Protein AF-A0A0V0XMD3-F1 (afdb_monomer)

Structure (mmCIF, N/CA/C/O backbone):
data_AF-A0A0V0XMD3-F1
#
_entry.id   AF-A0A0V0XMD3-F1
#
loop_
_atom_site.group_PDB
_atom_site.id
_atom_site.type_symbol
_atom_site.label_atom_id
_atom_site.label_alt_id
_atom_site.label_comp_id
_atom_site.label_asym_id
_atom_site.label_entity_id
_atom_site.label_seq_id
_atom_site.pdbx_PDB_ins_code
_atom_site.Cartn_x
_atom_site.Cartn_y
_atom_site.Cartn_z
_atom_site.occupancy
_atom_site.B_iso_or_equiv
_atom_site.auth_seq_id
_atom_site.auth_comp_id
_atom_site.auth_asym_id
_atom_site.auth_atom_id
_atom_site.pdbx_PDB_model_num
ATOM 1 N N . LEU A 1 1 ? -58.174 -36.495 -30.744 1.00 36.81 1 LEU A N 1
ATOM 2 C CA . LEU A 1 1 ? -57.913 -35.035 -30.675 1.00 36.81 1 LEU A CA 1
ATOM 3 C C . LEU A 1 1 ? -57.235 -34.563 -29.374 1.00 36.81 1 LEU A C 1
ATOM 5 O O . LEU A 1 1 ? -56.705 -33.465 -29.365 1.00 36.81 1 LEU A O 1
ATOM 9 N N . PHE A 1 2 ? -57.168 -35.377 -28.308 1.00 28.94 2 PHE A N 1
ATOM 10 C CA . PHE A 1 2 ? -56.567 -34.992 -27.013 1.00 28.94 2 PHE A CA 1
ATOM 11 C C . PHE A 1 2 ? -55.054 -35.282 -26.860 1.00 28.94 2 PHE A C 1
ATOM 13 O O . PHE A 1 2 ? -54.475 -34.962 -25.830 1.00 28.94 2 PHE A O 1
ATOM 20 N N . ILE A 1 3 ? -54.397 -35.855 -27.880 1.00 31.05 3 ILE A N 1
ATOM 21 C CA . ILE A 1 3 ? -52.971 -36.252 -27.830 1.00 31.05 3 ILE A CA 1
ATOM 22 C C . ILE A 1 3 ? -52.055 -35.296 -28.628 1.00 31.05 3 ILE A C 1
ATOM 24 O O . ILE A 1 3 ? -50.846 -35.298 -28.443 1.00 31.05 3 ILE A O 1
ATOM 28 N N . VAL A 1 4 ? -52.609 -34.390 -29.444 1.00 32.47 4 VAL A N 1
ATOM 29 C CA . VAL A 1 4 ? -51.809 -33.472 -30.289 1.00 32.47 4 VAL A CA 1
ATOM 30 C C . VAL A 1 4 ? -51.544 -32.108 -29.621 1.00 32.47 4 VAL A C 1
ATOM 32 O O . VAL A 1 4 ? -50.644 -31.387 -30.032 1.00 32.47 4 VAL A O 1
ATOM 35 N N . LEU A 1 5 ? -52.238 -31.769 -28.527 1.00 29.91 5 LEU A N 1
ATOM 36 C CA . LEU A 1 5 ? -52.045 -30.492 -27.815 1.00 29.91 5 LEU A CA 1
ATOM 37 C C . LEU A 1 5 ? -51.026 -30.545 -26.659 1.00 29.91 5 LEU A C 1
ATOM 39 O O . LEU A 1 5 ? -50.607 -29.494 -26.183 1.00 29.91 5 LEU A O 1
ATOM 43 N N . PHE A 1 6 ? -50.568 -31.732 -26.241 1.00 30.45 6 PHE A N 1
ATOM 44 C CA . PHE A 1 6 ? -49.598 -31.872 -25.140 1.00 30.45 6 PHE A CA 1
ATOM 45 C C . PHE A 1 6 ? -48.123 -31.929 -25.580 1.00 30.45 6 PHE A C 1
ATOM 47 O O . PHE A 1 6 ? -47.235 -31.864 -24.734 1.00 30.45 6 PHE A O 1
ATOM 54 N N . CYS A 1 7 ? -47.837 -31.965 -26.887 1.00 27.86 7 CYS A N 1
ATOM 55 C CA . CYS A 1 7 ? -46.462 -31.992 -27.409 1.00 27.86 7 CYS A CA 1
ATOM 56 C C . CYS A 1 7 ? -45.901 -30.623 -27.837 1.00 27.86 7 CYS A C 1
ATOM 58 O O . CYS A 1 7 ? -44.756 -30.568 -28.270 1.00 27.86 7 CYS A O 1
ATOM 60 N N . SER A 1 8 ? -46.635 -29.513 -27.675 1.00 29.66 8 SER A N 1
ATOM 61 C CA . SER A 1 8 ? -46.146 -28.174 -28.069 1.00 29.66 8 SER A CA 1
ATOM 62 C C . SER A 1 8 ? -45.872 -27.209 -26.903 1.00 29.66 8 SER A C 1
ATOM 64 O O . SER A 1 8 ? -45.537 -26.053 -27.146 1.00 29.66 8 SER A O 1
ATOM 66 N N . ALA A 1 9 ? -45.970 -27.659 -25.647 1.00 32.28 9 ALA A N 1
ATOM 67 C CA . ALA A 1 9 ? -45.722 -26.825 -24.459 1.00 32.28 9 ALA A CA 1
ATOM 68 C C . ALA A 1 9 ? -44.462 -27.222 -23.658 1.00 32.28 9 ALA A C 1
ATOM 70 O O . ALA A 1 9 ? -44.218 -26.678 -22.584 1.00 32.28 9 ALA A O 1
ATOM 71 N N . ALA A 1 10 ? -43.648 -28.156 -24.168 1.00 37.72 10 ALA A N 1
ATOM 72 C CA . ALA A 1 10 ? -42.467 -28.677 -23.469 1.00 37.72 10 ALA A CA 1
ATOM 73 C C . ALA A 1 10 ? -41.112 -28.144 -23.981 1.00 37.72 10 ALA A C 1
ATOM 75 O O . ALA A 1 10 ? -40.080 -28.538 -23.448 1.00 37.72 10 ALA A O 1
ATOM 76 N N . MET A 1 11 ? -41.070 -27.240 -24.967 1.00 37.53 11 MET A N 1
ATOM 77 C CA . MET A 1 11 ? -39.806 -26.678 -25.479 1.00 37.53 11 MET A CA 1
ATOM 78 C C . MET A 1 11 ? -39.930 -25.223 -25.943 1.00 37.53 11 MET A C 1
ATOM 80 O O . MET A 1 11 ? -39.536 -24.873 -27.049 1.00 37.53 11 MET A O 1
ATOM 84 N N . THR A 1 12 ? -40.437 -24.337 -25.091 1.00 37.31 12 THR A N 1
ATOM 85 C CA . THR A 1 12 ? -40.200 -22.900 -25.277 1.00 37.31 12 THR A CA 1
ATOM 86 C C . THR A 1 12 ? -39.483 -22.375 -24.049 1.00 37.31 12 THR A C 1
ATOM 88 O O . THR A 1 12 ? -40.111 -21.953 -23.079 1.00 37.31 12 THR A O 1
ATOM 91 N N . MET A 1 13 ? -38.148 -22.439 -24.082 1.00 44.75 13 MET A N 1
ATOM 92 C CA . MET A 1 13 ? -37.336 -21.576 -23.229 1.00 44.75 13 MET A CA 1
ATOM 93 C C . MET A 1 13 ? -37.807 -20.140 -23.457 1.00 44.75 13 MET A C 1
ATOM 95 O O . MET A 1 13 ? -38.025 -19.736 -24.602 1.00 44.75 13 MET A O 1
ATOM 99 N N . SER A 1 14 ? -38.013 -19.379 -22.385 1.00 53.38 14 SER A N 1
ATOM 100 C CA . SER A 1 14 ? -38.313 -17.959 -22.535 1.00 53.38 14 SER A CA 1
ATOM 101 C C . SER A 1 14 ? -37.175 -17.292 -23.327 1.00 53.38 14 SER A C 1
ATOM 103 O O . SER A 1 14 ? -36.015 -17.678 -23.179 1.00 53.38 14 SER A O 1
ATOM 105 N N . ASN A 1 15 ? -37.466 -16.282 -24.157 1.00 54.00 15 ASN A N 1
ATOM 106 C CA . ASN A 1 15 ? -36.426 -15.529 -24.888 1.00 54.00 15 ASN A CA 1
ATOM 107 C C . ASN A 1 15 ? -35.351 -14.923 -23.952 1.00 54.00 15 ASN A C 1
ATOM 109 O O . ASN A 1 15 ? -34.268 -14.552 -24.403 1.00 54.00 15 ASN A O 1
ATOM 113 N N . SER A 1 16 ? -35.658 -14.803 -22.655 1.00 57.09 16 SER A N 1
ATOM 114 C CA . SER A 1 16 ? -34.722 -14.423 -21.596 1.00 57.09 16 SER A CA 1
ATOM 115 C C . SER A 1 16 ? -33.733 -15.527 -21.220 1.00 57.09 16 SER A C 1
ATOM 117 O O . SER A 1 16 ? -32.565 -15.230 -20.972 1.00 57.09 16 SER A O 1
ATOM 119 N N . ASP A 1 17 ? -34.161 -16.792 -21.207 1.00 66.00 17 ASP A N 1
ATOM 120 C CA . ASP A 1 17 ? -33.299 -17.912 -20.822 1.00 66.00 17 ASP A CA 1
ATOM 121 C C . ASP A 1 17 ? -32.329 -18.295 -21.948 1.00 66.00 17 ASP A C 1
ATOM 123 O O . ASP A 1 17 ? -31.209 -18.715 -21.666 1.00 66.00 17 ASP A O 1
ATOM 127 N N . THR A 1 18 ? -32.707 -18.103 -23.217 1.00 73.44 18 THR A N 1
ATOM 128 C CA . THR A 1 18 ? -31.864 -18.452 -24.376 1.00 73.44 18 THR A CA 1
ATOM 129 C C . THR A 1 18 ? -30.564 -17.647 -24.407 1.00 73.44 18 THR A C 1
ATOM 131 O O . THR A 1 18 ? -29.485 -18.230 -24.429 1.00 73.44 18 THR A O 1
ATOM 134 N N . LYS A 1 19 ? -30.623 -16.315 -24.269 1.00 82.62 19 LYS A N 1
ATOM 135 C CA . LYS A 1 19 ? -29.418 -15.457 -24.282 1.00 82.62 19 LYS A CA 1
ATOM 136 C C . LYS A 1 19 ? -28.462 -15.719 -23.118 1.00 82.62 19 LYS A C 1
ATOM 138 O O . LYS A 1 19 ? -27.247 -15.577 -23.286 1.00 82.62 19 LYS A O 1
ATOM 143 N N . LEU A 1 20 ? -28.993 -16.054 -21.938 1.00 86.75 20 LEU A N 1
ATOM 144 C CA . LEU A 1 20 ? -28.182 -16.449 -20.787 1.00 86.75 20 LEU A CA 1
ATOM 145 C C . LEU A 1 20 ? -27.557 -17.828 -21.019 1.00 86.75 20 LEU A C 1
ATOM 147 O O . LEU A 1 20 ? -26.369 -17.986 -20.764 1.00 86.75 20 LEU A O 1
ATOM 151 N N . VAL A 1 21 ? -28.311 -18.803 -21.532 1.00 87.00 21 VAL A N 1
ATOM 152 C CA . VAL A 1 21 ? -27.784 -20.136 -21.874 1.00 87.00 21 VAL A CA 1
ATOM 153 C C . VAL A 1 21 ? -26.678 -20.048 -22.922 1.00 87.00 21 VAL A C 1
ATOM 155 O O . VAL A 1 21 ? -25.655 -20.716 -22.764 1.00 87.00 21 VAL A O 1
ATOM 158 N N . ASP A 1 22 ? -26.835 -19.206 -23.942 1.00 88.31 22 ASP A N 1
ATOM 159 C CA . ASP A 1 22 ? -25.804 -18.970 -24.956 1.00 88.31 22 ASP A CA 1
ATOM 160 C C . ASP A 1 22 ? -24.548 -18.382 -24.313 1.00 88.31 22 ASP A C 1
ATOM 162 O O . ASP A 1 22 ? -23.455 -18.911 -24.481 1.00 88.31 22 ASP A O 1
ATOM 166 N N . TRP A 1 23 ? -24.702 -17.340 -23.487 1.00 93.06 23 TRP A N 1
ATOM 167 C CA . TRP A 1 23 ? -23.575 -16.739 -22.770 1.00 93.06 23 TRP A CA 1
ATOM 168 C C . TRP A 1 23 ? -22.876 -17.738 -21.840 1.00 93.06 23 TRP A C 1
ATOM 170 O O . TRP A 1 23 ? -21.653 -17.757 -21.766 1.00 93.06 23 TRP A O 1
ATOM 180 N N . ILE A 1 24 ? -23.634 -18.585 -21.137 1.00 93.06 24 ILE A N 1
ATOM 181 C CA . ILE A 1 24 ? -23.079 -19.642 -20.283 1.00 93.06 24 ILE A CA 1
ATOM 182 C C . ILE A 1 24 ? -22.310 -20.660 -21.124 1.00 93.06 24 ILE A C 1
ATOM 184 O O . ILE A 1 24 ? -21.241 -21.087 -20.700 1.00 93.06 24 ILE A O 1
ATOM 188 N N . SER A 1 25 ? -22.819 -21.018 -22.303 1.00 91.62 25 SER A N 1
ATOM 189 C CA . SER A 1 25 ? -22.144 -21.944 -23.218 1.00 91.62 25 SER A CA 1
ATOM 190 C C . SER A 1 25 ? -20.819 -21.352 -23.697 1.00 91.62 25 SER A C 1
ATOM 192 O O . SER A 1 25 ? -19.786 -21.977 -23.494 1.00 91.62 25 SER A O 1
ATOM 194 N N . ASP A 1 26 ? -20.810 -20.089 -24.137 1.00 92.69 26 ASP A N 1
ATOM 195 C CA . ASP A 1 26 ? -19.580 -19.386 -24.531 1.00 92.69 26 ASP A CA 1
ATOM 196 C C . ASP A 1 26 ? -18.541 -19.334 -23.397 1.00 92.69 26 ASP A C 1
ATOM 198 O O . ASP A 1 26 ? -17.334 -19.431 -23.617 1.00 92.69 26 ASP A O 1
ATOM 202 N N . ILE A 1 27 ? -19.000 -19.155 -22.155 1.00 94.19 27 ILE A N 1
ATOM 203 C CA . ILE A 1 27 ? -18.137 -19.082 -20.972 1.00 94.19 27 ILE A CA 1
ATOM 204 C C . ILE A 1 27 ? -17.593 -20.459 -20.571 1.00 94.19 27 ILE A C 1
ATOM 206 O O . ILE A 1 27 ? -16.452 -20.541 -20.112 1.00 94.19 27 ILE A O 1
ATOM 210 N N . ILE A 1 28 ? -18.375 -21.526 -20.746 1.00 91.19 28 ILE A N 1
ATOM 211 C CA . ILE A 1 28 ? -17.918 -22.909 -20.554 1.00 91.19 28 ILE A CA 1
ATOM 212 C C . ILE A 1 28 ? -16.890 -23.271 -21.632 1.00 91.19 28 ILE A C 1
ATOM 214 O O . ILE A 1 28 ? -15.821 -23.772 -21.283 1.00 91.19 28 ILE A O 1
ATOM 218 N N . ASP A 1 29 ? -17.171 -22.955 -22.898 1.00 91.31 29 ASP A N 1
ATOM 219 C CA . ASP A 1 29 ? -16.324 -23.283 -24.052 1.00 91.31 29 ASP A CA 1
ATOM 220 C C . ASP A 1 29 ? -14.967 -22.565 -24.006 1.00 91.31 29 ASP A C 1
ATOM 222 O O . ASP A 1 29 ? -13.945 -23.129 -24.393 1.00 91.31 29 ASP A O 1
ATOM 226 N N . LEU A 1 30 ? -14.920 -21.344 -23.456 1.00 89.88 30 LEU A N 1
ATOM 227 C CA . LEU A 1 30 ? -13.662 -20.641 -23.169 1.00 89.88 30 LEU A CA 1
ATOM 228 C C . LEU A 1 30 ? -12.762 -21.408 -22.184 1.00 89.88 30 LEU A C 1
ATOM 230 O O . LEU A 1 30 ? -11.535 -21.290 -22.232 1.00 89.88 30 LEU A O 1
ATOM 234 N N . GLY A 1 31 ? -13.355 -22.156 -21.254 1.00 85.38 31 GLY A N 1
ATOM 235 C CA . GLY A 1 31 ? -12.646 -22.816 -20.166 1.00 85.38 31 GLY A CA 1
ATOM 236 C C . GLY A 1 31 ? -12.059 -21.852 -19.115 1.00 85.38 31 GLY A C 1
ATOM 237 O O . GLY A 1 31 ? -12.015 -20.629 -19.287 1.00 85.38 31 GLY A O 1
ATOM 238 N N . PRO A 1 32 ? -11.571 -22.386 -17.979 1.00 80.44 32 PRO A N 1
ATOM 239 C CA . PRO A 1 32 ? -11.152 -21.582 -16.826 1.00 80.44 32 PRO A CA 1
ATOM 240 C C . PRO A 1 32 ? -9.931 -20.692 -17.103 1.00 80.44 32 PRO A C 1
ATOM 242 O O . PRO A 1 32 ? -9.843 -19.589 -16.563 1.00 80.44 32 PRO A O 1
ATOM 245 N N . GLY A 1 33 ? -8.994 -21.150 -17.941 1.00 77.00 33 GLY A N 1
ATOM 246 C CA . GLY A 1 33 ? -7.772 -20.413 -18.279 1.00 77.00 33 GLY A CA 1
ATOM 247 C C . GLY A 1 33 ? -8.057 -19.145 -19.084 1.00 77.00 33 GLY A C 1
ATOM 248 O O . GLY A 1 33 ? -7.762 -18.043 -18.618 1.00 77.00 33 GLY A O 1
ATOM 249 N N . ALA A 1 34 ? -8.696 -19.284 -20.249 1.00 78.88 34 ALA A N 1
ATOM 250 C CA . ALA A 1 34 ? -9.004 -18.145 -21.114 1.00 78.88 34 ALA A CA 1
ATOM 251 C C . ALA A 1 34 ? -10.033 -17.196 -20.477 1.00 78.88 34 ALA A C 1
ATOM 253 O O . ALA A 1 34 ? -9.940 -15.977 -20.635 1.00 78.88 34 ALA A O 1
ATOM 254 N N . LEU A 1 35 ? -10.979 -17.721 -19.687 1.00 88.00 35 LEU A N 1
ATOM 255 C CA . LEU A 1 35 ? -11.891 -16.887 -18.903 1.00 88.00 35 LEU A CA 1
ATOM 256 C C . LEU A 1 35 ? -11.143 -16.028 -17.877 1.00 88.00 35 LEU A C 1
ATOM 258 O O . LEU A 1 35 ? -11.433 -14.840 -17.732 1.00 88.00 35 LEU A O 1
ATOM 262 N N . MET A 1 36 ? -10.164 -16.603 -17.178 1.00 83.75 36 MET A N 1
ATOM 263 C CA . MET A 1 36 ? -9.333 -15.864 -16.230 1.00 83.75 36 MET A CA 1
ATOM 264 C C . MET A 1 36 ? -8.520 -14.765 -16.933 1.00 83.75 36 MET A C 1
ATOM 266 O O . MET A 1 36 ? -8.449 -13.642 -16.428 1.00 83.75 36 MET A O 1
ATOM 270 N N . GLU A 1 37 ? -7.948 -15.047 -18.106 1.00 76.44 37 GLU A N 1
ATOM 271 C CA . GLU A 1 37 ? -7.239 -14.050 -18.922 1.00 76.44 37 GLU A CA 1
ATOM 272 C C . GLU A 1 37 ? -8.159 -12.916 -19.378 1.00 76.44 37 GLU A C 1
ATOM 274 O O . GLU A 1 37 ? -7.803 -11.741 -19.245 1.00 76.44 37 GLU A O 1
ATOM 279 N N . ARG A 1 38 ? -9.368 -13.252 -19.844 1.00 89.12 38 ARG A N 1
ATOM 280 C CA . ARG A 1 38 ? -10.405 -12.279 -20.200 1.00 89.12 38 ARG A CA 1
ATOM 281 C C . ARG A 1 38 ? -10.753 -11.384 -19.015 1.00 89.12 38 ARG A C 1
ATOM 283 O O . ARG A 1 38 ? -10.742 -10.167 -19.169 1.00 89.12 38 ARG A O 1
ATOM 290 N N . ILE A 1 39 ? -10.998 -11.966 -17.840 1.00 90.31 39 ILE A N 1
ATOM 291 C CA . ILE A 1 39 ? -11.298 -11.231 -16.603 1.00 90.31 39 ILE A CA 1
ATOM 292 C C . ILE A 1 39 ? -10.165 -10.258 -16.251 1.00 90.31 39 ILE A C 1
ATOM 294 O O . ILE A 1 39 ? -10.426 -9.102 -15.928 1.00 90.31 39 ILE A O 1
ATOM 298 N N . ILE A 1 40 ? -8.905 -10.697 -16.329 1.00 78.94 40 ILE A N 1
ATOM 299 C CA . ILE A 1 40 ? -7.747 -9.839 -16.033 1.00 78.94 40 ILE A CA 1
ATOM 300 C C . ILE A 1 40 ? -7.618 -8.706 -17.051 1.00 78.94 40 ILE A C 1
ATOM 302 O O . ILE A 1 40 ? -7.294 -7.580 -16.674 1.00 78.94 40 ILE A O 1
ATOM 306 N N . ARG A 1 41 ? -7.836 -8.993 -18.338 1.00 88.06 41 ARG A N 1
ATOM 307 C CA . ARG A 1 41 ? -7.794 -7.983 -19.398 1.00 88.06 41 ARG A CA 1
ATOM 308 C C . ARG A 1 41 ? -8.876 -6.928 -19.181 1.00 88.06 41 ARG A C 1
ATOM 310 O O . ARG A 1 41 ? -8.551 -5.750 -19.088 1.00 88.06 41 ARG A O 1
ATOM 317 N N . GLU A 1 42 ? -10.125 -7.362 -19.026 1.00 91.94 42 GLU A N 1
ATOM 318 C CA . GLU A 1 42 ? -11.269 -6.475 -18.817 1.00 91.94 42 GLU A CA 1
ATOM 319 C C . GLU A 1 42 ? -11.098 -5.607 -17.560 1.00 91.94 42 GLU A C 1
ATOM 321 O O . GLU A 1 42 ? -11.335 -4.405 -17.618 1.00 91.94 42 GLU A O 1
ATOM 326 N N . GLU A 1 43 ? -10.633 -6.169 -16.436 1.00 90.38 43 GLU A N 1
ATOM 327 C CA . GLU A 1 43 ? -10.413 -5.408 -15.196 1.00 90.38 43 GLU A CA 1
ATOM 328 C C . GLU A 1 43 ? -9.352 -4.305 -15.357 1.00 90.38 43 GLU A C 1
ATOM 330 O O . GLU A 1 43 ? -9.546 -3.183 -14.880 1.00 90.38 43 GLU A O 1
ATOM 335 N N . ARG A 1 44 ? -8.264 -4.585 -16.087 1.00 82.38 44 ARG A N 1
ATOM 336 C CA . ARG A 1 44 ? -7.192 -3.612 -16.365 1.00 82.38 44 ARG A CA 1
ATOM 337 C C . ARG A 1 44 ? -7.627 -2.479 -17.291 1.00 82.38 44 ARG A C 1
ATOM 339 O O . ARG A 1 44 ? -7.110 -1.368 -17.170 1.00 82.38 44 ARG A O 1
ATOM 346 N N . GLU A 1 45 ? -8.539 -2.771 -18.213 1.00 88.75 45 GLU A N 1
ATOM 347 C CA . GLU A 1 45 ? -9.076 -1.833 -19.205 1.00 88.75 45 GLU A CA 1
ATOM 348 C C . GLU A 1 45 ? -10.242 -0.990 -18.664 1.00 88.75 45 GLU A C 1
ATOM 350 O O . GLU A 1 45 ? -10.764 -0.125 -19.368 1.00 88.75 45 GLU A O 1
ATOM 355 N N . LEU A 1 46 ? -10.655 -1.202 -17.408 1.00 92.50 46 LEU A N 1
ATOM 356 C CA . LEU A 1 46 ? -11.690 -0.386 -16.780 1.00 92.50 46 LEU A CA 1
ATOM 357 C C . LEU A 1 46 ? -11.288 1.091 -16.720 1.00 92.50 46 LEU A C 1
ATOM 359 O O . LEU A 1 46 ? -10.150 1.443 -16.391 1.00 92.50 46 LEU A O 1
ATOM 363 N N . ILE A 1 47 ? -12.276 1.963 -16.925 1.00 89.88 47 ILE A N 1
ATOM 364 C CA . ILE A 1 47 ? -12.108 3.418 -16.932 1.00 89.88 47 ILE A CA 1
ATOM 365 C C . ILE A 1 47 ? -11.428 3.879 -15.634 1.00 89.88 47 ILE A C 1
ATOM 367 O O . ILE A 1 47 ? -11.787 3.462 -14.521 1.00 89.88 47 ILE A O 1
ATOM 371 N N . LYS A 1 48 ? -10.433 4.758 -15.786 1.00 84.38 48 LYS A N 1
ATOM 372 C CA . LYS A 1 48 ? -9.719 5.422 -14.690 1.00 84.38 48 LYS A CA 1
ATOM 373 C C . LYS A 1 48 ? -10.228 6.864 -14.558 1.00 84.38 48 LYS A C 1
ATOM 375 O O . LYS A 1 48 ? -10.485 7.497 -15.577 1.00 84.38 48 LYS A O 1
ATOM 380 N N . PRO A 1 49 ? -10.403 7.381 -13.330 1.00 77.62 49 PRO A N 1
ATOM 381 C CA . PRO A 1 49 ? -10.901 8.738 -13.129 1.00 77.62 49 PRO A CA 1
ATOM 382 C C . PRO A 1 49 ? -9.863 9.772 -13.582 1.00 77.62 49 PRO A C 1
ATOM 384 O O . PRO A 1 49 ? -8.689 9.653 -13.228 1.00 77.62 49 PRO A O 1
ATOM 387 N N . ASP A 1 50 ? -10.304 10.793 -14.315 1.00 75.38 50 ASP A N 1
ATOM 388 C CA . ASP A 1 50 ? -9.478 11.952 -14.660 1.00 75.38 50 ASP A CA 1
ATOM 389 C C . ASP A 1 50 ? -9.422 12.952 -13.491 1.00 75.38 50 ASP A C 1
ATOM 391 O O . ASP A 1 50 ? -10.411 13.184 -12.792 1.00 75.38 50 ASP A O 1
ATOM 395 N N . SER A 1 51 ? -8.263 13.574 -13.300 1.00 66.38 51 SER A N 1
ATOM 396 C CA . SER A 1 51 ? -8.000 14.614 -12.303 1.00 66.38 51 SER A CA 1
ATOM 397 C C . SER A 1 51 ? -8.977 15.798 -12.368 1.00 66.38 51 SER A C 1
ATOM 399 O O . SER A 1 51 ? -9.371 16.317 -11.323 1.00 66.38 51 SER A O 1
ATOM 401 N N . GLN A 1 52 ? -9.442 16.187 -13.563 1.00 73.88 52 GLN A N 1
ATOM 402 C CA . GLN A 1 52 ? -10.365 17.318 -13.749 1.00 73.88 52 GLN A CA 1
ATOM 403 C C . GLN A 1 52 ? -11.803 17.017 -13.306 1.00 73.88 52 GLN A C 1
ATOM 405 O O . GLN A 1 52 ? -12.592 17.941 -13.114 1.00 73.88 52 GLN A O 1
ATOM 410 N N . SER A 1 53 ? -12.155 15.740 -13.128 1.00 82.69 53 SER A N 1
ATOM 411 C CA . SER A 1 53 ? -13.530 15.295 -12.858 1.00 82.69 53 SER A CA 1
ATOM 412 C C . SER A 1 53 ? -13.937 15.333 -11.376 1.00 82.69 53 SER A C 1
ATOM 414 O O . SER A 1 53 ? -15.046 14.924 -11.037 1.00 82.69 53 SER A O 1
ATOM 416 N N . SER A 1 54 ? -13.041 15.761 -10.477 1.00 90.38 54 SER A N 1
ATOM 417 C CA . SER A 1 54 ? -13.210 15.711 -9.011 1.00 90.38 54 SER A CA 1
ATOM 418 C C . SER A 1 54 ? -12.655 16.971 -8.319 1.00 90.38 54 SER A C 1
ATOM 420 O O . SER A 1 54 ? -11.842 16.899 -7.389 1.00 90.38 54 SER A O 1
ATOM 422 N N . LYS A 1 55 ? -13.061 18.155 -8.784 1.00 90.69 55 LYS A N 1
ATOM 423 C CA . LYS A 1 55 ? -12.613 19.456 -8.266 1.00 90.69 55 LYS A CA 1
ATOM 424 C C . LYS A 1 55 ? -13.078 19.678 -6.829 1.00 90.69 55 LYS A C 1
ATOM 426 O O . LYS A 1 55 ? -12.251 20.040 -5.995 1.00 90.69 55 LYS A O 1
ATOM 431 N N . HIS A 1 56 ? -14.342 19.385 -6.495 1.00 91.50 56 HIS A N 1
ATOM 432 C CA . HIS A 1 56 ? -14.867 19.607 -5.135 1.00 91.50 56 HIS A CA 1
ATOM 433 C C . HIS A 1 56 ? -14.212 18.683 -4.112 1.00 91.50 56 HIS A C 1
ATOM 435 O O . HIS A 1 56 ? -13.940 19.102 -2.989 1.00 91.50 56 HIS A O 1
ATOM 441 N N . PHE A 1 57 ? -13.898 17.449 -4.517 1.00 91.12 57 PHE A N 1
ATOM 442 C CA . PHE A 1 57 ? -13.098 16.516 -3.722 1.00 91.12 57 PHE A CA 1
ATOM 443 C C . PHE A 1 57 ? -11.725 17.098 -3.357 1.00 91.12 57 PHE A C 1
ATOM 445 O O . PHE A 1 57 ? -11.220 16.843 -2.263 1.00 91.12 57 PHE A O 1
ATOM 452 N N . SER A 1 58 ? -11.134 17.876 -4.267 1.00 87.88 58 SER A N 1
ATOM 453 C CA . SER A 1 58 ? -9.779 18.414 -4.139 1.00 87.88 58 SER A CA 1
ATOM 454 C C . SER A 1 58 ? -9.702 19.711 -3.325 1.00 87.88 58 SER A C 1
ATOM 456 O O . SER A 1 58 ? -8.618 20.037 -2.840 1.00 87.88 58 SER A O 1
ATOM 458 N N . LEU A 1 59 ? -10.823 20.416 -3.118 1.00 86.12 59 LEU A N 1
ATOM 459 C CA . LEU A 1 59 ? -10.879 21.653 -2.331 1.00 86.12 59 LEU A CA 1
ATOM 460 C C . LEU A 1 59 ? -10.380 21.436 -0.897 1.00 86.12 59 LEU A C 1
ATOM 462 O O . LEU A 1 59 ? -10.764 20.476 -0.225 1.00 86.12 59 LEU A O 1
ATOM 466 N N . LEU A 1 60 ? -9.547 22.361 -0.411 1.00 82.00 60 LEU A N 1
ATOM 467 C CA . LEU A 1 60 ? -8.872 22.246 0.887 1.00 82.00 60 LEU A CA 1
ATOM 468 C C . LEU A 1 60 ? -9.860 22.094 2.057 1.00 82.00 60 LEU A C 1
ATOM 470 O O . LEU A 1 60 ? -9.604 21.323 2.979 1.00 82.00 60 LEU A O 1
ATOM 474 N N . GLU A 1 61 ? -11.006 22.769 1.984 1.00 85.50 61 GLU A N 1
ATOM 475 C CA . GLU A 1 61 ? -12.101 22.690 2.962 1.00 85.50 61 GLU A CA 1
ATOM 476 C C . GLU A 1 61 ? -12.813 21.324 2.993 1.00 85.50 61 GLU A C 1
ATOM 478 O O . GLU A 1 61 ? -13.299 20.901 4.043 1.00 85.50 61 GLU A O 1
ATOM 483 N N . ASN A 1 62 ? -12.812 20.588 1.877 1.00 90.62 62 ASN A N 1
ATOM 484 C CA . ASN A 1 62 ? -13.468 19.285 1.742 1.00 90.62 62 ASN A CA 1
ATOM 485 C C . ASN A 1 62 ? -12.520 18.111 2.022 1.00 90.62 62 ASN A C 1
ATOM 487 O O . ASN A 1 62 ? -12.974 17.020 2.376 1.00 90.62 62 ASN A O 1
ATOM 491 N N . GLN A 1 63 ? -11.200 18.321 1.950 1.00 88.94 63 GLN A N 1
ATOM 492 C CA . GLN A 1 63 ? -10.192 17.294 2.246 1.00 88.94 63 GLN A CA 1
ATOM 493 C C . GLN A 1 63 ? -10.402 16.588 3.600 1.00 88.94 63 GLN A C 1
ATOM 495 O O . GLN A 1 63 ? -10.328 15.355 3.644 1.00 88.94 63 GLN A O 1
ATOM 500 N N . PRO A 1 64 ? -10.732 17.285 4.707 1.00 90.00 64 PRO A N 1
ATOM 501 C CA . PRO A 1 64 ? -11.024 16.633 5.980 1.00 90.00 64 PRO A CA 1
ATOM 502 C C . PRO A 1 64 ? -12.285 15.765 5.953 1.00 90.00 64 PRO A C 1
ATOM 504 O O . PRO A 1 64 ? -12.417 14.886 6.804 1.00 90.00 64 PRO A O 1
ATOM 507 N N . LYS A 1 65 ? -13.215 15.969 5.013 1.00 92.81 65 LYS A N 1
ATOM 508 C CA . LYS A 1 65 ? -14.431 15.152 4.856 1.00 92.81 65 LYS A CA 1
ATOM 509 C C . LYS A 1 65 ? -14.159 13.856 4.083 1.00 92.81 65 LYS A C 1
ATOM 511 O O . LYS A 1 65 ? -14.889 12.878 4.241 1.00 92.81 65 LYS A O 1
ATOM 516 N N . ASN A 1 66 ? -13.054 13.784 3.342 1.00 92.81 66 ASN A N 1
ATOM 517 C CA . ASN A 1 66 ? -12.631 12.592 2.607 1.00 92.81 66 ASN A CA 1
ATOM 518 C C . ASN A 1 66 ? -11.972 11.573 3.551 1.00 92.81 66 ASN A C 1
ATOM 520 O O . ASN A 1 66 ? -11.129 11.913 4.388 1.00 92.81 66 ASN A O 1
ATOM 524 N N . ARG A 1 67 ? -12.358 10.297 3.461 1.00 90.88 67 ARG A N 1
ATOM 525 C CA . ARG A 1 67 ? -11.716 9.213 4.227 1.00 90.88 67 ARG A CA 1
ATOM 526 C C . ARG A 1 67 ? -10.386 8.789 3.609 1.00 90.88 67 ARG A C 1
ATOM 528 O O . ARG A 1 67 ? -9.445 8.506 4.344 1.00 90.88 67 ARG A O 1
ATOM 535 N N . TYR A 1 68 ? -10.316 8.776 2.281 1.00 89.06 68 TYR A N 1
ATOM 536 C CA . TYR A 1 68 ? -9.148 8.365 1.508 1.00 89.06 68 TYR A CA 1
ATOM 537 C C . TYR A 1 68 ? -8.806 9.442 0.481 1.00 89.06 68 TYR A C 1
ATOM 539 O O . TYR A 1 68 ? -9.685 9.899 -0.247 1.00 89.06 68 TYR A O 1
ATOM 547 N N . ARG A 1 69 ? -7.532 9.847 0.429 1.00 86.88 69 ARG A N 1
ATOM 548 C CA . ARG A 1 69 ? -7.049 10.895 -0.491 1.00 86.88 69 ARG A CA 1
ATOM 549 C C . ARG A 1 69 ? -6.954 10.421 -1.937 1.00 86.88 69 ARG A C 1
ATOM 551 O O . ARG A 1 69 ? -6.954 11.235 -2.847 1.00 86.88 69 ARG A O 1
ATOM 558 N N . ASP A 1 70 ? -6.858 9.116 -2.140 1.00 85.19 70 ASP A N 1
ATOM 559 C CA . ASP A 1 70 ? -6.700 8.490 -3.446 1.00 85.19 70 ASP A CA 1
ATOM 560 C C . ASP A 1 70 ? -8.026 7.986 -4.035 1.00 85.19 70 ASP A C 1
ATOM 562 O O . ASP A 1 70 ? -8.014 7.394 -5.107 1.00 85.19 70 ASP A O 1
ATOM 566 N N . ILE A 1 71 ? -9.166 8.202 -3.366 1.00 91.69 71 ILE A N 1
ATOM 567 C CA . ILE A 1 71 ? -10.494 7.802 -3.852 1.00 91.69 71 ILE A CA 1
ATOM 568 C C . ILE A 1 71 ? -11.279 9.060 -4.243 1.00 91.69 71 ILE A C 1
ATOM 570 O O . ILE A 1 71 ? -11.846 9.701 -3.357 1.00 91.69 71 ILE A O 1
ATOM 574 N N . PRO A 1 72 ? -11.330 9.426 -5.537 1.00 92.88 72 PRO A N 1
ATOM 575 C CA . PRO A 1 72 ? -11.995 10.650 -5.973 1.00 92.88 72 PRO A CA 1
ATOM 576 C C . PRO A 1 72 ? -13.515 10.602 -5.761 1.00 92.88 72 PRO A C 1
ATOM 578 O O . PRO A 1 72 ? -14.123 9.529 -5.797 1.00 92.88 72 PRO A O 1
ATOM 581 N N . CYS A 1 73 ? -14.126 11.771 -5.559 1.00 95.94 73 CYS A N 1
ATOM 582 C CA . CYS A 1 73 ? -15.576 11.964 -5.613 1.00 95.94 73 CYS A CA 1
ATOM 583 C C . CYS A 1 73 ? -15.894 12.755 -6.886 1.00 95.94 73 CYS A C 1
ATOM 585 O O . CYS A 1 73 ? -15.480 13.909 -6.996 1.00 95.94 73 CYS A O 1
ATOM 587 N N . LEU A 1 74 ? -16.573 12.121 -7.846 1.00 96.62 74 LEU A N 1
ATOM 588 C CA . LEU A 1 74 ? -16.831 12.712 -9.162 1.00 96.62 74 LEU A CA 1
ATOM 589 C C . LEU A 1 74 ? -17.836 13.861 -9.047 1.00 96.62 74 LEU A C 1
ATOM 591 O O . LEU A 1 74 ? -18.895 13.688 -8.453 1.00 96.62 74 LEU A O 1
ATOM 595 N N . ASP A 1 75 ? -17.528 15.020 -9.624 1.00 96.19 75 ASP A N 1
ATOM 596 C CA . ASP A 1 75 ? -18.334 16.230 -9.434 1.00 96.19 75 ASP A CA 1
ATOM 597 C C . ASP A 1 75 ? -19.733 16.119 -10.050 1.00 96.19 75 ASP A C 1
ATOM 599 O O . ASP A 1 75 ? -20.706 16.542 -9.436 1.00 96.19 75 ASP A O 1
ATOM 603 N N . HIS A 1 76 ? -19.848 15.545 -11.250 1.00 96.62 76 HIS A N 1
ATOM 604 C CA . HIS A 1 76 ? -21.102 15.533 -12.017 1.00 96.62 76 HIS A CA 1
ATOM 605 C C . HIS A 1 76 ? -22.190 14.634 -11.405 1.00 96.62 76 HIS A C 1
ATOM 607 O O . HIS A 1 76 ? -23.374 14.822 -11.670 1.00 96.62 76 HIS A O 1
ATOM 613 N N . SER A 1 77 ? -21.796 13.653 -10.591 1.00 97.50 77 SER A N 1
ATOM 614 C CA . SER A 1 77 ? -22.693 12.684 -9.957 1.00 97.50 77 SER A CA 1
ATOM 615 C C . SER A 1 77 ? -22.687 12.780 -8.429 1.00 97.50 77 SER A C 1
ATOM 617 O O . SER A 1 77 ? -23.324 11.953 -7.773 1.00 97.50 77 SER A O 1
ATOM 619 N N . ARG A 1 78 ? -21.956 13.732 -7.826 1.00 97.62 78 ARG A N 1
ATOM 620 C CA . ARG A 1 78 ? -21.877 13.854 -6.361 1.00 97.62 78 ARG A CA 1
ATOM 621 C C . ARG A 1 78 ? -23.245 14.158 -5.756 1.00 97.62 78 ARG A C 1
ATOM 623 O O . ARG A 1 78 ? -24.074 14.843 -6.353 1.00 97.62 78 ARG A O 1
ATOM 630 N N . VAL A 1 79 ? -23.467 13.681 -4.540 1.00 98.19 79 VAL A N 1
ATOM 631 C CA . VAL A 1 79 ? -24.628 14.080 -3.741 1.00 98.19 79 VAL A CA 1
ATOM 632 C C . VAL A 1 79 ? -24.365 15.475 -3.168 1.00 98.19 79 VAL A C 1
ATOM 634 O O . VAL A 1 79 ? -23.312 15.714 -2.576 1.00 98.19 79 VAL A O 1
ATOM 637 N N . LEU A 1 80 ? -25.312 16.395 -3.354 1.00 96.88 80 LEU A N 1
ATOM 638 C CA . LEU A 1 80 ? -25.238 17.760 -2.829 1.00 96.88 80 LEU A CA 1
ATOM 639 C C . LEU A 1 80 ? -25.890 17.813 -1.448 1.00 96.88 80 LEU A C 1
ATOM 641 O O . LEU A 1 80 ? -27.081 17.534 -1.328 1.00 96.88 80 LEU A O 1
ATOM 645 N N . LEU A 1 81 ? -25.145 18.191 -0.413 1.00 93.88 81 LEU A N 1
ATOM 646 C CA . LEU A 1 81 ? -25.705 18.410 0.922 1.00 93.88 81 LEU A CA 1
ATOM 647 C C . LEU A 1 81 ? -26.381 19.789 0.979 1.00 93.88 81 LEU A C 1
ATOM 649 O O . LEU A 1 81 ? -25.744 20.805 0.714 1.00 93.88 81 LEU A O 1
ATOM 653 N N . ARG A 1 82 ? -27.673 19.849 1.315 1.00 92.62 82 ARG A N 1
ATOM 654 C CA . ARG A 1 82 ? -28.455 21.098 1.326 1.00 92.62 82 ARG A CA 1
ATOM 655 C C . ARG A 1 82 ? -28.601 21.635 2.746 1.00 92.62 82 ARG A C 1
ATOM 657 O O . ARG A 1 82 ? -28.816 20.883 3.690 1.00 92.62 82 ARG A O 1
ATOM 664 N N . GLY A 1 83 ? -28.515 22.957 2.891 1.00 82.50 83 GLY A N 1
ATOM 665 C CA . GLY A 1 83 ? -28.697 23.641 4.178 1.00 82.50 83 GLY A CA 1
ATOM 666 C C . GLY A 1 83 ? -27.524 23.512 5.160 1.00 82.50 83 GLY A C 1
ATOM 667 O O . GLY A 1 83 ? -27.617 24.030 6.268 1.00 82.50 83 GLY A O 1
ATOM 668 N N . SER A 1 84 ? -26.428 22.855 4.767 1.00 83.50 84 SER A N 1
ATOM 669 C CA . SER A 1 84 ? -25.162 22.825 5.511 1.00 83.50 84 SER A CA 1
ATOM 670 C C . SER A 1 84 ? -24.231 23.946 5.022 1.00 83.50 84 SER A C 1
ATOM 672 O O . SER A 1 84 ? -24.323 24.323 3.852 1.00 83.50 84 SER A O 1
ATOM 674 N N . PRO A 1 85 ? -23.304 24.466 5.855 1.00 80.38 85 PRO A N 1
ATOM 675 C CA . PRO A 1 85 ? -22.301 25.446 5.422 1.00 80.38 85 PRO A CA 1
ATOM 676 C C . PRO A 1 85 ? -21.410 24.973 4.264 1.00 80.38 85 PRO A C 1
ATOM 678 O O . PRO A 1 85 ? -20.846 25.792 3.550 1.00 80.38 85 PRO A O 1
ATOM 681 N N . SER A 1 86 ? -21.270 23.657 4.088 1.00 86.38 86 SER A N 1
ATOM 682 C CA . SER A 1 86 ? -20.559 23.033 2.972 1.00 86.38 86 SER A CA 1
ATOM 683 C C . SER A 1 86 ? -21.512 22.076 2.262 1.00 86.38 86 SER A C 1
ATOM 685 O O . SER A 1 86 ? -22.117 21.216 2.903 1.00 86.38 86 SER A O 1
ATOM 687 N N . ASP A 1 87 ? -21.611 22.193 0.938 1.00 94.25 87 ASP A N 1
ATOM 688 C CA . ASP A 1 87 ? -22.496 21.376 0.097 1.00 94.25 87 ASP A CA 1
ATOM 689 C C . ASP A 1 87 ? -21.935 19.971 -0.202 1.00 94.25 87 ASP A C 1
ATOM 691 O O . ASP A 1 87 ? -22.493 19.206 -0.996 1.00 94.25 87 ASP A O 1
ATOM 695 N N . TYR A 1 88 ? -20.801 19.636 0.413 1.00 96.88 88 TYR A N 1
ATOM 696 C CA . TYR A 1 88 ? -19.999 18.481 0.063 1.00 96.88 88 TYR A CA 1
ATOM 697 C C . TYR A 1 88 ? -20.139 17.341 1.071 1.00 96.88 88 TYR A C 1
ATOM 699 O O . TYR A 1 88 ? -19.858 17.486 2.266 1.00 96.88 88 TYR A O 1
ATOM 707 N N . ILE A 1 89 ? -20.448 16.163 0.533 1.00 97.25 89 ILE A N 1
ATOM 708 C CA . ILE A 1 89 ? -20.282 14.856 1.163 1.00 97.25 89 ILE A CA 1
ATOM 709 C C . ILE A 1 89 ? -19.623 13.909 0.148 1.00 97.25 89 ILE A C 1
ATOM 711 O O . ILE A 1 89 ? -19.872 13.994 -1.054 1.00 97.25 89 ILE A O 1
ATOM 715 N N . HIS A 1 90 ? -18.773 12.985 0.608 1.00 97.75 90 HIS A N 1
ATOM 716 C CA . HIS A 1 90 ? -18.124 12.008 -0.281 1.00 97.75 90 HIS A CA 1
ATOM 717 C C . HIS A 1 90 ? -19.072 10.847 -0.616 1.00 97.75 90 HIS A C 1
ATOM 719 O O . HIS A 1 90 ? -18.952 9.730 -0.095 1.00 97.75 90 HIS A O 1
ATOM 725 N N . ALA A 1 91 ? -20.038 11.139 -1.479 1.00 98.31 91 ALA A N 1
ATOM 726 C CA . ALA A 1 91 ? -21.015 10.198 -1.996 1.00 98.31 91 ALA A CA 1
ATOM 727 C C . ALA A 1 91 ? -21.390 10.565 -3.435 1.00 98.31 91 ALA A C 1
ATOM 729 O O . ALA A 1 91 ? -21.474 11.745 -3.770 1.00 98.31 91 ALA A O 1
ATOM 730 N N . ASN A 1 92 ? -21.643 9.559 -4.272 1.00 98.56 92 ASN A N 1
ATOM 731 C CA . ASN A 1 92 ? -22.144 9.752 -5.630 1.00 98.56 92 ASN A CA 1
ATOM 732 C C . ASN A 1 92 ? -23.447 8.990 -5.828 1.00 98.56 92 ASN A C 1
ATOM 734 O O . ASN A 1 92 ? -23.632 7.893 -5.294 1.00 98.56 92 ASN A O 1
ATOM 738 N N . TRP A 1 93 ? -24.321 9.565 -6.637 1.00 98.62 93 TRP A N 1
ATOM 739 C CA . TRP A 1 93 ? -25.433 8.855 -7.231 1.00 98.62 93 TRP A CA 1
ATOM 740 C C . TRP A 1 93 ? -24.933 7.865 -8.276 1.00 98.62 93 TRP A C 1
ATOM 742 O O . TRP A 1 93 ? -24.045 8.197 -9.050 1.00 98.62 93 TRP A O 1
ATOM 752 N N . VAL A 1 94 ? -25.539 6.683 -8.310 1.00 98.31 94 VAL A N 1
ATOM 753 C CA . VAL A 1 94 ? -25.351 5.658 -9.336 1.00 98.31 94 VAL A CA 1
ATOM 754 C C . VAL A 1 94 ? -26.724 5.217 -9.818 1.00 98.31 94 VAL A C 1
ATOM 756 O O . VAL A 1 94 ? -27.610 4.915 -9.015 1.00 98.31 94 VAL A O 1
ATOM 759 N N . THR A 1 95 ? -26.916 5.195 -11.125 1.00 96.25 95 THR A N 1
ATOM 760 C CA . THR A 1 95 ? -28.188 4.875 -11.760 1.00 96.25 95 THR A CA 1
ATOM 761 C C . THR A 1 95 ? -28.359 3.359 -11.882 1.00 96.25 95 THR A C 1
ATOM 763 O O . THR A 1 95 ? -27.411 2.617 -12.149 1.00 96.25 95 THR A O 1
ATOM 766 N N . VAL A 1 96 ? -29.590 2.891 -11.667 1.00 95.56 96 VAL A N 1
ATOM 767 C CA . VAL A 1 96 ? -30.044 1.506 -11.868 1.00 95.56 96 VAL A CA 1
ATOM 768 C C . VAL A 1 96 ? -31.157 1.551 -12.917 1.00 95.56 96 VAL A C 1
ATOM 770 O O . VAL A 1 96 ? -32.341 1.599 -12.559 1.00 95.56 96 VAL A O 1
ATOM 773 N N . PRO A 1 97 ? -30.795 1.616 -14.214 1.00 92.88 97 PRO A N 1
ATOM 774 C CA . PRO A 1 97 ? -31.763 1.768 -15.297 1.00 92.88 97 PRO A CA 1
ATOM 775 C C . PRO A 1 97 ? -32.814 0.659 -15.305 1.00 92.88 97 PRO A C 1
ATOM 777 O O . PRO A 1 97 ? -33.976 0.916 -15.597 1.00 92.88 97 PRO A O 1
ATOM 780 N N . GLU A 1 98 ? -32.427 -0.550 -14.895 1.00 92.25 98 GLU A N 1
ATOM 781 C CA . GLU A 1 98 ? -33.254 -1.757 -14.925 1.00 92.25 98 GLU A CA 1
ATOM 782 C C . GLU A 1 98 ? -34.467 -1.679 -13.975 1.00 92.25 98 GLU A C 1
ATOM 784 O O . GLU A 1 98 ? -35.410 -2.457 -14.093 1.00 92.25 98 GLU A O 1
ATOM 789 N N . LEU A 1 99 ? -34.452 -0.740 -13.022 1.00 90.25 99 LEU A N 1
ATOM 790 C CA . LEU A 1 99 ? -35.581 -0.428 -12.140 1.00 90.25 99 LEU A CA 1
ATOM 791 C C . LEU A 1 99 ? -36.060 1.025 -12.275 1.00 90.25 99 LEU A C 1
ATOM 793 O O . LEU A 1 99 ? -36.996 1.409 -11.582 1.00 90.25 99 LEU A O 1
ATOM 797 N N . GLY A 1 100 ? -35.417 1.844 -13.115 1.00 89.69 100 GLY A N 1
ATOM 798 C CA . GLY A 1 100 ? -35.700 3.278 -13.204 1.00 89.69 100 GLY A CA 1
ATOM 799 C C . GLY A 1 100 ? -35.403 4.052 -11.912 1.00 89.69 100 GLY A C 1
ATOM 800 O O . GLY A 1 100 ? -36.035 5.072 -11.655 1.00 89.69 100 GLY A O 1
ATOM 801 N N . VAL A 1 101 ? -34.465 3.574 -11.083 1.00 91.94 101 VAL A N 1
ATOM 802 C CA . VAL A 1 101 ? -34.122 4.188 -9.785 1.00 91.94 101 VAL A CA 1
ATOM 803 C C . VAL A 1 101 ? -32.655 4.607 -9.721 1.00 91.94 101 VAL A C 1
ATOM 805 O O . VAL A 1 101 ? -31.828 4.199 -10.538 1.00 91.94 101 VAL A O 1
ATOM 808 N N . ARG A 1 102 ? -32.301 5.399 -8.704 1.00 94.44 102 ARG A N 1
ATOM 809 C CA . ARG A 1 102 ? -30.909 5.738 -8.375 1.00 94.44 102 ARG A CA 1
ATOM 810 C C . ARG A 1 102 ? -30.563 5.282 -6.963 1.00 94.44 102 ARG A C 1
ATOM 812 O O . ARG A 1 102 ? -31.411 5.249 -6.072 1.00 94.44 102 ARG A O 1
ATOM 819 N N . VAL A 1 103 ? -29.299 4.939 -6.756 1.00 97.88 103 VAL A N 1
ATOM 820 C CA . VAL A 1 103 ? -28.744 4.570 -5.452 1.00 97.88 103 VAL A CA 1
ATOM 821 C C . VAL A 1 103 ? -27.594 5.500 -5.097 1.00 97.88 103 VAL A C 1
ATOM 823 O O . VAL A 1 103 ? -26.899 6.006 -5.974 1.00 97.88 103 VAL A O 1
ATOM 826 N N . ILE A 1 104 ? -27.356 5.708 -3.809 1.00 98.75 104 ILE A N 1
ATOM 827 C CA . ILE A 1 104 ? -26.207 6.473 -3.327 1.00 98.75 104 ILE A CA 1
ATOM 828 C C . ILE A 1 104 ? -25.096 5.502 -2.934 1.00 98.75 104 ILE A C 1
ATOM 830 O O . ILE A 1 104 ? -25.285 4.660 -2.055 1.00 98.75 104 ILE A O 1
ATOM 834 N N . LEU A 1 105 ? -23.914 5.647 -3.534 1.00 98.62 105 LEU A N 1
ATOM 835 C CA . LEU A 1 105 ? -22.690 5.012 -3.051 1.00 98.62 105 LEU A CA 1
ATOM 836 C C . LEU A 1 105 ? -21.882 6.017 -2.230 1.00 98.62 105 LEU A C 1
ATOM 838 O O . LEU A 1 105 ? -21.406 7.022 -2.757 1.00 98.62 105 LEU A O 1
ATOM 842 N N . SER A 1 106 ? -21.701 5.729 -0.943 1.00 98.19 106 SER A N 1
ATOM 843 C CA . SER A 1 106 ? -21.015 6.621 0.002 1.00 98.19 106 SER A CA 1
ATOM 844 C C . SER A 1 106 ? -19.817 5.941 0.657 1.00 98.19 106 SER A C 1
ATOM 846 O O . SER A 1 106 ? -19.808 4.723 0.860 1.00 98.19 106 SER A O 1
ATOM 848 N N . GLN A 1 107 ? -18.810 6.726 1.053 1.00 96.12 107 GLN A N 1
ATOM 849 C CA . GLN A 1 107 ? -17.836 6.262 2.047 1.00 96.12 107 GLN A CA 1
ATOM 850 C C . GLN A 1 107 ? -18.521 6.008 3.403 1.00 96.12 107 GLN A C 1
ATOM 852 O O . GLN A 1 107 ? -19.592 6.556 3.681 1.00 96.12 107 GLN A O 1
ATOM 857 N N . ALA A 1 108 ? -17.880 5.233 4.281 1.00 94.62 108 ALA A N 1
ATOM 858 C CA . ALA A 1 108 ? -18.318 5.125 5.669 1.00 94.62 108 ALA A CA 1
ATOM 859 C C . ALA A 1 108 ? -18.200 6.483 6.385 1.00 94.62 108 ALA A C 1
ATOM 861 O O . ALA A 1 108 ? -17.135 7.118 6.281 1.00 94.62 108 ALA A O 1
ATOM 862 N N . PRO A 1 109 ? -19.215 6.893 7.172 1.00 93.31 109 PRO A N 1
ATOM 863 C CA . PRO A 1 109 ? -19.193 8.163 7.889 1.00 93.31 109 PRO A CA 1
ATOM 864 C C . PRO A 1 109 ? -17.987 8.254 8.827 1.00 93.31 109 PRO A C 1
ATOM 866 O O . PRO A 1 109 ? -17.498 7.242 9.344 1.00 93.31 109 PRO A O 1
ATOM 869 N N . LYS A 1 110 ? -17.476 9.473 8.994 1.00 91.50 110 LYS A N 1
ATOM 870 C CA . LYS A 1 110 ? -16.395 9.849 9.914 1.00 91.50 110 LYS A CA 1
ATOM 871 C C . LYS A 1 110 ? -16.992 10.664 11.058 1.00 91.50 110 LYS A C 1
ATOM 873 O O . LYS A 1 110 ? -18.125 11.119 10.946 1.00 91.50 110 LYS A O 1
ATOM 878 N N . ASP A 1 111 ? -16.215 10.908 12.109 1.00 87.69 111 ASP A N 1
ATOM 879 C CA . ASP A 1 111 ? -16.663 11.731 13.242 1.00 87.69 111 ASP A CA 1
ATOM 880 C C . ASP A 1 111 ? -17.143 13.110 12.767 1.00 87.69 111 ASP A C 1
ATOM 882 O O . ASP A 1 111 ? -18.254 13.533 13.070 1.00 87.69 111 ASP A O 1
ATOM 886 N N . ASN A 1 112 ? -16.356 13.753 11.902 1.00 89.38 112 ASN A N 1
ATOM 887 C CA . ASN A 1 112 ? -16.654 15.071 11.345 1.00 89.38 112 ASN A CA 1
ATOM 888 C C . ASN A 1 112 ? -17.655 15.071 10.174 1.00 89.38 112 ASN A C 1
ATOM 890 O O . ASN A 1 112 ? -17.909 16.130 9.613 1.00 89.38 112 ASN A O 1
ATOM 894 N N . THR A 1 113 ? -18.191 13.914 9.770 1.00 93.19 113 THR A N 1
ATOM 895 C CA . THR A 1 113 ? -19.204 13.812 8.700 1.00 93.19 113 THR A CA 1
ATOM 896 C C . THR A 1 113 ? -20.427 12.995 9.113 1.00 93.19 113 THR A C 1
ATOM 898 O O . THR A 1 113 ? -21.256 12.659 8.272 1.00 93.19 113 THR A O 1
ATOM 901 N N . LEU A 1 114 ? -20.559 12.649 10.399 1.00 93.56 114 LEU A N 1
ATOM 902 C CA . LEU A 1 114 ? -21.677 11.851 10.905 1.00 93.56 114 LEU A CA 1
ATOM 903 C C . LEU A 1 114 ? -23.010 12.594 10.765 1.00 93.56 114 LEU A C 1
ATOM 905 O O . LEU A 1 114 ? -23.998 11.995 10.344 1.00 93.56 114 LEU A O 1
ATOM 909 N N . SER A 1 115 ? -23.028 13.886 11.101 1.00 92.56 115 SER A N 1
ATOM 910 C CA . SER A 1 115 ? -24.200 14.745 10.915 1.00 92.56 115 SER A CA 1
ATOM 911 C C . SER A 1 115 ? -24.563 14.863 9.433 1.00 92.56 115 SER A C 1
ATOM 913 O O . SER A 1 115 ? -25.680 14.505 9.074 1.00 92.56 115 SER A O 1
ATOM 915 N N . ASP A 1 116 ? -23.593 15.216 8.575 1.00 94.06 116 ASP A N 1
ATOM 916 C CA . ASP A 1 116 ? -23.759 15.286 7.112 1.00 94.06 116 ASP A CA 1
ATOM 917 C C . ASP A 1 116 ? -24.356 13.984 6.538 1.00 94.06 116 ASP A C 1
ATOM 919 O O . ASP A 1 116 ? -25.254 14.010 5.699 1.00 94.06 116 ASP A O 1
ATOM 923 N N . PHE A 1 117 ? -23.888 12.825 7.015 1.00 96.06 117 PHE A N 1
ATOM 924 C CA . PHE A 1 117 ? -24.362 11.513 6.573 1.00 96.06 117 PHE A CA 1
ATOM 925 C C . PHE A 1 117 ? -25.841 11.278 6.903 1.00 96.06 117 PHE A C 1
ATOM 927 O O . PHE A 1 117 ? -26.600 10.825 6.045 1.00 96.06 117 PHE A O 1
ATOM 934 N N . TRP A 1 118 ? -26.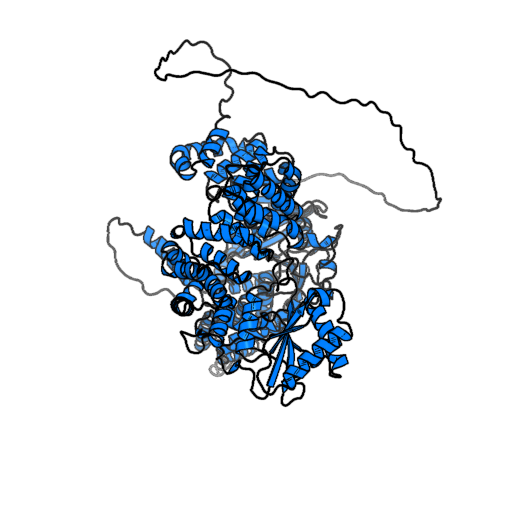269 11.598 8.126 1.00 95.12 118 TRP A N 1
ATOM 935 C CA . TRP A 1 118 ? -27.673 11.466 8.521 1.00 95.12 118 TRP A CA 1
ATOM 936 C C . TRP A 1 118 ? -28.572 12.525 7.881 1.00 95.12 118 TRP A C 1
ATOM 938 O O . TRP A 1 118 ? -29.711 12.207 7.530 1.00 95.12 118 TRP A O 1
ATOM 948 N N . ASP A 1 119 ? -28.063 13.740 7.672 1.00 93.12 119 ASP A N 1
ATOM 949 C CA . ASP A 1 119 ? -28.777 14.797 6.957 1.00 93.12 119 ASP A CA 1
ATOM 950 C C . ASP A 1 119 ? -29.057 14.374 5.506 1.00 93.12 119 ASP A C 1
ATOM 952 O O . ASP A 1 119 ? -30.203 14.470 5.072 1.00 93.12 119 ASP A O 1
ATOM 956 N N . VAL A 1 120 ? -28.082 13.789 4.791 1.00 95.06 120 VAL A N 1
ATOM 957 C CA . VAL A 1 120 ? -28.307 13.235 3.438 1.00 95.06 120 VAL A CA 1
ATOM 958 C C . VAL A 1 120 ? -29.333 12.105 3.435 1.00 95.06 120 VAL A C 1
ATOM 960 O O . VAL A 1 120 ? -30.181 12.055 2.548 1.00 95.06 120 VAL A O 1
ATOM 963 N N . ILE A 1 121 ? -29.302 11.208 4.423 1.00 95.38 121 ILE A N 1
ATOM 964 C CA . ILE A 1 121 ? -30.274 10.106 4.521 1.00 95.38 121 ILE A CA 1
ATOM 965 C C . ILE A 1 121 ? -31.705 10.644 4.622 1.00 95.38 121 ILE A C 1
ATOM 967 O O . ILE A 1 121 ? -32.613 10.114 3.979 1.00 95.38 121 ILE A O 1
ATOM 971 N N . LEU A 1 122 ? -31.912 11.701 5.411 1.00 92.88 122 LEU A N 1
ATOM 972 C CA . LEU A 1 122 ? -33.219 12.336 5.534 1.00 92.88 122 LEU A CA 1
ATOM 973 C C . LEU A 1 122 ? -33.581 13.141 4.275 1.00 92.88 122 LEU A C 1
ATOM 975 O O . LEU A 1 122 ? -34.698 13.011 3.770 1.00 92.88 122 LEU A O 1
ATOM 979 N N . GLN A 1 123 ? -32.640 13.943 3.771 1.00 93.19 123 GLN A N 1
ATOM 980 C CA . GLN A 1 123 ? -32.795 14.807 2.600 1.00 93.19 123 GLN A CA 1
ATOM 981 C C . GLN A 1 123 ? -33.205 14.009 1.361 1.00 93.19 123 GLN A C 1
ATOM 983 O O . GLN A 1 123 ? -34.176 14.364 0.703 1.00 93.19 123 GLN A O 1
ATOM 988 N N . GLU A 1 124 ? -32.503 12.913 1.080 1.00 94.94 124 GLU A N 1
ATOM 989 C CA . GLU A 1 124 ? -32.687 12.105 -0.131 1.00 94.94 124 GLU A CA 1
ATOM 990 C C . GLU A 1 124 ? -33.693 10.962 0.058 1.00 94.94 124 GLU A C 1
ATOM 992 O O . GLU A 1 124 ? -33.772 10.047 -0.759 1.00 94.94 124 GLU A O 1
ATOM 997 N N . ASN A 1 125 ? -34.472 10.996 1.144 1.00 94.38 125 ASN A N 1
ATOM 998 C CA . ASN A 1 125 ? -35.513 10.012 1.446 1.00 94.38 125 ASN A CA 1
ATOM 999 C C . ASN A 1 125 ? -35.017 8.553 1.378 1.00 94.38 125 ASN A C 1
ATOM 1001 O O . ASN A 1 125 ? -35.647 7.665 0.795 1.00 94.38 125 ASN A O 1
ATOM 1005 N N . ILE A 1 126 ? -33.858 8.303 1.990 1.00 97.12 126 ILE A N 1
ATOM 1006 C CA . ILE A 1 126 ? -33.247 6.977 2.024 1.00 97.12 126 ILE A CA 1
ATOM 1007 C C . ILE A 1 126 ? -34.039 6.089 2.983 1.00 97.12 126 ILE A C 1
ATOM 1009 O O . ILE A 1 126 ? -34.111 6.355 4.183 1.00 97.12 126 ILE A O 1
ATOM 1013 N N . THR A 1 127 ? -34.608 5.001 2.465 1.00 96.56 127 THR A N 1
ATOM 1014 C CA . THR A 1 127 ? -35.373 4.029 3.272 1.00 96.56 127 THR A CA 1
ATOM 1015 C C . THR A 1 127 ? -34.660 2.698 3.435 1.00 96.56 127 THR A C 1
ATOM 1017 O O . THR A 1 127 ? -34.918 1.989 4.411 1.00 96.56 127 THR A O 1
ATOM 1020 N N . LEU A 1 128 ? -33.726 2.378 2.535 1.00 97.94 128 LEU A N 1
ATOM 1021 C CA . LEU A 1 128 ? -32.870 1.199 2.611 1.00 97.94 128 LEU A CA 1
ATOM 1022 C C . LEU A 1 128 ? -31.403 1.622 2.707 1.00 97.94 128 LEU A C 1
ATOM 1024 O O . LEU A 1 128 ? -30.915 2.424 1.917 1.00 97.94 128 LEU A O 1
ATOM 1028 N N . MET A 1 129 ? -30.677 1.040 3.652 1.00 98.25 129 MET A N 1
ATOM 1029 C CA . MET A 1 129 ? -29.241 1.227 3.811 1.00 98.25 129 MET A CA 1
ATOM 1030 C C . MET A 1 129 ? -28.541 -0.122 3.809 1.00 98.25 129 MET A C 1
ATOM 1032 O O . MET A 1 129 ? -29.014 -1.062 4.443 1.00 98.25 129 MET A O 1
ATOM 1036 N N . VAL A 1 130 ? -27.382 -0.213 3.165 1.00 98.12 130 VAL A N 1
ATOM 1037 C CA . VAL A 1 130 ? -26.529 -1.401 3.210 1.00 98.12 130 VAL A CA 1
ATOM 1038 C C . VAL A 1 130 ? -25.146 -1.023 3.724 1.00 98.12 130 VAL A C 1
ATOM 1040 O O . VAL A 1 130 ? -24.455 -0.195 3.132 1.00 98.12 130 VAL A O 1
ATOM 1043 N N . ASN A 1 131 ? -24.740 -1.661 4.817 1.00 95.62 131 ASN A N 1
ATOM 1044 C CA . ASN A 1 131 ? -23.405 -1.588 5.387 1.00 95.62 131 ASN A CA 1
ATOM 1045 C C . ASN A 1 131 ? -22.634 -2.874 5.064 1.00 95.62 131 ASN A C 1
ATOM 1047 O O . ASN A 1 131 ? -22.971 -3.954 5.553 1.00 95.62 131 ASN A O 1
ATOM 1051 N N . LEU A 1 132 ? -21.572 -2.733 4.275 1.00 94.25 132 LEU A N 1
ATOM 1052 C CA . LEU A 1 132 ? -20.662 -3.815 3.888 1.00 94.25 132 LEU A CA 1
ATOM 1053 C C . LEU A 1 132 ? -19.337 -3.780 4.673 1.00 94.25 132 LEU A C 1
ATOM 1055 O O . LEU A 1 132 ? -18.328 -4.316 4.207 1.00 94.25 132 LEU A O 1
ATOM 1059 N N . THR A 1 133 ? -19.298 -3.087 5.816 1.00 85.75 133 THR A N 1
ATOM 1060 C CA . THR A 1 133 ? -18.159 -3.083 6.749 1.00 85.75 133 THR A CA 1
ATOM 1061 C C . THR A 1 133 ? -18.409 -3.996 7.940 1.00 85.75 133 THR A C 1
ATOM 1063 O O . THR A 1 133 ? -19.522 -4.062 8.467 1.00 85.75 133 THR A O 1
ATOM 1066 N N . LYS A 1 134 ? -17.357 -4.689 8.374 1.00 77.19 134 LYS A N 1
ATOM 1067 C CA . LYS A 1 134 ? -17.383 -5.589 9.528 1.00 77.19 134 LYS A CA 1
ATOM 1068 C C . LYS A 1 134 ? -17.300 -4.835 10.853 1.00 77.19 134 LYS A C 1
ATOM 1070 O O . LYS A 1 134 ? -16.780 -3.723 10.922 1.00 77.19 134 LYS A O 1
ATOM 1075 N N . ALA A 1 135 ? -17.733 -5.483 11.934 1.00 67.38 135 ALA A N 1
ATOM 1076 C CA . ALA A 1 135 ? -17.592 -4.944 13.287 1.00 67.38 135 ALA A CA 1
ATOM 1077 C C . ALA A 1 135 ? -16.121 -4.645 13.644 1.00 67.38 135 ALA A C 1
ATOM 1079 O O . ALA A 1 135 ? -15.828 -3.578 14.173 1.00 67.38 135 ALA A O 1
ATOM 1080 N N . GLN A 1 136 ? -15.182 -5.509 13.247 1.00 65.38 136 GLN A N 1
ATOM 1081 C CA . GLN A 1 136 ? -13.745 -5.288 13.460 1.00 65.38 136 GLN A CA 1
ATOM 1082 C C . GLN A 1 136 ? -13.220 -4.061 12.694 1.00 65.38 136 GLN A C 1
ATOM 1084 O O . GLN A 1 136 ? -12.316 -3.369 13.153 1.00 65.38 136 GLN A O 1
ATOM 1089 N N . GLU A 1 137 ? -13.806 -3.742 11.535 1.00 65.06 137 GLU A N 1
ATOM 1090 C CA . GLU A 1 137 ? -13.446 -2.554 10.750 1.00 65.06 137 GLU A CA 1
ATOM 1091 C C . GLU A 1 137 ? -13.901 -1.254 11.428 1.00 65.06 137 GLU A C 1
ATOM 1093 O O . GLU A 1 137 ? -13.275 -0.206 11.242 1.00 65.06 137 GLU A O 1
ATOM 1098 N N . ILE A 1 138 ? -14.950 -1.326 12.251 1.00 65.75 138 ILE A N 1
ATOM 1099 C CA . ILE A 1 138 ? -15.355 -0.230 13.133 1.00 65.75 138 ILE A CA 1
ATOM 1100 C C . ILE A 1 138 ? -14.297 -0.025 14.231 1.00 65.75 138 ILE A C 1
ATOM 1102 O O . ILE A 1 138 ? -13.889 1.107 14.485 1.00 65.75 138 ILE A O 1
ATOM 1106 N N . GLU A 1 139 ? -13.772 -1.106 14.815 1.00 56.12 139 GLU A N 1
ATOM 1107 C CA . GLU A 1 139 ? -12.757 -1.055 15.883 1.00 56.12 139 GLU A CA 1
ATOM 1108 C C . GLU A 1 139 ? -11.422 -0.450 15.421 1.00 56.12 139 GLU A C 1
ATOM 1110 O O . GLU A 1 139 ? -10.803 0.328 16.150 1.00 56.12 139 GLU A O 1
ATOM 1115 N N . ILE A 1 140 ? -10.999 -0.734 14.184 1.00 62.50 140 ILE A N 1
ATOM 1116 C CA . ILE A 1 140 ? -9.788 -0.144 13.580 1.00 62.50 140 ILE A CA 1
ATOM 1117 C C . ILE A 1 140 ? -10.053 1.197 12.866 1.00 62.50 140 ILE A C 1
ATOM 1119 O O . ILE A 1 140 ? -9.163 1.744 12.210 1.00 62.50 140 ILE A O 1
ATOM 1123 N N . GLY A 1 141 ? -11.267 1.751 12.975 1.00 67.06 141 GLY A N 1
ATOM 1124 C CA . GLY A 1 141 ? -11.641 3.080 12.477 1.00 67.06 141 GLY A CA 1
ATOM 1125 C C . GLY A 1 141 ? -11.794 3.212 10.956 1.00 67.06 141 GLY A C 1
ATOM 1126 O O . GLY A 1 141 ? -11.765 4.330 10.435 1.00 67.06 141 GLY A O 1
ATOM 1127 N N . LYS A 1 142 ? -11.986 2.104 10.226 1.00 71.44 142 LYS A N 1
ATOM 1128 C CA . LYS A 1 142 ? -12.371 2.103 8.799 1.00 71.44 142 LYS A CA 1
ATOM 1129 C C . LYS A 1 142 ? -13.844 2.491 8.585 1.00 71.44 142 LYS A C 1
ATOM 1131 O O . LYS A 1 142 ? -14.202 2.874 7.470 1.00 71.44 142 LYS A O 1
ATOM 1136 N N . CYS A 1 143 ? -14.668 2.434 9.631 1.00 82.38 143 CYS A N 1
ATOM 1137 C CA . CYS A 1 143 ? -16.040 2.942 9.688 1.00 82.38 143 CYS A CA 1
ATOM 1138 C C . CYS A 1 143 ? -16.327 3.484 11.096 1.00 82.38 143 CYS A C 1
ATOM 1140 O O . CYS A 1 143 ? -15.876 2.897 12.073 1.00 82.38 143 CYS A O 1
ATOM 1142 N N . LEU A 1 144 ? -17.068 4.585 11.227 1.00 86.38 144 LEU A N 1
ATOM 1143 C CA . LEU A 1 144 ? -17.595 5.011 12.528 1.00 86.38 144 LEU A CA 1
ATOM 1144 C C . LEU A 1 144 ? -18.829 4.169 12.893 1.00 86.38 144 LEU A C 1
ATOM 1146 O O . LEU A 1 144 ? -19.614 3.835 12.006 1.00 86.38 144 LEU A O 1
ATOM 1150 N N . LYS A 1 145 ? -19.054 3.845 14.175 1.00 87.56 145 LYS A N 1
ATOM 1151 C CA . LYS A 1 145 ? -20.349 3.296 14.620 1.00 87.56 145 LYS A CA 1
ATOM 1152 C C . LYS A 1 145 ? -21.387 4.417 14.561 1.00 87.56 145 LYS A C 1
ATOM 1154 O O . LYS A 1 145 ? -21.397 5.291 15.418 1.00 87.56 145 LYS A O 1
ATOM 1159 N N . TYR A 1 146 ? -22.237 4.396 13.539 1.00 91.38 146 TYR A N 1
ATOM 1160 C CA . TYR A 1 146 ? -23.160 5.498 13.248 1.00 91.38 146 TYR A CA 1
ATOM 1161 C C . TYR A 1 146 ? -24.622 5.199 13.594 1.00 91.38 146 TYR A C 1
ATOM 1163 O O . TYR A 1 146 ? -25.457 6.074 13.419 1.00 91.38 146 TYR A O 1
ATOM 1171 N N . TYR A 1 147 ? -24.951 4.000 14.083 1.00 92.50 147 TYR A N 1
ATOM 1172 C CA . TYR A 1 147 ? -26.303 3.613 14.493 1.00 92.50 147 TYR A CA 1
ATOM 1173 C C . TYR A 1 147 ? -26.292 3.022 15.916 1.00 92.50 147 TYR A C 1
ATOM 1175 O O . TYR A 1 147 ? -25.302 2.396 16.316 1.00 92.50 147 TYR A O 1
ATOM 1183 N N . PRO A 1 148 ? -27.363 3.225 16.706 1.00 91.56 148 PRO A N 1
ATOM 1184 C CA . PRO A 1 148 ? -27.419 2.760 18.087 1.00 91.56 148 PRO A CA 1
ATOM 1185 C C . PRO A 1 148 ? -27.742 1.263 18.188 1.00 91.56 148 PRO A C 1
ATOM 1187 O O . PRO A 1 148 ? -28.252 0.639 17.256 1.00 91.56 148 PRO A O 1
ATOM 1190 N N . GLU A 1 149 ? -27.473 0.689 19.360 1.00 88.25 149 GLU A N 1
ATOM 1191 C CA . GLU A 1 149 ? -27.963 -0.647 19.723 1.00 88.25 149 GLU A CA 1
ATOM 1192 C C . GLU A 1 149 ? -29.486 -0.668 19.868 1.00 88.25 149 GLU A C 1
ATOM 1194 O O . GLU A 1 149 ? -30.121 0.378 19.998 1.00 88.25 149 GLU A O 1
ATOM 1199 N N . VAL A 1 150 ? -30.067 -1.871 19.856 1.00 89.38 150 VAL A N 1
ATOM 1200 C CA . VAL A 1 150 ? -31.516 -2.079 19.984 1.00 89.38 150 VAL A CA 1
ATOM 1201 C C . VAL A 1 150 ? -32.060 -1.338 21.204 1.00 89.38 150 VAL A C 1
ATOM 1203 O O . VAL A 1 150 ? -31.477 -1.397 22.282 1.00 89.38 150 VAL A O 1
ATOM 1206 N N . HIS A 1 151 ? -33.165 -0.620 21.008 1.00 83.88 151 HIS A N 1
ATOM 1207 C CA . HIS A 1 151 ? -33.845 0.227 21.991 1.00 83.88 151 HIS A CA 1
ATOM 1208 C C . HIS A 1 151 ? -33.030 1.420 22.513 1.00 83.88 151 HIS A C 1
ATOM 1210 O O . HIS A 1 151 ? -33.499 2.143 23.388 1.00 83.88 151 HIS A O 1
ATOM 1216 N N . LYS A 1 152 ? -31.848 1.690 21.944 1.00 89.25 152 LYS A N 1
ATOM 1217 C CA . LYS A 1 152 ? -31.069 2.903 22.214 1.00 89.25 152 LYS A CA 1
ATOM 1218 C C . LYS A 1 152 ? -31.250 3.933 21.100 1.00 89.25 152 LYS A C 1
ATOM 1220 O O . LYS A 1 152 ? -31.699 3.630 19.988 1.00 89.25 152 LYS A O 1
ATOM 1225 N N . SER A 1 153 ? -30.863 5.168 21.409 1.00 88.94 153 SER A N 1
ATOM 1226 C CA . SER A 1 153 ? -30.892 6.295 20.478 1.00 88.94 153 SER A CA 1
ATOM 1227 C C . SER A 1 153 ? -29.515 6.927 20.291 1.00 88.94 153 SER A C 1
ATOM 1229 O O . SER A 1 153 ? -28.755 7.028 21.250 1.00 88.94 153 SER A O 1
ATOM 1231 N N . LEU A 1 154 ? -29.239 7.429 19.091 1.00 88.81 154 LEU A N 1
ATOM 1232 C CA . LEU A 1 154 ? -28.093 8.272 18.761 1.00 88.81 154 LEU A CA 1
ATOM 1233 C C . LEU A 1 154 ? -28.602 9.662 18.365 1.00 88.81 154 LEU A C 1
ATOM 1235 O O . LEU A 1 154 ? -29.506 9.772 17.540 1.00 88.81 154 LEU A O 1
ATOM 1239 N N . LYS A 1 155 ? -28.037 10.719 18.951 1.00 89.25 155 LYS A N 1
ATOM 1240 C CA . LYS A 1 155 ? -28.367 12.109 18.606 1.00 89.25 155 LYS A CA 1
ATOM 1241 C C . LYS A 1 155 ? -27.314 12.651 17.639 1.00 89.25 155 LYS A C 1
ATOM 1243 O O . LYS A 1 155 ? -26.125 12.551 17.923 1.00 89.25 155 LYS A O 1
ATOM 1248 N N . CYS A 1 156 ? -27.756 13.257 16.545 1.00 85.44 156 CYS A N 1
ATOM 1249 C CA . CYS A 1 156 ? -26.911 13.859 15.521 1.00 85.44 156 CYS A CA 1
ATOM 1250 C C . CYS A 1 156 ? -27.275 15.339 15.390 1.00 85.44 156 CYS A C 1
ATOM 1252 O O . CYS A 1 156 ? -28.365 15.681 14.929 1.00 85.44 156 CYS A O 1
ATOM 1254 N N . GLN A 1 157 ? -26.372 16.214 15.835 1.00 79.50 157 GLN A N 1
ATOM 1255 C CA . GLN A 1 157 ? -26.535 17.672 15.781 1.00 79.50 157 GLN A CA 1
ATOM 1256 C C . GLN A 1 157 ? -26.135 18.189 14.391 1.00 79.50 157 GLN A C 1
ATOM 1258 O O . GLN A 1 157 ? -25.117 18.854 14.225 1.00 79.50 157 GLN A O 1
ATOM 1263 N N . GLY A 1 158 ? -26.878 17.754 13.374 1.00 76.19 158 GLY A N 1
ATOM 1264 C CA . GLY A 1 158 ? -26.775 18.245 12.000 1.00 76.19 158 GLY A CA 1
ATOM 1265 C C . GLY A 1 158 ? -27.797 19.334 11.703 1.00 76.19 158 GLY A C 1
ATOM 1266 O O . GLY A 1 158 ? -28.500 19.802 12.601 1.00 76.19 158 GLY A O 1
ATOM 1267 N N . VAL A 1 159 ? -27.938 19.675 10.424 1.00 78.12 159 VAL A N 1
ATOM 1268 C CA . VAL A 1 159 ? -28.907 20.666 9.928 1.00 78.12 159 VAL A CA 1
ATOM 1269 C C . VAL A 1 159 ? -30.320 20.328 10.402 1.00 78.12 159 VAL A C 1
ATOM 1271 O O . VAL A 1 159 ? -31.088 21.214 10.767 1.00 78.12 159 VAL A O 1
ATOM 1274 N N . GLN A 1 160 ? -30.661 19.038 10.444 1.00 79.19 160 GLN A N 1
ATOM 1275 C CA . GLN A 1 160 ? -32.001 18.560 10.786 1.00 79.19 160 GLN A CA 1
ATOM 1276 C C . GLN A 1 160 ? -32.146 18.092 12.243 1.00 79.19 160 GLN A C 1
ATOM 1278 O O . GLN A 1 160 ? -33.233 17.652 12.631 1.00 79.19 160 GLN A O 1
ATOM 1283 N N . ASN A 1 161 ? -31.083 18.169 13.058 1.00 84.88 161 ASN A N 1
ATOM 1284 C CA . ASN A 1 161 ? -31.054 17.698 14.452 1.00 84.88 161 ASN A CA 1
ATOM 1285 C C . ASN A 1 161 ? -31.740 16.329 14.635 1.00 84.88 161 ASN A C 1
ATOM 1287 O O . ASN A 1 161 ? -32.789 16.203 15.279 1.00 84.88 161 ASN A O 1
ATOM 1291 N N . ILE A 1 162 ? -31.164 15.293 14.029 1.00 90.25 162 ILE A N 1
ATOM 1292 C CA . ILE A 1 162 ? -31.782 13.970 13.905 1.00 90.25 162 ILE A CA 1
ATOM 1293 C C . ILE A 1 162 ? -31.515 13.129 15.158 1.00 90.25 162 ILE A C 1
ATOM 1295 O O . ILE A 1 162 ? -30.403 13.076 15.679 1.00 90.25 162 ILE A O 1
ATOM 1299 N N . VAL A 1 163 ? -32.536 12.419 15.637 1.00 91.75 163 VAL A N 1
ATOM 1300 C CA . VAL A 1 163 ? -32.399 11.335 16.615 1.00 91.75 163 VAL A CA 1
ATOM 1301 C C . VAL A 1 163 ? -32.672 10.013 15.915 1.00 91.75 163 VAL A C 1
ATOM 1303 O O . VAL A 1 163 ? -33.778 9.764 15.443 1.00 91.75 163 VAL A O 1
ATOM 1306 N N . VAL A 1 164 ? -31.663 9.157 15.855 1.00 94.25 164 VAL A N 1
ATOM 1307 C CA . VAL A 1 164 ? -31.745 7.810 15.289 1.00 94.25 164 VAL A CA 1
ATOM 1308 C C . VAL A 1 164 ? -32.099 6.852 16.412 1.00 94.25 164 VAL A C 1
ATOM 1310 O O . VAL A 1 164 ? -31.402 6.821 17.419 1.00 94.25 164 VAL A O 1
ATOM 1313 N N . ILE A 1 165 ? -33.147 6.054 16.259 1.00 94.00 165 ILE A N 1
ATOM 1314 C CA . ILE A 1 165 ? -33.586 5.076 17.261 1.00 94.00 165 ILE A CA 1
ATOM 1315 C C . ILE A 1 165 ? -33.564 3.693 16.626 1.00 94.00 165 ILE A C 1
ATOM 1317 O O . ILE A 1 165 ? -34.183 3.485 15.583 1.00 94.00 165 ILE A O 1
ATOM 1321 N N . CYS A 1 166 ? -32.885 2.731 17.249 1.00 94.56 166 CYS A N 1
ATOM 1322 C CA . CYS A 1 166 ? -32.934 1.345 16.792 1.00 94.56 166 CYS A CA 1
ATOM 1323 C C . CYS A 1 166 ? -34.123 0.632 17.434 1.00 94.56 166 CYS A C 1
ATOM 1325 O O . CYS A 1 166 ? -34.177 0.445 18.645 1.00 94.56 166 CYS A O 1
ATOM 1327 N N . VAL A 1 167 ? -35.094 0.238 16.616 1.00 95.50 167 VAL A N 1
ATOM 1328 C CA . VAL A 1 167 ? -36.348 -0.367 17.081 1.00 95.50 167 VAL A CA 1
ATOM 1329 C C . VAL A 1 167 ? -36.237 -1.882 17.173 1.00 95.50 167 VAL A C 1
ATOM 1331 O O . VAL A 1 167 ? -36.793 -2.485 18.084 1.00 95.50 167 VAL A O 1
ATOM 1334 N N . LYS A 1 168 ? -35.571 -2.516 16.203 1.00 93.62 168 LYS A N 1
ATOM 1335 C CA . LYS A 1 168 ? -35.500 -3.978 16.108 1.00 93.62 168 LYS A CA 1
ATOM 1336 C C . LYS A 1 168 ? -34.267 -4.406 15.327 1.00 93.62 168 LYS A C 1
ATOM 1338 O O . LYS A 1 168 ? -33.965 -3.808 14.299 1.00 93.62 168 LYS A O 1
ATOM 1343 N N . VAL A 1 169 ? -33.625 -5.488 15.755 1.00 94.06 169 VAL A N 1
ATOM 1344 C CA . VAL A 1 169 ? -32.594 -6.195 14.983 1.00 94.06 169 VAL A CA 1
ATOM 1345 C C . VAL A 1 169 ? -33.075 -7.622 14.748 1.00 94.06 169 VAL A C 1
ATOM 1347 O O . VAL A 1 169 ? -33.413 -8.327 15.694 1.00 94.06 169 VAL A O 1
ATOM 1350 N N . ARG A 1 170 ? -33.122 -8.046 13.485 1.00 94.94 170 ARG A N 1
ATOM 1351 C CA . ARG A 1 170 ? -33.312 -9.442 13.081 1.00 94.94 170 ARG A CA 1
ATOM 1352 C C . ARG A 1 170 ? -31.984 -9.964 12.546 1.00 94.94 170 ARG A C 1
ATOM 1354 O O . ARG A 1 170 ? -31.470 -9.420 11.569 1.00 94.94 170 ARG A O 1
ATOM 1361 N N . LYS A 1 171 ? -31.428 -10.987 13.192 1.00 90.44 171 LYS A N 1
ATOM 1362 C CA . LYS A 1 171 ? -30.226 -11.677 12.713 1.00 90.44 171 LYS A CA 1
ATOM 1363 C C . LYS A 1 171 ? -30.642 -12.715 11.674 1.00 90.44 171 LYS A C 1
ATOM 1365 O O . LYS A 1 171 ? -31.567 -13.479 11.926 1.00 90.44 171 LYS A O 1
ATOM 1370 N N . MET A 1 172 ? -29.994 -12.707 10.519 1.00 89.56 172 MET A N 1
ATOM 1371 C CA . MET A 1 172 ? -30.131 -13.726 9.477 1.00 89.56 172 MET A CA 1
ATOM 1372 C C . MET A 1 172 ? -28.788 -14.449 9.326 1.00 89.56 172 MET A C 1
ATOM 1374 O O . MET A 1 172 ? -27.806 -14.051 9.951 1.00 89.56 172 MET A O 1
ATOM 1378 N N . ALA A 1 173 ? -28.738 -15.510 8.517 1.00 84.00 173 ALA A N 1
ATOM 1379 C CA . ALA A 1 173 ? -27.569 -16.391 8.433 1.00 84.00 173 ALA A CA 1
ATOM 1380 C C . ALA A 1 173 ? -26.246 -15.646 8.151 1.00 84.00 173 ALA A C 1
ATOM 1382 O O . ALA A 1 173 ? -25.264 -15.866 8.847 1.00 84.00 173 ALA A O 1
ATOM 1383 N N . PHE A 1 174 ? -26.236 -14.728 7.177 1.00 83.75 174 PHE A N 1
ATOM 1384 C CA . PHE A 1 174 ? -25.026 -14.014 6.727 1.00 83.75 174 PHE A CA 1
ATOM 1385 C C . PHE A 1 174 ? -25.152 -12.476 6.773 1.00 83.75 174 PHE A C 1
ATOM 1387 O O . PHE A 1 174 ? -24.227 -11.746 6.407 1.00 83.75 174 PHE A O 1
ATOM 1394 N N . PHE A 1 175 ? -26.285 -11.947 7.248 1.00 92.94 175 PHE A N 1
ATOM 1395 C CA . PHE A 1 175 ? -26.513 -10.507 7.413 1.00 92.94 175 PHE A CA 1
ATOM 1396 C C . PHE A 1 175 ? -27.509 -10.211 8.539 1.00 92.94 175 PHE A C 1
ATOM 1398 O O . PHE A 1 175 ? -28.255 -11.084 8.967 1.00 92.94 175 PHE A O 1
ATOM 1405 N N . ASN A 1 176 ? -27.563 -8.965 9.009 1.00 93.81 176 ASN A N 1
ATOM 1406 C CA . ASN A 1 176 ? -28.608 -8.505 9.930 1.00 93.81 176 ASN A CA 1
ATOM 1407 C C . ASN A 1 176 ? -29.529 -7.500 9.238 1.00 93.81 176 ASN A C 1
ATOM 1409 O O . ASN A 1 176 ? -29.062 -6.668 8.465 1.00 93.81 176 ASN A O 1
ATOM 1413 N N . LYS A 1 177 ? -30.822 -7.529 9.574 1.00 96.56 177 LYS A N 1
ATOM 1414 C CA . LYS A 1 177 ? -31.824 -6.523 9.198 1.00 96.56 177 LYS A CA 1
ATOM 1415 C C . LYS A 1 177 ? -32.188 -5.694 10.426 1.00 96.56 177 LYS A C 1
ATOM 1417 O O . LYS A 1 177 ? -32.786 -6.201 11.376 1.00 96.56 177 LYS A O 1
ATOM 1422 N N . ILE A 1 178 ? -31.848 -4.415 10.402 1.00 96.88 178 ILE A N 1
ATOM 1423 C CA . ILE A 1 178 ? -32.016 -3.472 11.508 1.00 96.88 178 ILE A CA 1
ATOM 1424 C C . ILE A 1 178 ? -33.086 -2.448 11.127 1.00 96.88 178 ILE A C 1
ATOM 1426 O O . ILE A 1 178 ? -32.993 -1.804 10.089 1.00 96.88 178 ILE A O 1
ATOM 1430 N N . LYS A 1 179 ? -34.113 -2.286 11.961 1.00 97.69 179 LYS A N 1
ATOM 1431 C CA . LYS A 1 179 ? -35.155 -1.268 11.792 1.00 97.69 179 LYS A CA 1
ATOM 1432 C C . LYS A 1 179 ? -34.790 -0.035 12.609 1.00 97.69 179 LYS A C 1
ATOM 1434 O O . LYS A 1 179 ? -34.795 -0.094 13.839 1.00 97.69 179 LYS A O 1
ATOM 1439 N N . LEU A 1 180 ? -34.531 1.069 11.924 1.00 96.94 180 LEU A N 1
ATOM 1440 C CA . LEU A 1 180 ? -34.257 2.377 12.502 1.00 96.94 180 LEU A CA 1
ATOM 1441 C C . LEU A 1 180 ? -35.465 3.307 12.329 1.00 96.94 180 LEU A C 1
ATOM 1443 O O . LEU A 1 180 ? -36.208 3.222 11.348 1.00 96.94 180 LEU A O 1
ATOM 1447 N N . VAL A 1 181 ? -35.653 4.207 13.289 1.00 96.31 181 VAL A N 1
ATOM 1448 C CA . VAL A 1 181 ? -36.582 5.335 13.200 1.00 96.31 181 VAL A CA 1
ATOM 1449 C C . VAL A 1 181 ? -35.787 6.618 13.383 1.00 96.31 181 VAL A C 1
ATOM 1451 O O . VAL A 1 181 ? -35.140 6.806 14.409 1.00 96.31 181 VAL A O 1
ATOM 1454 N N . LEU A 1 182 ? -35.836 7.485 12.378 1.00 94.25 182 LEU A N 1
ATOM 1455 C CA . LEU A 1 182 ? -35.259 8.821 12.400 1.00 94.25 182 LEU A CA 1
ATOM 1456 C C . LEU A 1 182 ? -36.322 9.801 12.872 1.00 94.25 182 LEU A C 1
ATOM 1458 O O . LEU A 1 182 ? -37.384 9.886 12.261 1.00 94.25 182 LEU A O 1
ATOM 1462 N N . TYR A 1 183 ? -36.036 10.532 13.940 1.00 92.25 183 TYR A N 1
ATOM 1463 C CA . TYR A 1 183 ? -36.850 11.639 14.420 1.00 92.25 183 TYR A CA 1
ATOM 1464 C C . TYR A 1 183 ? -36.120 12.952 14.153 1.00 92.25 183 TYR A C 1
ATOM 1466 O O . TYR A 1 183 ? -35.069 13.209 14.740 1.00 92.25 183 TYR A O 1
ATOM 1474 N N . CYS A 1 184 ? -36.661 13.771 13.257 1.00 88.38 184 CYS A N 1
ATOM 1475 C CA . CYS A 1 184 ? -36.140 15.103 12.988 1.00 88.38 184 CYS A CA 1
ATOM 1476 C C . CYS A 1 184 ? -36.727 16.074 14.009 1.00 88.38 184 CYS A C 1
ATOM 1478 O O . CYS A 1 184 ? -37.934 16.314 14.014 1.00 88.38 184 CYS A O 1
ATOM 1480 N N . LYS A 1 185 ? -35.885 16.642 14.878 1.00 84.06 185 LYS A N 1
ATOM 1481 C CA . LYS A 1 185 ? -36.366 17.568 15.911 1.00 84.06 185 LYS A CA 1
ATOM 1482 C C . LYS A 1 185 ? -36.924 18.861 15.329 1.00 84.06 185 LYS A C 1
ATOM 1484 O O . LYS A 1 185 ? -37.880 19.387 15.878 1.00 84.06 185 LYS A O 1
ATOM 1489 N N . ASN A 1 186 ? -36.348 19.340 14.228 1.00 81.62 186 ASN A N 1
ATOM 1490 C CA . ASN A 1 186 ? -36.730 20.621 13.639 1.00 81.62 186 ASN A CA 1
ATOM 1491 C C . ASN A 1 186 ? -38.102 20.556 12.945 1.00 81.62 186 ASN A C 1
ATOM 1493 O O . ASN A 1 186 ? -38.840 21.531 12.975 1.00 81.62 186 ASN A O 1
ATOM 1497 N N . SER A 1 187 ? -38.456 19.416 12.339 1.00 83.38 187 SER A N 1
ATOM 1498 C CA . SER A 1 187 ? -39.732 19.240 11.621 1.00 83.38 187 SER A CA 1
ATOM 1499 C C . SER A 1 187 ? -40.770 18.398 12.369 1.00 83.38 187 SER A C 1
ATOM 1501 O O . SER A 1 187 ? -41.904 18.276 11.914 1.00 83.38 187 SER A O 1
ATOM 1503 N N . GLY A 1 188 ? -40.386 17.735 13.464 1.00 83.38 188 GLY A N 1
ATOM 1504 C CA . GLY A 1 188 ? -41.223 16.756 14.167 1.00 83.38 188 GLY A CA 1
ATOM 1505 C C . GLY A 1 188 ? -41.470 15.452 13.391 1.00 83.38 188 GLY A C 1
ATOM 1506 O O . GLY A 1 188 ? -42.125 14.543 13.906 1.00 83.38 188 GLY A O 1
ATOM 1507 N N . GLN A 1 189 ? -40.945 15.314 12.167 1.00 86.12 189 GLN A N 1
ATOM 1508 C CA . GLN A 1 189 ? -41.194 14.149 11.320 1.00 86.12 189 GLN A CA 1
ATOM 1509 C C . GLN A 1 189 ? -40.479 12.893 11.827 1.00 86.12 189 GLN A C 1
ATOM 1511 O O . GLN A 1 189 ? -39.351 12.935 12.330 1.00 86.12 189 GLN A O 1
ATOM 1516 N N . ARG A 1 190 ? -41.129 11.741 11.622 1.00 91.25 190 ARG A N 1
ATOM 1517 C CA . ARG A 1 190 ? -40.568 10.409 11.874 1.00 91.25 190 ARG A CA 1
ATOM 1518 C C . ARG A 1 190 ? -40.459 9.628 10.572 1.00 91.25 190 ARG A C 1
ATOM 1520 O O . ARG A 1 190 ? -41.460 9.455 9.882 1.00 91.25 190 ARG A O 1
ATOM 1527 N N . ARG A 1 191 ? -39.278 9.090 10.266 1.00 92.00 191 ARG A N 1
ATOM 1528 C CA . ARG A 1 191 ? -39.054 8.227 9.093 1.00 92.00 191 ARG A CA 1
ATOM 1529 C C . ARG A 1 191 ? -38.500 6.870 9.488 1.00 92.00 191 ARG A C 1
ATOM 1531 O O . ARG A 1 191 ? -37.688 6.765 10.402 1.00 92.00 191 ARG A O 1
ATOM 1538 N N . LYS A 1 192 ? -38.957 5.820 8.807 1.00 95.19 192 LYS A N 1
ATOM 1539 C CA . LYS A 1 192 ? -38.471 4.448 9.003 1.00 95.19 192 LYS A CA 1
ATOM 1540 C C . LYS A 1 192 ? -37.364 4.165 7.992 1.00 95.19 192 LYS A C 1
ATOM 1542 O O . LYS A 1 192 ? -37.565 4.396 6.805 1.00 95.19 192 LYS A O 1
ATOM 1547 N N . VAL A 1 193 ? -36.247 3.622 8.466 1.00 97.12 193 VAL A N 1
ATOM 1548 C CA . VAL A 1 193 ? -35.107 3.220 7.632 1.00 97.12 193 VAL A CA 1
ATOM 1549 C C . VAL A 1 193 ? -34.703 1.797 7.996 1.00 97.12 193 VAL A C 1
ATOM 1551 O O . VAL A 1 193 ? -34.614 1.454 9.175 1.00 97.12 193 VAL A O 1
ATOM 1554 N N . TYR A 1 194 ? -34.470 0.951 6.999 1.00 97.88 194 TYR A N 1
ATOM 1555 C CA . TYR A 1 194 ? -33.964 -0.404 7.192 1.00 97.88 194 TYR A CA 1
ATOM 1556 C C . TYR A 1 194 ? -32.481 -0.457 6.844 1.00 97.88 194 TYR A C 1
ATOM 1558 O O . TYR A 1 194 ? -32.100 -0.203 5.707 1.00 97.88 194 TYR A O 1
ATOM 1566 N N . LEU A 1 195 ? -31.655 -0.814 7.822 1.00 97.44 195 LEU A N 1
ATOM 1567 C CA . LEU A 1 195 ? -30.221 -1.009 7.661 1.00 97.44 195 LEU A CA 1
ATOM 1568 C C . LEU A 1 195 ? -29.899 -2.504 7.582 1.00 97.44 195 LEU A C 1
ATOM 1570 O O . LEU A 1 195 ? -30.186 -3.261 8.508 1.00 97.44 195 LEU A O 1
ATOM 1574 N N . PHE A 1 196 ? -29.267 -2.916 6.492 1.00 97.50 196 PHE A N 1
ATOM 1575 C CA . PHE A 1 196 ? -28.750 -4.259 6.280 1.00 97.50 196 PHE A CA 1
ATOM 1576 C C . PHE A 1 196 ? -27.245 -4.278 6.531 1.00 97.50 196 PHE A C 1
ATOM 1578 O O . PHE A 1 196 ? -26.505 -3.554 5.870 1.00 97.50 196 PHE A O 1
ATOM 1585 N N . THR A 1 197 ? -26.774 -5.093 7.473 1.00 93.81 197 THR A N 1
ATOM 1586 C CA . THR A 1 197 ? -25.334 -5.259 7.735 1.00 93.81 197 THR A CA 1
ATOM 1587 C C . THR A 1 197 ? -24.885 -6.624 7.237 1.00 93.81 197 THR A C 1
ATOM 1589 O O . THR A 1 197 ? -25.299 -7.636 7.802 1.00 93.81 197 THR A O 1
ATOM 1592 N N . TYR A 1 198 ? -24.065 -6.671 6.190 1.00 92.12 198 TYR A N 1
ATOM 1593 C CA . TYR A 1 198 ? -23.537 -7.934 5.674 1.00 92.12 198 TYR A CA 1
ATOM 1594 C C . TYR A 1 198 ? -22.333 -8.376 6.512 1.00 92.12 198 TYR A C 1
ATOM 1596 O O . TYR A 1 198 ? -21.340 -7.652 6.596 1.00 92.12 198 TYR A O 1
ATOM 1604 N N . ASN A 1 199 ? -22.419 -9.544 7.148 1.00 81.31 199 ASN A N 1
ATOM 1605 C CA . ASN A 1 199 ? -21.458 -9.960 8.176 1.00 81.31 199 ASN A CA 1
ATOM 1606 C C . ASN A 1 199 ? -20.269 -10.745 7.586 1.00 81.31 199 ASN A C 1
ATOM 1608 O O . ASN A 1 199 ? -19.152 -10.665 8.098 1.00 81.31 199 ASN A O 1
ATOM 1612 N N . GLU A 1 200 ? -20.482 -11.429 6.460 1.00 76.94 200 GLU A N 1
ATOM 1613 C CA . GLU A 1 200 ? -19.565 -12.443 5.919 1.00 76.94 200 GLU A CA 1
ATOM 1614 C C . GLU A 1 200 ? -18.643 -11.933 4.796 1.00 76.94 200 GLU A C 1
ATOM 1616 O O . GLU A 1 200 ? -18.248 -12.696 3.920 1.00 76.94 200 GLU A O 1
ATOM 1621 N N . TRP A 1 201 ? -18.286 -10.639 4.763 1.00 83.06 201 TRP A N 1
ATOM 1622 C CA . TRP A 1 201 ? -17.306 -10.138 3.780 1.00 83.06 201 TRP A CA 1
ATOM 1623 C C . TRP A 1 201 ? -15.870 -10.208 4.340 1.00 83.06 201 TRP A C 1
ATOM 1625 O O . TRP A 1 201 ? -15.515 -9.375 5.177 1.00 83.06 201 TRP A O 1
ATOM 1635 N N . PRO A 1 202 ? -15.017 -11.173 3.947 1.00 70.00 202 PRO A N 1
ATOM 1636 C CA . PRO A 1 202 ? -13.650 -11.319 4.467 1.00 70.00 202 PRO A CA 1
ATOM 1637 C C . PRO A 1 202 ? -12.743 -10.106 4.186 1.00 70.00 202 PRO A C 1
ATOM 1639 O O . PRO A 1 202 ? -12.944 -9.339 3.238 1.00 70.00 202 PRO A O 1
ATOM 1642 N N . ASP A 1 203 ? -11.754 -9.893 5.057 1.00 48.38 203 ASP A N 1
ATOM 1643 C CA . ASP A 1 203 ? -10.774 -8.821 4.878 1.00 48.38 203 ASP A CA 1
ATOM 1644 C C . ASP A 1 203 ? -9.847 -9.177 3.708 1.00 48.38 203 ASP A C 1
ATOM 1646 O O . ASP A 1 203 ? -9.259 -10.248 3.689 1.00 48.38 203 ASP A O 1
ATOM 1650 N N . HIS A 1 204 ? -9.731 -8.272 2.728 1.00 46.25 204 HIS A N 1
ATOM 1651 C CA . HIS A 1 204 ? -8.929 -8.432 1.500 1.00 46.25 204 HIS A CA 1
ATOM 1652 C C . HIS A 1 204 ? -9.376 -9.537 0.511 1.00 46.25 204 HIS A C 1
ATOM 1654 O O . HIS A 1 204 ? -8.713 -9.746 -0.505 1.00 46.25 204 HIS A O 1
ATOM 1660 N N . GLU A 1 205 ? -10.549 -10.142 0.723 1.00 71.94 205 GLU A N 1
ATOM 1661 C CA . GLU A 1 205 ? -11.138 -11.200 -0.117 1.00 71.94 205 GLU A CA 1
ATOM 1662 C C . GLU A 1 205 ? -12.588 -10.866 -0.566 1.00 71.94 205 GLU A C 1
ATOM 1664 O O . GLU A 1 205 ? -13.046 -9.715 -0.496 1.00 71.94 205 GLU A O 1
ATOM 1669 N N . VAL A 1 206 ? -13.314 -11.870 -1.072 1.00 83.12 206 VAL A N 1
ATOM 1670 C CA . VAL A 1 206 ? -14.734 -11.822 -1.459 1.00 83.12 206 VAL A CA 1
ATOM 1671 C C . VAL A 1 206 ? -15.565 -12.828 -0.652 1.00 83.12 206 VAL A C 1
ATOM 1673 O O . VAL A 1 206 ? -15.014 -13.827 -0.199 1.00 83.12 206 VAL A O 1
ATOM 1676 N N . PRO A 1 207 ? -16.866 -12.569 -0.424 1.00 85.88 207 PRO A N 1
ATOM 1677 C CA . PRO A 1 207 ? -17.742 -13.506 0.277 1.00 85.88 207 PRO A CA 1
ATOM 1678 C C . PRO A 1 207 ? -17.960 -14.801 -0.510 1.00 85.88 207 PRO A C 1
ATOM 1680 O O . PRO A 1 207 ? -17.725 -14.851 -1.719 1.00 85.88 207 PRO A O 1
ATOM 1683 N N . SER A 1 208 ? -18.486 -15.817 0.181 1.00 87.50 208 SER A N 1
ATOM 1684 C CA . SER A 1 208 ? -18.977 -17.028 -0.475 1.00 87.50 208 SER A CA 1
ATOM 1685 C C . SER A 1 208 ? -20.021 -16.670 -1.533 1.00 87.50 208 SER A C 1
ATOM 1687 O O . SER A 1 208 ? -20.936 -15.880 -1.276 1.00 87.50 208 SER A O 1
ATOM 1689 N N . CYS A 1 209 ? -19.853 -17.215 -2.738 1.00 89.25 209 CYS A N 1
ATOM 1690 C CA . CYS A 1 209 ? -20.636 -16.811 -3.903 1.00 89.25 209 CYS A CA 1
ATOM 1691 C C . CYS A 1 209 ? -22.135 -17.093 -3.726 1.00 89.25 209 CYS A C 1
ATOM 1693 O O . CYS A 1 209 ? -22.965 -16.265 -4.092 1.00 89.25 209 CYS A O 1
ATOM 1695 N N . ASP A 1 210 ? -22.480 -18.234 -3.137 1.00 87.44 210 ASP A N 1
ATOM 1696 C CA . ASP A 1 210 ? -23.853 -18.645 -2.844 1.00 87.44 210 ASP A CA 1
ATOM 1697 C C . ASP A 1 210 ? -24.548 -17.673 -1.877 1.00 87.44 210 ASP A C 1
ATOM 1699 O O . ASP A 1 210 ? -25.580 -17.088 -2.208 1.00 87.44 210 ASP A O 1
ATOM 1703 N N . GLN A 1 211 ? -23.941 -17.415 -0.717 1.00 90.12 211 GLN A N 1
ATOM 1704 C CA . GLN A 1 211 ? -24.472 -16.502 0.299 1.00 90.12 211 GLN A CA 1
ATOM 1705 C C . GLN A 1 211 ? -24.615 -15.082 -0.251 1.00 90.12 211 GLN A C 1
ATOM 1707 O O . GLN A 1 211 ? -25.608 -14.395 0.004 1.00 90.12 211 GLN A O 1
ATOM 1712 N N . PHE A 1 212 ? -23.637 -14.648 -1.047 1.00 93.75 212 PHE A N 1
ATOM 1713 C CA . PHE A 1 212 ? -23.660 -13.331 -1.656 1.00 93.75 212 PHE A CA 1
ATOM 1714 C C . PHE A 1 212 ? -24.783 -13.194 -2.686 1.00 93.75 212 PHE A C 1
ATOM 1716 O O . PHE A 1 212 ? -25.515 -12.208 -2.638 1.00 93.75 212 PHE A O 1
ATOM 1723 N N . VAL A 1 213 ? -24.996 -14.181 -3.564 1.00 94.75 213 VAL A N 1
ATOM 1724 C CA . VAL A 1 213 ? -26.118 -14.158 -4.521 1.00 94.75 213 VAL A CA 1
ATOM 1725 C C . VAL A 1 213 ? -27.462 -14.136 -3.797 1.00 94.75 213 VAL A C 1
ATOM 1727 O O . VAL A 1 213 ? -28.331 -13.343 -4.161 1.00 94.75 213 VAL A O 1
ATOM 1730 N N . GLN A 1 214 ? -27.628 -14.919 -2.726 1.00 93.69 214 GLN A N 1
ATOM 1731 C CA . GLN A 1 214 ? -28.850 -14.877 -1.914 1.00 93.69 214 GLN A CA 1
ATOM 1732 C C . GLN A 1 214 ? -29.083 -13.492 -1.297 1.00 93.69 214 GLN A C 1
ATOM 1734 O O . GLN A 1 214 ? -30.207 -12.983 -1.299 1.00 93.69 214 GLN A O 1
ATOM 1739 N N . PHE A 1 215 ? -28.022 -12.832 -0.825 1.00 95.62 215 PHE A N 1
ATOM 1740 C CA . PHE A 1 215 ? -28.108 -11.453 -0.352 1.00 95.62 215 PHE A CA 1
ATOM 1741 C C . PHE A 1 215 ? -28.503 -10.473 -1.464 1.00 95.62 215 PHE A C 1
ATOM 1743 O O . PHE A 1 215 ? -29.382 -9.638 -1.255 1.00 95.62 215 PHE A O 1
ATOM 1750 N N . VAL A 1 216 ? -27.903 -10.583 -2.653 1.00 97.12 216 VAL A N 1
ATOM 1751 C CA . VAL A 1 216 ? -28.218 -9.732 -3.815 1.00 97.12 216 VAL A CA 1
ATOM 1752 C C . VAL A 1 216 ? -29.691 -9.881 -4.210 1.00 97.12 216 VAL A C 1
ATOM 1754 O O . VAL A 1 216 ? -30.383 -8.875 -4.369 1.00 97.12 216 VAL A O 1
ATOM 1757 N N . LEU A 1 217 ? -30.203 -11.113 -4.300 1.00 96.19 217 LEU A N 1
ATOM 1758 C CA . LEU A 1 217 ? -31.614 -11.387 -4.602 1.00 96.19 217 LEU A CA 1
ATOM 1759 C C . LEU A 1 217 ? -32.551 -10.800 -3.539 1.00 96.19 217 LEU A C 1
ATOM 1761 O O . LEU A 1 217 ? -33.582 -10.208 -3.875 1.00 96.19 217 LEU A O 1
ATOM 1765 N N . TYR A 1 218 ? -32.179 -10.903 -2.260 1.00 96.06 218 TYR A N 1
ATOM 1766 C CA . TYR A 1 218 ? -32.923 -10.273 -1.172 1.00 96.06 218 TYR A CA 1
ATOM 1767 C C . TYR A 1 218 ? -32.960 -8.745 -1.325 1.00 96.06 218 TYR A C 1
ATOM 1769 O O . TYR A 1 218 ? -34.025 -8.136 -1.199 1.00 96.06 218 TYR A O 1
ATOM 1777 N N . MET A 1 219 ? -31.826 -8.119 -1.657 1.00 97.25 219 MET A N 1
ATOM 1778 C CA . MET A 1 219 ? -31.758 -6.673 -1.879 1.00 97.25 219 MET A CA 1
ATOM 1779 C C . MET A 1 219 ? -32.592 -6.231 -3.085 1.00 97.25 219 MET A C 1
ATOM 1781 O O . MET A 1 219 ? -33.324 -5.251 -2.964 1.00 97.25 219 MET A O 1
ATOM 1785 N N . ILE A 1 220 ? -32.575 -6.976 -4.197 1.00 97.00 220 ILE A N 1
ATOM 1786 C CA . ILE A 1 220 ? -33.445 -6.728 -5.362 1.00 97.00 220 ILE A CA 1
ATOM 1787 C C . ILE A 1 220 ? -34.920 -6.776 -4.955 1.00 97.00 220 ILE A C 1
ATOM 1789 O O . ILE A 1 220 ? -35.688 -5.877 -5.299 1.00 97.00 220 ILE A O 1
ATOM 1793 N N . LYS A 1 221 ? -35.326 -7.790 -4.178 1.00 96.06 221 LYS A N 1
ATOM 1794 C CA . LYS A 1 221 ? -36.701 -7.903 -3.665 1.00 96.06 221 LYS A CA 1
ATOM 1795 C C . LYS A 1 221 ? -37.087 -6.692 -2.814 1.00 96.06 221 LYS A C 1
ATOM 1797 O O . LYS A 1 221 ? -38.217 -6.224 -2.911 1.00 96.06 221 LYS A O 1
ATOM 1802 N N . CYS A 1 222 ? -36.178 -6.183 -1.984 1.00 95.06 222 CYS A N 1
ATOM 1803 C CA . CYS A 1 222 ? -36.417 -4.963 -1.216 1.00 95.06 222 CYS A CA 1
ATOM 1804 C C . CYS A 1 222 ? -36.501 -3.720 -2.109 1.00 95.06 222 CYS A C 1
ATOM 1806 O O . CYS A 1 222 ? -37.386 -2.899 -1.889 1.00 95.06 222 CYS A O 1
ATOM 1808 N N . MET A 1 223 ? -35.642 -3.600 -3.125 1.00 94.69 223 MET A N 1
ATOM 1809 C CA . MET A 1 223 ? -35.656 -2.466 -4.054 1.00 94.69 223 MET A CA 1
ATOM 1810 C C . MET A 1 223 ? -36.952 -2.389 -4.857 1.00 94.69 223 MET A C 1
ATOM 1812 O O . MET A 1 223 ? -37.531 -1.317 -4.951 1.00 94.69 223 MET A O 1
ATOM 1816 N N . LYS A 1 224 ? -37.460 -3.526 -5.349 1.00 93.75 224 LYS A N 1
ATOM 1817 C CA . LYS A 1 224 ? -38.738 -3.599 -6.083 1.00 93.75 224 LYS A CA 1
ATOM 1818 C C . LYS A 1 224 ? -39.962 -3.200 -5.244 1.00 93.75 224 LYS A C 1
ATOM 1820 O O . LYS A 1 224 ? -41.029 -2.986 -5.803 1.00 93.75 224 LYS A O 1
ATOM 1825 N N . LYS A 1 225 ? -39.833 -3.134 -3.912 1.00 93.00 225 LYS A N 1
ATOM 1826 C CA . LYS A 1 225 ? -40.891 -2.671 -2.996 1.00 93.00 225 LYS A CA 1
ATOM 1827 C C . LYS A 1 225 ? -40.795 -1.176 -2.663 1.00 93.00 225 LYS A C 1
ATOM 1829 O O . LYS A 1 225 ? -41.682 -0.672 -1.978 1.00 93.00 225 LYS A O 1
ATOM 1834 N N . MET A 1 226 ? -39.719 -0.495 -3.063 1.00 91.00 226 MET A N 1
ATOM 1835 C CA . MET A 1 226 ? -39.589 0.950 -2.870 1.00 91.00 226 MET A CA 1
ATOM 1836 C C . MET A 1 226 ? -40.513 1.687 -3.840 1.00 91.00 226 MET A C 1
ATOM 1838 O O . MET A 1 226 ? -40.757 1.214 -4.947 1.00 91.00 226 MET A O 1
ATOM 1842 N N . ASN A 1 227 ? -41.018 2.846 -3.427 1.00 88.56 227 ASN A N 1
ATOM 1843 C CA . ASN A 1 227 ? -41.678 3.766 -4.353 1.00 88.56 227 ASN A CA 1
ATOM 1844 C C . ASN A 1 227 ? -40.637 4.627 -5.103 1.00 88.56 227 ASN A C 1
ATOM 1846 O O . ASN A 1 227 ? -39.464 4.652 -4.733 1.00 88.56 227 ASN A O 1
ATOM 1850 N N . ASN A 1 228 ? -41.071 5.365 -6.127 1.00 82.94 228 ASN A N 1
ATOM 1851 C CA . ASN A 1 228 ? -40.176 6.158 -6.983 1.00 82.94 228 ASN A CA 1
ATOM 1852 C C . ASN A 1 228 ? -39.479 7.331 -6.265 1.00 82.94 228 ASN A C 1
ATOM 1854 O O . ASN A 1 228 ? -38.523 7.888 -6.793 1.00 82.94 228 ASN A O 1
ATOM 1858 N N . GLU A 1 229 ? -39.942 7.715 -5.074 1.00 87.19 229 GLU A N 1
ATOM 1859 C CA . GLU A 1 229 ? -39.353 8.793 -4.268 1.00 87.19 229 GLU A CA 1
ATOM 1860 C C . GLU A 1 229 ? -38.360 8.271 -3.219 1.00 87.19 229 GLU A C 1
ATOM 1862 O O . GLU A 1 229 ? -37.738 9.055 -2.499 1.00 87.19 229 GLU A O 1
ATOM 1867 N N . GLN A 1 230 ? -38.259 6.951 -3.061 1.00 93.50 230 GLN A N 1
ATOM 1868 C CA . GLN A 1 230 ? -37.438 6.295 -2.054 1.00 93.50 230 GLN A CA 1
ATOM 1869 C C . GLN A 1 230 ? -36.136 5.794 -2.659 1.00 93.50 230 GLN A C 1
ATOM 1871 O O . GLN A 1 230 ? -36.114 5.131 -3.693 1.00 93.50 230 GLN A O 1
ATOM 1876 N N . HIS A 1 231 ? -35.043 6.033 -1.941 1.00 96.06 231 HIS A N 1
ATOM 1877 C CA . HIS A 1 231 ? -33.713 5.671 -2.410 1.00 96.06 231 HIS A CA 1
ATOM 1878 C C . HIS A 1 231 ? -33.020 4.676 -1.475 1.00 96.06 231 HIS A C 1
ATOM 1880 O O . HIS A 1 231 ? -33.359 4.521 -0.293 1.00 96.06 231 HIS A O 1
ATOM 1886 N N . MET A 1 232 ? -32.001 4.011 -2.023 1.00 98.00 232 MET A N 1
ATOM 1887 C CA . MET A 1 232 ? -31.082 3.157 -1.277 1.00 98.00 232 MET A CA 1
ATOM 1888 C C . MET A 1 232 ? -29.716 3.827 -1.146 1.00 98.00 232 MET A C 1
ATOM 1890 O O . MET A 1 232 ? -29.199 4.380 -2.114 1.00 98.00 232 MET A O 1
ATOM 1894 N N . LEU A 1 233 ? -29.089 3.692 0.023 1.00 98.56 233 LEU A N 1
ATOM 1895 C CA . LEU A 1 233 ? -27.681 4.023 0.235 1.00 98.56 233 LEU A CA 1
ATOM 1896 C C . LEU A 1 233 ? -26.868 2.754 0.500 1.00 98.56 233 LEU A C 1
ATOM 1898 O O . LEU A 1 233 ? -27.183 1.980 1.400 1.00 98.56 233 LEU A O 1
ATOM 1902 N N . ILE A 1 234 ? -25.777 2.559 -0.235 1.00 98.56 234 ILE A N 1
ATOM 1903 C CA . ILE A 1 234 ? -24.831 1.458 -0.031 1.00 98.56 234 ILE A CA 1
ATOM 1904 C C . ILE A 1 234 ? -23.481 2.050 0.360 1.00 98.56 234 ILE A C 1
ATOM 1906 O O . ILE A 1 234 ? -22.905 2.867 -0.362 1.00 98.56 234 ILE A O 1
ATOM 1910 N N . HIS A 1 235 ? -22.912 1.589 1.469 1.00 97.38 235 HIS A N 1
ATOM 1911 C CA . HIS A 1 235 ? -21.565 1.976 1.862 1.00 97.38 235 HIS A CA 1
ATOM 1912 C C . HIS A 1 235 ? -20.719 0.772 2.289 1.00 97.38 235 HIS A C 1
ATOM 1914 O O . HIS A 1 235 ? -21.195 -0.243 2.801 1.00 97.38 235 HIS A O 1
ATOM 1920 N N . CYS A 1 236 ? -19.417 0.916 2.081 1.00 92.75 236 CYS A N 1
ATOM 1921 C CA . CYS A 1 236 ? -18.387 0.097 2.706 1.00 92.75 236 CYS A CA 1
ATOM 1922 C C . CYS A 1 236 ? -17.427 1.054 3.424 1.00 92.75 236 CYS A C 1
ATOM 1924 O O . CYS A 1 236 ? -17.894 2.046 3.976 1.00 92.75 236 CYS A O 1
ATOM 1926 N N . SER A 1 237 ? -16.113 0.813 3.428 1.00 92.00 237 SER A N 1
ATOM 1927 C CA . SER A 1 237 ? -15.175 1.792 3.992 1.00 92.00 237 SER A CA 1
ATOM 1928 C C . SER A 1 237 ? -14.983 2.998 3.059 1.00 92.00 237 SER A C 1
ATOM 1930 O O . SER A 1 237 ? -15.325 4.120 3.423 1.00 92.00 237 SER A O 1
ATOM 1932 N N . ALA A 1 238 ? -14.515 2.774 1.826 1.00 92.00 238 ALA A N 1
ATOM 1933 C CA . ALA A 1 238 ? -14.327 3.824 0.814 1.00 92.00 238 ALA A CA 1
ATOM 1934 C C . ALA A 1 238 ? -15.569 4.078 -0.068 1.00 92.00 238 ALA A C 1
ATOM 1936 O O . ALA A 1 238 ? -15.627 5.065 -0.796 1.00 92.00 238 ALA A O 1
ATOM 1937 N N . GLY A 1 239 ? -16.555 3.176 -0.047 1.00 94.31 239 GLY A N 1
ATOM 1938 C CA . GLY A 1 239 ? -17.744 3.283 -0.898 1.00 94.31 239 GLY A CA 1
ATOM 1939 C C . GLY A 1 239 ? -17.494 2.998 -2.381 1.00 94.31 239 GLY A C 1
ATOM 1940 O O . GLY A 1 239 ? -18.176 3.578 -3.219 1.00 94.31 239 GLY A O 1
ATOM 1941 N N . VAL A 1 240 ? -16.490 2.173 -2.717 1.00 95.50 240 VAL A N 1
ATOM 1942 C CA . VAL A 1 240 ? -16.110 1.878 -4.119 1.00 95.50 240 VAL A CA 1
ATOM 1943 C C . VAL A 1 240 ? -15.957 0.381 -4.407 1.00 95.50 240 VAL A C 1
ATOM 1945 O O . VAL A 1 240 ? -16.647 -0.137 -5.275 1.00 95.50 240 VAL A O 1
ATOM 1948 N N . GLY A 1 241 ? -15.139 -0.359 -3.646 1.00 93.88 241 GLY A N 1
ATOM 1949 C CA . GLY A 1 241 ? -14.882 -1.785 -3.905 1.00 93.88 241 GLY A CA 1
ATOM 1950 C C . GLY A 1 241 ? -16.104 -2.675 -3.655 1.00 93.88 241 GLY A C 1
ATOM 1951 O O . GLY A 1 241 ? -16.821 -3.038 -4.586 1.00 93.88 241 GLY A O 1
ATOM 1952 N N . ARG A 1 242 ? -16.382 -2.991 -2.380 1.00 94.81 242 ARG A N 1
ATOM 1953 C CA . ARG A 1 242 ? -17.535 -3.828 -1.980 1.00 94.81 242 ARG A CA 1
ATOM 1954 C C . ARG A 1 242 ? -18.877 -3.223 -2.417 1.00 94.81 242 ARG A C 1
ATOM 1956 O O . ARG A 1 242 ? -19.714 -3.930 -2.963 1.00 94.81 242 ARG A O 1
ATOM 1963 N N . SER A 1 243 ? -19.043 -1.908 -2.239 1.00 97.06 243 SER A N 1
ATOM 1964 C CA . SER A 1 243 ? -20.240 -1.175 -2.674 1.00 97.06 243 SER A CA 1
ATOM 1965 C C . SER A 1 243 ? -20.468 -1.278 -4.181 1.00 97.06 243 SER A C 1
ATOM 1967 O O . SER A 1 243 ? -21.570 -1.621 -4.597 1.00 97.06 243 SER A O 1
ATOM 1969 N N . GLY A 1 244 ? -19.421 -1.049 -4.986 1.00 97.69 244 GLY A N 1
ATOM 1970 C CA . GLY A 1 244 ? -19.467 -1.200 -6.441 1.00 97.69 244 GLY A CA 1
ATOM 1971 C C . GLY A 1 244 ? -19.793 -2.631 -6.862 1.00 97.69 244 GLY A C 1
ATOM 1972 O O . GLY A 1 244 ? -20.591 -2.843 -7.763 1.00 97.69 244 GLY A O 1
ATOM 1973 N N . THR A 1 245 ? -19.237 -3.617 -6.154 1.00 97.81 245 THR A N 1
ATOM 1974 C CA . THR A 1 245 ? -19.488 -5.043 -6.414 1.00 97.81 245 THR A CA 1
ATOM 1975 C C . THR A 1 245 ? -20.948 -5.415 -6.151 1.00 97.81 245 THR A C 1
ATOM 1977 O O . THR A 1 245 ? -21.558 -6.101 -6.967 1.00 97.81 245 THR A O 1
ATOM 1980 N N . LEU A 1 246 ? -21.533 -4.938 -5.044 1.00 98.25 246 LEU A N 1
ATOM 1981 C CA . LEU A 1 246 ? -22.942 -5.177 -4.732 1.00 98.25 246 LEU A CA 1
ATOM 1982 C C . LEU A 1 246 ? -23.863 -4.552 -5.782 1.00 98.25 246 LEU A C 1
ATOM 1984 O O . LEU A 1 246 ? -24.735 -5.248 -6.293 1.00 98.25 246 LEU A O 1
ATOM 1988 N N . ILE A 1 247 ? -23.667 -3.276 -6.133 1.00 98.38 247 ILE A N 1
ATOM 1989 C CA . ILE A 1 247 ? -24.551 -2.626 -7.111 1.00 98.38 247 ILE A CA 1
ATOM 1990 C C . ILE A 1 247 ? -24.387 -3.214 -8.518 1.00 98.38 247 ILE A C 1
ATOM 1992 O O . ILE A 1 247 ? -25.384 -3.419 -9.200 1.00 98.38 247 ILE A O 1
ATOM 1996 N N . ALA A 1 248 ? -23.165 -3.580 -8.924 1.00 98.44 248 ALA A N 1
ATOM 1997 C CA . ALA A 1 248 ? -22.931 -4.285 -10.183 1.00 98.44 248 ALA A CA 1
ATOM 1998 C C . ALA A 1 248 ? -23.638 -5.645 -10.201 1.00 98.44 248 ALA A C 1
ATOM 2000 O O . ALA A 1 248 ? -24.265 -5.994 -11.193 1.00 98.44 248 ALA A O 1
ATOM 2001 N N . SER A 1 249 ? -23.605 -6.385 -9.089 1.00 98.44 249 SER A N 1
ATOM 2002 C CA . SER A 1 249 ? -24.305 -7.671 -8.968 1.00 98.44 249 SER A CA 1
ATOM 2003 C C . SER A 1 249 ? -25.823 -7.505 -9.039 1.00 98.44 249 SER A C 1
ATOM 2005 O O . SER A 1 249 ? -26.487 -8.271 -9.729 1.00 98.44 249 SER A O 1
ATOM 2007 N N . ILE A 1 250 ? -26.373 -6.485 -8.369 1.00 98.19 250 ILE A N 1
ATOM 2008 C CA . ILE A 1 250 ? -27.802 -6.142 -8.438 1.00 98.19 250 ILE A CA 1
ATOM 2009 C C . ILE A 1 250 ? -28.210 -5.875 -9.889 1.00 98.19 250 ILE A C 1
ATOM 2011 O O . ILE A 1 250 ? -29.159 -6.486 -10.374 1.00 98.19 250 ILE A O 1
ATOM 2015 N N . ARG A 1 251 ? -27.475 -5.001 -10.585 1.00 97.75 251 ARG A N 1
ATOM 2016 C CA . ARG A 1 251 ? -27.767 -4.631 -11.974 1.00 97.75 251 ARG A CA 1
ATOM 2017 C C . ARG A 1 251 ? -27.623 -5.808 -12.934 1.00 97.75 251 ARG A C 1
ATOM 2019 O O . ARG A 1 251 ? -28.524 -6.032 -13.730 1.00 97.75 251 ARG A O 1
ATOM 2026 N N . LEU A 1 252 ? -26.569 -6.618 -12.802 1.00 97.56 252 LEU A N 1
ATOM 2027 C CA . LEU A 1 252 ? -26.400 -7.836 -13.603 1.00 97.56 252 LEU A CA 1
ATOM 2028 C C . LEU A 1 252 ? -27.584 -8.788 -13.430 1.00 97.56 252 LEU A C 1
ATOM 2030 O O . LEU A 1 252 ? -28.154 -9.223 -14.420 1.00 97.56 252 LEU A O 1
ATOM 2034 N N . LEU A 1 253 ? -28.007 -9.086 -12.197 1.00 96.12 253 LEU A N 1
ATOM 2035 C CA . LEU A 1 253 ? -29.146 -9.986 -11.994 1.00 96.12 253 LEU A CA 1
ATOM 2036 C C . LEU A 1 253 ? -30.473 -9.387 -12.486 1.00 96.12 253 LEU A C 1
ATOM 2038 O O . LEU A 1 253 ? -31.338 -10.136 -12.929 1.00 96.12 253 LEU A O 1
ATOM 2042 N N . LEU A 1 254 ? -30.644 -8.063 -12.439 1.00 95.25 254 LEU A N 1
ATOM 2043 C CA . LEU A 1 254 ? -31.807 -7.393 -13.029 1.00 95.25 254 LEU A CA 1
ATOM 2044 C C . LEU A 1 254 ? -31.802 -7.478 -14.563 1.00 95.25 254 LEU A C 1
ATOM 2046 O O . LEU A 1 254 ? -32.838 -7.803 -15.134 1.00 95.25 254 LEU A O 1
ATOM 2050 N N . GLN A 1 255 ? -30.650 -7.278 -15.214 1.00 93.19 255 GLN A N 1
ATOM 2051 C CA . GLN A 1 255 ? -30.485 -7.485 -16.659 1.00 93.19 255 GLN A CA 1
ATOM 2052 C C . GLN A 1 255 ? -30.834 -8.921 -17.059 1.00 93.19 255 GLN A C 1
ATOM 2054 O O . GLN A 1 255 ? -31.590 -9.139 -18.002 1.00 93.19 255 GLN A O 1
ATOM 2059 N N . LEU A 1 256 ? -30.358 -9.907 -16.293 1.00 91.69 256 LEU A N 1
ATOM 2060 C CA . LEU A 1 256 ? -30.695 -11.313 -16.528 1.00 91.69 256 LEU A CA 1
ATOM 2061 C C . LEU A 1 256 ? -32.198 -11.579 -16.370 1.00 91.69 256 LEU A C 1
ATOM 2063 O O . LEU A 1 256 ? -32.786 -12.259 -17.203 1.00 91.69 256 LEU A O 1
ATOM 2067 N N . GLN A 1 257 ? -32.840 -11.004 -15.346 1.00 89.69 257 GLN A N 1
ATOM 2068 C CA . GLN A 1 257 ? -34.296 -11.099 -15.158 1.00 89.69 257 GLN A CA 1
ATOM 2069 C C . GLN A 1 257 ? -35.093 -10.424 -16.283 1.00 89.69 257 GLN A C 1
ATOM 2071 O O . GLN A 1 257 ? -36.225 -10.826 -16.537 1.00 89.69 257 GLN A O 1
ATOM 2076 N N . ALA A 1 258 ? -34.520 -9.415 -16.943 1.00 88.62 258 ALA A N 1
ATOM 2077 C CA . ALA A 1 258 ? -35.096 -8.753 -18.112 1.00 88.62 258 ALA A CA 1
ATOM 2078 C C . ALA A 1 258 ? -34.797 -9.487 -19.435 1.00 88.62 258 ALA A C 1
ATOM 2080 O O . ALA A 1 258 ? -35.272 -9.071 -20.490 1.00 88.62 258 ALA A O 1
ATOM 2081 N N . GLY A 1 259 ? -34.023 -10.578 -19.403 1.00 86.31 259 GLY A N 1
ATOM 2082 C CA . GLY A 1 259 ? -33.630 -11.318 -20.601 1.00 86.31 259 GLY A CA 1
ATOM 2083 C C . GLY A 1 259 ? -32.548 -10.643 -21.433 1.00 86.31 259 GLY A C 1
ATOM 2084 O O . GLY A 1 259 ? -32.448 -10.876 -22.640 1.00 86.31 259 GLY A O 1
ATOM 2085 N N . GLU A 1 260 ? -31.745 -9.781 -20.820 1.00 89.25 260 GLU A N 1
ATOM 2086 C CA . GLU A 1 260 ? -30.583 -9.181 -21.456 1.00 89.25 260 GLU A CA 1
ATOM 2087 C C . GLU A 1 260 ? -29.360 -10.093 -21.338 1.00 89.25 260 GLU A C 1
ATOM 2089 O O . GLU A 1 260 ? -29.165 -10.819 -20.360 1.00 89.25 260 GLU A O 1
ATOM 2094 N N . ARG A 1 261 ? -28.496 -10.031 -22.352 1.00 90.62 261 ARG A N 1
ATOM 2095 C CA . ARG A 1 261 ? -27.227 -10.755 -22.339 1.00 90.62 261 ARG A CA 1
ATOM 2096 C C . ARG A 1 261 ? -26.240 -10.020 -21.418 1.00 90.62 261 ARG A C 1
ATOM 2098 O O . ARG A 1 261 ? -26.010 -8.829 -21.634 1.00 90.62 261 ARG A O 1
ATOM 2105 N N . PRO A 1 262 ? -25.627 -10.689 -20.426 1.00 91.81 262 PRO A N 1
ATOM 2106 C CA . PRO A 1 262 ? -24.799 -10.007 -19.438 1.00 91.81 262 PRO A CA 1
ATOM 2107 C C . PRO A 1 262 ? -23.467 -9.524 -20.032 1.00 91.81 262 PRO A C 1
ATOM 2109 O O . PRO A 1 262 ? -22.790 -10.243 -20.772 1.00 91.81 262 PRO A O 1
ATOM 2112 N N . ASN A 1 263 ? -23.045 -8.315 -19.647 1.00 94.38 263 ASN A N 1
ATOM 2113 C CA . ASN A 1 263 ? -21.732 -7.761 -19.986 1.00 94.38 263 ASN A CA 1
ATOM 2114 C C . ASN A 1 263 ? -21.081 -7.116 -18.754 1.00 94.38 263 ASN A C 1
ATOM 2116 O O . ASN A 1 263 ? -21.372 -5.974 -18.398 1.00 94.38 263 ASN A O 1
ATOM 2120 N N . VAL A 1 264 ? -20.176 -7.853 -18.102 1.00 97.38 264 VAL A N 1
ATOM 2121 C CA . VAL A 1 264 ? -19.522 -7.412 -16.858 1.00 97.38 264 VAL A CA 1
ATOM 2122 C C . VAL A 1 264 ? -18.657 -6.165 -17.083 1.00 97.38 264 VAL A C 1
ATOM 2124 O O . VAL A 1 264 ? -18.680 -5.246 -16.265 1.00 97.38 264 VAL A O 1
ATOM 2127 N N . PHE A 1 265 ? -17.937 -6.081 -18.205 1.00 97.12 265 PHE A N 1
ATOM 2128 C CA . PHE A 1 265 ? -17.076 -4.941 -18.526 1.00 97.12 265 PHE A CA 1
ATOM 2129 C C . PHE A 1 265 ? -17.858 -3.640 -18.702 1.00 97.12 265 PHE A C 1
ATOM 2131 O O . PHE A 1 265 ? -17.563 -2.645 -18.034 1.00 97.12 265 PHE A O 1
ATOM 2138 N N . GLN A 1 266 ? -18.895 -3.654 -19.541 1.00 96.56 266 GLN A N 1
ATOM 2139 C CA . GLN A 1 266 ? -19.761 -2.491 -19.747 1.00 96.56 266 GLN A CA 1
ATOM 2140 C C . GLN A 1 266 ? -20.502 -2.113 -18.463 1.00 96.56 266 GLN A C 1
ATOM 2142 O O . GLN A 1 266 ? -20.579 -0.930 -18.127 1.00 96.56 266 GLN A O 1
ATOM 2147 N N . MET A 1 267 ? -20.967 -3.105 -17.697 1.00 97.00 267 MET A N 1
ATOM 2148 C CA . MET A 1 267 ? -21.624 -2.881 -16.413 1.00 97.00 267 MET A CA 1
ATOM 2149 C C . MET A 1 267 ? -20.729 -2.093 -15.451 1.00 97.00 267 MET A C 1
ATOM 2151 O O . MET A 1 267 ? -21.120 -1.030 -14.967 1.00 97.00 267 MET A O 1
ATOM 2155 N N . VAL A 1 268 ? -19.506 -2.570 -15.200 1.00 98.12 268 VAL A N 1
ATOM 2156 C CA . VAL A 1 268 ? -18.591 -1.912 -14.256 1.00 98.12 268 VAL A CA 1
ATOM 2157 C C . VAL A 1 268 ? -18.158 -0.538 -14.764 1.00 98.12 268 VAL A C 1
ATOM 2159 O O . VAL A 1 268 ? -18.098 0.400 -13.971 1.00 98.12 268 VAL A O 1
ATOM 2162 N N . ASN A 1 269 ? -17.915 -0.378 -16.067 1.00 97.44 269 ASN A N 1
ATOM 2163 C CA . ASN A 1 269 ? -17.574 0.924 -16.642 1.00 97.44 269 ASN A CA 1
ATOM 2164 C C . ASN A 1 269 ? -18.711 1.941 -16.519 1.00 97.44 269 ASN A C 1
ATOM 2166 O O . ASN A 1 269 ? -18.441 3.082 -16.150 1.00 97.44 269 ASN A O 1
ATOM 2170 N N . SER A 1 270 ? -19.966 1.531 -16.728 1.00 96.81 270 SER A N 1
ATOM 2171 C CA . SER A 1 270 ? -21.121 2.416 -16.520 1.00 96.81 270 SER A CA 1
ATOM 2172 C C . SER A 1 270 ? -21.206 2.903 -15.069 1.00 96.81 270 SER A C 1
ATOM 2174 O O . SER A 1 270 ? -21.409 4.085 -14.819 1.00 96.81 270 SER A O 1
ATOM 2176 N N . ILE A 1 271 ? -20.922 2.031 -14.095 1.00 97.94 271 ILE A N 1
ATOM 2177 C CA . ILE A 1 271 ? -20.878 2.422 -12.680 1.00 97.94 271 ILE A CA 1
ATOM 2178 C C . ILE A 1 271 ? -19.671 3.325 -12.402 1.00 97.94 271 ILE A C 1
ATOM 2180 O O . ILE A 1 271 ? -19.786 4.265 -11.622 1.00 97.94 271 ILE A O 1
ATOM 2184 N N . ARG A 1 272 ? -18.508 3.077 -13.022 1.00 97.06 272 ARG A N 1
ATOM 2185 C CA . ARG A 1 272 ? -17.297 3.896 -12.829 1.00 97.06 272 ARG A CA 1
ATOM 2186 C C . ARG A 1 272 ? -17.412 5.309 -13.388 1.00 97.06 272 ARG A C 1
ATOM 2188 O O . ARG A 1 272 ? -16.725 6.189 -12.869 1.00 97.06 272 ARG A O 1
ATOM 2195 N N . GLN A 1 273 ? -18.265 5.521 -14.388 1.00 95.94 273 GLN A N 1
ATOM 2196 C CA . GLN A 1 273 ? -18.612 6.859 -14.864 1.00 95.94 273 GLN A CA 1
ATOM 2197 C C . GLN A 1 273 ? -19.305 7.670 -13.769 1.00 95.94 273 GLN A C 1
ATOM 2199 O O . GLN A 1 273 ? -19.023 8.849 -13.645 1.00 95.94 273 GLN A O 1
ATOM 2204 N N . GLU A 1 274 ? -20.119 7.039 -12.920 1.00 97.19 274 GLU A N 1
ATOM 2205 C CA . GLU A 1 274 ? -20.855 7.720 -11.851 1.00 97.19 274 GLU A CA 1
ATOM 2206 C C . GLU A 1 274 ? -20.162 7.643 -10.473 1.00 97.19 274 GLU A C 1
ATOM 2208 O O . GLU A 1 274 ? -20.273 8.565 -9.669 1.00 97.19 274 GLU A O 1
ATOM 2213 N N . ARG A 1 275 ? -19.389 6.590 -10.179 1.00 97.06 275 ARG A N 1
ATOM 2214 C CA . ARG A 1 275 ? -18.590 6.430 -8.950 1.00 97.06 275 ARG A CA 1
ATOM 2215 C C . ARG A 1 275 ? -17.195 5.908 -9.283 1.00 97.06 275 ARG A C 1
ATOM 2217 O O . ARG A 1 275 ? -16.996 4.718 -9.539 1.00 97.06 275 ARG A O 1
ATOM 2224 N N . ALA A 1 276 ? -16.204 6.791 -9.187 1.00 94.56 276 ALA A N 1
ATOM 2225 C CA . ALA A 1 276 ? -14.811 6.469 -9.478 1.00 94.56 276 ALA A CA 1
ATOM 2226 C C . ALA A 1 276 ? -14.319 5.215 -8.731 1.00 94.56 276 ALA A C 1
ATOM 2228 O O . ALA A 1 276 ? -14.584 5.029 -7.542 1.00 94.56 276 ALA A O 1
ATOM 2229 N N . ARG A 1 277 ? -13.543 4.373 -9.429 1.00 94.06 277 ARG A N 1
ATOM 2230 C CA . ARG A 1 277 ? -12.916 3.147 -8.892 1.00 94.06 277 ARG A CA 1
ATOM 2231 C C . ARG A 1 277 ? -13.897 2.102 -8.330 1.00 94.06 277 ARG A C 1
ATOM 2233 O O . ARG A 1 277 ? -13.480 1.243 -7.550 1.00 94.06 277 ARG A O 1
ATOM 2240 N N . ALA A 1 278 ? -15.179 2.150 -8.706 1.00 96.19 278 ALA A N 1
ATOM 2241 C CA . ALA A 1 278 ? -16.128 1.086 -8.385 1.00 96.19 278 ALA A CA 1
ATOM 2242 C C . ALA A 1 278 ? -15.593 -0.283 -8.840 1.00 96.19 278 ALA A C 1
ATOM 2244 O O . ALA A 1 278 ? -15.064 -0.389 -9.947 1.00 96.19 278 ALA A O 1
ATOM 2245 N N . VAL A 1 279 ? -15.721 -1.304 -7.980 1.00 95.88 279 VAL A N 1
ATOM 2246 C CA . VAL A 1 279 ? -15.085 -2.631 -8.141 1.00 95.88 279 VAL A CA 1
ATOM 2247 C C . VAL A 1 279 ? -13.559 -2.484 -8.236 1.00 95.88 279 VAL A C 1
ATOM 2249 O O . VAL A 1 279 ? -12.995 -2.245 -9.300 1.00 95.88 279 VAL A O 1
ATOM 2252 N N . GLN A 1 280 ? -12.885 -2.554 -7.086 1.00 87.50 280 GLN A N 1
ATOM 2253 C CA . GLN A 1 280 ? -11.492 -2.107 -6.947 1.00 87.50 280 GLN A CA 1
ATOM 2254 C C . GLN A 1 280 ? -10.468 -3.232 -7.142 1.00 87.50 280 GLN A C 1
ATOM 2256 O O . GLN A 1 280 ? -9.303 -2.951 -7.398 1.00 87.50 280 GLN A O 1
ATOM 2261 N N . GLY A 1 281 ? -10.867 -4.491 -6.947 1.00 87.00 281 GLY A N 1
ATOM 2262 C CA . GLY A 1 281 ? -9.944 -5.623 -6.969 1.00 87.00 281 GLY A CA 1
ATOM 2263 C C . GLY A 1 281 ? -10.369 -6.729 -7.922 1.00 87.00 281 GLY A C 1
ATOM 2264 O O . GLY A 1 281 ? -11.557 -6.997 -8.088 1.00 87.00 281 GLY A O 1
ATOM 2265 N N . LEU A 1 282 ? -9.384 -7.453 -8.450 1.00 89.56 282 LEU A N 1
ATOM 2266 C CA . LEU A 1 282 ? -9.596 -8.573 -9.367 1.00 89.56 282 LEU A CA 1
ATOM 2267 C C . LEU A 1 282 ? -10.564 -9.629 -8.815 1.00 89.56 282 LEU A C 1
ATOM 2269 O O . LEU A 1 282 ? -11.468 -10.053 -9.522 1.00 89.56 282 LEU A O 1
ATOM 2273 N N . ASN A 1 283 ? -10.443 -10.024 -7.542 1.00 91.38 283 ASN A N 1
ATOM 2274 C CA . ASN A 1 283 ? -11.359 -11.013 -6.957 1.00 91.38 283 ASN A CA 1
ATOM 2275 C C . ASN A 1 283 ? -12.809 -10.505 -6.876 1.00 91.38 283 ASN A C 1
ATOM 2277 O O . ASN A 1 283 ? -13.733 -11.296 -7.031 1.00 91.38 283 ASN A O 1
ATOM 2281 N N . GLN A 1 284 ? -13.022 -9.195 -6.697 1.00 93.62 284 GLN A N 1
ATOM 2282 C CA . GLN A 1 284 ? -14.359 -8.590 -6.758 1.00 93.62 284 GLN A CA 1
ATOM 2283 C C . GLN A 1 284 ? -14.921 -8.642 -8.180 1.00 93.62 284 GLN A C 1
ATOM 2285 O O . GLN A 1 284 ? -16.098 -8.927 -8.359 1.00 93.62 284 GLN A O 1
ATOM 2290 N N . TYR A 1 285 ? -14.071 -8.421 -9.183 1.00 95.88 285 TYR A N 1
ATOM 2291 C CA . TYR A 1 285 ? -14.448 -8.536 -10.588 1.00 95.88 285 TYR A CA 1
ATOM 2292 C C . TYR A 1 285 ? -14.789 -9.985 -10.975 1.00 95.88 285 TYR A C 1
ATOM 2294 O O . TYR A 1 285 ? -15.829 -10.235 -11.578 1.00 95.88 285 TYR A O 1
ATOM 2302 N N . LYS A 1 286 ? -13.983 -10.963 -10.532 1.00 94.38 286 LYS A N 1
ATOM 2303 C CA . LYS A 1 286 ? -14.293 -12.398 -10.667 1.00 94.38 286 LYS A CA 1
ATOM 2304 C C . LYS A 1 286 ? -15.622 -12.765 -10.022 1.00 94.38 286 LYS A C 1
ATOM 2306 O O . LYS A 1 286 ? -16.383 -13.532 -10.600 1.00 94.38 286 LYS A O 1
ATOM 2311 N N . LEU A 1 287 ? -15.912 -12.214 -8.840 1.00 95.38 287 LEU A N 1
ATOM 2312 C CA . LEU A 1 287 ? -17.172 -12.474 -8.150 1.00 95.38 287 LEU A CA 1
ATOM 2313 C C . LEU A 1 287 ? -18.377 -12.084 -9.015 1.00 95.38 287 LEU A C 1
ATOM 2315 O O . LEU A 1 287 ? -19.375 -12.784 -8.959 1.00 95.38 287 LEU A O 1
ATOM 2319 N N . LEU A 1 288 ? -18.290 -11.044 -9.853 1.00 97.81 288 LEU A N 1
ATOM 2320 C CA . LEU A 1 288 ? -19.381 -10.673 -10.768 1.00 97.81 288 LEU A CA 1
ATOM 2321 C C . LEU A 1 288 ? -19.665 -11.764 -11.809 1.00 97.81 288 LEU A C 1
ATOM 2323 O O . LEU A 1 288 ? -20.826 -12.074 -12.067 1.00 97.81 288 LEU A O 1
ATOM 2327 N N . TYR A 1 289 ? -18.620 -12.393 -12.353 1.00 97.06 289 TYR A N 1
ATOM 2328 C CA . TYR A 1 289 ? -18.769 -13.573 -13.208 1.00 97.06 289 TYR A CA 1
ATOM 2329 C C . TYR A 1 289 ? -19.375 -14.743 -12.429 1.00 97.06 289 TYR A C 1
ATOM 2331 O O . TYR A 1 289 ? -20.336 -15.361 -12.887 1.00 97.06 289 TYR A O 1
ATOM 2339 N N . CYS A 1 290 ? -18.874 -15.008 -11.219 1.00 95.38 290 CYS A N 1
ATOM 2340 C CA . CYS A 1 290 ? -19.408 -16.064 -10.360 1.00 95.38 290 CYS A CA 1
ATOM 2341 C C . CYS A 1 290 ? -20.875 -15.821 -9.968 1.00 95.38 290 CYS A C 1
ATOM 2343 O O . CYS A 1 290 ? -21.623 -16.782 -9.855 1.00 95.38 290 CYS A O 1
ATOM 2345 N N . VAL A 1 291 ? -21.315 -14.568 -9.813 1.00 96.50 291 VAL A N 1
ATOM 2346 C CA . VAL A 1 291 ? -22.715 -14.207 -9.536 1.00 96.50 291 VAL A CA 1
ATOM 2347 C C . VAL A 1 291 ? -23.627 -14.635 -10.686 1.00 96.50 291 VAL A C 1
ATOM 2349 O O . VAL A 1 291 ? -24.654 -15.259 -10.429 1.00 96.50 291 VAL A O 1
ATOM 2352 N N . ILE A 1 292 ? -23.244 -14.356 -11.937 1.00 96.00 292 ILE A N 1
ATOM 2353 C CA . ILE A 1 292 ? -24.006 -14.774 -13.129 1.00 96.00 292 ILE A CA 1
ATOM 2354 C C . ILE A 1 292 ? -24.047 -16.304 -13.216 1.00 96.00 292 ILE A C 1
ATOM 2356 O O . ILE A 1 292 ? -25.115 -16.901 -13.345 1.00 96.00 292 ILE A O 1
ATOM 2360 N N . LEU A 1 293 ? -22.878 -16.937 -13.085 1.00 94.75 293 LEU A N 1
ATOM 2361 C CA . LEU A 1 293 ? -22.716 -18.389 -13.115 1.00 94.75 293 LEU A CA 1
ATOM 2362 C C . LEU A 1 293 ? -23.558 -19.074 -12.029 1.00 94.75 293 LEU A C 1
ATOM 2364 O O . LEU A 1 293 ? -24.294 -20.015 -12.304 1.00 94.75 293 LEU A O 1
ATOM 2368 N N . HIS A 1 294 ? -23.505 -18.587 -10.791 1.00 93.88 294 HIS A N 1
ATOM 2369 C CA . HIS A 1 294 ? -24.263 -19.162 -9.687 1.00 93.88 294 HIS A CA 1
ATOM 2370 C C . HIS A 1 294 ? -25.766 -18.926 -9.851 1.00 93.88 294 HIS A C 1
ATOM 2372 O O . HIS A 1 294 ? -26.544 -19.845 -9.608 1.00 93.88 294 HIS A O 1
ATOM 2378 N N . TYR A 1 295 ? -26.186 -17.749 -10.326 1.00 93.38 295 TYR A N 1
ATOM 2379 C CA . TYR A 1 295 ? -27.591 -17.481 -10.633 1.00 93.38 295 TYR A CA 1
ATOM 2380 C C . TYR A 1 295 ? -28.159 -18.478 -11.651 1.00 93.38 295 TYR A C 1
ATOM 2382 O O . TYR A 1 295 ? -29.248 -19.005 -11.434 1.00 93.38 295 TYR A O 1
ATOM 2390 N N . TYR A 1 296 ? -27.394 -18.822 -12.691 1.00 91.19 296 TYR A N 1
ATOM 2391 C CA . TYR A 1 296 ? -27.779 -19.856 -13.654 1.00 91.19 296 TYR A CA 1
ATOM 2392 C C . TYR A 1 296 ? -28.047 -21.216 -12.987 1.00 91.19 296 TYR A C 1
ATOM 2394 O O . TYR A 1 296 ? -29.021 -21.885 -13.321 1.00 91.19 296 TYR A O 1
ATOM 2402 N N . THR A 1 297 ? -27.254 -21.604 -11.980 1.00 90.00 297 THR A N 1
ATOM 2403 C CA . THR A 1 297 ? -27.475 -22.872 -11.251 1.00 90.00 297 THR A CA 1
ATOM 2404 C C . THR A 1 297 ? -28.753 -22.901 -10.410 1.00 90.00 297 THR A C 1
ATOM 2406 O O . THR A 1 297 ? -29.179 -23.976 -9.995 1.00 90.00 297 THR A O 1
ATOM 2409 N N . LEU A 1 298 ? -29.368 -21.741 -10.155 1.00 88.06 298 LEU A N 1
ATOM 2410 C CA . LEU A 1 298 ? -30.631 -21.625 -9.424 1.00 88.06 298 LEU A CA 1
ATOM 2411 C C . LEU A 1 298 ? -31.858 -21.720 -10.350 1.00 88.06 298 LEU A C 1
ATOM 2413 O O . LEU A 1 298 ? -32.987 -21.785 -9.858 1.00 88.06 298 LEU A O 1
ATOM 2417 N N . LEU A 1 299 ? -31.668 -21.720 -11.675 1.00 85.38 299 LEU A N 1
ATOM 2418 C CA . LEU A 1 299 ? -32.763 -21.815 -12.640 1.00 85.38 299 LEU A CA 1
ATOM 2419 C C . LEU A 1 299 ? -33.292 -23.252 -12.717 1.00 85.38 299 LEU A C 1
ATOM 2421 O O . LEU A 1 299 ? -32.536 -24.203 -12.898 1.00 85.38 299 LEU A O 1
ATOM 2425 N N . LYS A 1 300 ? -34.620 -23.410 -12.632 1.00 74.62 300 LYS A N 1
ATOM 2426 C CA . LYS A 1 300 ? -35.290 -24.725 -12.598 1.00 74.62 300 LYS A CA 1
ATOM 2427 C C . LYS A 1 300 ? -35.048 -25.593 -13.842 1.00 74.62 300 LYS A C 1
ATOM 2429 O O . LYS A 1 300 ? -35.185 -26.806 -13.749 1.00 74.62 300 LYS A O 1
ATOM 2434 N N . HIS A 1 301 ? -34.714 -24.981 -14.978 1.00 77.06 301 HIS A N 1
ATOM 2435 C CA . HIS A 1 301 ? -34.563 -25.650 -16.275 1.00 77.06 301 HIS A CA 1
ATOM 2436 C C . HIS A 1 301 ? -33.106 -25.726 -16.764 1.00 77.06 301 HIS A C 1
ATOM 2438 O O . HIS A 1 301 ? -32.876 -26.028 -17.930 1.00 77.06 301 HIS A O 1
ATOM 2444 N N . ALA A 1 302 ? -32.116 -25.436 -15.911 1.00 77.44 302 ALA A N 1
ATOM 2445 C CA . ALA A 1 302 ? -30.710 -25.508 -16.303 1.00 77.44 302 ALA A CA 1
ATOM 2446 C C . ALA A 1 302 ? -30.268 -26.977 -16.528 1.00 77.44 302 ALA A C 1
ATOM 2448 O O . ALA A 1 302 ? -30.399 -27.785 -15.602 1.00 77.44 302 ALA A O 1
ATOM 2449 N N . PRO A 1 303 ? -29.721 -27.341 -17.710 1.00 80.38 303 PRO A N 1
ATOM 2450 C CA . PRO A 1 303 ? -29.191 -28.680 -17.979 1.00 80.38 303 PRO A CA 1
ATOM 2451 C C . PRO A 1 303 ? -28.151 -29.133 -16.944 1.00 80.38 303 PRO A C 1
ATOM 2453 O O . PRO A 1 303 ? -27.239 -28.378 -16.588 1.00 80.38 303 PRO A O 1
ATOM 2456 N N . SER A 1 304 ? -28.289 -30.364 -16.439 1.00 79.44 304 SER A N 1
ATOM 2457 C CA . SER A 1 304 ? -27.505 -30.886 -15.307 1.00 79.44 304 SER A CA 1
ATOM 2458 C C . SER A 1 304 ? -26.001 -30.975 -15.581 1.00 79.44 304 SER A C 1
ATOM 2460 O O . SER A 1 304 ? -25.190 -30.728 -14.688 1.00 79.44 304 SER A O 1
ATOM 2462 N N . ASP A 1 305 ? -25.635 -31.299 -16.817 1.00 79.81 305 ASP A N 1
ATOM 2463 C CA . ASP A 1 305 ? -24.270 -31.319 -17.345 1.00 79.81 305 ASP A CA 1
ATOM 2464 C C . ASP A 1 305 ? -23.634 -29.919 -17.312 1.00 79.81 305 ASP A C 1
ATOM 2466 O O . ASP A 1 305 ? -22.554 -29.735 -16.743 1.00 79.81 305 ASP A O 1
ATOM 2470 N N . LYS A 1 306 ? -24.350 -28.897 -17.799 1.00 82.31 306 LYS A N 1
ATOM 2471 C CA . LYS A 1 306 ? -23.892 -27.500 -17.744 1.00 82.31 306 LYS A CA 1
ATOM 2472 C C . LYS A 1 306 ? -23.791 -26.991 -16.308 1.00 82.31 306 LYS A C 1
ATOM 2474 O O . LYS A 1 306 ? -22.845 -26.283 -15.978 1.00 82.31 306 LYS A O 1
ATOM 2479 N N . VAL A 1 307 ? -24.720 -27.365 -15.424 1.00 88.19 307 VAL A N 1
ATOM 2480 C CA . VAL A 1 307 ? -24.661 -26.996 -13.995 1.00 88.19 307 VAL A CA 1
ATOM 2481 C C . VAL A 1 307 ? -23.405 -27.560 -13.321 1.00 88.19 307 VAL A C 1
ATOM 2483 O O . VAL A 1 307 ? -22.780 -26.859 -12.522 1.00 88.19 307 VAL A O 1
ATOM 2486 N N . ALA A 1 308 ? -23.007 -28.795 -13.641 1.00 85.94 308 ALA A N 1
ATOM 2487 C CA . ALA A 1 308 ? -21.773 -29.383 -13.121 1.00 85.94 308 ALA A CA 1
ATOM 2488 C C . ALA A 1 308 ? -20.529 -28.612 -13.601 1.00 85.94 308 ALA A C 1
ATOM 2490 O O . ALA A 1 308 ? -19.698 -28.222 -12.774 1.00 85.94 308 ALA A O 1
ATOM 2491 N N . ALA A 1 309 ? -20.450 -28.307 -14.901 1.00 87.56 309 ALA A N 1
ATOM 2492 C CA . ALA A 1 309 ? -19.364 -27.512 -15.481 1.00 87.56 309 ALA A CA 1
ATOM 2493 C C . ALA A 1 309 ? -19.278 -26.106 -14.858 1.00 87.56 309 ALA A C 1
ATOM 2495 O O . ALA A 1 309 ? -18.204 -25.649 -14.466 1.00 87.56 309 ALA A O 1
ATOM 2496 N N . VAL A 1 310 ? -20.422 -25.444 -14.668 1.00 90.44 310 VAL A N 1
ATOM 2497 C CA . VAL A 1 310 ? -20.511 -24.128 -14.021 1.00 90.44 310 VAL A CA 1
ATOM 2498 C C . VAL A 1 310 ? -20.011 -24.170 -12.576 1.00 90.44 310 VAL A C 1
ATOM 2500 O O . VAL A 1 310 ? -19.244 -23.298 -12.167 1.00 90.44 310 VAL A O 1
ATOM 2503 N N . LYS A 1 311 ? -20.391 -25.186 -11.789 1.00 88.25 311 LYS A N 1
ATOM 2504 C CA . LYS A 1 311 ? -19.900 -25.344 -10.408 1.00 88.25 311 LYS A CA 1
ATOM 2505 C C . LYS A 1 311 ? -18.381 -25.524 -10.361 1.00 88.25 311 LYS A C 1
ATOM 2507 O O . LYS A 1 311 ? -17.727 -24.919 -9.511 1.00 88.25 311 LYS A O 1
ATOM 2512 N N . GLN A 1 312 ? -17.819 -26.301 -11.286 1.00 86.50 312 GLN A N 1
ATOM 2513 C CA . GLN A 1 312 ? -16.371 -26.471 -11.413 1.00 86.50 312 GLN A CA 1
ATOM 2514 C C . GLN A 1 312 ? -15.679 -25.153 -11.787 1.00 86.50 312 GLN A C 1
ATOM 2516 O O . GLN A 1 312 ? -14.649 -24.804 -11.207 1.00 86.50 312 GLN A O 1
ATOM 2521 N N . LEU A 1 313 ? -16.273 -24.382 -12.698 1.00 88.75 313 LEU A N 1
ATOM 2522 C CA . LEU A 1 313 ? -15.757 -23.084 -13.114 1.00 88.75 313 LEU A CA 1
ATOM 2523 C C . LEU A 1 313 ? -15.756 -22.075 -11.957 1.00 88.75 313 LEU A C 1
ATOM 2525 O O . LEU A 1 313 ? -14.732 -21.439 -11.711 1.00 88.75 313 LEU A O 1
ATOM 2529 N N . ILE A 1 314 ? -16.843 -21.989 -11.180 1.00 88.31 314 ILE A N 1
ATOM 2530 C CA . ILE A 1 314 ? -16.912 -21.149 -9.969 1.00 88.31 314 ILE A CA 1
ATOM 2531 C C . ILE A 1 314 ? -15.799 -21.531 -8.984 1.00 88.31 314 ILE A C 1
ATOM 2533 O O . ILE A 1 314 ? -15.072 -20.653 -8.515 1.00 88.31 314 ILE A O 1
ATOM 2537 N N . ALA A 1 315 ? -15.625 -22.830 -8.714 1.00 85.81 315 ALA A N 1
ATOM 2538 C CA . ALA A 1 315 ? -14.580 -23.328 -7.820 1.00 85.81 315 ALA A CA 1
ATOM 2539 C C . ALA A 1 315 ? -13.161 -23.013 -8.330 1.00 85.81 315 ALA A C 1
ATOM 2541 O O . ALA A 1 315 ? -12.257 -22.783 -7.529 1.00 85.81 315 ALA A O 1
ATOM 2542 N N . SER A 1 316 ? -12.962 -22.964 -9.650 1.00 85.81 316 SER A N 1
ATOM 2543 C CA . SER A 1 316 ? -11.677 -22.599 -10.256 1.00 85.81 316 SER A CA 1
ATOM 2544 C C . SER A 1 316 ? -11.370 -21.097 -10.171 1.00 85.81 316 SER A C 1
ATOM 2546 O O . SER A 1 316 ? -10.226 -20.709 -9.933 1.00 85.81 316 SER A O 1
ATOM 2548 N N . LEU A 1 317 ? -12.383 -20.237 -10.334 1.00 83.94 317 LEU A N 1
ATOM 2549 C CA . LEU A 1 317 ? -12.224 -18.780 -10.315 1.00 83.94 317 LEU A CA 1
ATOM 2550 C C . LEU A 1 317 ? -11.998 -18.247 -8.895 1.00 83.94 317 LEU A C 1
ATOM 2552 O O . LEU A 1 317 ? -11.189 -17.329 -8.696 1.00 83.94 317 LEU A O 1
ATOM 2556 N N . LEU A 1 318 ? -12.708 -18.827 -7.925 1.00 81.06 318 LEU A N 1
ATOM 2557 C CA . LEU A 1 318 ? -12.649 -18.513 -6.499 1.00 81.06 318 LEU A CA 1
ATOM 2558 C C . LEU A 1 318 ? -12.370 -19.802 -5.700 1.00 81.06 318 LEU A C 1
ATOM 2560 O O . LEU A 1 318 ? -13.295 -20.372 -5.120 1.00 81.06 318 LEU A O 1
ATOM 2564 N N . PRO A 1 319 ? -11.116 -20.290 -5.669 1.00 65.25 319 PRO A N 1
ATOM 2565 C CA . PRO A 1 319 ? -10.770 -21.472 -4.890 1.00 65.25 319 PRO A CA 1
ATOM 2566 C C . PRO A 1 319 ? -11.025 -21.211 -3.401 1.00 65.25 319 PRO A C 1
ATOM 2568 O O . PRO A 1 319 ? -10.470 -20.285 -2.811 1.00 65.25 319 PRO A O 1
ATOM 2571 N N . ASN A 1 320 ? -11.893 -22.025 -2.797 1.00 50.50 320 ASN A N 1
ATOM 2572 C CA . ASN A 1 320 ? -12.253 -21.930 -1.384 1.00 50.50 320 ASN A CA 1
ATOM 2573 C C . ASN A 1 320 ? -11.046 -22.269 -0.488 1.00 50.50 320 ASN A C 1
ATOM 2575 O O . ASN A 1 320 ? -10.871 -23.418 -0.088 1.00 50.50 320 ASN A O 1
ATOM 2579 N N . GLU A 1 321 ? -10.260 -21.272 -0.072 1.00 40.28 321 GLU A 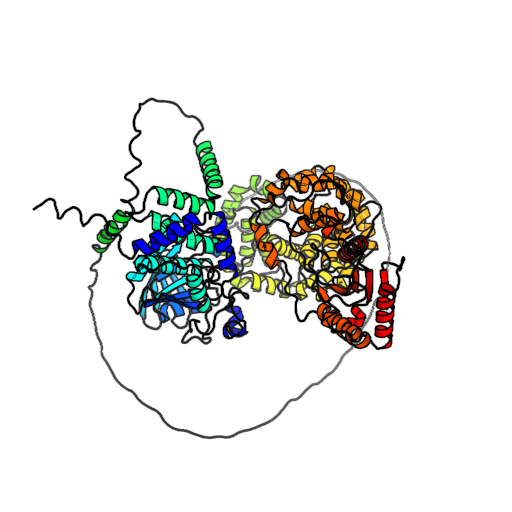N 1
ATOM 2580 C CA . GLU A 1 321 ? -9.297 -21.437 1.037 1.00 40.28 321 GLU A CA 1
ATOM 2581 C C . GLU A 1 321 ? -10.005 -21.713 2.388 1.00 40.28 321 GLU A C 1
ATOM 2583 O O . GLU A 1 321 ? -9.402 -22.179 3.357 1.00 40.28 321 GLU A O 1
ATOM 2588 N N . GLN A 1 322 ? -11.327 -21.510 2.446 1.00 40.00 322 GLN A N 1
ATOM 2589 C CA . GLN A 1 322 ? -12.152 -21.617 3.653 1.00 40.00 322 GLN A CA 1
ATOM 2590 C C . GLN A 1 322 ? -12.323 -23.049 4.200 1.00 40.00 322 GLN A C 1
ATOM 2592 O O . GLN A 1 322 ? -12.557 -23.210 5.401 1.00 40.00 322 GLN A O 1
ATOM 2597 N N . ASN A 1 323 ? -12.123 -24.099 3.393 1.00 32.69 323 ASN A N 1
ATOM 2598 C CA . ASN A 1 323 ? -12.270 -25.479 3.878 1.00 32.69 323 ASN A CA 1
ATOM 2599 C C . ASN A 1 323 ? -11.108 -25.953 4.765 1.00 32.69 323 ASN A C 1
ATOM 2601 O O . ASN A 1 323 ? -11.315 -26.820 5.609 1.00 32.69 323 ASN A O 1
ATOM 2605 N N . VAL A 1 324 ? -9.912 -25.360 4.673 1.00 33.66 324 VAL A N 1
ATOM 2606 C CA . VAL A 1 324 ? -8.782 -25.753 5.540 1.00 33.66 324 VAL A CA 1
ATOM 2607 C C . VAL A 1 324 ? -8.941 -25.173 6.948 1.00 33.66 324 VAL A C 1
ATOM 2609 O O . VAL A 1 324 ? -8.644 -25.847 7.936 1.00 33.66 324 VAL A O 1
ATOM 2612 N N . HIS A 1 325 ? -9.462 -23.948 7.059 1.00 31.97 325 HIS A N 1
ATOM 2613 C CA . HIS A 1 325 ? -9.648 -23.264 8.341 1.00 31.97 325 HIS A CA 1
ATOM 2614 C C . HIS A 1 325 ? -10.900 -23.732 9.098 1.00 31.97 325 HIS A C 1
ATOM 2616 O O . HIS A 1 325 ? -10.846 -23.863 10.323 1.00 31.97 325 HIS A O 1
ATOM 2622 N N . TYR A 1 326 ? -11.997 -24.039 8.394 1.00 31.81 326 TYR A N 1
ATOM 2623 C CA . TYR A 1 326 ? -13.209 -24.587 9.013 1.00 31.81 326 TYR A CA 1
ATOM 2624 C C . TYR A 1 326 ? -13.019 -26.055 9.430 1.00 31.81 326 TYR A C 1
ATOM 2626 O O . TYR A 1 326 ? -13.438 -26.434 10.522 1.00 31.81 326 TYR A O 1
ATOM 2634 N N . ALA A 1 327 ? -12.289 -26.857 8.639 1.00 31.95 327 ALA A N 1
ATOM 2635 C CA . ALA A 1 327 ? -11.922 -28.223 9.018 1.00 31.95 327 ALA A CA 1
ATOM 2636 C C . ALA A 1 327 ? -10.971 -28.255 10.223 1.00 31.95 327 ALA A C 1
ATOM 2638 O O . ALA A 1 327 ? -11.189 -29.051 11.127 1.00 31.95 327 ALA A O 1
ATOM 2639 N N . HIS A 1 328 ? -9.974 -27.364 10.311 1.00 34.84 328 HIS A N 1
ATOM 2640 C CA . HIS A 1 328 ? -9.103 -27.297 11.493 1.00 34.84 328 HIS A CA 1
ATOM 2641 C C . HIS A 1 328 ? -9.840 -26.832 12.751 1.00 34.84 328 HIS A C 1
ATOM 2643 O O . HIS A 1 328 ? -9.594 -27.375 13.828 1.00 34.84 328 HIS A O 1
ATOM 2649 N N . ARG A 1 329 ? -10.760 -25.865 12.630 1.00 35.72 329 ARG A N 1
ATOM 2650 C CA . ARG A 1 329 ? -11.559 -25.383 13.766 1.00 35.72 329 ARG A CA 1
ATOM 2651 C C . ARG A 1 329 ? -12.523 -26.464 14.257 1.00 35.72 329 ARG A C 1
ATOM 2653 O O . ARG A 1 329 ? -12.485 -26.797 15.437 1.00 35.72 329 ARG A O 1
ATOM 2660 N N . ARG A 1 330 ? -13.244 -27.118 13.341 1.00 33.41 330 ARG A N 1
ATOM 2661 C CA . ARG A 1 330 ? -14.167 -28.222 13.646 1.00 33.41 330 ARG A CA 1
ATOM 2662 C C . ARG A 1 330 ? -13.443 -29.480 14.141 1.00 33.41 330 ARG A C 1
ATOM 2664 O O . ARG A 1 330 ? -13.916 -30.114 15.070 1.00 33.41 330 ARG A O 1
ATOM 2671 N N . MET A 1 331 ? -12.253 -29.798 13.622 1.00 37.38 331 MET A N 1
ATOM 2672 C CA . MET A 1 331 ? -11.392 -30.873 14.149 1.00 37.38 331 MET A CA 1
ATOM 2673 C C . MET A 1 331 ? -10.818 -30.541 15.533 1.00 37.38 331 MET A C 1
ATOM 2675 O O . MET A 1 331 ? -10.577 -31.447 16.323 1.00 37.38 331 MET A O 1
ATOM 2679 N N . SER A 1 332 ? -10.593 -29.260 15.848 1.00 36.94 332 SER A N 1
ATOM 2680 C CA . SER A 1 332 ? -10.147 -28.825 17.181 1.00 36.94 332 SER A CA 1
ATOM 2681 C C . SER A 1 332 ? -11.278 -28.786 18.214 1.00 36.94 332 SER A C 1
ATOM 2683 O O . SER A 1 332 ? -11.023 -28.995 19.397 1.00 36.94 332 SER A O 1
ATOM 2685 N N . GLU A 1 333 ? -12.513 -28.565 17.762 1.00 38.66 333 GLU A N 1
ATOM 2686 C CA . GLU A 1 333 ? -13.734 -28.605 18.574 1.00 38.66 333 GLU A CA 1
ATOM 2687 C C . GLU A 1 333 ? -14.155 -30.063 18.840 1.00 38.66 333 GLU A C 1
ATOM 2689 O O . GLU A 1 333 ? -14.320 -30.440 19.996 1.00 38.66 333 GLU A O 1
ATOM 2694 N N . LEU A 1 334 ? -14.118 -30.935 17.823 1.00 36.84 334 LEU A N 1
ATOM 2695 C CA . LEU A 1 334 ? -14.351 -32.384 17.961 1.00 36.84 334 LEU A CA 1
ATOM 2696 C C . LEU A 1 334 ? -13.270 -33.105 18.794 1.00 36.84 334 LEU A C 1
ATOM 2698 O O . LEU A 1 334 ? -13.545 -34.111 19.441 1.00 36.84 334 LEU A O 1
ATOM 2702 N N . ARG A 1 335 ? -12.031 -32.589 18.832 1.00 36.69 335 ARG A N 1
ATOM 2703 C CA . ARG A 1 335 ? -10.964 -33.100 19.721 1.00 36.69 335 ARG A CA 1
ATOM 2704 C C . ARG A 1 335 ? -11.141 -32.696 21.187 1.00 36.69 335 ARG A C 1
ATOM 2706 O O . ARG A 1 335 ? -10.505 -33.303 22.040 1.00 36.69 335 ARG A O 1
ATOM 2713 N N . LYS A 1 336 ? -11.973 -31.692 21.484 1.00 38.53 336 LYS A N 1
ATOM 2714 C CA . LYS A 1 336 ? -12.325 -31.303 22.859 1.00 38.53 336 LYS A CA 1
ATOM 2715 C C . LYS A 1 336 ? -13.570 -32.021 23.381 1.00 38.53 336 LYS A C 1
ATOM 2717 O O . LYS A 1 336 ? -13.733 -32.093 24.592 1.00 38.53 336 LYS A O 1
ATOM 2722 N N . GLU A 1 337 ? -14.392 -32.583 22.496 1.00 35.16 337 GLU A N 1
ATOM 2723 C CA . GLU A 1 337 ? -15.568 -33.386 22.863 1.00 35.16 337 GLU A CA 1
ATOM 2724 C C . GLU A 1 337 ? -15.245 -34.875 23.096 1.00 35.16 337 GLU A C 1
ATOM 2726 O O . GLU A 1 337 ? -15.989 -35.552 23.796 1.00 35.16 337 GLU A O 1
ATOM 2731 N N . ASN A 1 338 ? -14.099 -35.379 22.620 1.00 32.34 338 ASN A N 1
ATOM 2732 C CA . ASN A 1 338 ? -13.676 -36.773 22.816 1.00 32.34 338 ASN A CA 1
ATOM 2733 C C . ASN A 1 338 ? -12.672 -36.948 23.974 1.00 32.34 338 ASN A C 1
ATOM 2735 O O . ASN A 1 338 ? -11.513 -37.309 23.767 1.00 32.34 338 ASN A O 1
ATOM 2739 N N . SER A 1 339 ? -13.137 -36.729 25.207 1.00 30.73 339 SER A N 1
ATOM 2740 C CA . SER A 1 339 ? -12.561 -37.353 26.410 1.00 30.73 339 SER A CA 1
ATOM 2741 C C . SER A 1 339 ? -13.623 -38.281 27.023 1.00 30.73 339 SER A C 1
ATOM 2743 O O . SER A 1 339 ? -14.790 -37.892 27.071 1.00 30.73 339 SER A O 1
ATOM 2745 N N . PRO A 1 340 ? -13.287 -39.521 27.421 1.00 29.05 340 PRO A N 1
ATOM 2746 C CA . PRO A 1 340 ? -14.256 -40.612 27.460 1.00 29.05 340 PRO A CA 1
ATOM 2747 C C . PRO A 1 340 ? -15.128 -40.594 28.722 1.00 29.05 340 PRO A C 1
ATOM 2749 O O . PRO A 1 340 ? -14.615 -40.537 29.841 1.00 29.05 340 PRO A O 1
ATOM 2752 N N . ARG A 1 341 ? -16.446 -40.754 28.549 1.00 27.48 341 ARG A N 1
ATOM 2753 C CA . ARG A 1 341 ? -17.343 -41.325 29.566 1.00 27.48 341 ARG A CA 1
ATOM 2754 C C . ARG A 1 341 ? -18.342 -42.291 28.921 1.00 27.48 341 ARG A C 1
ATOM 2756 O O . ARG A 1 341 ? -19.167 -41.870 28.125 1.00 27.48 341 ARG A O 1
ATOM 2763 N N . LEU A 1 342 ? -18.166 -43.552 29.323 1.00 26.84 342 LEU A N 1
ATOM 2764 C CA . LEU A 1 342 ? -19.068 -44.704 29.461 1.00 26.84 342 LEU A CA 1
ATOM 2765 C C . LEU A 1 342 ? -20.252 -44.926 28.500 1.00 26.84 342 LEU A C 1
ATOM 2767 O O . LEU A 1 342 ? -21.126 -44.087 28.312 1.00 26.84 342 LEU A O 1
ATOM 2771 N N . ASP A 1 343 ? -20.274 -46.171 28.023 1.00 25.58 343 ASP A N 1
ATOM 2772 C CA . ASP A 1 343 ? -21.223 -46.845 27.141 1.00 25.58 343 ASP A CA 1
ATOM 2773 C C . ASP A 1 343 ? -22.693 -46.838 27.595 1.00 25.58 343 ASP A C 1
ATOM 2775 O O . ASP A 1 343 ? -23.007 -46.993 28.775 1.00 25.58 343 ASP A O 1
ATOM 2779 N N . SER A 1 344 ? -23.609 -46.820 26.619 1.00 26.28 344 SER A N 1
ATOM 2780 C CA . SER A 1 344 ? -24.627 -47.878 26.453 1.00 26.28 344 SER A CA 1
ATOM 2781 C C . SER A 1 344 ? -25.409 -47.740 25.131 1.00 26.28 344 SER A C 1
ATOM 2783 O O . SER A 1 344 ? -26.062 -46.740 24.864 1.00 26.28 344 SER A O 1
ATOM 2785 N N . SER A 1 345 ? -25.278 -48.786 24.306 1.00 26.09 345 SER A N 1
ATOM 2786 C CA . SER A 1 345 ? -26.249 -49.427 23.392 1.00 26.09 345 SER A CA 1
ATOM 2787 C C . SER A 1 345 ? -27.334 -48.622 22.646 1.00 26.09 345 SER A C 1
ATOM 2789 O O . SER A 1 345 ? -28.212 -48.035 23.270 1.00 26.09 345 SER A O 1
ATOM 2791 N N . GLY A 1 346 ? -27.428 -48.844 21.321 1.00 25.03 346 GLY A N 1
ATOM 2792 C CA . GLY A 1 346 ? -28.729 -48.851 20.621 1.00 25.03 346 GLY A CA 1
ATOM 2793 C C . GLY A 1 346 ? -28.757 -48.456 19.135 1.00 25.03 346 GLY A C 1
ATOM 2794 O O . GLY A 1 346 ? -29.059 -47.318 18.817 1.00 25.03 346 GLY A O 1
ATOM 2795 N N . THR A 1 347 ? -28.509 -49.430 18.248 1.00 25.69 347 THR A N 1
ATOM 2796 C CA . THR A 1 347 ? -29.189 -49.690 16.946 1.00 25.69 347 THR A CA 1
ATOM 2797 C C . THR A 1 347 ? -29.417 -48.592 15.875 1.00 25.69 347 THR A C 1
ATOM 2799 O O . THR A 1 347 ? -30.266 -47.726 16.015 1.00 25.69 347 THR A O 1
ATOM 2802 N N . ALA A 1 348 ? -28.721 -48.786 14.741 1.00 26.31 348 ALA A N 1
ATOM 2803 C CA . ALA A 1 348 ? -29.143 -48.843 13.321 1.00 26.31 348 ALA A CA 1
ATOM 2804 C C . ALA A 1 348 ? -30.234 -47.927 12.687 1.00 26.31 348 ALA A C 1
ATOM 2806 O O . ALA A 1 348 ? -31.327 -47.759 13.205 1.00 26.31 348 ALA A O 1
ATOM 2807 N N . MET A 1 349 ? -29.940 -47.583 11.415 1.00 25.30 349 MET A N 1
ATOM 2808 C CA . MET A 1 349 ? -30.760 -47.017 10.316 1.00 25.30 349 MET A CA 1
ATOM 2809 C C . MET A 1 349 ? -30.902 -45.488 10.226 1.00 25.30 349 MET A C 1
ATOM 2811 O O . MET A 1 349 ? -31.641 -44.883 10.980 1.00 25.30 349 MET A O 1
ATOM 2815 N N . GLU A 1 350 ? -30.253 -44.885 9.214 1.00 25.80 350 GLU A N 1
ATOM 2816 C CA . GLU A 1 350 ? -30.938 -44.192 8.099 1.00 25.80 350 GLU A CA 1
ATOM 2817 C C . GLU A 1 350 ? -29.933 -43.530 7.128 1.00 25.80 350 GLU A C 1
ATOM 2819 O O . GLU A 1 350 ? -29.396 -42.448 7.351 1.00 25.80 350 GLU A O 1
ATOM 2824 N N . LYS A 1 351 ? -29.701 -44.186 5.982 1.00 30.36 351 LYS A N 1
ATOM 2825 C CA . LYS A 1 351 ? -29.254 -43.544 4.736 1.00 30.36 351 LYS A CA 1
ATOM 2826 C C . LYS A 1 351 ? -30.502 -43.312 3.884 1.00 30.36 351 LYS A C 1
ATOM 2828 O O . LYS A 1 351 ? -30.862 -44.216 3.145 1.00 30.36 351 LYS A O 1
ATOM 2833 N N . SER A 1 352 ? -31.168 -42.158 4.002 1.00 30.27 352 SER A N 1
ATOM 2834 C CA . SER A 1 352 ? -32.205 -41.696 3.052 1.00 30.27 352 SER A CA 1
ATOM 2835 C C . SER A 1 352 ? -32.858 -40.375 3.515 1.00 30.27 352 SER A C 1
ATOM 2837 O O . SER A 1 352 ? -34.004 -40.383 3.945 1.00 30.27 352 SER A O 1
ATOM 2839 N N . ALA A 1 353 ? -32.170 -39.227 3.431 1.00 28.42 353 ALA A N 1
ATOM 2840 C CA . ALA A 1 353 ? -32.826 -37.902 3.491 1.00 28.42 353 ALA A CA 1
ATOM 2841 C C . ALA A 1 353 ? -31.849 -36.749 3.174 1.00 28.42 353 ALA A C 1
ATOM 2843 O O . ALA A 1 353 ? -31.502 -35.971 4.055 1.00 28.42 353 ALA A O 1
ATOM 2844 N N . VAL A 1 354 ? -31.367 -36.615 1.931 1.00 28.08 354 VAL A N 1
ATOM 2845 C CA . VAL A 1 354 ? -30.519 -35.450 1.555 1.00 28.08 354 VAL A CA 1
ATOM 2846 C C . VAL A 1 354 ? -31.031 -34.686 0.322 1.00 28.08 354 VAL A C 1
ATOM 2848 O O . VAL A 1 354 ? -30.450 -33.686 -0.070 1.00 28.08 354 VAL A O 1
ATOM 2851 N N . SER A 1 355 ? -32.177 -35.043 -0.266 1.00 29.55 355 SER A N 1
ATOM 2852 C CA . SER A 1 355 ? -32.638 -34.407 -1.518 1.00 29.55 355 SER A CA 1
ATOM 2853 C C . SER A 1 355 ? -33.889 -33.520 -1.424 1.00 29.55 355 SER A C 1
ATOM 2855 O O . SER A 1 355 ? -34.423 -33.134 -2.459 1.00 29.55 355 SER A O 1
ATOM 2857 N N . LYS A 1 356 ? -34.367 -33.140 -0.226 1.00 28.09 356 LYS A N 1
ATOM 2858 C CA . LYS A 1 356 ? -35.595 -32.318 -0.080 1.00 28.09 356 LYS A CA 1
ATOM 2859 C C . LYS A 1 356 ? -35.478 -31.026 0.744 1.00 28.09 356 LYS A C 1
ATOM 2861 O O . LYS A 1 356 ? -36.500 -30.379 0.955 1.00 28.09 356 LYS A O 1
ATOM 2866 N N . LEU A 1 357 ? -34.286 -30.604 1.181 1.00 28.2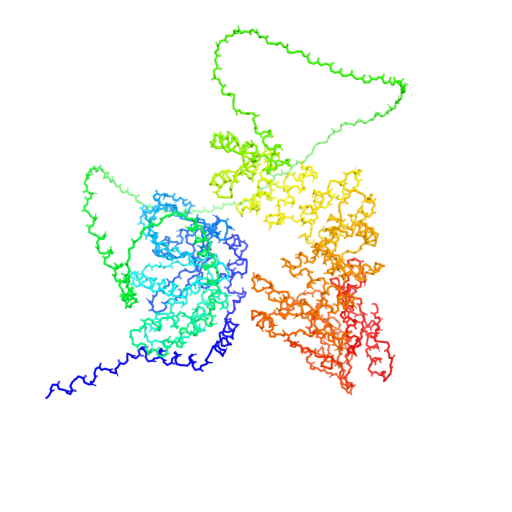0 357 LEU A N 1
ATOM 2867 C CA . LEU A 1 357 ? -34.175 -29.485 2.137 1.00 28.20 357 LEU A CA 1
ATOM 2868 C C . LEU A 1 357 ? -33.849 -28.089 1.564 1.00 28.20 357 LEU A C 1
ATOM 2870 O O . LEU A 1 357 ? -33.959 -27.119 2.306 1.00 28.20 357 LEU A O 1
ATOM 2874 N N . ASP A 1 358 ? -33.524 -27.937 0.276 1.00 36.06 358 ASP A N 1
ATOM 2875 C CA . ASP A 1 358 ? -32.982 -26.656 -0.231 1.00 36.06 358 ASP A CA 1
ATOM 2876 C C . ASP A 1 358 ? -33.984 -25.708 -0.921 1.00 36.06 358 ASP A C 1
ATOM 2878 O O . ASP A 1 358 ? -33.632 -24.581 -1.263 1.00 36.06 358 ASP A O 1
ATOM 2882 N N . GLN A 1 359 ? -35.256 -26.089 -1.083 1.00 32.38 359 GLN A N 1
ATOM 2883 C CA . GLN A 1 359 ? -36.291 -25.180 -1.621 1.00 32.38 359 GLN A CA 1
ATOM 2884 C C . GLN A 1 359 ? -37.306 -24.705 -0.569 1.00 32.38 359 GLN A C 1
ATOM 2886 O O . GLN A 1 359 ? -37.951 -23.671 -0.745 1.00 32.38 359 GLN A O 1
ATOM 2891 N N . THR A 1 360 ? -37.408 -25.398 0.564 1.00 31.39 360 THR A N 1
ATOM 2892 C CA . THR A 1 360 ? -38.390 -25.126 1.626 1.00 31.39 360 THR A CA 1
ATOM 2893 C C . THR A 1 360 ? -37.988 -23.944 2.517 1.00 31.39 360 THR A C 1
ATOM 2895 O O . THR A 1 360 ? -38.855 -23.208 2.986 1.00 31.39 360 THR A O 1
ATOM 2898 N N . ALA A 1 361 ? -36.685 -23.683 2.683 1.00 34.94 361 ALA A N 1
ATOM 2899 C CA . ALA A 1 361 ? -36.172 -22.611 3.544 1.00 34.94 361 ALA A CA 1
ATOM 2900 C C . ALA A 1 361 ? -36.398 -21.190 2.984 1.00 34.94 361 ALA A C 1
ATOM 2902 O O . ALA A 1 361 ? -36.554 -20.235 3.742 1.00 34.94 361 ALA A O 1
ATOM 2903 N N . ALA A 1 362 ? -36.455 -21.026 1.657 1.00 32.81 362 ALA A N 1
ATOM 2904 C CA . ALA A 1 362 ? -36.703 -19.724 1.028 1.00 32.81 362 ALA A CA 1
ATOM 2905 C C . ALA A 1 362 ? -38.195 -19.332 1.029 1.00 32.81 362 ALA A C 1
ATOM 2907 O O . ALA A 1 362 ? -38.524 -18.144 0.994 1.00 32.81 362 ALA A O 1
ATOM 2908 N N . LEU A 1 363 ? -39.094 -20.322 1.091 1.00 33.94 363 LEU A N 1
ATOM 2909 C CA . LEU A 1 363 ? -40.546 -20.127 1.123 1.00 33.94 363 LEU A CA 1
ATOM 2910 C C . LEU A 1 363 ? -41.092 -19.998 2.556 1.00 33.94 363 LEU A C 1
ATOM 2912 O O . LEU A 1 363 ? -42.013 -19.209 2.768 1.00 33.94 363 LEU A O 1
ATOM 2916 N N . SER A 1 364 ? -40.488 -20.658 3.555 1.00 33.81 364 SER A N 1
ATOM 2917 C CA . SER A 1 364 ? -40.872 -20.494 4.971 1.00 33.81 364 SER A CA 1
ATOM 2918 C C . SER A 1 364 ? -40.617 -19.071 5.493 1.00 33.81 364 SER A C 1
ATOM 2920 O O . SER A 1 364 ? -41.452 -18.507 6.197 1.00 33.81 364 SER A O 1
ATOM 2922 N N . LEU A 1 365 ? -39.546 -18.419 5.025 1.00 34.28 365 LEU A N 1
ATOM 2923 C CA . LEU A 1 365 ? -39.218 -17.020 5.340 1.00 34.28 365 LEU A CA 1
ATOM 2924 C C . LEU A 1 365 ? -40.240 -15.996 4.804 1.00 34.28 365 LEU A C 1
ATOM 2926 O O . LEU A 1 365 ? -40.234 -14.842 5.232 1.00 34.28 365 LEU A O 1
ATOM 2930 N N . ILE A 1 366 ? -41.098 -16.388 3.853 1.00 36.19 366 ILE A N 1
ATOM 2931 C CA . ILE A 1 366 ? -42.160 -15.541 3.283 1.00 36.19 366 ILE A CA 1
ATOM 2932 C C . ILE A 1 366 ? -43.483 -15.730 4.045 1.00 36.19 366 ILE A C 1
ATOM 2934 O O . ILE A 1 366 ? -44.261 -14.782 4.148 1.00 36.19 366 ILE A O 1
ATOM 2938 N N . ALA A 1 367 ? -43.719 -16.914 4.620 1.00 31.25 367 ALA A N 1
ATOM 2939 C CA . ALA A 1 367 ? -44.907 -17.217 5.418 1.00 31.25 367 ALA A CA 1
ATOM 2940 C C . ALA A 1 367 ? -44.848 -16.577 6.820 1.00 31.25 367 ALA A C 1
ATOM 2942 O O . ALA A 1 367 ? -45.816 -15.945 7.240 1.00 31.25 367 ALA A O 1
ATOM 2943 N N . GLU A 1 368 ? -43.683 -16.602 7.478 1.00 35.88 368 GLU A N 1
ATOM 2944 C CA . GLU A 1 368 ? -43.467 -15.951 8.787 1.00 35.88 368 GLU A CA 1
ATOM 2945 C C . GLU A 1 368 ? -43.580 -14.410 8.728 1.00 35.88 368 GLU A C 1
ATOM 2947 O O . GLU A 1 368 ? -43.780 -13.739 9.745 1.00 35.88 368 GLU A O 1
ATOM 2952 N N . GLU A 1 369 ? -43.463 -13.813 7.534 1.00 35.44 369 GLU A N 1
ATOM 2953 C CA . GLU A 1 369 ? -43.611 -12.366 7.332 1.00 35.44 369 GLU A CA 1
ATOM 2954 C C . GLU A 1 369 ? -45.092 -11.926 7.364 1.00 35.44 369 GLU A C 1
ATOM 2956 O O . GLU A 1 369 ? -45.360 -10.806 7.797 1.00 35.44 369 GLU A O 1
ATOM 2961 N N . LYS A 1 370 ? -46.045 -12.812 7.013 1.00 31.81 370 LYS A N 1
ATOM 2962 C CA . LYS A 1 370 ? -47.501 -12.555 7.088 1.00 31.81 370 LYS A CA 1
ATOM 2963 C C . LYS A 1 370 ? -48.078 -12.725 8.496 1.00 31.81 370 LYS A C 1
ATOM 2965 O O . LYS A 1 370 ? -49.000 -12.009 8.869 1.00 31.81 370 LYS A O 1
ATOM 2970 N N . GLU A 1 371 ? -47.517 -13.623 9.300 1.00 32.69 371 GLU A N 1
ATOM 2971 C CA . GLU A 1 371 ? -47.988 -13.877 10.671 1.00 32.69 371 GLU A CA 1
ATOM 2972 C C . GLU A 1 371 ? -47.639 -12.724 11.636 1.00 32.69 371 GLU A C 1
ATOM 2974 O O . GLU A 1 371 ? -48.363 -12.440 12.588 1.00 32.69 371 GLU A O 1
ATOM 2979 N N . ALA A 1 372 ? -46.572 -11.973 11.338 1.00 31.16 372 ALA A N 1
ATOM 2980 C CA . ALA A 1 372 ? -46.131 -10.825 12.133 1.00 31.16 372 ALA A CA 1
ATOM 2981 C C . ALA A 1 372 ? -46.872 -9.502 11.828 1.00 31.16 372 ALA A C 1
ATOM 2983 O O . ALA A 1 372 ? -46.671 -8.525 12.556 1.00 31.16 372 ALA A O 1
ATOM 2984 N N . GLU A 1 373 ? -47.694 -9.439 10.773 1.00 31.83 373 GLU A N 1
ATOM 2985 C CA . GLU A 1 373 ? -48.486 -8.247 10.414 1.00 31.83 373 GLU A CA 1
ATOM 2986 C C . GLU A 1 373 ? -49.828 -8.160 11.168 1.00 31.83 373 GLU A C 1
ATOM 2988 O O . GLU A 1 373 ? -50.355 -7.061 11.330 1.00 31.83 373 GLU A O 1
ATOM 2993 N N . ASN A 1 374 ? -50.322 -9.262 11.745 1.00 30.38 374 ASN A N 1
ATOM 2994 C CA . ASN A 1 374 ? -51.630 -9.316 12.420 1.00 30.38 374 ASN A CA 1
ATOM 2995 C C . ASN A 1 374 ? -51.639 -8.874 13.898 1.00 30.38 374 ASN A C 1
ATOM 2997 O O . ASN A 1 374 ? -52.697 -8.837 14.516 1.00 30.38 374 ASN A O 1
ATOM 3001 N N . VAL A 1 375 ? -50.496 -8.501 14.484 1.00 32.91 375 VAL A N 1
ATOM 3002 C CA . VAL A 1 375 ? -50.388 -8.224 15.937 1.00 32.91 375 VAL A CA 1
ATOM 3003 C C . VAL A 1 375 ? -50.433 -6.721 16.279 1.00 32.91 375 VAL A C 1
ATOM 3005 O O . VAL A 1 375 ? -50.213 -6.332 17.422 1.00 32.91 375 VAL A O 1
ATOM 3008 N N . VAL A 1 376 ? -50.721 -5.817 15.330 1.00 30.89 376 VAL A N 1
ATOM 3009 C CA . VAL A 1 376 ? -50.678 -4.364 15.610 1.00 30.89 376 VAL A CA 1
ATOM 3010 C C . VAL A 1 376 ? -51.888 -3.594 15.073 1.00 30.89 376 VAL A C 1
ATOM 3012 O O . VAL A 1 376 ? -51.828 -3.036 13.979 1.00 30.89 376 VAL A O 1
ATOM 3015 N N . ARG A 1 377 ? -52.930 -3.464 15.911 1.00 30.02 377 ARG A N 1
ATOM 3016 C CA . ARG A 1 377 ? -53.642 -2.210 16.282 1.00 30.02 377 ARG A CA 1
ATOM 3017 C C . ARG A 1 377 ? -54.813 -2.510 17.251 1.00 30.02 377 ARG A C 1
ATOM 3019 O O . ARG A 1 377 ? -55.346 -3.609 17.157 1.00 30.02 377 ARG A O 1
ATOM 3026 N N . PRO A 1 378 ? -55.302 -1.551 18.074 1.00 40.75 378 PRO A N 1
ATOM 3027 C CA . PRO A 1 378 ? -54.763 -0.223 18.394 1.00 40.75 378 PRO A CA 1
ATOM 3028 C C . PRO A 1 378 ? -54.624 0.046 19.915 1.00 40.75 378 PRO A C 1
ATOM 3030 O O . PRO A 1 378 ? -55.397 -0.440 20.730 1.00 40.75 378 PRO A O 1
ATOM 3033 N N . LEU A 1 379 ? -53.698 0.932 20.290 1.00 26.55 379 LEU A N 1
ATOM 3034 C CA . LEU A 1 379 ? -53.841 1.773 21.486 1.00 26.55 379 LEU A CA 1
ATOM 3035 C C . LEU A 1 379 ? -53.784 3.224 21.012 1.00 26.55 379 LEU A C 1
ATOM 3037 O O . LEU A 1 379 ? -52.720 3.828 20.887 1.00 26.55 379 LEU A O 1
ATOM 3041 N N . SER A 1 380 ? -54.956 3.738 20.66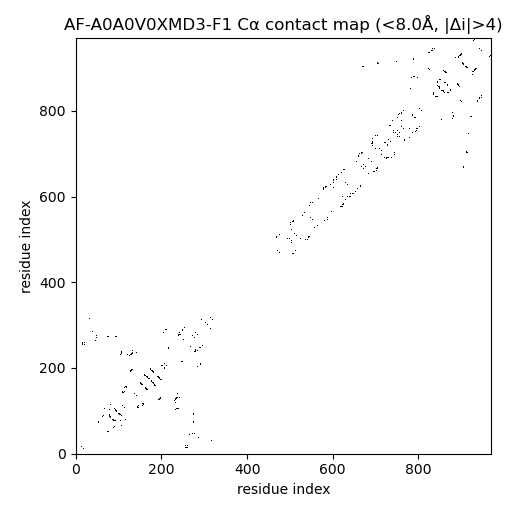0 1.00 28.78 380 SER A N 1
ATOM 3042 C CA . SER A 1 380 ? -55.226 5.153 20.443 1.00 28.78 380 SER A CA 1
ATOM 3043 C C . SER A 1 380 ? -56.526 5.485 21.163 1.00 28.78 380 SER A C 1
ATOM 3045 O O . SER A 1 380 ? -57.600 5.254 20.619 1.00 28.78 380 SER A O 1
ATOM 3047 N N . SER A 1 381 ? -56.421 6.005 22.380 1.00 25.80 381 SER A N 1
ATOM 3048 C CA . SER A 1 381 ? -57.483 6.768 23.039 1.00 25.80 381 SER A CA 1
ATOM 3049 C C . SER A 1 381 ? -56.942 7.312 24.357 1.00 25.80 381 SER A C 1
ATOM 3051 O O . SER A 1 381 ? -56.729 6.525 25.268 1.00 25.80 381 SER A O 1
ATOM 3053 N N . VAL A 1 382 ? -56.668 8.617 24.422 1.00 27.67 382 VAL A N 1
ATOM 3054 C CA . VAL A 1 382 ? -57.278 9.576 25.368 1.00 27.67 382 VAL A CA 1
ATOM 3055 C C . VAL A 1 382 ? -56.986 10.991 24.826 1.00 27.67 382 VAL A C 1
ATOM 3057 O O . VAL A 1 382 ? -55.868 11.489 24.903 1.00 27.67 382 VAL A O 1
ATOM 3060 N N . ALA A 1 383 ? -57.983 11.527 24.113 1.00 26.53 383 ALA A N 1
ATOM 3061 C CA . ALA A 1 383 ? -58.608 12.855 24.248 1.00 26.53 383 ALA A CA 1
ATOM 3062 C C . ALA A 1 383 ? -57.889 13.958 25.072 1.00 26.53 383 ALA A C 1
ATOM 3064 O O . ALA A 1 383 ? -57.544 13.728 26.223 1.00 26.53 383 ALA A O 1
ATOM 3065 N N . LEU A 1 384 ? -57.638 15.151 24.499 1.00 25.36 384 LEU A N 1
ATOM 3066 C CA . LEU A 1 384 ? -58.445 16.413 24.532 1.00 25.36 384 LEU A CA 1
ATOM 3067 C C . LEU A 1 384 ? -57.654 17.452 25.382 1.00 25.36 384 LEU A C 1
ATOM 3069 O O . LEU A 1 384 ? -57.006 17.047 26.335 1.00 25.36 384 LEU A O 1
ATOM 3073 N N . THR A 1 385 ? -57.533 18.758 25.105 1.00 25.50 385 THR A N 1
ATOM 3074 C CA . THR A 1 385 ? -58.406 19.748 24.438 1.00 25.50 385 THR A CA 1
ATOM 3075 C C . THR A 1 385 ? -57.641 21.064 24.138 1.00 25.50 385 THR A C 1
ATOM 3077 O O . THR A 1 385 ? -56.731 21.393 24.889 1.00 25.50 385 THR A O 1
ATOM 3080 N N . ALA A 1 386 ? -58.061 21.761 23.061 1.00 25.89 386 ALA A N 1
ATOM 3081 C CA . ALA A 1 386 ? -58.202 23.220 22.768 1.00 25.89 386 ALA A CA 1
ATOM 3082 C C . ALA A 1 386 ? -57.329 24.270 23.510 1.00 25.89 386 ALA A C 1
ATOM 3084 O O . ALA A 1 386 ? -57.140 24.167 24.713 1.00 25.89 386 ALA A O 1
ATOM 3085 N N . THR A 1 387 ? -56.795 25.331 22.878 1.00 24.53 387 THR A N 1
ATOM 3086 C CA . THR A 1 387 ? -57.485 26.472 22.203 1.00 24.53 387 THR A CA 1
ATOM 3087 C C . THR A 1 387 ? -56.548 27.193 21.188 1.00 24.53 387 THR A C 1
ATOM 3089 O O . THR A 1 387 ? -55.362 27.353 21.454 1.00 24.53 387 THR A O 1
ATOM 3092 N N . GLU A 1 388 ? -56.923 27.364 19.908 1.00 24.28 388 GLU A N 1
ATOM 3093 C CA . GLU A 1 388 ? -57.447 28.586 19.220 1.00 24.28 388 GLU A CA 1
ATOM 3094 C C . GLU A 1 388 ? -56.594 29.879 19.361 1.00 24.28 388 GLU A C 1
ATOM 3096 O O . GLU A 1 388 ? -56.547 30.457 20.436 1.00 24.28 388 GLU A O 1
ATOM 3101 N N . GLN A 1 389 ? -55.767 30.254 18.355 1.00 22.59 389 GLN A N 1
ATOM 3102 C CA . GLN A 1 389 ? -56.007 31.215 17.225 1.00 22.59 389 GLN A CA 1
ATOM 3103 C C . GLN A 1 389 ? -55.662 32.699 17.585 1.00 22.59 389 GLN A C 1
ATOM 3105 O O . GLN A 1 389 ? -55.747 33.037 18.758 1.00 22.59 389 GLN A O 1
ATOM 3110 N N . PRO A 1 390 ? -55.386 33.654 16.652 1.00 33.16 390 PRO A N 1
ATOM 3111 C CA . PRO A 1 390 ? -54.788 33.577 15.300 1.00 33.16 390 PRO A CA 1
ATOM 3112 C C . PRO A 1 390 ? -53.950 34.827 14.831 1.00 33.16 390 PRO A C 1
ATOM 3114 O O . PRO A 1 390 ? -53.815 35.814 15.540 1.00 33.16 390 PRO A O 1
ATOM 3117 N N . VAL A 1 391 ? -53.489 34.777 13.562 1.00 25.23 391 VAL A N 1
ATOM 3118 C CA . VAL A 1 391 ? -53.236 35.878 12.578 1.00 25.23 391 VAL A CA 1
ATOM 3119 C C . VAL A 1 391 ? -52.039 36.847 12.749 1.00 25.23 391 VAL A C 1
ATOM 3121 O O . VAL A 1 391 ? -51.878 37.497 13.771 1.00 25.23 391 VAL A O 1
ATOM 3124 N N . GLY A 1 392 ? -51.299 37.074 11.642 1.00 25.45 392 GLY A N 1
ATOM 3125 C CA . GLY A 1 392 ? -50.752 38.411 11.329 1.00 25.45 392 GLY A CA 1
ATOM 3126 C C . GLY A 1 392 ? -49.392 38.500 10.617 1.00 25.45 392 GLY A C 1
ATOM 3127 O O . GLY A 1 392 ? -48.381 38.779 11.245 1.00 25.45 392 GLY A O 1
ATOM 3128 N N . SER A 1 393 ? -49.365 38.342 9.292 1.00 23.12 393 SER A N 1
ATOM 3129 C CA . SER A 1 393 ? -48.355 38.930 8.374 1.00 23.12 393 SER A CA 1
ATOM 3130 C C . SER A 1 393 ? -48.591 40.460 8.197 1.00 23.12 393 SER A C 1
ATOM 3132 O O . SER A 1 393 ? -49.599 40.905 8.746 1.00 23.12 393 SER A O 1
ATOM 3134 N N . PRO A 1 394 ? -47.871 41.280 7.372 1.00 42.22 394 PRO A N 1
ATOM 3135 C CA . PRO A 1 394 ? -46.693 41.059 6.497 1.00 42.22 394 PRO A CA 1
ATOM 3136 C C . PRO A 1 394 ? -45.649 42.242 6.421 1.00 42.22 394 PRO A C 1
ATOM 3138 O O . PRO A 1 394 ? -45.829 43.291 7.021 1.00 42.22 394 PRO A O 1
ATOM 3141 N N . ASN A 1 395 ? -44.606 42.070 5.578 1.00 25.89 395 ASN A N 1
ATOM 3142 C CA . ASN A 1 395 ? -43.936 43.041 4.659 1.00 25.89 395 ASN A CA 1
ATOM 3143 C C . ASN A 1 395 ? -43.287 44.363 5.170 1.00 25.89 395 ASN A C 1
ATOM 3145 O O . ASN A 1 395 ? -43.945 45.223 5.729 1.00 25.89 395 ASN A O 1
ATOM 3149 N N . LEU A 1 396 ? -41.962 44.567 5.016 1.00 26.56 396 LEU A N 1
ATOM 3150 C CA . LEU A 1 396 ? -41.185 45.059 3.836 1.00 26.56 396 LEU A CA 1
ATOM 3151 C C . LEU A 1 396 ? -41.328 46.570 3.504 1.00 26.56 396 LEU A C 1
ATOM 3153 O O . LEU A 1 396 ? -42.344 46.951 2.930 1.00 26.56 396 LEU A O 1
ATOM 3157 N N . LYS A 1 397 ? -40.250 47.371 3.702 1.00 24.81 397 LYS A N 1
ATOM 3158 C CA . LYS A 1 397 ? -39.521 48.202 2.684 1.00 24.81 397 LYS A CA 1
ATOM 3159 C C . LYS A 1 397 ? -38.695 49.387 3.259 1.00 24.81 397 LYS A C 1
ATOM 3161 O O . LYS A 1 397 ? -39.158 50.081 4.151 1.00 24.81 397 LYS A O 1
ATOM 3166 N N . GLY A 1 398 ? -37.549 49.667 2.603 1.00 24.86 398 GLY A N 1
ATOM 3167 C CA . GLY A 1 398 ? -36.817 50.963 2.530 1.00 24.86 398 GLY A CA 1
ATOM 3168 C C . GLY A 1 398 ? -35.462 50.994 3.274 1.00 24.86 398 GLY A C 1
ATOM 3169 O O . GLY A 1 398 ? -35.472 50.929 4.491 1.00 24.86 398 GLY A O 1
ATOM 3170 N N . ALA A 1 399 ? -34.260 50.903 2.664 1.00 25.52 399 ALA A N 1
ATOM 3171 C CA . ALA A 1 399 ? -33.524 51.843 1.774 1.00 25.52 399 ALA A CA 1
ATOM 3172 C C . ALA A 1 399 ? -33.210 53.205 2.462 1.00 25.52 399 ALA A C 1
ATOM 3174 O O . ALA A 1 399 ? -34.135 53.798 2.988 1.00 25.52 399 ALA A O 1
ATOM 3175 N N . ALA A 1 400 ? -32.014 53.828 2.496 1.00 25.06 400 ALA A N 1
ATOM 3176 C CA . ALA A 1 400 ? -30.704 53.653 1.849 1.00 25.06 400 ALA A CA 1
ATOM 3177 C C . ALA A 1 400 ? -29.618 54.594 2.482 1.00 25.06 400 ALA A C 1
ATOM 3179 O O . ALA A 1 400 ? -29.975 55.527 3.191 1.00 25.06 400 ALA A O 1
ATOM 3180 N N . LYS A 1 401 ? -28.342 54.411 2.059 1.00 24.92 401 LYS A N 1
ATOM 3181 C CA . LYS A 1 401 ? -27.171 55.352 1.989 1.00 24.92 401 LYS A CA 1
ATOM 3182 C C . LYS A 1 401 ? -26.378 55.686 3.282 1.00 24.92 401 LYS A C 1
ATOM 3184 O O . LYS A 1 401 ? -26.941 56.159 4.251 1.00 24.92 401 LYS A O 1
ATOM 3189 N N . CYS A 1 402 ? -25.085 55.309 3.366 1.00 21.16 402 CYS A N 1
ATOM 3190 C CA . CYS A 1 402 ? -23.840 55.999 2.908 1.00 21.16 402 CYS A CA 1
ATOM 3191 C C . CYS A 1 402 ? -23.313 56.960 4.005 1.00 21.16 402 CYS A C 1
ATOM 3193 O O . CYS A 1 402 ? -24.058 57.837 4.402 1.00 21.16 402 CYS A O 1
ATOM 3195 N N . THR A 1 403 ? -22.131 56.786 4.619 1.00 24.14 403 THR A N 1
ATOM 3196 C CA . THR A 1 403 ? -20.816 57.297 4.157 1.00 24.14 403 THR A CA 1
ATOM 3197 C C . THR A 1 403 ? -19.614 56.674 4.902 1.00 24.14 403 THR A C 1
ATOM 3199 O O . THR A 1 403 ? -19.730 56.043 5.947 1.00 24.14 403 THR A O 1
ATOM 3202 N N . SER A 1 404 ? -18.435 56.892 4.323 1.00 21.66 404 SER A N 1
ATOM 3203 C CA . SER A 1 404 ? -17.100 56.359 4.601 1.00 21.66 404 SER A CA 1
ATOM 3204 C C . SER A 1 404 ? -16.231 57.123 5.624 1.00 21.66 404 SER A C 1
ATOM 3206 O O . SER A 1 404 ? -16.327 58.339 5.739 1.00 21.66 404 SER A O 1
ATOM 3208 N N . SER A 1 405 ? -15.208 56.407 6.122 1.00 23.52 405 SER A N 1
ATOM 3209 C CA . SER A 1 405 ? -13.783 56.804 6.262 1.00 23.52 405 SER A CA 1
ATOM 3210 C C . SER A 1 405 ? -13.182 57.286 7.607 1.00 23.52 405 SER A C 1
ATOM 3212 O O . SER A 1 405 ? -13.583 58.292 8.170 1.00 23.52 405 SER A O 1
ATOM 3214 N N . LYS A 1 406 ? -12.084 56.579 7.959 1.00 24.09 406 LYS A N 1
ATOM 3215 C CA . LYS A 1 406 ? -10.764 57.002 8.497 1.00 24.09 406 LYS A CA 1
ATOM 3216 C C . LYS A 1 406 ? -10.613 57.591 9.919 1.00 24.09 406 LYS A C 1
ATOM 3218 O O . LYS A 1 406 ? -10.963 58.734 10.159 1.00 24.09 406 LYS A O 1
ATOM 3223 N N . GLY A 1 407 ? -9.752 56.920 10.707 1.00 22.44 407 GLY A N 1
ATOM 3224 C CA . GLY A 1 407 ? -8.452 57.493 11.116 1.00 22.44 407 GLY A CA 1
ATOM 3225 C C . GLY A 1 407 ? -8.069 57.469 12.611 1.00 22.44 407 GLY A C 1
ATOM 3226 O O . GLY A 1 407 ? -8.895 57.785 13.452 1.00 22.44 407 GLY A O 1
ATOM 3227 N N . PHE A 1 408 ? -6.764 57.225 12.863 1.00 21.80 408 PHE A N 1
ATOM 3228 C CA . PHE A 1 408 ? -5.949 57.480 14.084 1.00 21.80 408 PHE A CA 1
ATOM 3229 C C . PHE A 1 408 ? -6.035 56.486 15.273 1.00 21.80 408 PHE A C 1
ATOM 3231 O O . PHE A 1 408 ? -7.116 56.053 15.632 1.00 21.80 408 PHE A O 1
ATOM 3238 N N . LEU A 1 409 ? -4.967 56.126 16.011 1.00 25.12 409 LEU A N 1
ATOM 3239 C CA . LEU A 1 409 ? -3.505 56.165 15.827 1.00 25.12 409 LEU A CA 1
ATOM 3240 C C . LEU A 1 409 ? -2.824 55.309 16.929 1.00 25.12 409 LEU A C 1
ATOM 3242 O O . LEU A 1 409 ? -3.339 55.159 18.032 1.00 25.12 409 LEU A O 1
ATOM 3246 N N . ASP A 1 410 ? -1.636 54.818 16.593 1.00 23.61 410 ASP A N 1
ATOM 3247 C CA . ASP A 1 410 ? -0.613 54.108 17.373 1.00 23.61 410 ASP A CA 1
ATOM 3248 C C . ASP A 1 410 ? 0.076 54.992 18.447 1.00 23.61 410 ASP A C 1
ATOM 3250 O O . ASP A 1 410 ? 0.153 56.209 18.263 1.00 23.61 410 ASP A O 1
ATOM 3254 N N . LYS A 1 411 ? 0.662 54.397 19.508 1.00 26.38 411 LYS A N 1
ATOM 3255 C CA . LYS A 1 411 ? 1.850 54.944 20.213 1.00 26.38 411 LYS A CA 1
ATOM 3256 C C . LYS A 1 411 ? 2.563 53.924 21.123 1.00 26.38 411 LYS A C 1
ATOM 3258 O O . LYS A 1 411 ? 1.972 53.207 21.923 1.00 26.38 411 LYS A O 1
ATOM 3263 N N . ARG A 1 412 ? 3.893 53.938 20.987 1.00 24.42 412 ARG A N 1
ATOM 3264 C CA . ARG A 1 412 ? 4.937 53.093 21.591 1.00 24.42 412 ARG A CA 1
ATOM 3265 C C . ARG A 1 412 ? 5.519 53.658 22.907 1.00 24.42 412 ARG A C 1
ATOM 3267 O O . ARG A 1 412 ? 5.635 54.867 23.036 1.00 24.42 412 ARG A O 1
ATOM 3274 N N . LYS A 1 413 ? 6.076 52.729 23.710 1.00 24.27 413 LYS A N 1
ATOM 3275 C CA . LYS A 1 413 ? 7.333 52.748 24.519 1.00 24.27 413 LYS A CA 1
ATOM 3276 C C . LYS A 1 413 ? 7.568 53.809 25.614 1.00 24.27 413 LYS A C 1
ATOM 3278 O O . LYS A 1 413 ? 7.681 54.986 25.307 1.00 24.27 413 LYS A O 1
ATOM 3283 N N . VAL A 1 414 ? 7.976 53.321 26.799 1.00 24.41 414 VAL A N 1
ATOM 3284 C CA . VAL A 1 414 ? 9.045 53.903 27.648 1.00 24.41 414 VAL A CA 1
ATOM 3285 C C . VAL A 1 414 ? 9.898 52.775 28.275 1.00 24.41 414 VAL A C 1
ATOM 3287 O O . VAL A 1 414 ? 9.387 51.708 28.602 1.00 24.41 414 VAL A O 1
ATOM 3290 N N . PHE A 1 415 ? 11.209 53.022 28.370 1.00 24.06 415 PHE A N 1
ATOM 3291 C CA . PHE A 1 415 ? 12.320 52.206 28.894 1.00 24.06 415 PHE A CA 1
ATOM 3292 C C . PHE A 1 415 ? 12.818 52.788 30.237 1.00 24.06 415 PHE A C 1
ATOM 3294 O O . PHE A 1 415 ? 12.829 54.009 30.348 1.00 24.06 415 PHE A O 1
ATOM 3301 N N . ALA A 1 416 ? 13.352 51.959 31.152 1.00 24.78 416 ALA A N 1
ATOM 3302 C CA . ALA A 1 416 ? 14.571 52.187 31.979 1.00 24.78 416 ALA A CA 1
ATOM 3303 C C . ALA A 1 416 ? 14.708 51.046 33.022 1.00 24.78 416 ALA A C 1
ATOM 3305 O O . ALA A 1 416 ? 13.797 50.827 33.808 1.00 24.78 416 ALA A O 1
ATOM 3306 N N . LYS A 1 417 ? 15.679 50.126 32.902 1.00 26.84 417 LYS A N 1
ATOM 3307 C CA . LYS A 1 417 ? 17.069 50.148 33.427 1.00 26.84 417 LYS A CA 1
ATOM 3308 C C . LYS A 1 417 ? 17.185 50.115 34.963 1.00 26.84 417 LYS A C 1
ATOM 3310 O O . LYS A 1 417 ? 17.007 51.140 35.601 1.00 26.84 417 LYS A O 1
ATOM 3315 N N . GLN A 1 418 ? 17.697 48.999 35.491 1.00 25.16 418 GLN A N 1
ATOM 3316 C CA . GLN A 1 418 ? 18.881 48.992 36.360 1.00 25.16 418 GLN A CA 1
ATOM 3317 C C . GLN A 1 418 ? 19.598 47.632 36.292 1.00 25.16 418 GLN A C 1
ATOM 3319 O O . GLN A 1 418 ? 18.990 46.574 36.164 1.00 25.16 418 GLN A O 1
ATOM 3324 N N . THR A 1 419 ? 20.920 47.723 36.283 1.00 25.53 419 THR A N 1
ATOM 3325 C CA . THR A 1 419 ? 21.952 46.709 36.048 1.00 25.53 419 THR A CA 1
ATOM 3326 C C . THR A 1 419 ? 22.714 46.439 37.344 1.00 25.53 419 THR A C 1
ATOM 3328 O O . THR A 1 419 ? 23.038 47.416 38.010 1.00 25.53 419 THR A O 1
ATOM 3331 N N . ALA A 1 420 ? 23.100 45.188 37.628 1.00 23.53 420 ALA A N 1
ATOM 3332 C CA . ALA A 1 420 ? 24.427 44.817 38.161 1.00 23.53 420 ALA A CA 1
ATOM 3333 C C . ALA A 1 420 ? 24.542 43.295 38.406 1.00 23.53 420 ALA A C 1
ATOM 3335 O O . ALA A 1 420 ? 23.741 42.697 39.117 1.00 23.53 420 ALA A O 1
ATOM 3336 N N . SER A 1 421 ? 25.575 42.684 37.828 1.00 21.84 421 SER A N 1
ATOM 3337 C CA . SER A 1 421 ? 26.214 41.423 38.263 1.00 21.84 421 SER A CA 1
ATOM 3338 C C . SER A 1 421 ? 27.432 41.790 39.153 1.00 21.84 421 SER A C 1
ATOM 3340 O O . SER A 1 421 ? 27.603 42.978 39.430 1.00 21.84 421 SER A O 1
ATOM 3342 N N . PRO A 1 422 ? 28.430 40.923 39.435 1.00 39.47 422 PRO A N 1
ATOM 3343 C CA . PRO A 1 422 ? 28.480 39.492 39.799 1.00 39.47 422 PRO A CA 1
ATOM 3344 C C . PRO A 1 422 ? 29.337 39.259 41.080 1.00 39.47 422 PRO A C 1
ATOM 3346 O O . PRO A 1 422 ? 30.168 40.100 41.400 1.00 39.47 422 PRO A O 1
ATOM 3349 N N . LYS A 1 423 ? 29.285 38.086 41.743 1.00 24.31 423 LYS A N 1
ATOM 3350 C CA . LYS A 1 423 ? 30.453 37.542 42.490 1.00 24.31 423 LYS A CA 1
ATOM 3351 C C . LYS A 1 423 ? 30.472 36.005 42.512 1.00 24.31 423 LYS A C 1
ATOM 3353 O O . LYS A 1 423 ? 29.621 35.370 43.121 1.00 24.31 423 LYS A O 1
ATOM 3358 N N . GLN A 1 424 ? 31.487 35.440 41.858 1.00 25.11 424 GLN A N 1
ATOM 3359 C CA . GLN A 1 424 ? 32.099 34.144 42.169 1.00 25.11 424 GLN A CA 1
ATOM 3360 C C . GLN A 1 424 ? 33.290 34.378 43.108 1.00 25.11 424 GLN A C 1
ATOM 3362 O O . GLN A 1 424 ? 34.008 35.346 42.887 1.00 25.11 424 GLN A O 1
ATOM 3367 N N . THR A 1 425 ? 33.534 33.451 44.044 1.00 24.77 425 THR A N 1
ATOM 3368 C CA . THR A 1 425 ? 34.847 32.911 44.497 1.00 24.77 425 THR A CA 1
ATOM 3369 C C . THR A 1 425 ? 34.541 31.839 45.560 1.00 24.77 425 THR A C 1
ATOM 3371 O O . THR A 1 425 ? 33.742 32.112 46.446 1.00 24.77 425 THR A O 1
ATOM 3374 N N . LYS A 1 426 ? 34.905 30.556 45.359 1.00 24.80 426 LYS A N 1
ATOM 3375 C CA . LYS A 1 426 ? 36.153 29.875 45.815 1.00 24.80 426 LYS A CA 1
ATOM 3376 C C . LYS A 1 426 ? 36.310 29.928 47.350 1.00 24.80 426 LYS A C 1
ATOM 3378 O O . LYS A 1 426 ? 36.154 30.999 47.906 1.00 24.80 426 LYS A O 1
ATOM 3383 N N . SER A 1 427 ? 36.649 28.884 48.108 1.00 24.28 427 SER A N 1
ATOM 3384 C CA . SER A 1 427 ? 37.268 27.567 47.864 1.00 24.28 427 SER A CA 1
ATOM 3385 C C . SER A 1 427 ? 37.381 26.823 49.213 1.00 24.28 427 SER A C 1
ATOM 3387 O O . SER A 1 427 ? 37.445 27.515 50.218 1.00 24.28 427 SER A O 1
ATOM 3389 N N . ALA A 1 428 ? 37.492 25.482 49.171 1.00 26.92 428 ALA A N 1
ATOM 3390 C CA . ALA A 1 428 ? 38.339 24.572 49.986 1.00 26.92 428 ALA A CA 1
ATOM 3391 C C . ALA A 1 428 ? 38.426 24.775 51.529 1.00 26.92 428 ALA A C 1
ATOM 3393 O O . ALA A 1 428 ? 38.592 25.877 52.016 1.00 26.92 428 ALA A O 1
ATOM 3394 N N . ASP A 1 429 ? 38.408 23.746 52.381 1.00 25.78 429 ASP A N 1
ATOM 3395 C CA . ASP A 1 429 ? 39.366 22.636 52.372 1.00 25.78 429 ASP A CA 1
ATOM 3396 C C . ASP A 1 429 ? 38.901 21.451 53.268 1.00 25.78 429 ASP A C 1
ATOM 3398 O O . ASP A 1 429 ? 38.283 21.638 54.310 1.00 25.78 429 ASP A O 1
ATOM 3402 N N . LYS A 1 430 ? 39.223 20.235 52.800 1.00 27.98 430 LYS A N 1
ATOM 3403 C CA . LYS A 1 430 ? 39.778 19.046 53.495 1.00 27.98 430 LYS A CA 1
ATOM 3404 C C . LYS A 1 430 ? 39.391 18.686 54.949 1.00 27.98 430 LYS A C 1
ATOM 3406 O O . LYS A 1 430 ? 39.781 19.368 55.885 1.00 27.98 430 LYS A O 1
ATOM 3411 N N . ASN A 1 431 ? 38.907 17.452 55.167 1.00 26.69 431 ASN A N 1
ATOM 3412 C CA . ASN A 1 431 ? 39.759 16.263 55.418 1.00 26.69 431 ASN A CA 1
ATOM 3413 C C . ASN A 1 431 ? 38.939 14.967 55.661 1.00 26.69 431 ASN A C 1
ATOM 3415 O O . ASN A 1 431 ? 37.967 14.942 56.406 1.00 26.69 431 ASN A O 1
ATOM 3419 N N . LYS A 1 432 ? 39.385 13.892 55.001 1.00 23.33 432 LYS A N 1
ATOM 3420 C CA . LYS A 1 432 ? 39.145 12.444 55.233 1.00 23.33 432 LYS A CA 1
ATOM 3421 C C . LYS A 1 432 ? 40.084 11.946 56.368 1.00 23.33 432 LYS A C 1
ATOM 3423 O O . LYS A 1 432 ? 40.939 12.736 56.764 1.00 23.33 432 LYS A O 1
ATOM 3428 N N . PRO A 1 433 ? 40.182 10.633 56.692 1.00 43.00 433 PRO A N 1
ATOM 3429 C CA . PRO A 1 433 ? 39.234 9.495 56.744 1.00 43.00 433 PRO A CA 1
ATOM 3430 C C . PRO A 1 433 ? 39.270 8.856 58.179 1.00 43.00 433 PRO A C 1
ATOM 3432 O O . PRO A 1 433 ? 39.926 9.412 59.046 1.00 43.00 433 PRO A O 1
ATOM 3435 N N . THR A 1 434 ? 38.545 7.802 58.584 1.00 26.11 434 THR A N 1
ATOM 3436 C CA . THR A 1 434 ? 38.808 6.372 58.296 1.00 26.11 434 THR A CA 1
ATOM 3437 C C . THR A 1 434 ? 37.758 5.438 58.925 1.00 26.11 434 THR A C 1
ATOM 3439 O O . THR A 1 434 ? 37.397 5.582 60.084 1.00 26.11 434 THR A O 1
ATOM 3442 N N . GLU A 1 435 ? 37.361 4.456 58.107 1.00 25.28 435 GLU A N 1
ATOM 3443 C CA . GLU A 1 435 ? 37.194 3.011 58.361 1.00 25.28 435 GLU A CA 1
ATOM 3444 C C . GLU A 1 435 ? 36.332 2.428 59.502 1.00 25.28 435 GLU A C 1
ATOM 3446 O O . GLU A 1 435 ? 36.703 2.489 60.665 1.00 25.28 435 GLU A O 1
ATOM 3451 N N . LYS A 1 436 ? 35.344 1.632 59.030 1.00 24.36 436 LYS A N 1
ATOM 3452 C CA . LYS A 1 436 ? 34.977 0.241 59.410 1.00 24.36 436 LYS A CA 1
ATOM 3453 C C . LYS A 1 436 ? 34.422 0.069 60.843 1.00 24.36 436 LYS A C 1
ATOM 3455 O O . LYS A 1 436 ? 34.911 0.647 61.790 1.00 24.36 436 LYS A O 1
ATOM 3460 N N . VAL A 1 437 ? 33.377 -0.708 61.118 1.00 26.48 437 VAL A N 1
ATOM 3461 C CA . VAL A 1 437 ? 33.086 -2.097 60.735 1.00 26.48 437 VAL A CA 1
ATOM 3462 C C . VAL A 1 437 ? 31.575 -2.349 60.882 1.00 26.48 437 VAL A C 1
ATOM 3464 O O . VAL A 1 437 ? 30.887 -1.714 61.677 1.00 26.48 437 VAL A O 1
ATOM 3467 N N . ASP A 1 438 ? 31.117 -3.308 60.088 1.00 23.86 438 ASP A N 1
ATOM 3468 C CA . ASP A 1 438 ? 29.824 -3.978 60.037 1.00 23.86 438 ASP A CA 1
ATOM 3469 C C . ASP A 1 438 ? 29.173 -4.454 61.355 1.00 23.86 438 ASP A C 1
ATOM 3471 O O . ASP A 1 438 ? 29.815 -4.703 62.371 1.00 23.86 438 ASP A O 1
ATOM 3475 N N . ALA A 1 439 ? 27.884 -4.774 61.179 1.00 25.42 439 ALA A N 1
ATOM 3476 C CA . ALA A 1 439 ? 27.236 -6.030 61.582 1.00 25.42 439 ALA A CA 1
ATOM 3477 C C . ALA A 1 439 ? 26.169 -5.981 62.695 1.00 25.42 439 ALA A C 1
ATOM 3479 O O . ALA A 1 439 ? 26.372 -6.390 63.828 1.00 25.42 439 ALA A O 1
ATOM 3480 N N . SER A 1 440 ? 24.941 -5.757 62.217 1.00 24.64 440 SER A N 1
ATOM 3481 C CA . SER A 1 440 ? 23.864 -6.766 62.207 1.00 24.64 440 SER A CA 1
ATOM 3482 C C . SER A 1 440 ? 23.002 -7.016 63.457 1.00 24.64 440 SER A C 1
ATOM 3484 O O . SER A 1 440 ? 23.503 -7.361 64.518 1.00 24.64 440 SER A O 1
ATOM 3486 N N . LYS A 1 441 ? 21.682 -7.067 63.172 1.00 26.50 441 LYS A N 1
ATOM 3487 C CA . LYS A 1 441 ? 20.606 -7.840 63.839 1.00 26.50 441 LYS A CA 1
ATOM 3488 C C . LYS A 1 441 ? 20.247 -7.357 65.259 1.00 26.50 441 LYS A C 1
ATOM 3490 O O . LYS A 1 441 ? 21.100 -6.986 66.034 1.00 26.50 441 LYS A O 1
ATOM 3495 N N . ASN A 1 442 ? 19.003 -7.347 65.725 1.00 24.41 442 ASN A N 1
ATOM 3496 C CA . ASN A 1 442 ? 17.757 -7.966 65.293 1.00 24.41 442 ASN A CA 1
ATOM 3497 C C . ASN A 1 442 ? 16.609 -7.327 66.113 1.00 24.41 442 ASN A C 1
ATOM 3499 O O . ASN A 1 442 ? 16.820 -6.958 67.260 1.00 24.41 442 ASN A O 1
ATOM 3503 N N . VAL A 1 443 ? 15.411 -7.294 65.521 1.00 25.83 443 VAL A N 1
ATOM 3504 C CA . VAL A 1 443 ? 14.100 -7.669 66.103 1.00 25.83 443 VAL A CA 1
ATOM 3505 C C . VAL A 1 443 ? 13.695 -7.125 67.486 1.00 25.83 443 VAL A C 1
ATOM 3507 O O . VAL A 1 443 ? 14.273 -7.467 68.509 1.00 25.83 443 VAL A O 1
ATOM 3510 N N . GLY A 1 444 ? 12.531 -6.467 67.534 1.00 24.25 444 GLY A N 1
ATOM 3511 C CA . GLY A 1 444 ? 11.780 -6.286 68.780 1.00 24.25 444 GLY A CA 1
ATOM 3512 C C . GLY A 1 444 ? 10.397 -5.677 68.572 1.00 24.25 444 GLY A C 1
ATOM 3513 O O . GLY A 1 444 ? 10.238 -4.464 68.565 1.00 24.25 444 GLY A O 1
ATOM 3514 N N . ALA A 1 445 ? 9.397 -6.534 68.378 1.00 26.70 445 ALA A N 1
ATOM 3515 C CA . ALA A 1 445 ? 7.982 -6.186 68.326 1.00 26.70 445 ALA A CA 1
ATOM 3516 C C . ALA A 1 445 ? 7.454 -5.714 69.691 1.00 26.70 445 ALA A C 1
ATOM 3518 O O . ALA A 1 445 ? 7.854 -6.278 70.699 1.00 26.70 445 ALA A O 1
ATOM 3519 N N . LEU A 1 446 ? 6.475 -4.800 69.708 1.00 24.77 446 LEU A N 1
ATOM 3520 C CA . LEU A 1 446 ? 5.499 -4.650 70.799 1.00 24.77 446 LEU A CA 1
ATOM 3521 C C . LEU A 1 446 ? 4.198 -4.000 70.275 1.00 24.77 446 LEU A C 1
ATOM 3523 O O . LEU A 1 446 ? 4.187 -2.914 69.702 1.00 24.77 446 LEU A O 1
ATOM 3527 N N . LYS A 1 447 ? 3.089 -4.719 70.464 1.00 23.14 447 LYS A N 1
ATOM 3528 C CA . LYS A 1 447 ? 1.675 -4.280 70.447 1.00 23.14 447 LYS A CA 1
ATOM 3529 C C . LYS A 1 447 ? 1.191 -4.294 71.920 1.00 23.14 447 LYS A C 1
ATOM 3531 O O . LYS A 1 447 ? 1.857 -4.944 72.722 1.00 23.14 447 LYS A O 1
ATOM 3536 N N . PRO A 1 448 ? -0.054 -3.901 72.261 1.00 37.75 448 PRO A N 1
ATOM 3537 C CA . PRO A 1 448 ? -0.886 -2.768 71.817 1.00 37.75 448 PRO A 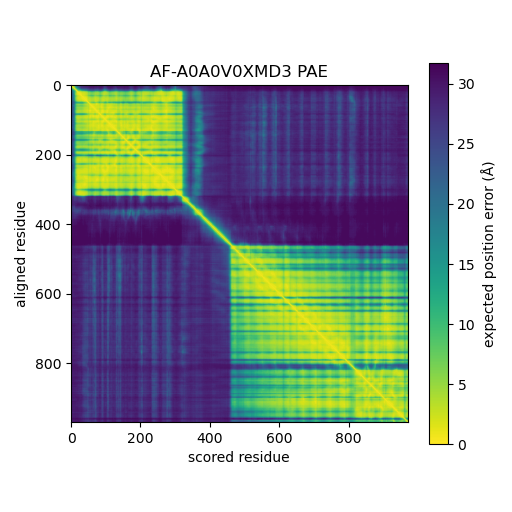CA 1
ATOM 3538 C C . PRO A 1 448 ? -1.604 -2.069 73.012 1.00 37.75 448 PRO A C 1
ATOM 3540 O O . PRO A 1 448 ? -1.751 -2.666 74.071 1.00 37.75 448 PRO A O 1
ATOM 3543 N N . GLN A 1 449 ? -2.219 -0.894 72.822 1.00 25.03 449 GLN A N 1
ATOM 3544 C CA . GLN A 1 449 ? -3.396 -0.489 73.622 1.00 25.03 449 GLN A CA 1
ATOM 3545 C C . GLN A 1 449 ? -4.433 0.257 72.763 1.00 25.03 449 GLN A C 1
ATOM 3547 O O . GLN A 1 449 ? -4.090 1.030 71.872 1.00 25.03 449 GLN A O 1
ATOM 3552 N N . LYS A 1 450 ? -5.711 -0.071 73.001 1.00 27.59 450 LYS A N 1
ATOM 3553 C CA . LYS A 1 450 ? -6.924 0.396 72.307 1.00 27.59 450 LYS A CA 1
ATOM 3554 C C . LYS A 1 450 ? -7.660 1.450 73.145 1.00 27.59 450 LYS A C 1
ATOM 3556 O O . LYS A 1 450 ? -7.904 1.189 74.314 1.00 27.59 450 LYS A O 1
ATOM 3561 N N . SER A 1 451 ? -8.182 2.482 72.486 1.00 24.89 451 SER A N 1
ATOM 3562 C CA . SER A 1 451 ? -9.527 3.092 72.637 1.00 24.89 451 SER A CA 1
ATOM 3563 C C . SER A 1 451 ? -9.543 4.283 71.656 1.00 24.89 451 SER A C 1
ATOM 3565 O O . SER A 1 451 ? -8.541 4.965 71.514 1.00 24.89 451 SER A O 1
ATOM 3567 N N . GLY A 1 452 ? -10.506 4.511 70.768 1.00 25.95 452 GLY A N 1
ATOM 3568 C CA . GLY A 1 452 ? -11.958 4.502 70.859 1.00 25.95 452 GLY A CA 1
ATOM 3569 C C . GLY A 1 452 ? -12.525 4.865 69.472 1.00 25.95 452 GLY A C 1
ATOM 3570 O O . GLY A 1 452 ? -11.838 5.436 68.627 1.00 25.95 452 GLY A O 1
ATOM 3571 N N . GLN A 1 453 ? -13.755 4.438 69.208 1.00 29.62 453 GLN A N 1
ATOM 3572 C CA . GLN A 1 453 ? -14.441 4.515 67.916 1.00 29.62 453 GLN A CA 1
ATOM 3573 C C . GLN A 1 453 ? -14.982 5.921 67.609 1.00 29.62 453 GLN A C 1
ATOM 3575 O O . GLN A 1 453 ? -15.630 6.522 68.456 1.00 29.62 453 GLN A O 1
ATOM 3580 N N . SER A 1 454 ? -14.849 6.378 66.361 1.00 26.47 454 SER A N 1
ATOM 3581 C CA . SER A 1 454 ? -15.968 6.793 65.486 1.00 26.47 454 SER A CA 1
ATOM 3582 C C . SER A 1 454 ? -15.427 7.446 64.205 1.00 26.47 454 SER A C 1
ATOM 3584 O O . SER A 1 454 ? -14.437 8.165 64.235 1.00 26.47 454 SER A O 1
ATOM 3586 N N . GLY A 1 455 ? -16.047 7.143 63.059 1.00 26.45 455 GLY A N 1
ATOM 3587 C CA . GLY A 1 455 ? -15.666 7.684 61.745 1.00 26.45 455 GLY A CA 1
ATOM 3588 C C . GLY A 1 455 ? -15.165 6.627 60.758 1.00 26.45 455 GLY A C 1
ATOM 3589 O O . GLY A 1 455 ? -13.986 6.570 60.423 1.00 26.45 455 GLY A O 1
ATOM 3590 N N . LYS A 1 456 ? -16.067 5.767 60.265 1.00 31.67 456 LYS A N 1
ATOM 3591 C CA . LYS A 1 456 ? -15.810 4.946 59.073 1.00 31.67 456 LYS A CA 1
ATOM 3592 C C . LYS A 1 456 ? -15.827 5.851 57.835 1.00 31.67 456 LYS A C 1
ATOM 3594 O O . LYS A 1 456 ? -16.881 6.066 57.248 1.00 31.67 456 LYS A O 1
ATOM 3599 N N . THR A 1 457 ? -14.659 6.309 57.402 1.00 28.55 457 THR A N 1
ATOM 3600 C CA . THR A 1 457 ? -14.408 6.723 56.015 1.00 28.55 457 THR A CA 1
ATOM 3601 C C . THR A 1 457 ? -13.379 5.786 55.383 1.00 28.55 457 THR A C 1
ATOM 3603 O O . THR A 1 457 ? -12.407 5.354 56.000 1.00 28.55 457 THR A O 1
ATOM 3606 N N . LYS A 1 458 ? -13.695 5.377 54.153 1.00 33.62 458 LYS A N 1
ATOM 3607 C CA . LYS A 1 458 ? -13.058 4.341 53.335 1.00 33.62 458 LYS A CA 1
ATOM 3608 C C . LYS A 1 458 ? -11.523 4.460 53.286 1.00 33.62 458 LYS A C 1
ATOM 3610 O O . LYS A 1 458 ? -10.986 5.341 52.630 1.00 33.62 458 LYS A O 1
ATOM 3615 N N . LYS A 1 459 ? -10.811 3.492 53.874 1.00 34.12 459 LYS A N 1
ATOM 3616 C CA . LYS A 1 459 ? -9.431 3.139 53.492 1.00 34.12 459 LYS A CA 1
ATOM 3617 C C . LYS A 1 459 ? -9.480 2.135 52.333 1.00 34.12 459 LYS A C 1
ATOM 3619 O O . LYS A 1 459 ? -9.408 0.932 52.569 1.00 34.12 459 LYS A O 1
ATOM 3624 N N . SER A 1 460 ? -9.627 2.597 51.093 1.00 40.56 460 SER A N 1
ATOM 3625 C CA . SER A 1 460 ? -9.463 1.731 49.906 1.00 40.56 460 SER A CA 1
ATOM 3626 C C . SER A 1 460 ? -8.609 2.332 48.783 1.00 40.56 460 SER A C 1
ATOM 3628 O O . SER A 1 460 ? -8.440 1.685 47.756 1.00 40.56 460 SER A O 1
ATOM 3630 N N . SER A 1 461 ? -8.013 3.514 48.963 1.00 46.31 461 SER A N 1
ATOM 3631 C CA . SER A 1 461 ? -7.445 4.310 47.862 1.00 46.31 461 SER A CA 1
ATOM 3632 C C . SER A 1 461 ? -5.910 4.392 47.785 1.00 46.31 461 SER A C 1
ATOM 3634 O O . SER A 1 461 ? -5.398 5.393 47.307 1.00 46.31 461 SER A O 1
ATOM 3636 N N . ASN A 1 462 ? -5.128 3.380 48.200 1.00 58.88 462 ASN A N 1
ATOM 3637 C CA . ASN A 1 462 ? -3.657 3.492 48.064 1.00 58.88 462 ASN A CA 1
ATOM 3638 C C . ASN A 1 462 ? -2.895 2.228 47.625 1.00 58.88 462 ASN A C 1
ATOM 3640 O O . ASN A 1 462 ? -1.740 2.051 47.986 1.00 58.88 462 ASN A O 1
ATOM 3644 N N . LYS A 1 463 ? -3.524 1.344 46.834 1.00 69.88 463 LYS A N 1
ATOM 3645 C CA . LYS A 1 463 ? -2.840 0.192 46.194 1.00 69.88 463 LYS A CA 1
ATOM 3646 C C . LYS A 1 463 ? -2.428 0.436 44.737 1.00 69.88 463 LYS A C 1
ATOM 3648 O O . LYS A 1 463 ? -1.727 -0.380 44.147 1.00 69.88 463 LYS A O 1
ATOM 3653 N N . LEU A 1 464 ? -2.878 1.540 44.138 1.00 75.44 464 LEU A N 1
ATOM 3654 C CA . LEU A 1 464 ? -2.707 1.817 42.710 1.00 75.44 464 LEU A CA 1
ATOM 3655 C C . LEU A 1 464 ? -1.224 1.914 42.280 1.00 75.44 464 LEU A C 1
ATOM 3657 O O . LEU A 1 464 ? -0.867 1.246 41.307 1.00 75.44 464 LEU A O 1
ATOM 3661 N N . PRO A 1 465 ? -0.339 2.644 42.993 1.00 78.69 465 PRO A N 1
ATOM 3662 C CA . PRO A 1 465 ? 1.071 2.750 42.603 1.00 78.69 465 PRO A CA 1
ATOM 3663 C C . PRO A 1 465 ? 1.826 1.419 42.721 1.00 78.69 465 PRO A C 1
ATOM 3665 O O . PRO A 1 465 ? 2.605 1.071 41.835 1.00 78.69 465 PRO A O 1
ATOM 3668 N N . GLU A 1 466 ? 1.551 0.638 43.771 1.00 78.81 466 GLU A N 1
ATOM 3669 C CA . GLU A 1 466 ? 2.176 -0.673 44.005 1.00 78.81 466 GLU A CA 1
ATOM 3670 C C . GLU A 1 466 ? 1.839 -1.673 42.888 1.00 78.81 466 GLU A C 1
ATOM 3672 O O . GLU A 1 466 ? 2.713 -2.381 42.390 1.00 78.81 466 GLU A O 1
ATOM 3677 N N . LEU A 1 467 ? 0.580 -1.700 42.437 1.00 78.69 467 LEU A N 1
ATOM 3678 C CA . LEU A 1 467 ? 0.135 -2.594 41.363 1.00 78.69 467 LEU A CA 1
ATOM 3679 C C . LEU A 1 467 ? 0.707 -2.213 39.993 1.00 78.69 467 LEU A C 1
ATOM 3681 O O . LEU A 1 467 ? 1.000 -3.099 39.183 1.00 78.69 467 LEU A O 1
ATOM 3685 N N . ILE A 1 468 ? 0.881 -0.912 39.734 1.00 78.06 468 ILE A N 1
ATOM 3686 C CA . ILE A 1 468 ? 1.545 -0.416 38.520 1.00 78.06 468 ILE A CA 1
ATOM 3687 C C . ILE A 1 468 ? 3.033 -0.774 38.558 1.00 78.06 468 ILE A C 1
ATOM 3689 O O . ILE A 1 468 ? 3.558 -1.275 37.566 1.00 78.06 468 ILE A O 1
ATOM 3693 N N . ALA A 1 469 ? 3.703 -0.593 39.700 1.00 79.25 469 ALA A N 1
ATOM 3694 C CA . ALA A 1 469 ? 5.095 -1.003 39.877 1.00 79.25 469 ALA A CA 1
ATOM 3695 C C . ALA A 1 469 ? 5.278 -2.514 39.646 1.00 79.25 469 ALA A C 1
ATOM 3697 O O . ALA A 1 469 ? 6.185 -2.920 38.921 1.00 79.25 469 ALA A O 1
ATOM 3698 N N . CYS A 1 470 ? 4.363 -3.334 40.171 1.00 78.50 470 CYS A N 1
ATOM 3699 C CA . CYS A 1 470 ? 4.349 -4.782 39.955 1.00 78.50 470 CYS A CA 1
ATOM 3700 C C . CYS A 1 470 ? 4.178 -5.145 38.466 1.00 78.50 470 CYS A C 1
ATOM 3702 O O . CYS A 1 470 ? 4.911 -5.984 37.936 1.00 78.50 470 CYS A O 1
ATOM 3704 N N . GLY A 1 471 ? 3.280 -4.446 37.761 1.00 71.75 471 GLY A N 1
ATOM 3705 C CA . GLY A 1 471 ? 3.046 -4.639 36.326 1.00 71.75 471 GLY A CA 1
ATOM 3706 C C . GLY A 1 471 ? 4.238 -4.219 35.465 1.00 71.75 471 GLY A C 1
ATOM 3707 O O . GLY A 1 471 ? 4.553 -4.885 34.482 1.00 71.75 471 GLY A O 1
ATOM 3708 N N . ASN A 1 472 ? 4.944 -3.155 35.851 1.00 78.44 472 ASN A N 1
ATOM 3709 C CA . ASN A 1 472 ? 6.158 -2.698 35.171 1.00 78.44 472 ASN A CA 1
ATOM 3710 C C . ASN A 1 472 ? 7.322 -3.701 35.286 1.00 78.44 472 ASN A C 1
ATOM 3712 O O . ASN A 1 472 ? 8.111 -3.804 34.349 1.00 78.44 472 ASN A O 1
ATOM 3716 N N . GLN A 1 473 ? 7.442 -4.419 36.410 1.00 76.94 473 GLN A N 1
ATOM 3717 C CA . GLN A 1 473 ? 8.559 -5.336 36.672 1.00 76.94 473 GLN A CA 1
ATOM 3718 C C . GLN A 1 473 ? 8.351 -6.724 36.047 1.00 76.94 473 GLN A C 1
ATOM 3720 O O . GLN A 1 473 ? 9.148 -7.132 35.204 1.00 76.94 473 GLN A O 1
ATOM 3725 N N . CYS A 1 474 ? 7.273 -7.432 36.411 1.00 68.38 474 CYS A N 1
ATOM 3726 C CA . CYS A 1 474 ? 7.017 -8.811 35.971 1.00 68.38 474 CYS A CA 1
ATOM 3727 C C . CYS A 1 474 ? 5.513 -9.072 35.738 1.00 68.38 474 CYS A C 1
ATOM 3729 O O . CYS A 1 474 ? 4.862 -9.697 36.576 1.00 68.38 474 CYS A O 1
ATOM 3731 N N . PRO A 1 475 ? 4.936 -8.674 34.584 1.00 65.69 475 PRO A N 1
ATOM 3732 C CA . PRO A 1 475 ? 3.496 -8.796 34.327 1.00 65.69 475 PRO A CA 1
ATOM 3733 C C . PRO A 1 475 ? 2.945 -10.226 34.469 1.00 65.69 475 PRO A C 1
ATOM 3735 O O . PRO A 1 475 ? 1.842 -10.423 34.975 1.00 65.69 475 PRO A O 1
ATOM 3738 N N . SER A 1 476 ? 3.706 -11.232 34.021 1.00 63.44 476 SER A N 1
ATOM 3739 C CA . SER A 1 476 ? 3.293 -12.642 34.044 1.00 63.44 476 SER A CA 1
ATOM 3740 C C . SER A 1 476 ? 3.316 -13.254 35.445 1.00 63.44 476 SER A C 1
ATOM 3742 O O . SER A 1 476 ? 2.415 -14.012 35.795 1.00 63.44 476 SER A O 1
ATOM 3744 N N . GLU A 1 477 ? 4.317 -12.912 36.256 1.00 63.66 477 GLU A N 1
ATOM 3745 C CA . GLU A 1 477 ? 4.431 -13.393 37.640 1.00 63.66 477 GLU A CA 1
ATOM 3746 C C . GLU A 1 477 ? 3.448 -12.645 38.549 1.00 63.66 477 GLU A C 1
ATOM 3748 O O . GLU A 1 477 ? 2.750 -13.264 39.352 1.00 63.66 477 GLU A O 1
ATOM 3753 N N . ALA A 1 478 ? 3.294 -11.334 38.343 1.00 61.53 478 ALA A N 1
ATOM 3754 C CA . ALA A 1 478 ? 2.303 -10.501 39.017 1.00 61.53 478 ALA A CA 1
ATOM 3755 C C . ALA A 1 478 ? 0.875 -11.029 38.814 1.00 61.53 478 ALA A C 1
ATOM 3757 O O . ALA A 1 478 ? 0.109 -11.134 39.772 1.00 61.53 478 ALA A O 1
ATOM 3758 N N . TRP A 1 479 ? 0.530 -11.430 37.584 1.00 60.94 479 TRP A N 1
ATOM 3759 C CA . TRP A 1 479 ? -0.760 -12.055 37.293 1.00 60.94 479 TRP A CA 1
ATOM 3760 C C . TRP A 1 479 ? -0.959 -13.365 38.066 1.00 60.94 479 TRP A C 1
ATOM 3762 O O . TRP A 1 479 ? -2.024 -13.576 38.639 1.00 60.94 479 TRP A O 1
ATOM 3772 N N . SER A 1 480 ? 0.069 -14.216 38.148 1.00 63.69 480 SER A N 1
ATOM 3773 C CA . SER A 1 480 ? -0.018 -15.493 38.872 1.00 63.69 480 SER A CA 1
ATOM 3774 C C . SER A 1 480 ? -0.201 -15.339 40.389 1.00 63.69 480 SER A C 1
ATOM 3776 O O . SER A 1 480 ? -0.847 -16.173 41.015 1.00 63.69 480 SER A O 1
ATOM 3778 N N . LEU A 1 481 ? 0.329 -14.262 40.976 1.00 60.28 481 LEU A N 1
ATOM 3779 C CA . LEU A 1 481 ? 0.300 -14.011 42.422 1.00 60.28 481 LEU A CA 1
ATOM 3780 C C . LEU A 1 481 ? -0.920 -13.196 42.874 1.00 60.28 481 LEU A C 1
ATOM 3782 O O . LEU A 1 481 ? -1.395 -13.353 44.000 1.00 60.28 481 LEU A O 1
ATOM 3786 N N . LEU A 1 482 ? -1.403 -12.287 42.024 1.00 63.91 482 LEU A N 1
ATOM 3787 C CA . LEU A 1 482 ? -2.361 -11.249 42.410 1.00 63.91 482 LEU A CA 1
ATOM 3788 C C . LEU A 1 482 ? -3.600 -11.175 41.501 1.00 63.91 482 LEU A C 1
ATOM 3790 O O . LEU A 1 482 ? -4.509 -10.412 41.823 1.00 63.91 482 LEU A O 1
ATOM 3794 N N . GLY A 1 483 ? -3.668 -11.962 40.419 1.00 64.62 483 GLY A N 1
ATOM 3795 C CA . GLY A 1 483 ? -4.644 -11.850 39.324 1.00 64.62 483 GLY A CA 1
ATOM 3796 C C . GLY A 1 483 ? -6.088 -11.617 39.767 1.00 64.62 483 GLY A C 1
ATOM 3797 O O . GLY A 1 483 ? -6.623 -10.536 39.535 1.00 64.62 483 GLY A O 1
ATOM 3798 N N . ASP A 1 484 ? -6.696 -12.563 40.485 1.00 69.75 484 ASP A N 1
ATOM 3799 C CA . ASP A 1 484 ? -8.113 -12.463 40.878 1.00 69.75 484 ASP A CA 1
ATOM 3800 C C . ASP A 1 484 ? -8.391 -11.293 41.838 1.00 69.75 484 ASP A C 1
ATOM 3802 O O . ASP A 1 484 ? -9.421 -10.620 41.749 1.00 69.75 484 ASP A O 1
ATOM 3806 N N . LYS A 1 485 ? -7.442 -10.987 42.734 1.00 70.88 485 LYS A N 1
ATOM 3807 C CA . LYS A 1 485 ? -7.553 -9.856 43.673 1.00 70.88 485 LYS A CA 1
ATOM 3808 C C . LYS A 1 485 ? -7.407 -8.509 42.962 1.00 70.88 485 LYS A C 1
ATOM 3810 O O . LYS A 1 485 ? -8.045 -7.537 43.363 1.00 70.88 485 LYS A O 1
ATOM 3815 N N . VAL A 1 486 ? -6.571 -8.443 41.927 1.00 73.69 486 VAL A N 1
ATOM 3816 C CA . VAL A 1 486 ? -6.334 -7.240 41.116 1.00 73.69 486 VAL A CA 1
ATOM 3817 C C . VAL A 1 486 ? -7.495 -6.988 40.171 1.00 73.69 486 VAL A C 1
ATOM 3819 O O . VAL A 1 486 ? -7.915 -5.841 40.054 1.00 73.69 486 VAL A O 1
ATOM 3822 N N . VAL A 1 487 ? -8.065 -8.035 39.568 1.00 75.38 487 VAL A N 1
ATOM 3823 C CA . VAL A 1 487 ? -9.305 -7.929 38.789 1.00 75.38 487 VAL A CA 1
ATOM 3824 C C . VAL A 1 487 ? -10.414 -7.374 39.675 1.00 75.38 487 VAL A C 1
ATOM 3826 O O . VAL A 1 487 ? -10.922 -6.298 39.375 1.00 75.38 487 VAL A O 1
ATOM 3829 N N . GLY A 1 488 ? -10.700 -8.003 40.822 1.00 76.12 488 GLY A N 1
ATOM 3830 C CA . GLY A 1 488 ? -11.739 -7.523 41.740 1.00 76.12 488 GLY A CA 1
ATOM 3831 C C . GLY A 1 488 ? -11.512 -6.085 42.226 1.00 76.12 488 GLY A C 1
ATOM 3832 O O . GLY A 1 488 ? -12.460 -5.308 42.333 1.00 76.12 488 GLY A O 1
ATOM 3833 N N . PHE A 1 489 ? -10.253 -5.689 42.455 1.00 82.25 489 PHE A N 1
ATOM 3834 C CA . PHE A 1 489 ? -9.910 -4.298 42.752 1.00 82.25 489 PHE A CA 1
ATOM 3835 C C . PHE A 1 489 ? -10.264 -3.373 41.583 1.00 82.25 489 PHE A C 1
ATOM 3837 O O . PHE A 1 489 ? -11.063 -2.463 41.788 1.00 82.25 489 PHE A O 1
ATOM 3844 N N . ILE A 1 490 ? -9.733 -3.624 40.376 1.00 80.12 490 ILE A N 1
ATOM 3845 C CA . ILE A 1 490 ? -9.977 -2.806 39.174 1.00 80.12 490 ILE A CA 1
ATOM 3846 C C . ILE A 1 490 ? -11.480 -2.670 38.913 1.00 80.12 490 ILE A C 1
ATOM 3848 O O . ILE A 1 490 ? -11.954 -1.559 38.690 1.00 80.12 490 ILE A O 1
ATOM 3852 N N . GLU A 1 491 ? -12.233 -3.770 38.989 1.00 78.31 491 GLU A N 1
ATOM 3853 C CA . GLU A 1 491 ? -13.685 -3.776 38.787 1.00 78.31 491 GLU A CA 1
ATOM 3854 C C . GLU A 1 491 ? -14.425 -2.914 39.813 1.00 78.31 491 GLU A C 1
ATOM 3856 O O . GLU A 1 491 ? -15.402 -2.258 39.464 1.00 78.31 491 GLU A O 1
ATOM 3861 N N . SER A 1 492 ? -13.948 -2.876 41.060 1.00 78.50 492 SER A N 1
ATOM 3862 C CA . SER A 1 492 ? -14.576 -2.090 42.125 1.00 78.50 492 SER A CA 1
ATOM 3863 C C . SER A 1 492 ? -14.296 -0.586 42.039 1.00 78.50 492 SER A C 1
ATOM 3865 O O . SER A 1 492 ? -15.136 0.202 42.474 1.00 78.50 492 SER A O 1
ATOM 3867 N N . VAL A 1 493 ? -13.140 -0.178 41.495 1.00 80.88 493 VAL A N 1
ATOM 3868 C CA . VAL A 1 493 ? -12.695 1.229 41.533 1.00 80.88 493 VAL A CA 1
ATOM 3869 C C . VAL A 1 493 ? -12.816 1.960 40.201 1.00 80.88 493 VAL A C 1
ATOM 3871 O O . VAL A 1 493 ? -12.936 3.179 40.202 1.00 80.88 493 VAL A O 1
ATOM 3874 N N . ILE A 1 494 ? -12.819 1.268 39.058 1.00 80.38 494 ILE A N 1
ATOM 3875 C CA . ILE A 1 494 ? -12.748 1.960 37.764 1.00 80.38 494 ILE A CA 1
ATOM 3876 C C . ILE A 1 494 ? -13.976 2.802 37.434 1.00 80.38 494 ILE A C 1
ATOM 3878 O O . ILE A 1 494 ? -13.849 3.916 36.926 1.00 80.38 494 ILE A O 1
ATOM 3882 N N . ASP A 1 495 ? -15.161 2.304 37.770 1.00 79.31 495 ASP A N 1
ATOM 3883 C CA . ASP A 1 495 ? -16.401 3.051 37.571 1.00 79.31 495 ASP A CA 1
ATOM 3884 C C . ASP A 1 495 ? -16.554 4.191 38.597 1.00 79.31 495 ASP A C 1
ATOM 3886 O O . ASP A 1 495 ? -17.385 5.076 38.408 1.00 79.31 495 ASP A O 1
ATOM 3890 N N . GLN A 1 496 ? -15.717 4.200 39.644 1.00 79.62 496 GLN A N 1
ATOM 3891 C CA . GLN A 1 496 ? -15.670 5.210 40.705 1.00 79.62 496 GLN A CA 1
ATOM 3892 C C . GLN A 1 496 ? -14.512 6.207 40.545 1.00 79.62 496 GLN A C 1
ATOM 3894 O O . GLN A 1 496 ? -14.353 7.054 41.415 1.00 79.62 496 GLN A O 1
ATOM 3899 N N . ALA A 1 497 ? -13.714 6.124 39.471 1.00 80.19 497 ALA A N 1
ATOM 3900 C CA . ALA A 1 497 ? -12.572 7.016 39.266 1.00 80.19 497 ALA A CA 1
ATOM 3901 C C . ALA A 1 497 ? -13.013 8.491 39.306 1.00 80.19 497 ALA A C 1
ATOM 3903 O O . ALA A 1 497 ? -13.818 8.927 38.473 1.00 80.19 497 ALA A O 1
ATOM 3904 N N . GLU A 1 498 ? -12.476 9.246 40.269 1.00 77.19 498 GLU A N 1
ATOM 3905 C CA . GLU A 1 498 ? -12.911 10.617 40.577 1.00 77.19 498 GLU A CA 1
ATOM 3906 C C . GLU A 1 498 ? -12.221 11.655 39.676 1.00 77.19 498 GLU A C 1
ATOM 3908 O O . GLU A 1 498 ? -12.702 12.778 39.527 1.00 77.19 498 GLU A O 1
ATOM 3913 N N . SER A 1 499 ? -11.112 11.273 39.030 1.00 85.12 499 SER A N 1
ATOM 3914 C CA . SER A 1 499 ? -10.345 12.126 38.118 1.00 85.12 499 SER A CA 1
ATOM 3915 C C . SER A 1 499 ? -9.859 11.385 36.869 1.00 85.12 499 SER A C 1
ATOM 3917 O O . SER A 1 499 ? -9.620 10.175 36.879 1.00 85.12 499 SER A O 1
ATOM 3919 N N . ASP A 1 500 ? -9.629 12.132 35.787 1.00 84.25 500 ASP A N 1
ATOM 3920 C CA . ASP A 1 500 ? -9.048 11.591 34.550 1.00 84.25 500 ASP A CA 1
ATOM 3921 C C . ASP A 1 500 ? -7.584 11.146 34.727 1.00 84.25 500 ASP A C 1
ATOM 3923 O O . ASP A 1 500 ? -7.078 10.286 33.996 1.00 84.25 500 ASP A O 1
ATOM 3927 N N . GLU A 1 501 ? -6.900 11.682 35.739 1.00 87.50 501 GLU A N 1
ATOM 3928 C CA . GLU A 1 501 ? -5.563 11.233 36.116 1.00 87.50 501 GLU A CA 1
ATOM 3929 C C . GLU A 1 501 ? -5.583 9.836 36.737 1.00 87.50 501 GLU A C 1
ATOM 3931 O O . GLU A 1 501 ? -4.774 8.974 36.384 1.00 87.50 501 GLU A O 1
ATOM 3936 N N . GLU A 1 502 ? -6.521 9.595 37.653 1.00 86.31 502 GLU A N 1
ATOM 3937 C CA . GLU A 1 502 ? -6.749 8.278 38.241 1.00 86.31 502 GLU A CA 1
ATOM 3938 C C . GLU A 1 502 ? -7.200 7.279 37.169 1.00 86.31 502 GLU A C 1
ATOM 3940 O O . GLU A 1 502 ? -6.676 6.165 37.090 1.00 86.31 502 GLU A O 1
ATOM 3945 N N . LEU A 1 503 ? -8.080 7.707 36.258 1.00 87.25 503 LEU A N 1
ATOM 3946 C CA . LEU A 1 503 ? -8.544 6.885 35.145 1.00 87.25 503 LEU A CA 1
ATOM 3947 C C . LEU A 1 503 ? -7.404 6.453 34.213 1.00 87.25 503 LEU A C 1
ATOM 3949 O O . LEU A 1 503 ? -7.365 5.301 33.781 1.00 87.25 503 LEU A O 1
ATOM 3953 N N . SER A 1 504 ? -6.444 7.338 33.932 1.00 88.31 504 SER A N 1
ATOM 3954 C CA . SER A 1 504 ? -5.274 7.012 33.102 1.00 88.31 504 SER A CA 1
ATOM 3955 C C . SER A 1 504 ? -4.401 5.922 33.735 1.00 88.31 504 SER A C 1
ATOM 3957 O O . SER A 1 504 ? -3.953 5.000 33.049 1.00 88.31 504 SER A O 1
ATOM 3959 N N . ARG A 1 505 ? -4.210 5.982 35.059 1.00 89.06 505 ARG A N 1
ATOM 3960 C CA . ARG A 1 505 ? -3.485 4.964 35.839 1.00 89.06 505 ARG A CA 1
ATOM 3961 C C . ARG A 1 505 ? -4.248 3.630 35.880 1.00 89.06 505 ARG A C 1
ATOM 3963 O O . ARG A 1 505 ? -3.651 2.567 35.713 1.00 89.06 505 ARG A O 1
ATOM 3970 N N . LEU A 1 506 ? -5.574 3.669 36.009 1.00 87.25 506 LEU A N 1
ATOM 3971 C CA . LEU A 1 506 ? -6.434 2.479 35.980 1.00 87.25 506 LEU A CA 1
ATOM 3972 C C . LEU A 1 506 ? -6.485 1.807 34.601 1.00 87.25 506 LEU A C 1
ATOM 3974 O O . LEU A 1 506 ? -6.465 0.580 34.513 1.00 87.25 506 LEU A O 1
ATOM 3978 N N . LEU A 1 507 ? -6.488 2.579 33.510 1.00 88.62 507 LEU A N 1
ATOM 3979 C CA . LEU A 1 507 ? -6.396 2.029 32.153 1.00 88.62 507 LEU A CA 1
ATOM 3980 C C . LEU A 1 507 ? -5.072 1.299 31.915 1.00 88.62 507 LEU A C 1
ATOM 3982 O O . LEU A 1 507 ? -5.058 0.281 31.220 1.00 88.62 507 LEU A O 1
ATOM 3986 N N . LEU A 1 508 ? -3.971 1.775 32.502 1.00 89.88 508 LEU A N 1
ATOM 3987 C CA . LEU A 1 508 ? -2.696 1.064 32.458 1.00 89.88 508 LEU A CA 1
ATOM 3988 C C . LEU A 1 508 ? -2.787 -0.289 33.179 1.00 89.88 508 LEU A C 1
ATOM 3990 O O . LEU A 1 508 ? -2.378 -1.302 32.615 1.00 89.88 508 LEU A O 1
ATOM 3994 N N . LEU A 1 509 ? -3.405 -0.344 34.363 1.00 87.56 509 LEU A N 1
ATOM 3995 C CA . LEU A 1 509 ? -3.662 -1.614 35.057 1.00 87.56 509 LEU A CA 1
ATOM 3996 C C . LEU A 1 509 ? -4.547 -2.562 34.241 1.00 87.56 509 LEU A C 1
ATOM 3998 O O . LEU A 1 509 ? -4.234 -3.746 34.126 1.00 87.56 509 LEU A O 1
ATOM 4002 N N . ILE A 1 510 ? -5.607 -2.049 33.608 1.00 86.44 510 ILE A N 1
ATOM 4003 C CA . ILE A 1 510 ? -6.415 -2.844 32.675 1.00 86.44 510 ILE A CA 1
ATOM 4004 C C . ILE A 1 510 ? -5.548 -3.402 31.553 1.00 86.44 510 ILE A C 1
ATOM 4006 O O . ILE A 1 510 ? -5.712 -4.555 31.166 1.00 86.44 510 ILE A O 1
ATOM 4010 N N . ALA A 1 511 ? -4.653 -2.597 30.987 1.00 86.44 511 ALA A N 1
ATOM 4011 C CA . ALA A 1 511 ? -3.794 -3.032 29.897 1.00 86.44 511 ALA A CA 1
ATOM 4012 C C . ALA A 1 511 ? -2.780 -4.109 30.317 1.00 86.44 511 ALA A C 1
ATOM 4014 O O . ALA A 1 511 ? -2.440 -4.948 29.484 1.00 86.44 511 ALA A O 1
ATOM 4015 N N . TYR A 1 512 ? -2.342 -4.113 31.579 1.00 84.19 512 TYR A N 1
ATOM 4016 C CA . TYR A 1 512 ? -1.478 -5.157 32.132 1.00 84.19 512 TYR A CA 1
ATOM 4017 C C . TYR A 1 512 ? -2.198 -6.478 32.374 1.00 84.19 512 TYR A C 1
ATOM 4019 O O . TYR A 1 512 ? -1.686 -7.530 31.997 1.00 84.19 512 TYR A O 1
ATOM 4027 N N . TYR A 1 513 ? -3.356 -6.417 33.027 1.00 82.38 513 TYR A N 1
ATOM 4028 C CA . TYR A 1 513 ? -3.917 -7.584 33.705 1.00 82.38 513 TYR A CA 1
ATOM 4029 C C . TYR A 1 513 ? -5.196 -8.118 33.050 1.00 82.38 513 TYR A C 1
ATOM 4031 O O . TYR A 1 513 ? -5.501 -9.296 33.177 1.00 82.38 513 TYR A O 1
ATOM 4039 N N . LEU A 1 514 ? -5.945 -7.298 32.308 1.00 80.69 514 LEU A N 1
ATOM 4040 C CA . LEU A 1 514 ? -7.246 -7.693 31.757 1.00 80.69 514 LEU A CA 1
ATOM 4041 C C . LEU A 1 514 ? -7.183 -7.988 30.244 1.00 80.69 514 LEU A C 1
ATOM 4043 O O . LEU A 1 514 ? -6.471 -7.305 29.492 1.00 80.69 514 LEU A O 1
ATOM 4047 N N . PRO A 1 515 ? -7.966 -8.964 29.744 1.00 76.38 515 PRO A N 1
ATOM 4048 C CA . PRO A 1 515 ? -7.939 -9.380 28.342 1.00 76.38 515 PRO A CA 1
ATOM 4049 C C . PRO A 1 515 ? -8.343 -8.252 27.380 1.00 76.38 515 PRO A C 1
ATOM 4051 O O . PRO A 1 515 ? -8.920 -7.239 27.761 1.00 76.38 515 PRO A O 1
ATOM 4054 N N . VAL A 1 516 ? -8.009 -8.400 26.093 1.00 67.69 516 VAL A N 1
ATOM 4055 C CA . VAL A 1 516 ? -8.306 -7.394 25.041 1.00 67.69 516 VAL A CA 1
ATOM 4056 C C . VAL A 1 516 ? -9.807 -7.193 24.819 1.00 67.69 516 VAL A C 1
ATOM 4058 O O . VAL A 1 516 ? -10.217 -6.121 24.387 1.00 67.69 516 VAL A O 1
ATOM 4061 N N . SER A 1 517 ? -10.626 -8.181 25.178 1.00 65.69 517 SER A N 1
ATOM 4062 C CA . SER A 1 517 ? -12.089 -8.131 25.115 1.00 65.69 517 SER A CA 1
ATOM 4063 C C . SER A 1 517 ? -12.749 -7.298 26.222 1.00 65.69 517 SER A C 1
ATOM 4065 O O . SER A 1 517 ? -13.974 -7.192 26.230 1.00 65.69 517 SER A O 1
ATOM 4067 N N . GLU A 1 518 ? -11.982 -6.737 27.162 1.00 76.19 518 GLU A N 1
ATOM 4068 C CA . GLU A 1 518 ? -12.526 -6.007 28.309 1.00 76.19 518 GLU A CA 1
ATOM 4069 C C . GLU A 1 518 ? -13.305 -4.758 27.863 1.00 76.19 518 GLU A C 1
ATOM 4071 O O . GLU A 1 518 ? -12.735 -3.786 27.362 1.00 76.19 518 GLU A O 1
ATOM 4076 N N . GLN A 1 519 ? -14.627 -4.756 28.061 1.00 74.75 519 GLN A N 1
ATOM 4077 C CA . GLN A 1 519 ? -15.504 -3.677 27.586 1.00 74.75 519 GLN A CA 1
ATOM 4078 C C . GLN A 1 519 ? -15.196 -2.332 28.260 1.00 74.75 519 GLN A C 1
ATOM 4080 O O . GLN A 1 519 ? -15.290 -1.281 27.614 1.00 74.75 519 GLN A O 1
ATOM 4085 N N . ARG A 1 520 ? -14.754 -2.361 29.526 1.00 77.06 520 ARG A N 1
ATOM 4086 C CA . ARG A 1 520 ? -14.388 -1.171 30.312 1.00 77.06 520 ARG A CA 1
ATOM 4087 C C . ARG A 1 520 ? -13.233 -0.384 29.689 1.00 77.06 520 ARG A C 1
ATOM 4089 O O . ARG A 1 520 ? -13.242 0.842 29.756 1.00 77.06 520 ARG A O 1
ATOM 4096 N N . TRP A 1 521 ? -12.299 -1.053 28.999 1.00 80.56 521 TRP A N 1
ATOM 4097 C CA . TRP A 1 521 ? -11.243 -0.384 28.227 1.00 80.56 521 TRP A CA 1
ATOM 4098 C C . TRP A 1 521 ? -11.840 0.564 27.186 1.00 80.56 521 TRP A C 1
ATOM 4100 O O . TRP A 1 521 ? -11.472 1.733 27.119 1.00 80.56 521 TRP A O 1
ATOM 4110 N N . SER A 1 522 ? -12.782 0.074 26.379 1.00 74.00 522 SER A N 1
ATOM 4111 C CA . SER A 1 522 ? -13.393 0.863 25.306 1.00 74.00 522 SER A CA 1
ATOM 4112 C C . SER A 1 522 ? -14.275 1.990 25.843 1.00 74.00 522 SER A C 1
ATOM 4114 O O . SER A 1 522 ? -14.231 3.087 25.290 1.00 74.00 522 SER A O 1
ATOM 4116 N N . MET A 1 523 ? -15.022 1.737 26.922 1.00 77.25 523 MET A N 1
ATOM 4117 C CA . MET A 1 523 ? -15.921 2.706 27.560 1.00 77.25 523 MET A CA 1
ATOM 4118 C C . MET A 1 523 ? -15.171 3.867 28.227 1.00 77.25 523 MET A C 1
ATOM 4120 O O . MET A 1 523 ? -15.495 5.034 28.008 1.00 77.25 523 MET A O 1
ATOM 4124 N N . HIS A 1 524 ? -14.150 3.567 29.029 1.00 76.50 524 HIS A N 1
ATOM 4125 C CA . HIS A 1 524 ? -13.436 4.590 29.796 1.00 76.50 524 HIS A CA 1
ATOM 4126 C C . HIS A 1 524 ? -12.371 5.314 28.971 1.00 76.50 524 HIS A C 1
ATOM 4128 O O . HIS A 1 524 ? -12.135 6.502 29.171 1.00 76.50 524 HIS A O 1
ATOM 4134 N N . ARG A 1 525 ? -11.809 4.666 27.944 1.00 78.19 525 ARG A N 1
ATOM 4135 C CA . ARG A 1 525 ? -10.914 5.325 26.983 1.00 78.19 525 ARG A CA 1
ATOM 4136 C C . ARG A 1 525 ? -11.591 6.469 26.223 1.00 78.19 525 ARG A C 1
ATOM 4138 O O . ARG A 1 525 ? -10.921 7.450 25.918 1.00 78.19 525 ARG A O 1
ATOM 4145 N N . SER A 1 526 ? -12.880 6.356 25.881 1.00 70.44 526 SER A N 1
ATOM 4146 C CA . SER A 1 526 ? -13.604 7.458 25.225 1.00 70.44 526 SER A CA 1
ATOM 4147 C C . SER A 1 526 ? -13.852 8.648 26.145 1.00 70.44 526 SER A C 1
ATOM 4149 O O . SER A 1 526 ? -13.976 9.752 25.643 1.00 70.44 526 SER A O 1
ATOM 4151 N N . ARG A 1 527 ? -13.882 8.461 27.471 1.00 75.19 527 ARG A N 1
ATOM 4152 C CA . ARG A 1 527 ? -14.000 9.587 28.415 1.00 75.19 527 ARG A CA 1
ATOM 4153 C C . ARG A 1 527 ? -12.746 10.465 28.402 1.00 75.19 527 ARG A C 1
ATOM 4155 O O . ARG A 1 527 ? -12.848 11.681 28.445 1.00 75.19 527 ARG A O 1
ATOM 4162 N N . LEU A 1 528 ? -11.575 9.843 28.262 1.00 71.56 528 LEU A N 1
ATOM 4163 C CA . LEU A 1 528 ? -10.286 10.535 28.236 1.00 71.56 528 LEU A CA 1
ATOM 4164 C C . LEU A 1 528 ? -10.018 11.323 26.945 1.00 71.56 528 LEU A C 1
ATOM 4166 O O . LEU A 1 528 ? -9.167 12.208 26.962 1.00 71.56 528 LEU A O 1
ATOM 4170 N N . SER A 1 529 ? -10.711 11.061 25.825 1.00 66.56 529 SER A N 1
ATOM 4171 C CA . SER A 1 529 ? -10.433 11.789 24.571 1.00 66.56 529 SER A CA 1
ATOM 4172 C C . SER A 1 529 ? -10.627 13.296 24.699 1.00 66.56 529 SER A C 1
ATOM 4174 O O . SER A 1 529 ? -9.902 14.053 24.057 1.00 66.56 529 SER A O 1
ATOM 4176 N N . ASP A 1 530 ? -11.550 13.713 25.563 1.00 66.94 530 ASP A N 1
ATOM 4177 C CA . ASP A 1 530 ? -11.963 15.108 25.703 1.00 66.94 530 ASP A CA 1
ATOM 4178 C C . ASP A 1 530 ? -11.130 15.856 26.762 1.00 66.94 530 ASP A C 1
ATOM 4180 O O . ASP A 1 530 ? -11.139 17.087 26.813 1.00 66.94 530 ASP A O 1
ATOM 4184 N N . SER A 1 531 ? -10.371 15.128 27.589 1.00 75.69 531 SER A N 1
ATOM 4185 C CA . SER A 1 531 ? -9.615 15.667 28.725 1.00 75.69 531 SER A CA 1
ATOM 4186 C C . SER A 1 531 ? -8.113 15.379 28.704 1.00 75.69 531 SER A C 1
ATOM 4188 O O . SER A 1 531 ? -7.387 15.925 29.535 1.00 75.69 531 SER A O 1
ATOM 4190 N N . ILE A 1 532 ? -7.610 14.629 27.712 1.00 83.25 532 ILE A N 1
ATOM 4191 C CA . ILE A 1 532 ? -6.170 14.381 27.481 1.00 83.25 532 ILE A CA 1
ATOM 4192 C C . ILE A 1 532 ? -5.332 15.673 27.499 1.00 83.25 532 ILE A C 1
ATOM 4194 O O . ILE A 1 532 ? -4.159 15.644 27.859 1.00 83.25 532 ILE A O 1
ATOM 4198 N N . GLU A 1 533 ? -5.904 16.825 27.137 1.00 82.31 533 GLU A N 1
ATOM 4199 C CA . GLU A 1 533 ? -5.183 18.102 27.189 1.00 82.31 533 GLU A CA 1
ATOM 4200 C C . GLU A 1 533 ? -4.868 18.577 28.617 1.00 82.31 533 GLU A C 1
ATOM 4202 O O . GLU A 1 533 ? -3.879 19.281 28.813 1.00 82.31 533 GLU A O 1
ATOM 4207 N N . ARG A 1 534 ? -5.689 18.191 29.602 1.00 84.12 534 ARG A N 1
ATOM 4208 C CA . ARG A 1 534 ? -5.689 18.729 30.973 1.00 84.12 534 ARG A CA 1
ATOM 4209 C C . ARG A 1 534 ? -5.052 17.804 32.009 1.00 84.12 534 ARG A C 1
ATOM 4211 O O . ARG A 1 534 ? -4.783 18.261 33.112 1.00 84.12 534 ARG A O 1
ATOM 4218 N N . ILE A 1 535 ? -4.808 16.538 31.671 1.00 89.38 535 ILE A N 1
ATOM 4219 C CA . ILE A 1 535 ? -4.172 15.580 32.587 1.00 89.38 535 ILE A CA 1
ATOM 4220 C C . ILE A 1 535 ? -2.681 15.885 32.781 1.00 89.38 535 ILE A C 1
ATOM 4222 O O . ILE A 1 535 ? -2.012 16.335 31.840 1.00 89.38 535 ILE A O 1
ATOM 4226 N N . SER A 1 536 ? -2.157 15.594 33.974 1.00 91.25 536 SER A N 1
ATOM 4227 C CA . SER A 1 536 ? -0.726 15.674 34.289 1.00 91.25 536 SER A CA 1
ATOM 4228 C C . SER A 1 536 ? 0.152 14.843 33.342 1.00 91.25 536 SER A C 1
ATOM 4230 O O . SER A 1 536 ? -0.314 13.924 32.662 1.00 91.25 536 SER A O 1
ATOM 4232 N N . ASP A 1 537 ? 1.445 15.173 33.269 1.00 92.38 537 ASP A N 1
ATOM 4233 C CA . ASP A 1 537 ? 2.400 14.475 32.396 1.00 92.38 537 ASP A CA 1
ATOM 4234 C C . ASP A 1 537 ? 2.581 13.002 32.805 1.00 92.38 537 ASP A C 1
ATOM 4236 O O . ASP A 1 537 ? 2.659 12.126 31.944 1.00 92.38 537 ASP A O 1
ATOM 4240 N N . GLU A 1 538 ? 2.527 12.700 34.104 1.00 91.50 538 GLU A N 1
ATOM 4241 C CA . GLU A 1 538 ? 2.572 11.328 34.623 1.00 91.50 538 GLU A CA 1
ATOM 4242 C C . GLU A 1 538 ? 1.352 10.502 34.172 1.00 91.50 538 GLU A C 1
ATOM 4244 O O . GLU A 1 538 ? 1.492 9.388 33.655 1.00 91.50 538 GLU A O 1
ATOM 4249 N N . ALA A 1 539 ? 0.142 11.059 34.305 1.00 90.44 539 ALA A N 1
ATOM 4250 C CA . ALA A 1 539 ? -1.084 10.414 33.840 1.00 90.44 539 ALA A CA 1
ATOM 4251 C C . ALA A 1 539 ? -1.080 10.225 32.313 1.00 90.44 539 ALA A C 1
ATOM 4253 O O . ALA A 1 539 ? -1.465 9.167 31.808 1.00 90.44 539 ALA A O 1
ATOM 4254 N N . PHE A 1 540 ? -0.576 11.216 31.575 1.00 93.19 540 PHE A N 1
ATOM 4255 C CA . PHE A 1 540 ? -0.417 11.142 30.127 1.00 93.19 540 PHE A CA 1
ATOM 4256 C C . PHE A 1 540 ? 0.495 9.981 29.705 1.00 93.19 540 PHE A C 1
ATOM 4258 O O . PHE A 1 540 ? 0.146 9.204 28.812 1.00 93.19 540 PHE A O 1
ATOM 4265 N N . LEU A 1 541 ? 1.637 9.810 30.374 1.00 94.19 541 LEU A N 1
ATOM 4266 C CA . LEU A 1 541 ? 2.566 8.710 30.105 1.00 94.19 541 LEU A CA 1
ATOM 4267 C C . LEU A 1 541 ? 1.964 7.345 30.454 1.00 94.19 541 LEU A C 1
ATOM 4269 O O . LEU A 1 541 ? 2.137 6.398 29.684 1.00 94.19 541 LEU A O 1
ATOM 4273 N N . CYS A 1 542 ? 1.183 7.246 31.537 1.00 92.69 542 CYS A N 1
ATOM 4274 C CA . CYS A 1 542 ? 0.435 6.027 31.863 1.00 92.69 542 CYS A CA 1
ATOM 4275 C C . CYS A 1 542 ? -0.525 5.631 30.732 1.00 92.69 542 CYS A C 1
ATOM 4277 O O . CYS A 1 542 ? -0.578 4.466 30.334 1.00 92.69 542 CYS A O 1
ATOM 4279 N N . LEU A 1 543 ? -1.237 6.604 30.160 1.00 92.06 543 LEU A N 1
ATOM 4280 C CA . LEU A 1 543 ? -2.146 6.377 29.039 1.00 92.06 543 LEU A CA 1
ATOM 4281 C C . LEU A 1 543 ? -1.400 5.925 27.770 1.00 92.06 543 LEU A C 1
ATOM 4283 O O . LEU A 1 543 ? -1.814 4.971 27.106 1.00 92.06 543 LEU A O 1
ATOM 4287 N N . VAL A 1 544 ? -0.276 6.570 27.442 1.00 93.69 544 VAL A N 1
ATOM 4288 C CA . VAL A 1 544 ? 0.591 6.173 26.317 1.00 93.69 544 VAL A CA 1
ATOM 4289 C C . VAL A 1 544 ? 1.108 4.744 26.499 1.00 93.69 544 VAL A C 1
ATOM 4291 O O . VAL A 1 544 ? 1.083 3.947 25.553 1.00 93.69 544 VAL A O 1
ATOM 4294 N N . HIS A 1 545 ? 1.524 4.391 27.716 1.00 94.06 545 HIS A N 1
ATOM 4295 C CA . HIS A 1 545 ? 1.957 3.041 28.060 1.00 94.06 545 HIS A CA 1
ATOM 4296 C C . HIS A 1 545 ? 0.815 2.031 27.876 1.00 94.06 545 HIS A C 1
ATOM 4298 O O . HIS A 1 545 ? 0.992 0.984 27.248 1.00 94.06 545 HIS A O 1
ATOM 4304 N N . ALA A 1 546 ? -0.393 2.376 28.317 1.00 91.62 546 ALA A N 1
ATOM 4305 C CA . ALA A 1 546 ? -1.561 1.524 28.154 1.00 91.62 546 ALA A CA 1
ATOM 4306 C C . ALA A 1 546 ? -1.846 1.227 26.666 1.00 91.62 546 ALA A C 1
ATOM 4308 O O . ALA A 1 546 ? -2.075 0.073 26.290 1.00 91.62 546 ALA A O 1
ATOM 4309 N N . PHE A 1 547 ? -1.749 2.233 25.784 1.00 91.81 547 PHE A N 1
ATOM 4310 C CA . PHE A 1 547 ? -1.877 2.025 24.334 1.00 91.81 547 PHE A CA 1
ATOM 4311 C C . PHE A 1 547 ? -0.792 1.112 23.766 1.00 91.81 547 PHE A C 1
ATOM 4313 O O . PHE A 1 547 ? -1.090 0.251 22.932 1.00 91.81 547 PHE A O 1
ATOM 4320 N N . MET A 1 548 ? 0.453 1.258 24.230 1.00 93.12 548 MET A N 1
ATOM 4321 C CA . MET A 1 548 ? 1.560 0.391 23.823 1.00 93.12 548 MET A CA 1
ATOM 4322 C C . MET A 1 548 ? 1.274 -1.080 24.132 1.00 93.12 548 MET A C 1
ATOM 4324 O O . MET A 1 548 ? 1.456 -1.930 23.255 1.00 93.12 548 MET A O 1
ATOM 4328 N N . LEU A 1 549 ? 0.816 -1.381 25.352 1.00 89.38 549 LEU A N 1
ATOM 4329 C CA . LEU A 1 549 ? 0.488 -2.744 25.783 1.00 89.38 549 LEU A CA 1
ATOM 4330 C C . LEU A 1 549 ? -0.649 -3.336 24.942 1.00 89.38 549 LEU A C 1
ATOM 4332 O O . LEU A 1 549 ? -0.566 -4.481 24.497 1.00 89.38 549 LEU A O 1
ATOM 4336 N N . ARG A 1 550 ? -1.660 -2.523 24.613 1.00 87.06 550 ARG A N 1
ATOM 4337 C CA . ARG A 1 550 ? -2.772 -2.906 23.727 1.00 87.06 550 ARG A CA 1
ATOM 4338 C C . ARG A 1 550 ? -2.410 -2.935 22.240 1.00 87.06 550 ARG A C 1
ATOM 4340 O O . ARG A 1 550 ? -3.230 -3.363 21.431 1.00 87.06 550 ARG A O 1
ATOM 4347 N N . ARG A 1 551 ? -1.202 -2.494 21.867 1.00 88.81 551 ARG A N 1
ATOM 4348 C CA . ARG A 1 551 ? -0.716 -2.356 20.479 1.00 88.81 551 ARG A CA 1
ATOM 4349 C C . ARG A 1 551 ? -1.669 -1.576 19.571 1.00 88.81 551 ARG A C 1
ATOM 4351 O O . ARG A 1 551 ? -1.728 -1.825 18.368 1.00 88.81 551 ARG A O 1
ATOM 4358 N N . SER A 1 552 ? -2.419 -0.639 20.139 1.00 85.25 552 SER A N 1
ATOM 4359 C CA . SER A 1 552 ? -3.403 0.142 19.402 1.00 85.25 552 SER A CA 1
ATOM 4360 C C . SER A 1 552 ? -3.534 1.537 19.996 1.00 85.25 552 SER A C 1
ATOM 4362 O O . SER A 1 552 ? -3.925 1.697 21.151 1.00 85.25 552 SER A O 1
ATOM 4364 N N . ILE A 1 553 ? -3.240 2.545 19.170 1.00 85.81 553 ILE A N 1
ATOM 4365 C CA . ILE A 1 553 ? -3.657 3.930 19.402 1.00 85.81 553 ILE A CA 1
ATOM 4366 C C . ILE A 1 553 ? -4.861 4.175 18.486 1.00 85.81 553 ILE A C 1
ATOM 4368 O O . ILE A 1 553 ? -4.705 4.130 17.258 1.00 85.81 553 ILE A O 1
ATOM 4372 N N . PRO A 1 554 ? -6.056 4.414 19.036 1.00 80.94 554 PRO A N 1
ATOM 4373 C CA . PRO A 1 554 ? -7.271 4.606 18.247 1.00 80.94 554 PRO A CA 1
ATOM 4374 C C . PRO A 1 554 ? -7.223 5.866 17.383 1.00 80.94 554 PRO A C 1
ATOM 4376 O O . PRO A 1 554 ? -6.691 6.891 17.802 1.00 80.94 554 PRO A O 1
ATOM 4379 N N . ASN A 1 555 ? -7.808 5.806 16.181 1.00 80.44 555 ASN A N 1
ATOM 4380 C CA . ASN A 1 555 ? -7.763 6.917 15.217 1.00 80.44 555 ASN A CA 1
ATOM 4381 C C . ASN A 1 555 ? -8.384 8.218 15.747 1.00 80.44 555 ASN A C 1
ATOM 4383 O O . ASN A 1 555 ? -7.923 9.281 15.353 1.00 80.44 555 ASN A O 1
ATOM 4387 N N . SER A 1 556 ? -9.391 8.143 16.624 1.00 78.56 556 SER A N 1
ATOM 4388 C CA . SER A 1 556 ? -10.023 9.327 17.221 1.00 78.56 556 SER A CA 1
ATOM 4389 C C . SER A 1 556 ? -9.113 10.047 18.221 1.00 78.56 556 SER A C 1
ATOM 4391 O O . SER A 1 556 ? -9.111 11.268 18.293 1.00 78.56 556 SER A O 1
ATOM 4393 N N . ILE A 1 557 ? -8.299 9.291 18.962 1.00 83.19 557 ILE A N 1
ATOM 4394 C CA . ILE A 1 557 ? -7.384 9.826 19.979 1.00 83.19 557 ILE A CA 1
ATOM 4395 C C . ILE A 1 557 ? -6.058 10.248 19.354 1.00 83.19 557 ILE A C 1
ATOM 4397 O O . ILE A 1 557 ? -5.429 11.189 19.823 1.00 83.19 557 ILE A O 1
ATOM 4401 N N . PHE A 1 558 ? -5.632 9.567 18.290 1.00 87.44 558 PHE A N 1
ATOM 4402 C CA . PHE A 1 558 ? -4.312 9.744 17.697 1.00 87.44 558 PHE A CA 1
ATOM 4403 C C . PHE A 1 558 ? -3.945 11.214 17.389 1.00 87.44 558 PHE A C 1
ATOM 4405 O O . PHE A 1 558 ? -2.878 11.618 17.838 1.00 87.44 558 PHE A O 1
ATOM 4412 N N . PRO A 1 559 ? -4.785 12.045 16.731 1.00 86.31 559 PRO A N 1
ATOM 4413 C CA . PRO A 1 559 ? -4.444 13.449 16.476 1.00 86.31 559 PRO A CA 1
ATOM 4414 C C . PRO A 1 559 ? -4.279 14.281 17.756 1.00 86.31 559 PRO A C 1
ATOM 4416 O O . PRO A 1 559 ? -3.389 15.123 17.838 1.00 86.31 559 PRO A O 1
ATOM 4419 N N . ILE A 1 560 ? -5.121 14.030 18.764 1.00 87.88 560 ILE A N 1
ATOM 4420 C CA . ILE A 1 560 ? -5.087 14.734 20.054 1.00 87.88 560 ILE A CA 1
ATOM 4421 C C . ILE A 1 560 ? -3.821 14.337 20.814 1.00 87.88 560 ILE A C 1
ATOM 4423 O O . ILE A 1 560 ? -3.093 15.197 21.306 1.00 87.88 560 ILE A O 1
ATOM 4427 N N . LEU A 1 561 ? -3.525 13.036 20.851 1.00 89.94 561 LEU A N 1
ATOM 4428 C CA . LEU A 1 561 ? -2.326 12.483 21.468 1.00 89.94 561 LEU A CA 1
ATOM 4429 C C . LEU A 1 561 ? -1.055 13.049 20.819 1.00 89.94 561 LEU A C 1
ATOM 4431 O O . LEU A 1 561 ? -0.162 13.500 21.531 1.00 89.94 561 LEU A O 1
ATOM 4435 N N . ASP A 1 562 ? -0.998 13.085 19.484 1.00 89.38 562 ASP A N 1
ATOM 4436 C CA . ASP A 1 562 ? 0.148 13.610 18.730 1.00 89.38 562 ASP A CA 1
ATOM 4437 C C . ASP A 1 562 ? 0.363 15.107 18.994 1.00 89.38 562 ASP A C 1
ATOM 4439 O O . ASP A 1 562 ? 1.492 15.557 19.209 1.00 89.38 562 ASP A O 1
ATOM 4443 N N . LEU A 1 563 ? -0.729 15.878 19.060 1.00 89.88 563 LEU A N 1
ATOM 4444 C CA . LEU A 1 563 ? -0.691 17.297 19.405 1.00 89.88 563 LEU A CA 1
ATOM 4445 C C . LEU A 1 563 ? -0.228 17.534 20.851 1.00 89.88 563 LEU A C 1
ATOM 4447 O O . LEU A 1 563 ? 0.554 18.459 21.086 1.00 89.88 563 LEU A O 1
ATOM 4451 N N . GLN A 1 564 ? -0.675 16.721 21.813 1.00 90.94 564 GLN A N 1
ATOM 4452 C CA . GLN A 1 564 ? -0.238 16.846 23.207 1.00 90.94 564 GLN A CA 1
ATOM 4453 C C . GLN A 1 564 ? 1.227 16.466 23.393 1.00 90.94 564 GLN A C 1
ATOM 4455 O O . GLN A 1 564 ? 1.934 17.182 24.098 1.00 90.94 564 GLN A O 1
ATOM 4460 N N . ILE A 1 565 ? 1.711 15.417 22.716 1.00 93.12 565 ILE A N 1
ATOM 4461 C CA . ILE A 1 565 ? 3.139 15.066 22.722 1.00 93.12 565 ILE A CA 1
ATOM 4462 C C . ILE A 1 565 ? 3.955 16.272 22.278 1.00 93.12 565 ILE A C 1
ATOM 4464 O O . ILE A 1 565 ? 4.847 16.703 22.999 1.00 93.12 565 ILE A O 1
ATOM 4468 N N . ARG A 1 566 ? 3.587 16.873 21.140 1.00 92.44 566 ARG A N 1
ATOM 4469 C CA . ARG A 1 566 ? 4.220 18.085 20.609 1.00 92.44 566 ARG A CA 1
ATOM 4470 C C . ARG A 1 566 ? 4.240 19.241 21.618 1.00 92.44 566 ARG A C 1
ATOM 4472 O O . ARG A 1 566 ? 5.240 19.945 21.690 1.00 92.44 566 ARG A O 1
ATOM 4479 N N . ARG A 1 567 ? 3.148 19.473 22.356 1.00 91.44 567 ARG A N 1
ATOM 4480 C CA . ARG A 1 567 ? 3.028 20.580 23.328 1.00 91.44 567 ARG A CA 1
ATOM 4481 C C . ARG A 1 567 ? 3.831 20.368 24.615 1.00 91.44 567 ARG A C 1
ATOM 4483 O O . ARG A 1 567 ? 4.059 21.341 25.322 1.00 91.44 567 ARG A O 1
ATOM 4490 N N . ARG A 1 568 ? 4.208 19.125 24.923 1.00 93.31 568 ARG A N 1
ATOM 4491 C CA . ARG A 1 568 ? 4.846 18.720 26.188 1.00 93.31 568 ARG A CA 1
ATOM 4492 C C . ARG A 1 568 ? 6.287 18.226 26.005 1.00 93.31 568 ARG A C 1
ATOM 4494 O O . ARG A 1 568 ? 6.884 17.729 26.952 1.00 93.31 568 ARG A O 1
ATOM 4501 N N . LEU A 1 569 ? 6.848 18.330 24.795 1.00 92.81 569 LEU A N 1
ATOM 4502 C CA . LEU A 1 569 ? 8.156 17.756 24.445 1.00 92.81 569 LEU A CA 1
ATOM 4503 C C . LEU A 1 569 ? 9.288 18.172 25.391 1.00 92.81 569 LEU A C 1
ATOM 4505 O O . LEU A 1 569 ? 10.133 17.348 25.722 1.00 92.81 569 LEU A O 1
ATOM 4509 N N . ASP A 1 570 ? 9.296 19.436 25.805 1.00 92.62 570 ASP A N 1
ATOM 4510 C CA . ASP A 1 570 ? 10.280 20.043 26.703 1.00 92.62 570 ASP A CA 1
ATOM 4511 C C . ASP A 1 570 ? 10.174 19.567 28.156 1.00 92.62 570 ASP A C 1
ATOM 4513 O O . ASP A 1 570 ? 11.144 19.682 28.902 1.00 92.62 570 ASP A O 1
ATOM 4517 N N . ARG A 1 571 ? 9.031 18.993 28.541 1.00 93.94 571 ARG A N 1
ATOM 4518 C CA . ARG A 1 571 ? 8.760 18.485 29.893 1.00 93.94 571 ARG A CA 1
ATOM 4519 C C . ARG A 1 571 ? 9.141 17.019 30.066 1.00 93.94 571 ARG A C 1
ATOM 4521 O O . ARG A 1 571 ? 9.317 16.564 31.191 1.00 93.94 571 ARG A O 1
ATOM 4528 N N . PHE A 1 572 ? 9.270 16.280 28.965 1.00 94.50 572 PHE A N 1
ATOM 4529 C CA . PHE A 1 572 ? 9.552 14.849 28.992 1.00 94.50 572 PHE A CA 1
ATOM 4530 C C . PHE A 1 572 ? 11.049 14.546 29.137 1.00 94.50 572 PHE A C 1
ATOM 4532 O O . PHE A 1 572 ? 11.912 15.110 28.447 1.00 94.50 572 PHE A O 1
ATOM 4539 N N . THR A 1 573 ? 11.363 13.586 30.009 1.00 93.31 573 THR A N 1
ATOM 4540 C CA . THR A 1 573 ? 12.706 13.007 30.104 1.00 93.31 573 THR A CA 1
ATOM 4541 C C . THR A 1 573 ? 13.022 12.179 28.855 1.00 93.31 573 THR A C 1
ATOM 4543 O O . THR A 1 573 ? 12.156 11.900 28.022 1.00 93.31 573 THR A O 1
ATOM 4546 N N . PHE A 1 574 ? 14.281 11.773 28.677 1.00 92.75 574 PHE A N 1
ATOM 4547 C CA . PHE A 1 574 ? 14.627 10.931 27.528 1.00 92.75 574 PHE A CA 1
ATOM 4548 C C . PHE A 1 574 ? 13.956 9.546 27.591 1.00 92.75 574 PHE A C 1
ATOM 4550 O O . PHE A 1 574 ? 13.565 9.008 26.552 1.00 92.75 574 PHE A O 1
ATOM 4557 N N . ASP A 1 575 ? 13.743 9.014 28.794 1.00 91.94 575 ASP A N 1
ATOM 4558 C CA . ASP A 1 575 ? 13.064 7.734 29.006 1.00 91.94 575 ASP A CA 1
ATOM 4559 C C . ASP A 1 575 ? 11.580 7.826 28.623 1.00 91.94 575 ASP A C 1
ATOM 4561 O O . ASP A 1 575 ? 11.069 6.957 27.909 1.00 91.94 575 ASP A O 1
ATOM 4565 N N . ASP A 1 576 ? 10.922 8.935 28.972 1.00 95.19 576 ASP A N 1
ATOM 4566 C CA . ASP A 1 576 ? 9.539 9.233 28.573 1.00 95.19 576 ASP A CA 1
ATOM 4567 C C . ASP A 1 576 ? 9.400 9.313 27.048 1.00 95.19 576 ASP A C 1
ATOM 4569 O O . ASP A 1 576 ? 8.508 8.707 26.446 1.00 95.19 576 ASP A O 1
ATOM 4573 N N . LEU A 1 577 ? 10.332 10.011 26.388 1.00 95.69 577 LEU A N 1
ATOM 4574 C CA . LEU A 1 577 ? 10.397 10.083 24.926 1.00 95.69 577 LEU A CA 1
ATOM 4575 C C . LEU A 1 577 ? 10.644 8.699 24.303 1.00 95.69 577 LEU A C 1
ATOM 4577 O O . LEU A 1 577 ? 10.106 8.391 23.232 1.00 95.69 577 LEU A O 1
ATOM 4581 N N . GLY A 1 578 ? 11.415 7.848 24.982 1.00 95.12 578 GLY A N 1
ATOM 4582 C CA . GLY A 1 578 ? 11.606 6.440 24.654 1.00 95.12 578 GLY A CA 1
ATOM 4583 C C . GLY A 1 578 ? 10.306 5.638 24.702 1.00 95.12 578 GLY A C 1
ATOM 4584 O O . GLY A 1 578 ? 9.971 4.959 23.727 1.00 95.12 578 GLY A O 1
ATOM 4585 N N . LEU A 1 579 ? 9.543 5.753 25.791 1.00 94.94 579 LEU A N 1
ATOM 4586 C CA . LEU A 1 579 ? 8.232 5.119 25.959 1.00 94.94 579 LEU A CA 1
ATOM 4587 C C . LEU A 1 579 ? 7.250 5.570 24.873 1.00 94.94 579 LEU A C 1
ATOM 4589 O O . LEU A 1 579 ? 6.645 4.727 24.207 1.00 94.94 579 LEU A O 1
ATOM 4593 N N . ILE A 1 580 ? 7.138 6.880 24.632 1.00 96.25 580 ILE A N 1
ATOM 4594 C CA . ILE A 1 580 ? 6.273 7.449 23.586 1.00 96.25 580 ILE A CA 1
ATOM 4595 C C . ILE A 1 580 ? 6.664 6.899 22.209 1.00 96.25 580 ILE A C 1
ATOM 4597 O O . ILE A 1 580 ? 5.814 6.421 21.448 1.00 96.25 580 ILE A O 1
ATOM 4601 N N . SER A 1 581 ? 7.962 6.894 21.899 1.00 95.94 581 SER A N 1
ATOM 4602 C CA . SER A 1 581 ? 8.475 6.381 20.626 1.00 95.94 581 SER A CA 1
ATOM 4603 C C . SER A 1 581 ? 8.196 4.885 20.448 1.00 95.94 581 SER A C 1
ATOM 4605 O O . SER A 1 581 ? 7.834 4.431 19.351 1.00 95.94 581 SER A O 1
ATOM 4607 N N . LEU A 1 582 ? 8.319 4.107 21.529 1.00 94.38 582 LEU A N 1
ATOM 4608 C CA . LEU A 1 582 ? 8.040 2.674 21.540 1.00 94.38 582 LEU A CA 1
ATOM 4609 C C . LEU A 1 582 ? 6.545 2.393 21.375 1.00 94.38 582 LEU A C 1
ATOM 4611 O O . LEU A 1 582 ? 6.185 1.507 20.595 1.00 94.38 582 LEU A O 1
ATOM 4615 N N . ALA A 1 583 ? 5.687 3.166 22.044 1.00 94.38 583 ALA A N 1
ATOM 4616 C CA . ALA A 1 583 ? 4.237 3.086 21.927 1.00 94.38 583 ALA A CA 1
ATOM 4617 C C . ALA A 1 583 ? 3.793 3.298 20.481 1.00 94.38 583 ALA A C 1
ATOM 4619 O O . ALA A 1 583 ? 3.118 2.442 19.903 1.00 94.38 583 ALA A O 1
ATOM 4620 N N . TYR A 1 584 ? 4.265 4.372 19.849 1.00 93.94 584 TYR A N 1
ATOM 4621 C CA . TYR A 1 584 ? 3.977 4.656 18.446 1.00 93.94 584 TYR A CA 1
ATOM 4622 C C . TYR A 1 584 ? 4.449 3.527 17.533 1.00 93.94 584 TYR A C 1
ATOM 4624 O O . TYR A 1 584 ? 3.716 3.088 16.648 1.00 93.94 584 TYR A O 1
ATOM 4632 N N . PHE A 1 585 ? 5.646 2.994 17.781 1.00 90.88 585 PHE A N 1
ATOM 4633 C CA . PHE A 1 585 ? 6.206 1.922 16.964 1.00 90.88 585 PHE A CA 1
ATOM 4634 C C . PHE A 1 585 ? 5.364 0.645 17.064 1.00 90.88 585 PHE A C 1
ATOM 4636 O O . PHE A 1 585 ? 5.026 0.040 16.045 1.00 90.88 585 PHE A O 1
ATOM 4643 N N . LYS A 1 586 ? 5.001 0.240 18.288 1.00 88.94 586 LYS A N 1
ATOM 4644 C CA . LYS A 1 586 ? 4.200 -0.963 18.563 1.00 88.94 586 LYS A CA 1
ATOM 4645 C C . LYS A 1 586 ? 2.767 -0.850 18.052 1.00 88.94 586 LYS A C 1
ATOM 4647 O O . LYS A 1 586 ? 2.197 -1.870 17.684 1.00 88.94 586 LYS A O 1
ATOM 4652 N N . CYS A 1 587 ? 2.229 0.364 17.991 1.00 88.50 587 CYS A N 1
ATOM 4653 C CA . CYS A 1 587 ? 0.892 0.655 17.477 1.00 88.50 587 CYS A CA 1
ATOM 4654 C C . CYS A 1 587 ? 0.874 0.975 15.973 1.00 88.50 587 CYS A C 1
ATOM 4656 O O . CYS A 1 587 ? -0.143 1.442 15.462 1.00 88.50 587 CYS A O 1
ATOM 4658 N N . CYS A 1 588 ? 1.995 0.776 15.267 1.00 88.38 588 CYS A N 1
ATOM 4659 C CA . CYS A 1 588 ? 2.145 1.083 13.842 1.00 88.38 588 CYS A CA 1
ATOM 4660 C C . CYS A 1 588 ? 1.792 2.542 13.479 1.00 88.38 588 CYS A C 1
ATOM 4662 O O . CYS A 1 588 ? 1.282 2.817 12.392 1.00 88.38 588 CYS A O 1
ATOM 4664 N N . ARG A 1 589 ? 2.085 3.486 14.381 1.00 88.69 589 ARG A N 1
ATOM 4665 C CA . ARG A 1 589 ? 1.931 4.934 14.192 1.00 88.69 589 ARG A CA 1
ATOM 4666 C C . ARG A 1 589 ? 3.274 5.613 13.927 1.00 88.69 589 ARG A C 1
ATOM 4668 O O . ARG A 1 589 ? 4.338 5.092 14.261 1.00 88.69 589 ARG A O 1
ATOM 4675 N N . ARG A 1 590 ? 3.193 6.792 13.315 1.00 88.88 590 ARG A N 1
ATOM 4676 C CA . ARG A 1 590 ? 4.303 7.717 13.052 1.00 88.88 590 ARG A CA 1
ATOM 4677 C C . ARG A 1 590 ? 3.867 9.095 13.523 1.00 88.88 590 ARG A C 1
ATOM 4679 O O . ARG A 1 590 ? 2.693 9.411 13.351 1.00 88.88 590 ARG A O 1
ATOM 4686 N N . PHE A 1 591 ? 4.780 9.894 14.061 1.00 88.12 591 PHE A N 1
ATOM 4687 C CA . PHE A 1 591 ? 4.474 11.284 14.404 1.00 88.12 591 PHE A CA 1
ATOM 4688 C C . PHE A 1 591 ? 3.986 12.044 13.167 1.00 88.12 591 PHE A C 1
ATOM 4690 O O . PHE A 1 591 ? 4.571 11.907 12.089 1.00 88.12 591 PHE A O 1
ATOM 4697 N N . GLN A 1 592 ? 2.907 12.818 13.301 1.00 83.12 592 GLN A N 1
ATOM 4698 C CA . GLN A 1 592 ? 2.351 13.583 12.179 1.00 83.12 592 GLN A CA 1
ATOM 4699 C C . GLN A 1 592 ? 3.175 14.840 11.895 1.00 83.12 592 GLN A C 1
ATOM 4701 O O . GLN A 1 592 ? 3.163 15.356 10.779 1.00 83.12 592 GLN A O 1
ATOM 4706 N N . TYR A 1 593 ? 3.916 15.314 12.896 1.00 82.06 593 TYR A N 1
ATOM 4707 C CA . TYR A 1 593 ? 4.676 16.548 12.825 1.00 82.06 593 TYR A CA 1
ATOM 4708 C C . TYR A 1 593 ? 6.193 16.307 12.737 1.00 82.06 593 TYR A C 1
ATOM 4710 O O . TYR A 1 593 ? 6.808 15.815 13.682 1.00 82.06 593 TYR A O 1
ATOM 4718 N N . GLY A 1 594 ? 6.827 16.737 11.638 1.00 77.75 594 GLY A N 1
ATOM 4719 C CA . GLY A 1 594 ? 8.271 16.541 11.401 1.00 77.75 594 GLY A CA 1
ATOM 4720 C C . GLY A 1 594 ? 9.190 17.134 12.481 1.00 77.75 594 GLY A C 1
ATOM 4721 O O . GLY A 1 594 ? 10.208 16.536 12.830 1.00 77.75 594 GLY A O 1
ATOM 4722 N N . HIS A 1 595 ? 8.795 18.250 13.107 1.00 83.81 595 HIS A N 1
ATOM 4723 C CA . HIS A 1 595 ? 9.567 18.871 14.192 1.00 83.81 595 HIS A CA 1
ATOM 4724 C C . HIS A 1 595 ? 9.674 17.997 15.451 1.00 83.81 595 HIS A C 1
ATOM 4726 O O . HIS A 1 595 ? 10.665 18.112 16.165 1.00 83.81 595 HIS A O 1
ATOM 4732 N N . VAL A 1 596 ? 8.713 17.097 15.705 1.00 89.56 596 VAL A N 1
ATOM 4733 C CA . VAL A 1 596 ? 8.808 16.114 16.800 1.00 89.56 596 VAL A CA 1
ATOM 4734 C C . VAL A 1 596 ? 9.981 15.172 16.535 1.00 89.56 596 VAL A C 1
ATOM 4736 O O . VAL A 1 596 ? 10.808 14.947 17.412 1.00 89.56 596 VAL A O 1
ATOM 4739 N N . GLY A 1 597 ? 10.112 14.688 15.297 1.00 88.81 597 GLY A N 1
ATOM 4740 C CA . GLY A 1 597 ? 11.246 13.868 14.873 1.00 88.81 597 GLY A CA 1
ATOM 4741 C C . GLY A 1 597 ? 12.584 14.591 15.033 1.00 88.81 597 GLY A C 1
ATOM 4742 O O . GLY A 1 597 ? 13.526 14.032 15.589 1.00 88.81 597 GLY A O 1
ATOM 4743 N N . ARG A 1 598 ? 12.661 15.862 14.622 1.00 88.62 598 ARG A N 1
ATOM 4744 C CA . ARG A 1 598 ? 13.865 16.686 14.819 1.00 88.62 598 ARG A CA 1
ATOM 4745 C C . ARG A 1 598 ? 14.207 16.870 16.297 1.00 88.62 598 ARG A C 1
ATOM 4747 O O . ARG A 1 598 ? 15.365 16.716 16.669 1.00 88.62 598 ARG A O 1
ATOM 4754 N N . TYR A 1 599 ? 13.212 17.150 17.136 1.00 91.88 599 TYR A N 1
ATOM 4755 C CA . TYR A 1 599 ? 13.400 17.286 18.579 1.00 91.88 599 TYR A CA 1
ATOM 4756 C C . TYR A 1 599 ? 13.938 15.992 19.204 1.00 91.88 599 TYR A C 1
ATOM 4758 O O . TYR A 1 599 ? 14.934 16.022 19.923 1.00 91.88 599 TYR A O 1
ATOM 4766 N N . LEU A 1 600 ? 13.342 14.844 18.866 1.00 93.31 600 LEU A N 1
ATOM 4767 C CA . LEU A 1 600 ? 13.803 13.529 19.317 1.00 93.31 600 LEU A CA 1
ATOM 4768 C C . LEU A 1 600 ? 15.254 13.245 18.908 1.00 93.31 600 LEU A C 1
ATOM 4770 O O . LEU A 1 600 ? 16.012 12.702 19.706 1.00 93.31 600 LEU A O 1
ATOM 4774 N N . ALA A 1 601 ? 15.654 13.630 17.693 1.00 91.81 601 ALA A N 1
ATOM 4775 C CA . ALA A 1 601 ? 17.027 13.468 17.221 1.00 91.81 601 ALA A CA 1
ATOM 4776 C C . ALA A 1 601 ? 18.025 14.319 18.027 1.00 91.81 601 ALA A C 1
ATOM 4778 O O . ALA A 1 601 ? 19.051 13.795 18.451 1.00 91.81 601 ALA A O 1
ATOM 4779 N N . VAL A 1 602 ? 17.702 15.588 18.307 1.00 92.06 602 VAL A N 1
ATOM 4780 C CA . VAL A 1 602 ? 18.540 16.467 19.149 1.00 92.06 602 VAL A CA 1
ATOM 4781 C C . VAL A 1 602 ? 18.643 15.930 20.580 1.00 92.06 602 VAL A C 1
ATOM 4783 O O . VAL A 1 602 ? 19.722 15.904 21.166 1.00 92.06 602 VAL A O 1
ATOM 4786 N N . ARG A 1 603 ? 17.530 15.460 21.158 1.00 93.00 603 ARG A N 1
ATOM 4787 C CA . ARG A 1 603 ? 17.534 14.864 22.504 1.00 93.00 603 ARG A CA 1
ATOM 4788 C C . ARG A 1 603 ? 18.352 13.578 22.555 1.00 93.00 603 ARG A C 1
ATOM 4790 O O . ARG A 1 603 ? 19.069 13.381 23.529 1.00 93.00 603 ARG A O 1
ATOM 4797 N N . LEU A 1 604 ? 18.276 12.747 21.514 1.00 93.12 604 LEU A N 1
ATOM 4798 C CA . LEU A 1 604 ? 19.098 11.547 21.379 1.00 93.12 604 LEU A CA 1
ATOM 4799 C C . LEU A 1 604 ? 20.586 11.897 21.310 1.00 93.12 604 LEU A C 1
ATOM 4801 O O . LEU A 1 604 ? 21.367 11.314 22.049 1.00 93.12 604 LEU A O 1
ATOM 4805 N N . GLU A 1 605 ? 20.976 12.853 20.467 1.00 91.38 605 GLU A N 1
ATOM 4806 C CA . GLU A 1 605 ? 22.368 13.302 20.362 1.00 91.38 605 GLU A CA 1
ATOM 4807 C C . GLU A 1 605 ? 22.920 13.772 21.713 1.00 91.38 605 GLU A C 1
ATOM 4809 O O . GLU A 1 605 ? 23.981 13.318 22.136 1.00 91.38 605 GLU A O 1
ATOM 4814 N N . ASN A 1 606 ? 22.169 14.625 22.416 1.00 89.56 606 ASN A N 1
ATOM 4815 C CA . ASN A 1 606 ? 22.559 15.117 23.735 1.00 89.56 606 ASN A CA 1
ATOM 4816 C C . ASN A 1 606 ? 22.656 13.978 24.756 1.00 89.56 606 ASN A C 1
ATOM 4818 O O . ASN A 1 606 ? 23.620 13.925 25.508 1.00 89.56 606 ASN A O 1
ATOM 4822 N N . HIS A 1 607 ? 21.696 13.048 24.763 1.00 89.06 607 HIS A N 1
ATOM 4823 C CA . HIS A 1 607 ? 21.707 11.913 25.686 1.00 89.06 607 HIS A CA 1
ATOM 4824 C C . HIS A 1 607 ? 22.916 10.994 25.466 1.00 89.06 607 HIS A C 1
ATOM 4826 O O . HIS A 1 607 ? 23.517 10.537 26.431 1.00 89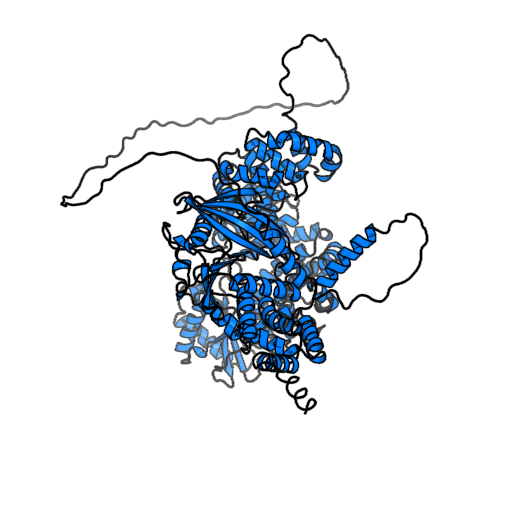.06 607 HIS A O 1
ATOM 4832 N N . LEU A 1 608 ? 23.321 10.770 24.211 1.00 88.75 608 LEU A N 1
ATOM 4833 C CA . LEU A 1 608 ? 24.530 10.002 23.893 1.00 88.75 608 LEU A CA 1
ATOM 4834 C C . LEU A 1 608 ? 25.823 10.708 24.336 1.00 88.75 608 LEU A C 1
ATOM 4836 O O . LEU A 1 608 ? 26.846 10.048 24.461 1.00 88.75 608 LEU A O 1
ATOM 4840 N N . ALA A 1 609 ? 25.794 12.027 24.555 1.00 82.94 609 ALA A N 1
ATOM 4841 C CA . ALA A 1 609 ? 26.960 12.813 24.955 1.00 82.94 609 ALA A CA 1
ATOM 4842 C C . ALA A 1 609 ? 27.135 12.952 26.480 1.00 82.94 609 ALA A C 1
ATOM 4844 O O . ALA A 1 609 ? 28.205 13.360 26.921 1.00 82.94 609 ALA A O 1
ATOM 4845 N N . THR A 1 610 ? 26.099 12.679 27.282 1.00 74.44 610 THR A N 1
ATOM 4846 C CA . THR A 1 610 ? 26.056 13.071 28.705 1.00 74.44 610 THR A CA 1
ATOM 4847 C C . THR A 1 610 ? 26.140 11.924 29.714 1.00 74.44 610 THR A C 1
ATOM 4849 O O . THR A 1 610 ? 26.104 12.212 30.906 1.00 74.44 610 THR A O 1
ATOM 4852 N N . VAL A 1 611 ? 26.178 10.649 29.302 1.00 61.94 611 VAL A N 1
ATOM 4853 C CA . VAL A 1 611 ? 25.977 9.522 30.239 1.00 61.94 611 VAL A CA 1
ATOM 4854 C C . VAL A 1 611 ? 27.006 8.405 30.050 1.00 61.94 611 VAL A C 1
ATOM 4856 O O . VAL A 1 611 ? 27.163 7.898 28.942 1.00 61.94 611 VAL A O 1
ATOM 4859 N N . ASP A 1 612 ? 27.635 7.974 31.149 1.00 59.12 612 ASP A N 1
ATOM 4860 C CA . ASP A 1 612 ? 28.509 6.787 31.195 1.00 59.12 612 ASP A CA 1
ATOM 4861 C C . ASP A 1 612 ? 27.711 5.471 31.006 1.00 59.12 612 ASP A C 1
ATOM 4863 O O . ASP A 1 612 ? 28.197 4.509 30.407 1.00 59.12 612 ASP A O 1
ATOM 4867 N N . GLU A 1 613 ? 26.436 5.454 31.422 1.00 61.84 613 GLU A N 1
ATOM 4868 C CA . GLU A 1 613 ? 25.470 4.361 31.229 1.00 61.84 613 GLU A CA 1
ATOM 4869 C C . GLU A 1 613 ? 24.247 4.798 30.400 1.00 61.84 613 GLU A C 1
ATOM 4871 O O . GLU A 1 613 ? 23.274 5.360 30.902 1.00 61.84 613 GLU A O 1
ATOM 4876 N N . VAL A 1 614 ? 24.263 4.515 29.096 1.00 73.69 614 VAL A N 1
ATOM 4877 C CA . VAL A 1 614 ? 23.153 4.855 28.193 1.00 73.69 614 VAL A CA 1
ATOM 4878 C C . VAL A 1 614 ? 22.054 3.787 28.257 1.00 73.69 614 VAL A C 1
ATOM 4880 O O . VAL A 1 614 ? 22.291 2.600 28.013 1.00 73.69 614 VAL A O 1
ATOM 4883 N N . GLN A 1 615 ? 20.805 4.193 28.506 1.00 76.94 615 GLN A N 1
ATOM 4884 C CA . GLN A 1 615 ? 19.693 3.243 28.533 1.00 76.94 615 GLN A CA 1
ATOM 4885 C C . GLN A 1 615 ? 19.353 2.698 27.137 1.00 76.94 615 GLN A C 1
ATOM 4887 O O . GLN A 1 615 ? 19.042 3.416 26.186 1.00 76.94 615 GLN A O 1
ATOM 4892 N N . ASN A 1 616 ? 19.318 1.371 27.024 1.00 81.50 616 ASN A N 1
ATOM 4893 C CA . ASN A 1 616 ? 19.150 0.682 25.744 1.00 81.50 616 ASN A CA 1
ATOM 4894 C C . ASN A 1 616 ? 17.766 0.833 25.101 1.00 81.50 616 ASN A C 1
ATOM 4896 O O . ASN A 1 616 ? 17.650 0.998 23.883 1.00 81.50 616 ASN A O 1
ATOM 4900 N N . VAL A 1 617 ? 16.705 0.703 25.900 1.00 86.88 617 VAL A N 1
ATOM 4901 C CA . VAL A 1 617 ? 15.327 0.644 25.390 1.00 86.88 617 VAL A CA 1
ATOM 4902 C C . VAL A 1 617 ? 14.875 1.994 24.815 1.00 86.88 617 VAL A C 1
ATOM 4904 O O . VAL A 1 617 ? 14.395 1.985 23.674 1.00 86.88 617 VAL A O 1
ATOM 4907 N N . PRO A 1 618 ? 15.071 3.137 25.507 1.00 91.31 618 PRO A N 1
ATOM 4908 C CA . PRO A 1 618 ? 14.704 4.454 24.989 1.00 91.31 618 PRO A CA 1
ATOM 4909 C C . PRO A 1 618 ? 15.428 4.804 23.688 1.00 91.31 618 PRO A C 1
ATOM 4911 O O . PRO A 1 618 ? 14.778 5.151 22.700 1.00 91.31 618 PRO A O 1
ATOM 4914 N N . VAL A 1 619 ? 16.750 4.601 23.626 1.00 92.94 619 VAL A N 1
ATOM 4915 C CA . VAL A 1 619 ? 17.548 4.874 22.417 1.00 92.94 619 VAL A CA 1
ATOM 4916 C C . VAL A 1 619 ? 17.042 4.059 21.227 1.00 92.94 619 VAL A C 1
ATOM 4918 O O . VAL A 1 619 ? 16.759 4.606 20.157 1.00 92.94 619 VAL A O 1
ATOM 4921 N N . ALA A 1 620 ? 16.860 2.746 21.404 1.00 92.12 620 ALA A N 1
ATOM 4922 C CA . ALA A 1 620 ? 16.362 1.883 20.337 1.00 92.12 620 ALA A CA 1
ATOM 4923 C C . ALA A 1 620 ? 14.932 2.252 19.901 1.00 92.12 620 ALA A C 1
ATOM 4925 O O . ALA A 1 620 ? 14.583 2.093 18.729 1.00 92.12 620 ALA A O 1
ATOM 4926 N N . ALA A 1 621 ? 14.085 2.715 20.823 1.00 94.06 621 ALA A N 1
ATOM 4927 C CA . ALA A 1 621 ? 12.729 3.160 20.524 1.00 94.06 621 ALA A CA 1
ATOM 4928 C C . ALA A 1 621 ? 12.708 4.462 19.715 1.00 94.06 621 ALA A C 1
ATOM 4930 O O . ALA A 1 621 ? 12.004 4.535 18.706 1.00 94.06 621 ALA A O 1
ATOM 4931 N N . VAL A 1 622 ? 13.519 5.449 20.100 1.00 94.81 622 VAL A N 1
ATOM 4932 C CA . VAL A 1 622 ? 13.652 6.720 19.376 1.00 94.81 622 VAL A CA 1
ATOM 4933 C C . VAL A 1 622 ? 14.172 6.479 17.958 1.00 94.81 622 VAL A C 1
ATOM 4935 O O . VAL A 1 622 ? 13.541 6.911 16.993 1.00 94.81 622 VAL A O 1
ATOM 4938 N N . LEU A 1 623 ? 15.238 5.686 17.789 1.00 93.19 623 LEU A N 1
ATOM 4939 C CA . LEU A 1 623 ? 15.772 5.329 16.464 1.00 93.19 623 LEU A CA 1
ATOM 4940 C C . LEU A 1 623 ? 14.718 4.670 15.554 1.00 93.19 623 LEU A C 1
ATOM 4942 O O . LEU A 1 623 ? 14.660 4.936 14.350 1.00 93.19 623 LEU A O 1
ATOM 4946 N N . LYS A 1 624 ? 13.829 3.841 16.121 1.00 91.88 624 LYS A N 1
ATOM 4947 C CA . LYS A 1 624 ? 12.715 3.225 15.379 1.00 91.88 624 LYS A CA 1
ATOM 4948 C C . LYS A 1 624 ? 11.690 4.232 14.863 1.00 91.88 624 LYS A C 1
ATOM 4950 O O . LYS A 1 624 ? 11.020 3.907 13.883 1.00 91.88 624 LYS A O 1
ATOM 4955 N N . GLN A 1 625 ? 11.542 5.394 15.498 1.00 90.25 625 GLN A N 1
ATOM 4956 C CA . GLN A 1 625 ? 10.681 6.475 15.016 1.00 90.25 625 GLN A CA 1
ATOM 4957 C C . GLN A 1 625 ? 11.403 7.386 14.026 1.00 90.25 625 GLN A C 1
ATOM 4959 O O . GLN A 1 625 ? 10.840 7.700 12.977 1.00 90.25 625 GLN A O 1
ATOM 4964 N N . LEU A 1 626 ? 12.663 7.741 14.302 1.00 88.62 626 LEU A N 1
ATOM 4965 C CA . LEU A 1 626 ? 13.453 8.636 13.447 1.00 88.62 626 LEU A CA 1
ATOM 4966 C C . LEU A 1 626 ? 13.592 8.126 12.008 1.00 88.62 626 LEU A C 1
ATOM 4968 O O . LEU A 1 626 ? 13.553 8.915 11.069 1.00 88.62 626 LEU A O 1
ATOM 4972 N N . ARG A 1 627 ? 13.617 6.804 11.804 1.00 83.62 627 ARG A N 1
ATOM 4973 C CA . ARG A 1 627 ? 13.638 6.186 10.463 1.00 83.62 627 ARG A CA 1
ATOM 4974 C C . ARG A 1 627 ? 12.439 6.528 9.561 1.00 83.62 627 ARG A C 1
ATOM 4976 O O . ARG A 1 627 ? 12.464 6.194 8.375 1.00 83.62 627 ARG A O 1
ATOM 4983 N N . TYR A 1 628 ? 11.370 7.099 10.119 1.00 80.25 628 TYR A N 1
ATOM 4984 C CA . TYR A 1 628 ? 10.173 7.520 9.388 1.00 80.25 628 TYR A CA 1
ATOM 4985 C C . TYR A 1 628 ? 10.145 9.014 9.048 1.00 80.25 628 TYR A C 1
ATOM 4987 O O . TYR A 1 628 ? 9.235 9.440 8.337 1.00 80.25 628 TYR A O 1
ATOM 4995 N N . VAL A 1 629 ? 11.106 9.794 9.542 1.00 75.75 629 VAL A N 1
ATOM 4996 C CA . VAL A 1 629 ? 11.218 11.231 9.270 1.00 75.75 629 VAL A CA 1
ATOM 4997 C C . VAL A 1 629 ? 11.785 11.444 7.860 1.00 75.75 629 VAL A C 1
ATOM 4999 O O . VAL A 1 629 ? 12.567 10.628 7.367 1.00 75.75 629 VAL A O 1
ATOM 5002 N N . GLN A 1 630 ? 11.352 12.507 7.177 1.00 66.12 630 GLN A N 1
ATOM 5003 C CA . GLN A 1 630 ? 11.813 12.815 5.820 1.00 66.12 630 GLN A CA 1
ATOM 5004 C C . GLN A 1 630 ? 13.291 13.239 5.803 1.00 66.12 630 GLN A C 1
ATOM 5006 O O . GLN A 1 630 ? 13.793 13.819 6.764 1.00 66.12 630 GLN A O 1
ATOM 5011 N N . GLN A 1 631 ? 13.983 12.955 4.691 1.00 62.75 631 GLN A N 1
ATOM 5012 C CA . GLN A 1 631 ? 15.441 13.099 4.574 1.00 62.75 631 GLN A CA 1
ATOM 5013 C C . GLN A 1 631 ? 15.972 14.501 4.922 1.00 62.75 631 GLN A C 1
ATOM 5015 O O . GLN A 1 631 ? 16.997 14.608 5.592 1.00 62.75 631 GLN A O 1
ATOM 5020 N N . GLY A 1 632 ? 15.275 15.565 4.508 1.00 63.66 632 GLY A N 1
ATOM 5021 C CA . GLY A 1 632 ? 15.746 16.944 4.685 1.00 63.66 632 GLY A CA 1
ATOM 5022 C C . GLY A 1 632 ? 15.766 17.439 6.135 1.00 63.66 632 GLY A C 1
ATOM 5023 O O . GLY A 1 632 ? 16.576 18.295 6.475 1.00 63.66 632 GLY A O 1
ATOM 5024 N N . ASP A 1 633 ? 14.928 16.882 7.013 1.00 66.00 633 ASP A N 1
ATOM 5025 C CA . ASP A 1 633 ? 14.785 17.391 8.384 1.00 66.00 633 ASP A CA 1
ATOM 5026 C C . ASP A 1 633 ? 15.931 16.960 9.313 1.00 66.00 633 ASP A C 1
ATOM 5028 O O . ASP A 1 633 ? 16.182 17.616 10.328 1.00 66.00 633 ASP A O 1
ATOM 5032 N N . LEU A 1 634 ? 16.617 15.857 8.978 1.00 77.25 634 LEU A N 1
ATOM 5033 C CA . LEU A 1 634 ? 17.596 15.185 9.844 1.00 77.25 634 LEU A CA 1
ATOM 5034 C C . LEU A 1 634 ? 18.994 15.034 9.229 1.00 77.25 634 LEU A C 1
ATOM 5036 O O . LEU A 1 634 ? 19.893 14.553 9.924 1.00 77.25 634 LEU A O 1
ATOM 5040 N N . SER A 1 635 ? 19.203 15.451 7.975 1.00 73.12 635 SER A N 1
ATOM 5041 C CA . SER A 1 635 ? 20.479 15.290 7.255 1.00 73.12 635 SER A CA 1
ATOM 5042 C C . SER A 1 635 ? 21.686 15.815 8.037 1.00 73.12 635 SER A C 1
ATOM 5044 O O . SER A 1 635 ? 22.749 15.206 8.012 1.00 73.12 635 SER A O 1
ATOM 5046 N N . ASN A 1 636 ? 21.504 16.901 8.794 1.00 79.19 636 ASN A N 1
ATOM 5047 C CA . ASN A 1 636 ? 22.581 17.556 9.539 1.00 79.19 636 ASN A CA 1
ATOM 5048 C C . ASN A 1 636 ? 22.819 16.954 10.937 1.00 79.19 636 ASN A C 1
ATOM 5050 O O . ASN A 1 636 ? 23.889 17.146 11.502 1.00 79.19 636 ASN A O 1
ATOM 5054 N N . LEU A 1 637 ? 21.839 16.238 11.503 1.00 83.50 637 LEU A N 1
ATOM 5055 C CA . LEU A 1 637 ? 21.913 15.692 12.868 1.00 83.50 637 LEU A CA 1
ATOM 5056 C C . LEU A 1 637 ? 22.441 14.257 12.891 1.00 83.50 637 LEU A C 1
ATOM 5058 O O . LEU A 1 637 ? 23.202 13.886 13.784 1.00 83.50 637 LEU A O 1
ATOM 5062 N N . LEU A 1 638 ? 22.073 13.444 11.895 1.00 86.50 638 LEU A N 1
ATOM 5063 C CA . LEU A 1 638 ? 22.494 12.045 11.842 1.00 86.50 638 LEU A CA 1
ATOM 5064 C C . LEU A 1 638 ? 24.028 11.859 11.877 1.00 86.50 638 LEU A C 1
ATOM 5066 O O . LEU A 1 638 ? 24.468 10.998 12.639 1.00 86.50 638 LEU A O 1
ATOM 5070 N N . PRO A 1 639 ? 24.856 12.635 11.144 1.00 89.62 639 PRO A N 1
ATOM 5071 C CA . PRO A 1 639 ? 26.312 12.492 11.223 1.00 89.62 639 PRO A CA 1
ATOM 5072 C C . PRO A 1 639 ? 26.847 12.681 12.642 1.00 89.62 639 PRO A C 1
ATOM 5074 O O . PRO A 1 639 ? 27.776 11.998 13.063 1.00 89.62 639 PRO A O 1
ATOM 5077 N N . SER A 1 640 ? 26.257 13.602 13.405 1.00 90.00 640 SER A N 1
ATOM 5078 C CA . SER A 1 640 ? 26.643 13.816 14.795 1.00 90.00 640 SER A CA 1
ATOM 5079 C C . SER A 1 640 ? 26.248 12.631 15.674 1.00 90.00 640 SER A C 1
ATOM 5081 O O . SER A 1 640 ? 27.086 12.097 16.393 1.00 90.00 640 SER A O 1
ATOM 5083 N N . ILE A 1 641 ? 25.016 12.133 15.527 1.00 91.88 641 ILE A N 1
ATOM 5084 C CA . ILE A 1 641 ? 24.528 10.951 16.251 1.00 91.88 641 ILE A CA 1
ATOM 5085 C C . ILE A 1 641 ? 25.412 9.725 15.976 1.00 91.88 641 ILE A C 1
ATOM 5087 O O . ILE A 1 641 ? 25.816 9.053 16.919 1.00 91.88 641 ILE A O 1
ATOM 5091 N N . LEU A 1 642 ? 25.746 9.429 14.713 1.00 92.62 642 LEU A N 1
ATOM 5092 C CA . LEU A 1 642 ? 26.593 8.276 14.373 1.00 92.62 642 LEU A CA 1
ATOM 5093 C C . LEU A 1 642 ? 28.009 8.403 14.947 1.00 92.62 642 LEU A C 1
ATOM 5095 O O . LEU A 1 642 ? 28.536 7.423 15.471 1.00 92.62 642 LEU A O 1
ATOM 5099 N N . ARG A 1 643 ? 28.600 9.606 14.916 1.00 90.62 643 ARG A N 1
ATOM 5100 C CA . ARG A 1 643 ? 29.896 9.862 15.563 1.00 90.62 643 ARG A CA 1
ATOM 5101 C C . ARG A 1 643 ? 29.834 9.621 17.068 1.00 90.62 643 ARG A C 1
ATOM 5103 O O . ARG A 1 643 ? 30.716 8.952 17.591 1.00 90.62 643 ARG A O 1
ATOM 5110 N N . ARG A 1 644 ? 28.762 10.056 17.743 1.00 89.94 644 ARG A N 1
ATOM 5111 C CA . ARG A 1 644 ? 28.556 9.753 19.170 1.00 89.94 644 ARG A CA 1
ATOM 5112 C C . ARG A 1 644 ? 28.482 8.259 19.438 1.00 89.94 644 ARG A C 1
ATOM 5114 O O . ARG A 1 644 ? 29.109 7.799 20.377 1.00 89.94 644 ARG A O 1
ATOM 5121 N N . PHE A 1 645 ? 27.789 7.488 18.597 1.00 90.88 645 PHE A N 1
ATOM 5122 C CA . PHE A 1 645 ? 27.810 6.027 18.714 1.00 90.88 645 PHE A CA 1
ATOM 5123 C C . PHE A 1 645 ? 29.236 5.466 18.638 1.00 90.88 645 PHE A C 1
ATOM 5125 O O . PHE A 1 645 ? 29.584 4.627 19.457 1.00 90.88 645 PHE A O 1
ATOM 5132 N N . ALA A 1 646 ? 30.059 5.939 17.698 1.00 89.25 646 ALA A N 1
ATOM 5133 C CA . ALA A 1 646 ? 31.444 5.484 17.544 1.00 89.25 646 ALA A CA 1
ATOM 5134 C C . ALA A 1 646 ? 32.351 5.837 18.741 1.00 89.25 646 ALA A C 1
ATOM 5136 O O . ALA A 1 646 ? 33.346 5.158 18.972 1.00 89.25 646 ALA A O 1
ATOM 5137 N N . GLU A 1 647 ? 32.019 6.894 19.483 1.00 88.06 647 GLU A N 1
ATOM 5138 C CA . GLU A 1 647 ? 32.747 7.349 20.676 1.00 88.06 647 GLU A CA 1
ATOM 5139 C C . GLU A 1 647 ? 32.333 6.599 21.957 1.00 88.06 647 GLU A C 1
ATOM 5141 O O . GLU A 1 647 ? 33.033 6.687 22.965 1.00 88.06 647 GLU A O 1
ATOM 5146 N N . LEU A 1 648 ? 31.215 5.861 21.942 1.00 85.69 648 LEU A N 1
ATOM 5147 C CA . LEU A 1 648 ? 30.732 5.143 23.121 1.00 85.69 648 LEU A CA 1
ATOM 5148 C C . LEU A 1 648 ? 31.619 3.936 23.472 1.00 85.69 648 LEU A C 1
ATOM 5150 O O . LEU A 1 648 ? 32.051 3.202 22.577 1.00 85.69 648 LEU A O 1
ATOM 5154 N N . PRO A 1 649 ? 31.788 3.630 24.773 1.00 80.75 649 PRO A N 1
ATOM 5155 C CA . PRO A 1 649 ? 32.375 2.369 25.208 1.00 80.75 649 PRO A CA 1
ATOM 5156 C C . PRO A 1 649 ? 31.626 1.161 24.628 1.00 80.75 649 PRO A C 1
ATOM 5158 O O . PRO A 1 649 ? 30.397 1.155 24.495 1.00 80.75 649 PRO A O 1
ATOM 5161 N N . SER A 1 650 ? 32.358 0.082 24.340 1.00 71.12 650 SER A N 1
ATOM 5162 C CA . SER A 1 650 ? 31.802 -1.124 23.706 1.00 71.12 650 SER A CA 1
ATOM 5163 C C . SER A 1 650 ? 30.661 -1.773 24.507 1.00 71.12 650 SER A C 1
ATOM 5165 O O . SER A 1 650 ? 29.802 -2.434 23.915 1.00 71.12 650 SER A O 1
ATOM 5167 N N . VAL A 1 651 ? 30.604 -1.552 25.825 1.00 75.19 651 VAL A N 1
ATOM 5168 C CA . VAL A 1 651 ? 29.596 -2.094 26.753 1.00 75.19 651 VAL A CA 1
ATOM 5169 C C . VAL A 1 651 ? 28.308 -1.264 26.854 1.00 75.19 651 VAL A C 1
ATOM 5171 O O . VAL A 1 651 ? 27.269 -1.818 27.205 1.00 75.19 651 VAL A O 1
ATOM 5174 N N . SER A 1 652 ? 28.322 0.027 26.498 1.00 77.44 652 SER A N 1
ATOM 5175 C CA . SER A 1 652 ? 27.255 0.973 26.879 1.00 77.44 652 SER A CA 1
ATOM 5176 C C . SER A 1 652 ? 25.904 0.726 26.195 1.00 77.44 652 SER A C 1
ATOM 5178 O O . SER A 1 652 ? 24.865 1.113 26.717 1.00 77.44 652 SER A O 1
ATOM 5180 N N . LEU A 1 653 ? 25.872 0.047 25.041 1.00 87.12 653 LEU A N 1
ATOM 5181 C CA . LEU A 1 653 ? 24.634 -0.288 24.325 1.00 87.12 653 LEU A CA 1
ATOM 5182 C C . LEU A 1 653 ? 24.657 -1.725 23.787 1.00 87.12 653 LEU A C 1
ATOM 5184 O O . LEU A 1 653 ? 25.693 -2.238 23.377 1.00 87.12 653 LEU A O 1
ATOM 5188 N N . LYS A 1 654 ? 23.494 -2.374 23.718 1.00 90.19 654 LYS A N 1
ATOM 5189 C CA . LYS A 1 654 ? 23.277 -3.693 23.110 1.00 90.19 654 LYS A CA 1
ATOM 5190 C C . LYS A 1 654 ? 23.393 -3.608 21.591 1.00 90.19 654 LYS A C 1
ATOM 5192 O O . LYS A 1 654 ? 23.015 -2.604 20.985 1.00 90.19 654 LYS A O 1
ATOM 5197 N N . LEU A 1 655 ? 23.828 -4.699 20.958 1.00 91.06 655 LEU A N 1
ATOM 5198 C CA . LEU A 1 655 ? 24.005 -4.776 19.502 1.00 91.06 655 LEU A CA 1
ATOM 5199 C C . LEU A 1 655 ? 22.742 -4.358 18.721 1.00 91.06 655 LEU A C 1
ATOM 5201 O O . LEU A 1 655 ? 22.830 -3.652 17.720 1.00 91.06 655 LEU A O 1
ATOM 5205 N N . VAL A 1 656 ? 21.550 -4.719 19.207 1.00 90.44 656 VAL A N 1
ATOM 5206 C CA . VAL A 1 656 ? 20.275 -4.362 18.554 1.00 90.44 656 VAL A CA 1
ATOM 5207 C C . VAL A 1 656 ? 20.084 -2.849 18.378 1.00 90.44 656 VAL A C 1
ATOM 5209 O O . VAL A 1 656 ? 19.478 -2.415 17.399 1.00 90.44 656 VAL A O 1
ATOM 5212 N N . THR A 1 657 ? 20.605 -2.036 19.299 1.00 92.06 657 THR A N 1
ATOM 5213 C CA . THR A 1 657 ? 20.503 -0.573 19.244 1.00 92.06 657 THR A CA 1
ATOM 5214 C C . THR A 1 657 ? 21.386 -0.012 18.132 1.00 92.06 657 THR A C 1
ATOM 5216 O O . THR A 1 657 ? 20.937 0.816 17.341 1.00 92.06 657 THR A O 1
ATOM 5219 N N . TRP A 1 658 ? 22.599 -0.548 17.998 1.00 93.50 658 TRP A N 1
ATOM 5220 C CA . TRP A 1 658 ? 23.536 -0.213 16.927 1.00 93.50 658 TRP A CA 1
ATOM 5221 C C . TRP A 1 658 ? 22.997 -0.600 15.546 1.00 93.50 658 TRP A C 1
ATOM 5223 O O . TRP A 1 658 ? 23.064 0.191 14.608 1.00 93.50 658 TRP A O 1
ATOM 5233 N N . ILE A 1 659 ? 22.362 -1.770 15.431 1.00 94.31 659 ILE A N 1
ATOM 5234 C CA . ILE A 1 659 ? 21.688 -2.200 14.196 1.00 94.31 659 ILE A CA 1
ATOM 5235 C C . ILE A 1 659 ? 20.559 -1.230 13.817 1.00 94.31 659 ILE A C 1
ATOM 5237 O O . ILE A 1 659 ? 20.357 -0.939 12.639 1.00 94.31 659 ILE A O 1
ATOM 5241 N N . HIS A 1 660 ? 19.818 -0.693 14.793 1.00 92.56 660 HIS A N 1
ATOM 5242 C CA . HIS A 1 660 ? 18.796 0.319 14.521 1.00 92.56 660 HIS A CA 1
ATOM 5243 C C . HIS A 1 660 ? 19.388 1.655 14.052 1.00 92.56 660 HIS A C 1
ATOM 5245 O O . HIS A 1 660 ? 18.791 2.277 13.173 1.00 92.56 660 HIS A O 1
ATOM 5251 N N . ALA A 1 661 ? 20.546 2.068 14.573 1.00 93.25 661 ALA A N 1
ATOM 5252 C CA . ALA A 1 661 ? 21.270 3.241 14.081 1.00 93.25 661 ALA A CA 1
ATOM 5253 C C . ALA A 1 661 ? 21.770 3.023 12.642 1.00 93.25 661 ALA A C 1
ATOM 5255 O O . ALA A 1 661 ? 21.534 3.866 11.778 1.00 93.25 661 ALA A O 1
ATOM 5256 N N . ALA A 1 662 ? 22.331 1.845 12.348 1.00 94.56 662 ALA A N 1
ATOM 5257 C CA . ALA A 1 662 ? 22.734 1.448 11.000 1.00 94.56 662 ALA A CA 1
ATOM 5258 C C . ALA A 1 662 ? 21.543 1.458 10.024 1.00 94.56 662 ALA A C 1
ATOM 5260 O O . ALA A 1 662 ? 21.606 2.059 8.955 1.00 94.56 662 ALA A O 1
ATOM 5261 N N . TYR A 1 663 ? 20.407 0.874 10.415 1.00 93.06 663 TYR A N 1
ATOM 5262 C CA . TYR A 1 663 ? 19.184 0.909 9.609 1.00 93.06 663 TYR A CA 1
ATOM 5263 C C . TYR A 1 663 ? 18.643 2.331 9.410 1.00 93.06 663 TYR A C 1
ATOM 5265 O O . TYR A 1 663 ? 18.055 2.634 8.378 1.00 93.06 663 TYR A O 1
ATOM 5273 N N . PHE A 1 664 ? 18.796 3.219 10.391 1.00 90.25 664 PHE A N 1
ATOM 5274 C CA . PHE A 1 664 ? 18.407 4.616 10.219 1.00 90.25 664 PHE A CA 1
ATOM 5275 C C . PHE A 1 664 ? 19.319 5.320 9.201 1.00 90.25 664 PHE A C 1
ATOM 5277 O O . PHE A 1 664 ? 18.826 6.017 8.313 1.00 90.25 664 PHE A O 1
ATOM 5284 N N . ALA A 1 665 ? 20.621 5.050 9.252 1.00 91.44 665 ALA A N 1
ATOM 5285 C CA . ALA A 1 665 ? 21.592 5.572 8.301 1.00 91.44 665 ALA A CA 1
ATOM 5286 C C . ALA A 1 665 ? 21.306 5.140 6.852 1.00 91.44 665 ALA A C 1
ATOM 5288 O O . ALA A 1 665 ? 21.357 5.980 5.949 1.00 91.44 665 ALA A O 1
ATOM 5289 N N . THR A 1 666 ? 20.881 3.888 6.618 1.00 91.50 666 THR A N 1
ATOM 5290 C CA . THR A 1 666 ? 20.505 3.431 5.264 1.00 91.50 666 THR A CA 1
ATOM 5291 C C . THR A 1 666 ? 19.320 4.200 4.680 1.00 91.50 666 THR A C 1
ATOM 5293 O O . THR A 1 666 ? 19.296 4.485 3.486 1.00 91.50 666 THR A O 1
ATOM 5296 N N . ARG A 1 667 ? 18.348 4.616 5.504 1.00 85.62 667 ARG A N 1
ATOM 5297 C CA . ARG A 1 667 ? 17.185 5.407 5.048 1.00 85.62 667 ARG A CA 1
ATOM 5298 C C . ARG A 1 667 ? 17.573 6.798 4.554 1.00 85.62 667 ARG A C 1
ATOM 5300 O O . ARG A 1 667 ? 16.932 7.325 3.643 1.00 85.62 667 ARG A O 1
ATOM 5307 N N . LEU A 1 668 ? 18.606 7.384 5.151 1.00 84.94 668 LEU A N 1
ATOM 5308 C CA . LEU A 1 668 ? 19.134 8.692 4.767 1.00 84.94 668 LEU A CA 1
ATOM 5309 C C . LEU A 1 668 ? 20.292 8.595 3.764 1.00 84.94 668 LEU A C 1
ATOM 5311 O O . LEU A 1 668 ? 20.786 9.626 3.328 1.00 84.94 668 LEU A O 1
ATOM 5315 N N . CYS A 1 669 ? 20.705 7.381 3.382 1.00 89.94 669 CYS A N 1
ATOM 5316 C CA . CYS A 1 669 ? 21.895 7.133 2.564 1.00 89.94 669 CYS A CA 1
ATOM 5317 C C . CYS A 1 669 ? 23.166 7.780 3.147 1.00 89.94 669 CYS A C 1
ATOM 5319 O O . CYS A 1 669 ? 24.081 8.103 2.396 1.00 89.94 669 CYS A O 1
ATOM 5321 N N . LEU A 1 670 ? 23.253 7.958 4.468 1.00 90.75 670 LEU A N 1
ATOM 5322 C CA . LEU A 1 670 ? 24.418 8.550 5.127 1.00 90.75 670 LEU A CA 1
ATOM 5323 C C . LEU A 1 670 ? 25.377 7.454 5.597 1.00 90.75 670 LEU A C 1
ATOM 5325 O O . LEU A 1 670 ? 24.972 6.560 6.334 1.00 90.75 670 LEU A O 1
ATOM 5329 N N . PHE A 1 671 ? 26.648 7.565 5.226 1.00 93.38 671 PHE A N 1
ATOM 5330 C CA . PHE A 1 671 ? 27.700 6.653 5.659 1.00 93.38 671 PHE A CA 1
ATOM 5331 C C . PHE A 1 671 ? 28.684 7.366 6.585 1.00 93.38 671 PHE A C 1
ATOM 5333 O O . PHE A 1 671 ? 29.169 8.443 6.244 1.00 93.38 671 PHE A O 1
ATOM 5340 N N . ASP A 1 672 ? 29.016 6.736 7.710 1.00 93.81 672 ASP A N 1
ATOM 5341 C CA . ASP A 1 672 ? 30.096 7.166 8.599 1.00 93.81 672 ASP A CA 1
ATOM 5342 C C . ASP A 1 672 ? 31.058 5.994 8.826 1.00 93.81 672 ASP A C 1
ATOM 5344 O O . ASP A 1 672 ? 30.654 4.910 9.260 1.00 93.81 672 ASP A O 1
ATOM 5348 N N . GLU A 1 673 ? 32.331 6.185 8.480 1.00 93.06 673 GLU A N 1
ATOM 5349 C CA . GLU A 1 673 ? 33.324 5.108 8.501 1.00 93.06 673 GLU A CA 1
ATOM 5350 C C . GLU A 1 673 ? 33.678 4.674 9.928 1.00 93.06 673 GLU A C 1
ATOM 5352 O O . GLU A 1 673 ? 33.799 3.477 10.189 1.00 93.06 673 GLU A O 1
ATOM 5357 N N . LYS A 1 674 ? 33.803 5.626 10.863 1.00 93.31 674 LYS A N 1
ATOM 5358 C CA . LYS A 1 674 ? 34.158 5.336 12.259 1.00 93.31 674 LYS A CA 1
ATOM 5359 C C . LYS A 1 674 ? 33.060 4.521 12.931 1.00 93.31 674 LYS A C 1
ATOM 5361 O O . LYS A 1 674 ? 33.336 3.451 13.462 1.00 93.31 674 LYS A O 1
ATOM 5366 N N . PHE A 1 675 ? 31.811 4.970 12.808 1.00 95.06 675 PHE A N 1
ATOM 5367 C CA . PHE A 1 675 ? 30.640 4.227 13.270 1.00 95.06 675 PHE A CA 1
ATOM 5368 C C . PHE A 1 675 ? 30.593 2.820 12.678 1.00 95.06 675 PHE A C 1
ATOM 5370 O O . PHE A 1 675 ? 30.329 1.856 13.392 1.00 95.06 675 PHE A O 1
ATOM 5377 N N . THR A 1 676 ? 30.868 2.693 11.377 1.00 95.12 676 THR A N 1
ATOM 5378 C CA . THR A 1 676 ? 30.826 1.403 10.681 1.00 95.12 676 THR A CA 1
ATOM 5379 C C . THR A 1 676 ? 31.871 0.426 11.223 1.00 95.12 676 THR A C 1
ATOM 5381 O O . THR A 1 676 ? 31.538 -0.734 11.469 1.00 95.12 676 THR A O 1
ATOM 5384 N N . LYS A 1 677 ? 33.109 0.879 11.463 1.00 93.12 677 LYS A N 1
ATOM 5385 C CA . LYS A 1 677 ? 34.163 0.048 12.070 1.00 93.12 677 LYS A CA 1
ATOM 5386 C C . LYS A 1 677 ? 33.749 -0.440 13.462 1.00 93.12 677 LYS A C 1
ATOM 5388 O O . LYS A 1 677 ? 33.695 -1.650 13.683 1.00 93.12 677 LYS A O 1
ATOM 5393 N N . SER A 1 678 ? 33.325 0.471 14.341 1.00 93.19 678 SER A N 1
ATOM 5394 C CA . SER A 1 678 ? 32.877 0.135 15.702 1.00 93.19 678 SER A CA 1
ATOM 5395 C C . SER A 1 678 ? 31.649 -0.786 15.719 1.00 93.19 678 SER A C 1
ATOM 5397 O O . SER A 1 678 ? 31.576 -1.726 16.514 1.00 93.19 678 SER A O 1
ATOM 5399 N N . LEU A 1 679 ? 30.688 -0.571 14.812 1.00 94.38 679 LEU A N 1
ATOM 5400 C CA . LEU A 1 679 ? 29.525 -1.445 14.643 1.00 94.38 679 LEU A CA 1
ATOM 5401 C C . LEU A 1 679 ? 29.964 -2.883 14.358 1.00 94.38 679 LEU A C 1
ATOM 5403 O O . LEU A 1 679 ? 29.460 -3.810 14.990 1.00 94.38 679 LEU A O 1
ATOM 5407 N N . PHE A 1 680 ? 30.886 -3.086 13.416 1.00 94.25 680 PHE A N 1
ATOM 5408 C CA . PHE A 1 680 ? 31.278 -4.428 12.995 1.00 94.25 680 PHE A CA 1
ATOM 5409 C C . PHE A 1 680 ? 32.237 -5.125 13.960 1.00 94.25 680 PHE A C 1
ATOM 5411 O O . PHE A 1 680 ? 32.148 -6.343 14.105 1.00 94.25 680 PHE A O 1
ATOM 5418 N N . GLU A 1 681 ? 33.063 -4.393 14.705 1.00 91.81 681 GLU A N 1
ATOM 5419 C CA . GLU A 1 681 ? 33.754 -4.933 15.886 1.00 91.81 681 GLU A CA 1
ATOM 5420 C C . GLU A 1 681 ? 32.748 -5.477 16.906 1.00 91.81 681 GLU A C 1
ATOM 5422 O O . GLU A 1 681 ? 32.861 -6.613 17.374 1.00 91.81 681 GLU A O 1
ATOM 5427 N N . LYS A 1 682 ? 31.686 -4.711 17.174 1.00 91.88 682 LYS A N 1
ATOM 5428 C CA . LYS A 1 682 ? 30.622 -5.128 18.085 1.00 91.88 682 LYS A CA 1
ATOM 5429 C C . LYS A 1 682 ? 29.823 -6.322 17.561 1.00 91.88 682 LYS A C 1
ATOM 5431 O O . LYS A 1 682 ? 29.462 -7.193 18.352 1.00 91.88 682 LYS A O 1
ATOM 5436 N N . VAL A 1 683 ? 29.562 -6.399 16.255 1.00 93.06 683 VAL A N 1
ATOM 5437 C CA . VAL A 1 683 ? 28.940 -7.574 15.615 1.00 93.06 683 VAL A CA 1
ATOM 5438 C C . VAL A 1 683 ? 29.799 -8.820 15.844 1.00 93.06 683 VAL A C 1
ATOM 5440 O O . VAL A 1 683 ? 29.269 -9.830 16.304 1.00 93.06 683 VAL A O 1
ATOM 5443 N N . ARG A 1 684 ? 31.119 -8.744 15.612 1.00 91.19 684 ARG A N 1
ATOM 5444 C CA . ARG A 1 684 ? 32.045 -9.870 15.856 1.00 91.19 684 ARG A CA 1
ATOM 5445 C C . ARG A 1 684 ? 32.021 -10.321 17.316 1.00 91.19 684 ARG A C 1
ATOM 5447 O O . ARG A 1 684 ? 31.956 -11.520 17.579 1.00 91.19 684 ARG A O 1
ATOM 5454 N N . ALA A 1 685 ? 31.994 -9.373 18.253 1.00 90.81 685 ALA A N 1
ATOM 5455 C CA . ALA A 1 685 ? 31.934 -9.660 19.686 1.00 90.81 685 ALA A CA 1
ATOM 5456 C C . ALA A 1 685 ? 30.618 -10.328 20.142 1.00 90.81 685 ALA A C 1
ATOM 5458 O O . ALA A 1 685 ? 30.575 -10.905 21.221 1.00 90.81 685 ALA A O 1
ATOM 5459 N N . ASN A 1 686 ? 29.547 -10.268 19.340 1.00 90.38 686 ASN A N 1
ATOM 5460 C CA . ASN A 1 686 ? 28.205 -10.747 19.703 1.00 90.38 686 ASN A CA 1
ATOM 5461 C C . ASN A 1 686 ? 27.661 -11.785 18.698 1.00 90.38 686 ASN A C 1
ATOM 5463 O O . ASN A 1 686 ? 26.450 -11.879 18.494 1.00 90.38 686 ASN A O 1
ATOM 5467 N N . LYS A 1 687 ? 28.543 -12.564 18.053 1.00 84.25 687 LYS A N 1
ATOM 5468 C CA . LYS A 1 687 ? 28.193 -13.493 16.959 1.00 84.25 687 LYS A CA 1
ATOM 5469 C C . LYS A 1 687 ? 27.017 -14.438 17.261 1.00 84.25 687 LYS A C 1
ATOM 5471 O O . LYS A 1 687 ? 26.137 -14.582 16.421 1.00 84.25 687 LYS A O 1
ATOM 5476 N N . GLY A 1 688 ? 26.948 -14.993 18.475 1.00 81.75 688 GLY A N 1
ATOM 5477 C CA . GLY A 1 688 ? 25.906 -15.951 18.876 1.00 81.75 688 GLY A CA 1
ATOM 5478 C C . GLY A 1 688 ? 24.524 -15.342 19.152 1.00 81.75 688 GLY A C 1
ATOM 5479 O O . GLY A 1 688 ? 23.566 -16.071 19.395 1.00 81.75 688 GLY A O 1
ATOM 5480 N N . GLU A 1 689 ? 24.389 -14.012 19.126 1.00 85.06 689 GLU A N 1
ATOM 5481 C CA . GLU A 1 689 ? 23.115 -13.319 19.371 1.00 85.06 689 GLU A CA 1
ATOM 5482 C C . GLU A 1 689 ? 22.440 -12.818 18.081 1.00 85.06 689 GLU A C 1
ATOM 5484 O O . GLU A 1 689 ? 21.344 -12.242 18.118 1.00 85.06 689 GLU A O 1
ATOM 5489 N N . ILE A 1 690 ? 23.077 -13.016 16.923 1.00 90.62 690 ILE A N 1
ATOM 5490 C CA . ILE A 1 690 ? 22.626 -12.454 15.648 1.00 90.62 690 ILE A CA 1
ATOM 5491 C C . ILE A 1 690 ? 21.441 -13.259 15.110 1.00 90.62 690 ILE A C 1
ATOM 5493 O O . ILE A 1 690 ? 21.538 -14.434 14.764 1.00 90.62 690 ILE A O 1
ATOM 5497 N N . ARG A 1 691 ? 20.284 -12.604 14.980 1.00 90.94 691 ARG A N 1
ATOM 5498 C CA . ARG A 1 691 ? 19.093 -13.203 14.354 1.00 90.94 691 ARG A CA 1
ATOM 5499 C C . ARG A 1 691 ? 19.127 -12.983 12.842 1.00 90.94 691 ARG A C 1
ATOM 5501 O O . ARG A 1 691 ? 19.670 -11.988 12.373 1.00 90.94 691 ARG A O 1
ATOM 5508 N N . ALA A 1 692 ? 18.392 -13.799 12.084 1.00 93.19 692 ALA A N 1
ATOM 5509 C CA . ALA A 1 692 ? 18.272 -13.662 10.622 1.00 93.19 692 ALA A CA 1
ATOM 5510 C C . ALA A 1 692 ? 17.907 -12.235 10.156 1.00 93.19 692 ALA A C 1
ATOM 5512 O O . ALA A 1 692 ? 18.484 -11.705 9.211 1.00 93.19 692 ALA A O 1
ATOM 5513 N N . LYS A 1 693 ? 16.978 -11.564 10.852 1.00 93.75 693 LYS A N 1
ATOM 5514 C CA . LYS A 1 693 ? 16.607 -10.173 10.535 1.00 93.75 693 LYS A CA 1
ATOM 5515 C C . LYS A 1 693 ? 17.738 -9.166 10.786 1.00 93.75 693 LYS A C 1
ATOM 5517 O O . LYS A 1 693 ? 17.784 -8.142 10.117 1.00 93.75 693 LYS A O 1
ATOM 5522 N N . ASP A 1 694 ? 18.595 -9.432 11.770 1.00 94.19 694 ASP A N 1
ATOM 5523 C CA . ASP A 1 694 ? 19.699 -8.551 12.144 1.00 94.19 694 ASP A CA 1
ATOM 5524 C C . ASP A 1 694 ? 20.805 -8.677 11.087 1.00 94.19 694 ASP A C 1
ATOM 5526 O O . ASP A 1 694 ? 21.236 -7.667 10.536 1.00 94.19 694 ASP A O 1
ATOM 5530 N N . ALA A 1 695 ? 21.152 -9.915 10.709 1.00 95.56 695 ALA A N 1
ATOM 5531 C CA . ALA A 1 695 ? 22.071 -10.205 9.608 1.00 95.56 695 ALA A CA 1
ATOM 5532 C C . ALA A 1 695 ? 21.588 -9.606 8.276 1.00 95.56 695 ALA A C 1
ATOM 5534 O O . ALA A 1 695 ? 22.357 -8.950 7.581 1.00 95.56 695 ALA A O 1
ATOM 5535 N N . SER A 1 696 ? 20.295 -9.739 7.960 1.00 96.56 696 SER A N 1
ATOM 5536 C CA . SER A 1 696 ? 19.687 -9.146 6.758 1.00 96.56 696 SER A CA 1
ATOM 5537 C C . SER A 1 696 ? 19.834 -7.617 6.713 1.00 96.56 696 SER A C 1
ATOM 5539 O O . SER A 1 696 ? 20.178 -7.055 5.675 1.00 96.56 696 SER A O 1
ATOM 5541 N N . VAL A 1 697 ? 19.634 -6.928 7.845 1.00 96.00 697 VAL A N 1
ATOM 5542 C CA . VAL A 1 697 ? 19.815 -5.468 7.947 1.00 96.00 697 VAL A CA 1
ATOM 5543 C C . VAL A 1 697 ? 21.283 -5.062 7.807 1.00 96.00 697 VAL A C 1
ATOM 5545 O O . VAL A 1 697 ? 21.570 -4.077 7.130 1.00 96.00 697 VAL A O 1
ATOM 5548 N N . LEU A 1 698 ? 22.204 -5.798 8.431 1.00 96.75 698 LEU A N 1
ATOM 5549 C CA . LEU A 1 698 ? 23.641 -5.519 8.367 1.00 96.75 698 LEU A CA 1
ATOM 5550 C C . LEU A 1 698 ? 24.210 -5.761 6.961 1.00 96.75 698 LEU A C 1
ATOM 5552 O O . LEU A 1 698 ? 24.958 -4.925 6.459 1.00 96.75 698 LEU A O 1
ATOM 5556 N N . LEU A 1 699 ? 23.789 -6.835 6.287 1.00 96.81 699 LEU A N 1
ATOM 5557 C CA . LEU A 1 699 ? 24.115 -7.074 4.878 1.00 96.81 699 LEU A CA 1
ATOM 5558 C C . LEU A 1 699 ? 23.553 -5.971 3.988 1.00 96.81 699 LEU A C 1
ATOM 5560 O O . LEU A 1 699 ? 24.255 -5.472 3.118 1.00 96.81 699 LEU A O 1
ATOM 5564 N N . HIS A 1 700 ? 22.310 -5.541 4.224 1.00 97.19 700 HIS A N 1
ATOM 5565 C CA . HIS A 1 700 ? 21.741 -4.412 3.494 1.00 97.19 700 HIS A CA 1
ATOM 5566 C C . HIS A 1 700 ? 22.535 -3.117 3.716 1.00 97.19 700 HIS A C 1
ATOM 5568 O O . HIS A 1 700 ? 22.703 -2.346 2.776 1.00 97.19 700 HIS A O 1
ATOM 5574 N N . TYR A 1 701 ? 23.045 -2.877 4.927 1.00 97.25 701 TYR A N 1
ATOM 5575 C CA . TYR A 1 701 ? 23.901 -1.729 5.228 1.00 97.25 701 TYR A CA 1
ATOM 5576 C C . TYR A 1 701 ? 25.200 -1.762 4.409 1.00 97.25 701 TYR A C 1
ATOM 5578 O O . TYR A 1 701 ? 25.506 -0.790 3.718 1.00 97.25 701 TYR A O 1
ATOM 5586 N N . LEU A 1 702 ? 25.920 -2.890 4.416 1.00 96.56 702 LEU A N 1
ATOM 5587 C CA . LEU A 1 702 ? 27.140 -3.077 3.617 1.00 96.56 702 LEU A CA 1
ATOM 5588 C C . 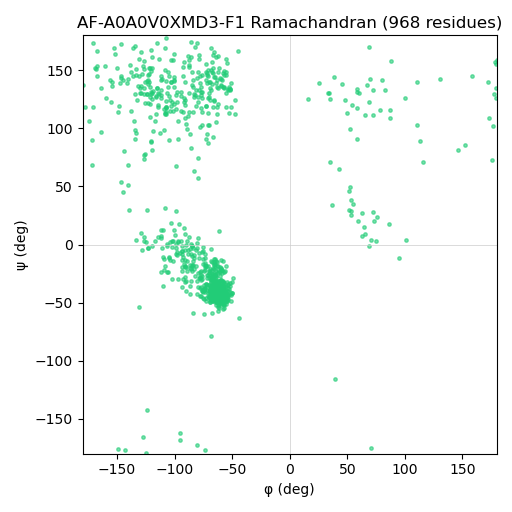LEU A 1 702 ? 26.857 -2.961 2.116 1.00 96.56 702 LEU A C 1
ATOM 5590 O O . LEU A 1 702 ? 27.553 -2.235 1.408 1.00 96.56 702 LEU A O 1
ATOM 5594 N N . ALA A 1 703 ? 25.787 -3.604 1.644 1.00 96.62 703 ALA A N 1
ATOM 5595 C CA . ALA A 1 703 ? 25.356 -3.582 0.251 1.00 96.62 703 ALA A CA 1
ATOM 5596 C C . ALA A 1 703 ? 24.917 -2.200 -0.226 1.00 96.62 703 ALA A C 1
ATOM 5598 O O . ALA A 1 703 ? 25.214 -1.823 -1.353 1.00 96.62 703 ALA A O 1
ATOM 5599 N N . LEU A 1 704 ? 24.212 -1.424 0.598 1.00 96.06 704 LEU A N 1
ATOM 5600 C CA . LEU A 1 704 ? 23.791 -0.079 0.220 1.00 96.06 704 LEU A CA 1
ATOM 5601 C C . LEU A 1 704 ? 24.990 0.857 0.114 1.00 96.06 704 LEU A C 1
ATOM 5603 O O . LEU A 1 704 ? 25.066 1.638 -0.833 1.00 96.06 704 LEU A O 1
ATOM 5607 N N . PHE A 1 705 ? 25.905 0.791 1.078 1.00 96.25 705 PHE A N 1
ATOM 5608 C CA . PHE A 1 705 ? 27.052 1.685 1.113 1.00 96.25 705 PHE A CA 1
ATOM 5609 C C . PHE A 1 705 ? 28.231 1.202 0.286 1.00 96.25 705 PHE A C 1
ATOM 5611 O O . PHE A 1 705 ? 29.146 1.988 0.094 1.00 96.25 705 PHE A O 1
ATOM 5618 N N . ASP A 1 706 ? 28.198 -0.015 -0.249 1.00 94.56 706 ASP A N 1
ATOM 5619 C CA . ASP A 1 706 ? 29.327 -0.620 -0.958 1.00 94.56 706 ASP A CA 1
ATOM 5620 C C . ASP A 1 706 ? 30.613 -0.582 -0.117 1.00 94.56 706 ASP A C 1
ATOM 5622 O O . ASP A 1 706 ? 31.654 -0.077 -0.534 1.00 94.56 706 ASP A O 1
ATOM 5626 N N . TYR A 1 707 ? 30.509 -1.025 1.136 1.00 93.38 707 TYR A N 1
ATOM 5627 C CA . TYR A 1 707 ? 31.627 -1.045 2.077 1.00 93.38 707 TYR A CA 1
ATOM 5628 C C . TYR A 1 707 ? 32.125 -2.477 2.276 1.00 93.38 707 TYR A C 1
ATOM 5630 O O . TYR A 1 707 ? 31.320 -3.388 2.443 1.00 93.38 707 TYR A O 1
ATOM 5638 N N . SER A 1 708 ? 33.446 -2.666 2.272 1.00 86.94 708 SER A N 1
ATOM 5639 C CA . SER A 1 708 ? 34.086 -3.947 2.585 1.00 86.94 708 SER A CA 1
ATOM 5640 C C . SER A 1 708 ? 34.670 -3.884 3.993 1.00 86.94 708 SER A C 1
ATOM 5642 O O . SER A 1 708 ? 35.447 -2.980 4.290 1.00 86.94 708 SER A O 1
ATOM 5644 N N . ALA A 1 709 ? 34.285 -4.822 4.857 1.00 82.81 709 ALA A N 1
ATOM 5645 C CA . ALA A 1 709 ? 34.685 -4.846 6.263 1.00 82.81 709 ALA A CA 1
ATOM 5646 C C . ALA A 1 709 ? 35.309 -6.201 6.632 1.00 82.81 709 ALA A C 1
ATOM 5648 O O . ALA A 1 709 ? 34.654 -7.005 7.281 1.00 82.81 709 ALA A O 1
ATOM 5649 N N . ASP A 1 710 ? 36.540 -6.484 6.198 1.00 86.69 710 ASP A N 1
ATOM 5650 C CA . ASP A 1 710 ? 37.333 -7.690 6.523 1.00 86.69 710 ASP A CA 1
ATOM 5651 C C . ASP A 1 710 ? 36.499 -8.976 6.682 1.00 86.69 710 ASP A C 1
ATOM 5653 O O . ASP A 1 710 ? 36.252 -9.459 7.794 1.00 86.69 710 ASP A O 1
ATOM 5657 N N . GLY A 1 711 ? 35.977 -9.484 5.561 1.00 89.50 711 GLY A N 1
ATOM 5658 C CA . GLY A 1 711 ? 35.207 -10.733 5.513 1.00 89.50 711 GLY A CA 1
ATOM 5659 C C . GLY A 1 711 ? 33.812 -10.685 6.154 1.00 89.50 711 GLY A C 1
ATOM 5660 O O . GLY A 1 711 ? 33.131 -11.708 6.189 1.00 89.50 711 GLY A O 1
ATOM 5661 N N . MET A 1 712 ? 33.348 -9.528 6.638 1.00 94.56 712 MET A N 1
ATOM 5662 C CA . MET A 1 712 ? 32.048 -9.396 7.310 1.00 94.56 712 MET A CA 1
ATOM 5663 C C . MET A 1 712 ? 30.863 -9.773 6.419 1.00 94.56 712 MET A C 1
ATOM 5665 O O . MET A 1 712 ? 29.918 -10.384 6.907 1.00 94.56 712 MET A O 1
ATOM 5669 N N . ASP A 1 713 ? 30.913 -9.445 5.124 1.00 92.75 713 ASP A N 1
ATOM 5670 C CA . ASP A 1 713 ? 29.859 -9.845 4.189 1.00 92.75 713 ASP A CA 1
ATOM 5671 C C . ASP A 1 713 ? 29.691 -11.383 4.193 1.00 92.75 713 ASP A C 1
ATOM 5673 O O . ASP A 1 713 ? 28.579 -11.886 4.347 1.00 92.75 713 ASP A O 1
ATOM 5677 N N . GLN A 1 714 ? 30.801 -12.134 4.126 1.00 93.75 714 GLN A N 1
ATOM 5678 C CA . GLN A 1 714 ? 30.788 -13.600 4.173 1.00 93.75 714 GLN A CA 1
ATOM 5679 C C . GLN A 1 714 ? 30.337 -14.123 5.540 1.00 93.75 714 GLN A C 1
ATOM 5681 O O . GLN A 1 714 ? 29.516 -15.031 5.612 1.00 93.75 714 GLN A O 1
ATOM 5686 N N . PHE A 1 715 ? 30.824 -13.525 6.630 1.00 94.50 715 PHE A N 1
ATOM 5687 C CA . PHE A 1 715 ? 30.393 -13.882 7.982 1.00 94.50 715 PHE A CA 1
ATOM 5688 C C . PHE A 1 715 ? 28.869 -13.763 8.141 1.00 94.50 715 PHE A C 1
ATOM 5690 O O . PHE A 1 715 ? 28.227 -14.686 8.635 1.00 94.50 715 PHE A O 1
ATOM 5697 N N . LEU A 1 716 ? 28.272 -12.655 7.690 1.00 95.44 716 LEU A N 1
ATOM 5698 C CA . LEU A 1 716 ? 26.830 -12.425 7.803 1.00 95.44 716 LEU A CA 1
ATOM 5699 C C . LEU A 1 716 ? 26.002 -13.332 6.886 1.00 95.44 716 LEU A C 1
ATOM 5701 O O . LEU A 1 716 ? 24.860 -13.637 7.223 1.00 95.44 716 LEU A O 1
ATOM 5705 N N . VAL A 1 717 ? 26.549 -13.753 5.742 1.00 95.44 717 VAL A N 1
ATOM 5706 C CA . VAL A 1 717 ? 25.935 -14.785 4.894 1.00 95.44 717 VAL A CA 1
ATOM 5707 C C . VAL A 1 717 ? 25.936 -16.130 5.623 1.00 95.44 717 VAL A C 1
ATOM 5709 O O . VAL A 1 717 ? 24.874 -16.736 5.761 1.00 95.44 717 VAL A O 1
ATOM 5712 N N . ASN A 1 718 ? 27.077 -16.536 6.187 1.00 94.19 718 ASN A N 1
ATOM 5713 C CA . ASN A 1 718 ? 27.224 -17.811 6.894 1.00 94.19 718 ASN A CA 1
ATOM 5714 C C . ASN A 1 718 ? 26.291 -17.926 8.110 1.00 94.19 718 ASN A C 1
ATOM 5716 O O . ASN A 1 718 ? 25.865 -19.026 8.442 1.00 94.19 718 ASN A O 1
ATOM 5720 N N . VAL A 1 719 ? 25.886 -16.812 8.736 1.00 94.50 719 VAL A N 1
ATOM 5721 C CA . VAL A 1 719 ? 24.872 -16.814 9.813 1.00 94.50 719 VAL A CA 1
ATOM 5722 C C . VAL A 1 719 ? 23.592 -17.555 9.397 1.00 94.50 719 VAL A C 1
ATOM 5724 O O . VAL A 1 719 ? 22.954 -18.192 10.232 1.00 94.50 719 VAL A O 1
ATOM 5727 N N . PHE A 1 720 ? 23.202 -17.516 8.121 1.00 94.94 720 PHE A N 1
ATOM 5728 C CA . PHE A 1 720 ? 22.007 -18.214 7.632 1.00 94.94 720 PHE A CA 1
ATOM 5729 C C . PHE A 1 720 ? 22.179 -19.735 7.494 1.00 94.94 720 PHE A C 1
ATOM 5731 O O . PHE A 1 720 ? 21.173 -20.432 7.360 1.00 94.94 720 PHE A O 1
ATOM 5738 N N . GLU A 1 721 ? 23.409 -20.238 7.568 1.00 91.06 721 GLU A N 1
ATOM 5739 C CA . GLU A 1 721 ? 23.768 -21.657 7.447 1.00 91.06 721 GLU A CA 1
ATOM 5740 C C . GLU A 1 721 ? 24.229 -22.245 8.783 1.00 91.06 721 GLU A C 1
ATOM 5742 O O . GLU A 1 721 ? 23.934 -23.401 9.080 1.00 91.06 721 GLU A O 1
ATOM 5747 N N . THR A 1 722 ? 24.924 -21.455 9.606 1.00 90.31 722 THR A N 1
ATOM 5748 C CA . THR A 1 722 ? 25.596 -21.941 10.817 1.00 90.31 722 THR A CA 1
ATOM 5749 C C . THR A 1 722 ? 24.846 -21.622 12.104 1.00 90.31 722 THR A C 1
ATOM 5751 O O . THR A 1 722 ? 24.955 -22.383 13.061 1.00 90.31 722 THR A O 1
ATOM 5754 N N . GLU A 1 723 ? 24.083 -20.522 12.166 1.00 90.44 723 GLU A N 1
ATOM 5755 C CA . GLU A 1 723 ? 23.472 -20.061 13.419 1.00 90.44 723 GLU A CA 1
ATOM 5756 C C . GLU A 1 723 ? 22.046 -20.616 13.603 1.00 90.44 723 GLU A C 1
ATOM 5758 O O . GLU A 1 723 ? 21.113 -20.196 12.901 1.00 90.44 723 GLU A O 1
ATOM 5763 N N . PRO A 1 724 ? 21.794 -21.484 14.607 1.00 89.06 724 PRO A N 1
ATOM 5764 C CA .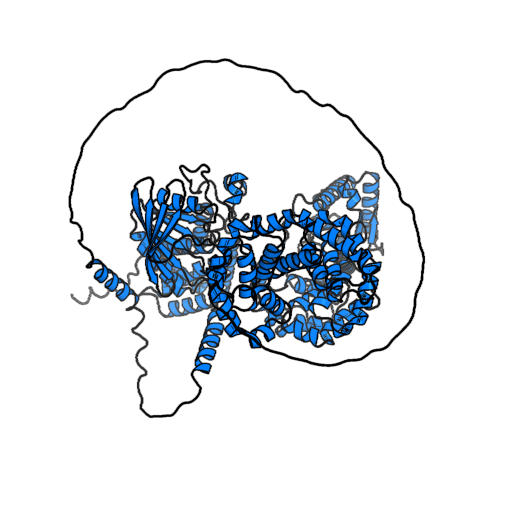 PRO A 1 724 ? 20.486 -22.120 14.792 1.00 89.06 724 PRO A CA 1
ATOM 5765 C C . PRO A 1 724 ? 19.338 -21.119 14.982 1.00 89.06 724 PRO A C 1
ATOM 5767 O O . PRO A 1 724 ? 18.212 -21.337 14.520 1.00 89.06 724 PRO A O 1
ATOM 5770 N N . ILE A 1 725 ? 19.617 -19.993 15.648 1.00 87.62 725 ILE A N 1
ATOM 5771 C CA . ILE A 1 725 ? 18.643 -18.921 15.895 1.00 87.62 725 ILE A CA 1
ATOM 5772 C C . ILE A 1 725 ? 18.205 -18.280 14.573 1.00 87.62 725 ILE A C 1
ATOM 5774 O O . ILE A 1 725 ? 17.013 -18.006 14.379 1.00 87.62 725 ILE A O 1
ATOM 5778 N N . ALA A 1 726 ? 19.145 -18.049 13.654 1.00 88.69 726 ALA A N 1
ATOM 5779 C CA . ALA A 1 726 ? 18.860 -17.475 12.349 1.00 88.69 726 ALA A CA 1
ATOM 5780 C C . ALA A 1 726 ? 18.081 -18.464 11.474 1.00 88.69 726 ALA A C 1
ATOM 5782 O O . ALA A 1 726 ? 16.997 -18.114 11.000 1.00 88.69 726 ALA A O 1
ATOM 5783 N N . ILE A 1 727 ? 18.543 -19.713 11.371 1.00 89.00 727 ILE A N 1
ATOM 5784 C CA . ILE A 1 727 ? 17.891 -20.784 10.596 1.00 89.00 727 ILE A CA 1
ATOM 5785 C C . ILE A 1 727 ? 16.429 -20.961 11.032 1.00 89.00 727 ILE A C 1
ATOM 5787 O O . ILE A 1 727 ? 15.505 -20.921 10.214 1.00 89.00 727 ILE A O 1
ATOM 5791 N N . LYS A 1 728 ? 16.179 -21.059 12.346 1.00 88.94 728 LYS A N 1
ATOM 5792 C CA . LYS A 1 728 ? 14.819 -21.176 12.898 1.00 88.94 728 LYS A CA 1
ATOM 5793 C C . LYS A 1 728 ? 13.961 -19.942 12.604 1.00 88.94 728 LYS A C 1
ATOM 5795 O O . LYS A 1 728 ? 12.756 -20.063 12.379 1.00 88.94 728 LYS A O 1
ATOM 5800 N N . SER A 1 729 ? 14.556 -18.749 12.594 1.00 88.88 729 SER A N 1
ATOM 5801 C CA . SER A 1 729 ? 13.848 -17.505 12.276 1.00 88.88 729 SER A CA 1
ATOM 5802 C C . SER A 1 729 ? 13.427 -17.431 10.807 1.00 88.88 729 SER A C 1
ATOM 5804 O O . SER A 1 729 ? 12.332 -16.940 10.539 1.00 88.88 729 SER A O 1
ATOM 5806 N N . VAL A 1 730 ? 14.233 -17.933 9.865 1.00 90.81 730 VAL A N 1
ATOM 5807 C CA . VAL A 1 730 ? 13.911 -17.936 8.422 1.00 90.81 730 VAL A CA 1
ATOM 5808 C C . VAL A 1 730 ? 12.651 -18.751 8.129 1.00 90.81 730 VAL A C 1
ATOM 5810 O O . VAL A 1 730 ? 11.830 -18.345 7.315 1.00 90.81 730 VAL A O 1
ATOM 5813 N N . ILE A 1 731 ? 12.416 -19.844 8.859 1.00 87.00 731 ILE A N 1
ATOM 5814 C CA . ILE A 1 731 ? 11.175 -20.635 8.757 1.00 87.00 731 ILE A CA 1
ATOM 5815 C C . ILE A 1 731 ? 9.940 -19.756 9.015 1.00 87.00 731 ILE A C 1
ATOM 5817 O O . ILE A 1 731 ? 8.924 -19.890 8.329 1.00 87.00 731 ILE A O 1
ATOM 5821 N N . LYS A 1 732 ? 10.025 -18.852 10.000 1.00 86.75 732 LYS A N 1
ATOM 5822 C CA . LYS A 1 732 ? 8.935 -17.953 10.404 1.00 86.75 732 LYS A CA 1
ATOM 5823 C C . LYS A 1 732 ? 8.928 -16.625 9.641 1.00 86.75 732 LYS A C 1
ATOM 5825 O O . LYS A 1 732 ? 7.882 -15.985 9.584 1.00 86.75 732 LYS A O 1
ATOM 5830 N N . PHE A 1 733 ? 10.045 -16.195 9.076 1.00 90.75 733 PHE A N 1
ATOM 5831 C CA . PHE A 1 733 ? 10.187 -14.925 8.362 1.00 90.75 733 PHE A CA 1
ATOM 5832 C C . PHE A 1 733 ? 11.080 -15.128 7.127 1.00 90.75 733 PHE A C 1
ATOM 5834 O O . PHE A 1 733 ? 12.222 -14.653 7.113 1.00 90.75 733 PHE A O 1
ATOM 5841 N N . PRO A 1 734 ? 10.608 -15.877 6.112 1.00 92.31 734 PRO A N 1
ATOM 5842 C CA . PRO A 1 734 ? 11.425 -16.261 4.959 1.00 92.31 734 PRO A CA 1
ATOM 5843 C C . PRO A 1 734 ? 11.919 -15.058 4.141 1.00 92.31 734 PRO A C 1
ATOM 5845 O O . PRO A 1 734 ? 12.977 -15.132 3.521 1.00 92.31 734 PRO A O 1
ATOM 5848 N N . GLU A 1 735 ? 11.227 -13.918 4.213 1.00 92.06 735 GLU A N 1
ATOM 5849 C CA . GLU A 1 735 ? 11.633 -12.647 3.602 1.00 92.06 735 GLU A CA 1
ATOM 5850 C C . GLU A 1 735 ? 12.994 -12.121 4.098 1.00 92.06 735 GLU A C 1
ATOM 5852 O O . GLU A 1 735 ? 13.647 -11.323 3.426 1.00 92.06 735 GLU A O 1
ATOM 5857 N N . THR A 1 736 ? 13.447 -12.560 5.277 1.00 94.69 736 THR A N 1
ATOM 5858 C CA . THR A 1 736 ? 14.749 -12.143 5.820 1.00 94.69 736 THR A CA 1
ATOM 5859 C C . THR A 1 736 ? 15.914 -12.717 5.019 1.00 94.69 736 THR A C 1
ATOM 5861 O O . THR A 1 736 ? 16.871 -11.984 4.760 1.00 94.69 736 THR A O 1
ATOM 5864 N N . LEU A 1 737 ? 15.803 -13.979 4.578 1.00 96.06 737 LEU A N 1
ATOM 5865 C CA . LEU A 1 737 ? 16.802 -14.635 3.733 1.00 96.06 737 LEU A CA 1
ATOM 5866 C C . LEU A 1 737 ? 16.805 -14.030 2.326 1.00 96.06 737 LEU A C 1
ATOM 5868 O O . LEU A 1 737 ? 17.867 -13.691 1.821 1.00 96.06 737 LEU A O 1
ATOM 5872 N N . THR A 1 738 ? 15.636 -13.807 1.716 1.00 94.38 738 THR A N 1
ATOM 5873 C CA . THR A 1 738 ? 15.554 -13.235 0.356 1.00 94.38 738 THR A CA 1
ATOM 5874 C C . THR A 1 738 ? 16.181 -11.839 0.292 1.00 94.38 738 THR A C 1
ATOM 5876 O O . THR A 1 738 ? 16.966 -11.547 -0.607 1.00 94.38 738 THR A O 1
ATOM 5879 N N . SER A 1 739 ? 15.905 -10.994 1.292 1.00 95.75 739 SER A N 1
ATOM 5880 C CA . SER A 1 739 ? 16.500 -9.655 1.418 1.00 95.75 739 SER A CA 1
ATOM 5881 C C . SER A 1 739 ? 18.016 -9.706 1.670 1.00 95.75 739 SER A C 1
ATOM 5883 O O . SER A 1 739 ? 18.768 -8.879 1.141 1.00 95.75 739 SER A O 1
ATOM 5885 N N . ALA A 1 740 ? 18.484 -10.682 2.457 1.00 97.44 740 ALA A N 1
ATOM 5886 C CA . ALA A 1 740 ? 19.908 -10.890 2.714 1.00 97.44 740 ALA A CA 1
ATOM 5887 C C . ALA A 1 740 ? 20.647 -11.334 1.443 1.00 97.44 740 ALA A C 1
ATOM 5889 O O . ALA A 1 740 ? 21.655 -10.728 1.091 1.00 97.44 740 ALA A O 1
ATOM 5890 N N . LEU A 1 741 ? 20.098 -12.307 0.708 1.00 97.75 741 LEU A N 1
ATOM 5891 C CA . LEU A 1 741 ? 20.655 -12.795 -0.555 1.00 97.75 741 LEU A CA 1
ATOM 5892 C C . LEU A 1 741 ? 20.701 -11.705 -1.620 1.00 97.75 741 LEU A C 1
ATOM 5894 O O . LEU A 1 741 ? 21.735 -11.519 -2.249 1.00 97.75 741 LEU A O 1
ATOM 5898 N N . ARG A 1 742 ? 19.637 -10.906 -1.769 1.00 97.31 742 ARG A N 1
ATOM 5899 C CA . ARG A 1 742 ? 19.667 -9.732 -2.654 1.00 97.31 742 ARG A CA 1
ATOM 5900 C C . ARG A 1 742 ? 20.828 -8.795 -2.301 1.00 97.31 742 ARG A C 1
ATOM 5902 O O . ARG A 1 742 ? 21.501 -8.292 -3.196 1.00 97.31 742 ARG A O 1
ATOM 5909 N N . SER A 1 743 ? 21.055 -8.546 -1.013 1.00 97.56 743 SER A N 1
ATOM 5910 C CA . SER A 1 743 ? 22.138 -7.671 -0.545 1.00 97.56 743 SER A CA 1
ATOM 5911 C C . SER A 1 743 ? 23.523 -8.284 -0.801 1.00 97.56 743 SER A C 1
ATOM 5913 O O . SER A 1 743 ? 24.413 -7.587 -1.285 1.00 97.56 743 SER A O 1
ATOM 5915 N N . ALA A 1 744 ? 23.686 -9.589 -0.573 1.00 96.94 744 ALA A N 1
ATOM 5916 C CA . ALA A 1 744 ? 24.904 -10.330 -0.903 1.00 96.94 744 ALA A CA 1
ATOM 5917 C C . ALA A 1 744 ? 25.214 -10.269 -2.411 1.00 96.94 744 ALA A C 1
ATOM 5919 O O . ALA A 1 744 ? 26.322 -9.915 -2.808 1.00 96.94 744 ALA A O 1
ATOM 5920 N N . VAL A 1 745 ? 24.205 -10.481 -3.258 1.00 96.56 745 VAL A N 1
ATOM 5921 C CA . VAL A 1 745 ? 24.321 -10.415 -4.723 1.00 96.56 745 VAL A CA 1
ATOM 5922 C C . VAL A 1 745 ? 24.703 -9.010 -5.203 1.00 96.56 745 VAL A C 1
ATOM 5924 O O . VAL A 1 745 ? 25.580 -8.870 -6.056 1.00 96.56 745 VAL A O 1
ATOM 5927 N N . ILE A 1 746 ? 24.140 -7.945 -4.612 1.00 96.62 746 ILE A N 1
ATOM 5928 C CA . ILE A 1 746 ? 24.583 -6.559 -4.873 1.00 96.62 746 ILE A CA 1
ATOM 5929 C C . ILE A 1 746 ? 26.094 -6.423 -4.619 1.00 96.62 746 ILE A C 1
ATOM 5931 O O . ILE A 1 746 ? 26.814 -5.862 -5.443 1.00 96.62 746 ILE A O 1
ATOM 5935 N N . ARG A 1 747 ? 26.602 -7.011 -3.531 1.00 94.69 747 ARG A N 1
ATOM 5936 C CA . ARG A 1 747 ? 28.038 -7.044 -3.199 1.00 94.69 747 ARG A CA 1
ATOM 5937 C C . ARG A 1 747 ? 28.860 -7.997 -4.075 1.00 94.69 747 ARG A C 1
ATOM 5939 O O . ARG A 1 747 ? 30.081 -7.918 -4.062 1.00 94.69 747 ARG A O 1
ATOM 5946 N N . GLY A 1 748 ? 28.221 -8.809 -4.917 1.00 94.19 748 GLY A N 1
ATOM 5947 C CA . GLY A 1 748 ? 28.882 -9.784 -5.795 1.00 94.19 748 GLY A CA 1
ATOM 5948 C C . GLY A 1 748 ? 29.148 -11.129 -5.127 1.00 94.19 748 GLY A C 1
ATOM 5949 O O . GLY A 1 748 ? 29.971 -11.901 -5.612 1.00 94.19 748 GLY A O 1
ATOM 5950 N N . LEU A 1 749 ? 28.463 -11.407 -4.018 1.00 94.75 749 LEU A N 1
ATOM 5951 C CA . LEU A 1 749 ? 28.530 -12.671 -3.299 1.00 94.75 749 LEU A CA 1
ATOM 5952 C C . LEU A 1 749 ? 27.342 -13.546 -3.681 1.00 94.75 749 LEU A C 1
ATOM 5954 O O . LEU A 1 749 ? 26.188 -13.124 -3.599 1.00 94.75 749 LEU A O 1
ATOM 5958 N N . TYR A 1 750 ? 27.649 -14.779 -4.067 1.00 95.81 750 TYR A N 1
ATOM 5959 C CA . TYR A 1 750 ? 26.693 -15.744 -4.597 1.00 95.81 750 TYR A CA 1
ATOM 5960 C C . TYR A 1 750 ? 26.773 -17.049 -3.797 1.00 95.81 750 TYR A C 1
ATOM 5962 O O . TYR A 1 750 ? 27.397 -18.003 -4.260 1.00 95.81 750 TYR A O 1
ATOM 5970 N N . PRO A 1 751 ? 26.204 -17.101 -2.578 1.00 95.69 751 PRO A N 1
ATOM 5971 C CA . PRO A 1 751 ? 26.116 -18.339 -1.807 1.00 95.69 751 PRO A CA 1
ATOM 5972 C C . PRO A 1 751 ? 25.099 -19.275 -2.471 1.00 95.69 751 PRO A C 1
ATOM 5974 O O . PRO A 1 751 ? 23.904 -19.228 -2.171 1.00 95.69 751 PRO A O 1
ATOM 5977 N N . MET A 1 752 ? 25.570 -20.070 -3.435 1.00 94.94 752 MET A N 1
ATOM 5978 C CA . MET A 1 752 ? 24.698 -20.825 -4.338 1.00 94.94 752 MET A CA 1
ATOM 5979 C C . MET A 1 752 ? 23.793 -21.808 -3.598 1.00 94.94 752 MET A C 1
ATOM 5981 O O . MET A 1 752 ? 22.618 -21.879 -3.923 1.00 94.94 752 MET A O 1
ATOM 5985 N N . GLU A 1 753 ? 24.264 -22.458 -2.532 1.00 93.75 753 GLU A N 1
ATOM 5986 C CA . GLU A 1 753 ? 23.427 -23.372 -1.739 1.00 93.75 753 GLU A CA 1
ATOM 5987 C C . GLU A 1 753 ? 22.202 -22.670 -1.122 1.00 93.75 753 GLU A C 1
ATOM 5989 O O . GLU A 1 753 ? 21.075 -23.176 -1.182 1.00 93.75 753 GLU A O 1
ATOM 5994 N N . LEU A 1 754 ? 22.383 -21.462 -0.577 1.00 95.75 754 LEU A N 1
ATOM 5995 C CA . LEU A 1 754 ? 21.277 -20.657 -0.052 1.00 95.75 754 LEU A CA 1
ATOM 5996 C C . LEU A 1 754 ? 20.356 -20.143 -1.161 1.00 95.75 754 LEU A C 1
ATOM 5998 O O . LEU A 1 754 ? 19.143 -20.065 -0.947 1.00 95.75 754 LEU A O 1
ATOM 6002 N N . ILE A 1 755 ? 20.911 -19.777 -2.320 1.00 96.62 755 ILE A N 1
ATOM 6003 C CA . ILE A 1 755 ? 20.141 -19.327 -3.490 1.00 96.62 755 ILE A CA 1
ATOM 6004 C C . ILE A 1 755 ? 19.278 -20.476 -4.025 1.00 96.62 755 ILE A C 1
ATOM 6006 O O . ILE A 1 755 ? 18.071 -20.297 -4.186 1.00 96.62 755 ILE A O 1
ATOM 6010 N N . ASP A 1 756 ? 19.850 -21.664 -4.194 1.00 95.31 756 ASP A N 1
ATOM 6011 C CA . ASP A 1 756 ? 19.162 -22.862 -4.676 1.00 95.31 756 ASP A CA 1
ATOM 6012 C C . ASP A 1 756 ? 18.043 -23.277 -3.715 1.00 95.31 756 ASP A C 1
ATOM 6014 O O . ASP A 1 756 ? 16.905 -23.528 -4.125 1.00 95.31 756 ASP A O 1
ATOM 6018 N N . ASN A 1 757 ? 18.320 -23.261 -2.406 1.00 93.81 757 ASN A N 1
ATOM 6019 C CA . ASN A 1 757 ? 17.298 -23.478 -1.386 1.00 93.81 757 ASN A CA 1
ATOM 6020 C C . ASN A 1 757 ? 16.179 -22.431 -1.489 1.00 93.81 757 ASN A C 1
ATOM 6022 O O . ASN A 1 757 ? 15.003 -22.793 -1.474 1.00 93.81 757 ASN A O 1
ATOM 6026 N N . CYS A 1 758 ? 16.524 -21.150 -1.643 1.00 94.19 758 CYS A N 1
ATOM 6027 C CA . CYS A 1 758 ? 15.566 -20.054 -1.790 1.00 94.19 758 CYS A CA 1
ATOM 6028 C C . CYS A 1 758 ? 14.663 -20.232 -3.025 1.00 94.19 758 CYS A C 1
ATOM 6030 O O . CYS A 1 758 ? 13.454 -20.022 -2.934 1.00 94.19 758 CYS A O 1
ATOM 6032 N N . PHE A 1 759 ? 15.221 -20.668 -4.157 1.00 94.12 759 PHE A N 1
ATOM 6033 C CA . PHE A 1 759 ? 14.487 -20.900 -5.407 1.00 94.12 759 PHE A CA 1
ATOM 6034 C C . PHE A 1 759 ? 13.709 -22.220 -5.435 1.00 94.12 759 PHE A C 1
ATOM 6036 O O . PHE A 1 759 ? 12.849 -22.411 -6.299 1.00 94.12 759 PHE A O 1
ATOM 6043 N N . SER A 1 760 ? 13.944 -23.114 -4.474 1.00 93.25 760 SER A N 1
ATOM 6044 C CA . SER A 1 760 ? 13.198 -24.363 -4.372 1.00 93.25 760 SER A CA 1
ATOM 6045 C C . SER A 1 760 ? 11.697 -24.126 -4.163 1.00 93.25 760 SER A C 1
ATOM 6047 O O . SER A 1 760 ? 11.258 -23.253 -3.405 1.00 93.25 760 SER A O 1
ATOM 6049 N N . SER A 1 761 ? 10.876 -24.987 -4.766 1.00 91.31 761 SER A N 1
ATOM 6050 C CA . SER A 1 761 ? 9.420 -24.989 -4.563 1.00 91.31 761 SER A CA 1
ATOM 6051 C C . SER A 1 761 ? 9.039 -25.116 -3.079 1.00 91.31 761 SER A C 1
ATOM 6053 O O . SER A 1 761 ? 8.103 -24.465 -2.605 1.00 91.31 761 SER A O 1
ATOM 6055 N N . LYS A 1 762 ? 9.818 -25.894 -2.312 1.00 92.12 762 LYS A N 1
ATOM 6056 C CA . LYS A 1 762 ? 9.658 -26.068 -0.864 1.00 92.12 762 LYS A CA 1
ATOM 6057 C C . LYS A 1 762 ? 9.826 -24.751 -0.110 1.00 92.12 762 LYS A C 1
ATOM 6059 O O . LYS A 1 762 ? 9.055 -24.489 0.811 1.00 92.12 762 LYS A O 1
ATOM 6064 N N . PHE A 1 763 ? 10.791 -23.914 -0.480 1.00 92.94 763 PHE A N 1
ATOM 6065 C CA . PHE A 1 763 ? 10.995 -22.628 0.182 1.00 92.94 763 PHE A CA 1
ATOM 6066 C C . PHE A 1 763 ? 9.968 -21.586 -0.265 1.00 92.94 763 PHE A C 1
ATOM 6068 O O . PHE A 1 763 ? 9.358 -20.935 0.586 1.00 92.94 763 PHE A O 1
ATOM 6075 N N . ILE A 1 764 ? 9.694 -21.489 -1.570 1.00 91.44 764 ILE A N 1
ATOM 6076 C CA . ILE A 1 764 ? 8.703 -20.552 -2.124 1.00 91.44 764 ILE A CA 1
ATOM 6077 C C . ILE A 1 764 ? 7.306 -20.805 -1.536 1.00 91.44 764 ILE A C 1
ATOM 6079 O O . ILE A 1 764 ? 6.597 -19.853 -1.198 1.00 91.44 764 ILE A O 1
ATOM 6083 N N . SER A 1 765 ? 6.925 -22.067 -1.303 1.00 89.62 765 SER A N 1
ATOM 6084 C CA . SER A 1 765 ? 5.625 -22.407 -0.699 1.00 89.62 765 SER A CA 1
ATOM 6085 C C . SER A 1 765 ? 5.413 -21.820 0.707 1.00 89.62 765 SER A C 1
ATOM 6087 O O . SER A 1 765 ? 4.272 -21.620 1.125 1.00 89.62 765 SER A O 1
ATOM 6089 N N . ARG A 1 766 ? 6.480 -21.422 1.421 1.00 89.50 766 ARG A N 1
ATOM 6090 C CA . ARG A 1 766 ? 6.385 -20.727 2.722 1.00 89.50 766 ARG A CA 1
ATOM 6091 C C . ARG A 1 766 ? 5.700 -19.360 2.630 1.00 89.50 766 ARG A C 1
ATOM 6093 O O . ARG A 1 766 ? 5.257 -18.832 3.653 1.00 89.50 766 ARG A O 1
ATOM 6100 N N . PHE A 1 767 ? 5.608 -18.789 1.430 1.00 87.12 767 PHE A N 1
ATOM 6101 C CA . PHE A 1 767 ? 4.921 -17.527 1.173 1.00 87.12 767 PHE A CA 1
ATOM 6102 C C . PHE A 1 767 ? 3.439 -17.688 0.803 1.00 87.12 767 PHE A C 1
ATOM 6104 O O . PHE A 1 767 ? 2.758 -16.672 0.706 1.00 87.12 767 PHE A O 1
ATOM 6111 N N . ALA A 1 768 ? 2.915 -18.911 0.646 1.00 78.88 768 ALA A N 1
ATOM 6112 C CA . ALA A 1 768 ? 1.534 -19.140 0.198 1.00 78.88 768 ALA A CA 1
ATOM 6113 C C . ALA A 1 768 ? 0.484 -18.438 1.084 1.00 78.88 768 ALA A C 1
ATOM 6115 O O . ALA A 1 768 ? -0.413 -17.786 0.568 1.00 78.88 768 ALA A O 1
ATOM 6116 N N . ASN A 1 769 ? 0.669 -18.469 2.409 1.00 69.88 769 ASN A N 1
ATOM 6117 C CA . ASN A 1 769 ? -0.248 -17.859 3.385 1.00 69.88 769 ASN A CA 1
ATOM 6118 C C . ASN A 1 769 ? 0.188 -16.447 3.832 1.00 69.88 769 ASN A C 1
ATOM 6120 O O . ASN A 1 769 ? -0.196 -15.974 4.904 1.00 69.88 769 ASN A O 1
ATOM 6124 N N . ARG A 1 770 ? 1.079 -15.786 3.082 1.00 75.81 770 ARG A N 1
ATOM 6125 C CA . ARG A 1 770 ? 1.564 -14.432 3.393 1.00 75.81 770 ARG A CA 1
ATOM 6126 C C . ARG A 1 770 ? 0.833 -13.416 2.524 1.00 75.81 770 ARG A C 1
ATOM 6128 O O . ARG A 1 770 ? 0.637 -13.620 1.336 1.00 75.81 770 ARG A O 1
ATOM 6135 N N . HIS A 1 771 ? 0.560 -12.241 3.088 1.00 69.25 771 HIS A N 1
ATOM 6136 C CA . HIS A 1 771 ? -0.008 -11.108 2.343 1.00 69.25 771 HIS A CA 1
ATOM 6137 C C . HIS A 1 771 ? 0.951 -10.552 1.255 1.00 69.25 771 HIS A C 1
ATOM 6139 O O . HIS A 1 771 ? 0.562 -9.733 0.423 1.00 69.25 771 HIS A O 1
ATOM 6145 N N . TYR A 1 772 ? 2.230 -10.943 1.254 1.00 78.31 772 TYR A N 1
ATOM 6146 C CA . TYR A 1 772 ? 3.241 -10.438 0.324 1.00 78.31 772 TYR A CA 1
ATOM 6147 C C . TYR A 1 772 ? 4.278 -11.514 -0.026 1.00 78.31 772 TYR A C 1
ATOM 6149 O O . TYR A 1 772 ? 4.696 -12.276 0.845 1.00 78.31 772 TYR A O 1
ATOM 6157 N N . PHE A 1 773 ? 4.726 -11.513 -1.284 1.00 86.19 773 PHE A N 1
ATOM 6158 C CA . PHE A 1 773 ? 5.852 -12.298 -1.789 1.00 86.19 773 PHE A CA 1
ATOM 6159 C C . PHE A 1 773 ? 6.917 -11.341 -2.361 1.00 86.19 773 PHE A C 1
ATOM 6161 O O . PHE A 1 773 ? 6.561 -10.458 -3.150 1.00 86.19 773 PHE A O 1
ATOM 6168 N N . PRO A 1 774 ? 8.206 -11.489 -1.999 1.00 88.88 774 PRO A N 1
ATOM 6169 C CA . PRO A 1 774 ? 9.274 -10.572 -2.394 1.00 88.88 774 PRO A CA 1
ATOM 6170 C C . PRO A 1 774 ? 9.771 -10.814 -3.828 1.00 88.88 774 PRO A C 1
ATOM 6172 O O . PRO A 1 774 ? 10.956 -11.030 -4.055 1.00 88.88 774 PRO A O 1
ATOM 6175 N N . PHE A 1 775 ? 8.875 -10.747 -4.819 1.00 88.25 775 PHE A N 1
ATOM 6176 C CA . PHE A 1 775 ? 9.193 -11.031 -6.226 1.00 88.25 775 PHE A CA 1
ATOM 6177 C C . PHE A 1 775 ? 10.399 -10.240 -6.750 1.00 88.25 775 PHE A C 1
ATOM 6179 O O . PHE A 1 775 ? 11.248 -10.794 -7.436 1.00 88.25 775 PHE A O 1
ATOM 6186 N N . LEU A 1 776 ? 10.500 -8.960 -6.384 1.00 87.88 776 LEU A N 1
ATOM 6187 C CA . LEU A 1 776 ? 11.610 -8.093 -6.779 1.00 87.88 776 LEU A CA 1
ATOM 6188 C C . LEU A 1 776 ? 12.977 -8.593 -6.307 1.00 87.88 776 LEU A C 1
ATOM 6190 O O . LEU A 1 776 ? 13.966 -8.376 -7.000 1.00 87.88 776 LEU A O 1
ATOM 6194 N N . ASP A 1 777 ? 13.041 -9.243 -5.147 1.00 92.94 777 ASP A N 1
ATOM 6195 C CA . ASP A 1 777 ? 14.292 -9.791 -4.629 1.00 92.94 777 ASP A CA 1
ATOM 6196 C C . ASP A 1 777 ? 14.660 -11.057 -5.400 1.00 92.94 777 ASP A C 1
ATOM 6198 O O . ASP A 1 777 ? 15.783 -11.165 -5.880 1.00 92.94 777 ASP A O 1
ATOM 6202 N N . TYR A 1 778 ? 13.695 -11.959 -5.608 1.00 93.06 778 TYR A N 1
ATOM 6203 C CA . TYR A 1 778 ? 13.878 -13.176 -6.407 1.00 93.06 778 TYR A CA 1
ATOM 6204 C C . TYR A 1 778 ? 14.327 -12.866 -7.832 1.00 93.06 778 TYR A C 1
ATOM 6206 O O . TYR A 1 778 ? 15.314 -13.419 -8.305 1.00 93.06 778 TYR A O 1
ATOM 6214 N N . TYR A 1 779 ? 13.628 -11.946 -8.494 1.00 92.19 779 TYR A N 1
ATOM 6215 C CA . TYR A 1 779 ? 13.935 -11.552 -9.860 1.00 92.19 779 TYR A CA 1
ATOM 6216 C C . TYR A 1 779 ? 15.300 -10.865 -9.965 1.00 92.19 779 TYR A C 1
ATOM 6218 O O . TYR A 1 779 ? 16.044 -11.087 -10.915 1.00 92.19 779 TYR A O 1
ATOM 6226 N N . PHE A 1 780 ? 15.665 -10.066 -8.958 1.00 94.50 780 PHE A N 1
ATOM 6227 C CA . PHE A 1 780 ? 16.994 -9.469 -8.882 1.00 94.50 780 PHE A CA 1
ATOM 6228 C C . PHE A 1 780 ? 18.095 -10.516 -8.734 1.00 94.50 780 PHE A C 1
ATOM 6230 O O . PHE A 1 780 ? 19.108 -10.415 -9.423 1.00 94.50 780 PHE A O 1
ATOM 6237 N N . ILE A 1 781 ? 17.902 -11.504 -7.858 1.00 95.81 781 ILE A N 1
ATOM 6238 C CA . ILE A 1 781 ? 18.860 -12.595 -7.652 1.00 95.81 781 ILE A CA 1
ATOM 6239 C C . ILE A 1 781 ? 18.994 -13.413 -8.940 1.00 95.81 781 ILE A C 1
ATOM 6241 O O . ILE A 1 781 ? 20.113 -13.598 -9.400 1.00 95.81 781 ILE A O 1
ATOM 6245 N N . ASP A 1 782 ? 17.885 -13.821 -9.563 1.00 94.94 782 ASP A N 1
ATOM 6246 C CA . ASP A 1 782 ? 17.901 -14.672 -10.760 1.00 94.94 782 ASP A CA 1
ATOM 6247 C C . ASP A 1 782 ? 18.611 -14.011 -11.949 1.00 94.94 782 ASP A C 1
ATOM 6249 O O . ASP A 1 782 ? 19.525 -14.597 -12.525 1.00 94.94 782 ASP A O 1
ATOM 6253 N N . CYS A 1 783 ? 18.264 -12.760 -12.272 1.00 94.62 783 CYS A N 1
ATOM 6254 C CA . CYS A 1 783 ? 18.938 -12.023 -13.342 1.00 94.62 783 CYS A CA 1
ATOM 6255 C C . CYS A 1 783 ? 20.418 -11.781 -13.023 1.00 94.62 783 CYS A C 1
ATOM 6257 O O . CYS A 1 783 ? 21.259 -11.834 -13.912 1.00 94.62 783 CYS A O 1
ATOM 6259 N N . SER A 1 784 ? 20.764 -11.526 -11.760 1.00 95.75 784 SER A N 1
ATOM 6260 C CA . SER A 1 784 ? 22.164 -11.324 -11.376 1.00 95.75 784 SER A CA 1
ATOM 6261 C C . SER A 1 784 ? 22.977 -12.619 -11.465 1.00 95.75 784 SER A C 1
ATOM 6263 O O . SER A 1 784 ? 24.110 -12.579 -11.932 1.00 95.75 784 SER A O 1
ATOM 6265 N N . VAL A 1 785 ? 22.391 -13.766 -11.097 1.00 95.19 785 VAL A N 1
ATOM 6266 C CA . VAL A 1 785 ? 22.984 -15.096 -11.317 1.00 95.19 785 VAL A CA 1
ATOM 6267 C C . VAL A 1 785 ? 23.182 -15.334 -12.813 1.00 95.19 785 VAL A C 1
ATOM 6269 O O . VAL A 1 785 ? 24.283 -15.686 -13.215 1.00 95.19 785 VAL A O 1
ATOM 6272 N N . ALA A 1 786 ? 22.184 -15.040 -13.654 1.00 93.75 786 ALA A N 1
ATOM 6273 C CA . ALA A 1 786 ? 22.317 -15.153 -15.109 1.00 93.75 786 ALA A CA 1
ATOM 6274 C C . ALA A 1 786 ? 23.501 -14.343 -15.663 1.00 93.75 786 ALA A C 1
ATOM 6276 O O . ALA A 1 786 ? 24.217 -14.808 -16.546 1.00 93.75 786 ALA A O 1
ATOM 6277 N N . ILE A 1 787 ? 23.712 -13.132 -15.138 1.00 94.62 787 ILE A N 1
ATOM 6278 C CA . ILE A 1 787 ? 24.746 -12.214 -15.625 1.00 94.62 787 ILE A CA 1
ATOM 6279 C C . ILE A 1 787 ? 26.128 -12.561 -15.069 1.00 94.62 787 ILE A C 1
ATOM 6281 O O . ILE A 1 787 ? 27.101 -12.493 -15.807 1.00 94.62 787 ILE A O 1
ATOM 6285 N N . GLU A 1 788 ? 26.262 -12.888 -13.785 1.00 93.81 788 GLU A N 1
ATOM 6286 C CA . GLU A 1 788 ? 27.577 -12.967 -13.121 1.00 93.81 788 GLU A CA 1
ATOM 6287 C C . GLU A 1 788 ? 27.998 -14.400 -12.760 1.00 93.81 788 GLU A C 1
ATOM 6289 O O . GLU A 1 788 ? 29.150 -14.621 -12.383 1.00 93.81 788 GLU A O 1
ATOM 6294 N N . LYS A 1 789 ? 27.076 -15.366 -12.864 1.00 93.25 789 LYS A N 1
ATOM 6295 C CA . LYS A 1 789 ? 27.237 -16.789 -12.515 1.00 93.25 789 LYS A CA 1
ATOM 6296 C C . LYS A 1 789 ? 26.445 -17.695 -13.475 1.00 93.25 789 LYS A C 1
ATOM 6298 O O . LYS A 1 789 ? 25.761 -18.611 -13.031 1.00 93.25 789 LYS A O 1
ATOM 6303 N N . SER A 1 790 ? 26.530 -17.421 -14.780 1.00 78.31 790 SER A N 1
ATOM 6304 C CA . SER A 1 790 ? 25.727 -18.070 -15.835 1.00 78.31 790 SER A CA 1
ATOM 6305 C C . SER A 1 790 ? 25.727 -19.601 -15.785 1.00 78.31 790 SER A C 1
ATOM 6307 O O . SER A 1 790 ? 24.707 -20.212 -16.092 1.00 78.31 790 SER A O 1
ATOM 6309 N N . ASP A 1 791 ? 26.832 -20.199 -15.333 1.00 78.25 791 ASP A N 1
ATOM 6310 C CA . ASP A 1 791 ? 27.059 -21.648 -15.378 1.00 78.25 791 ASP A CA 1
ATOM 6311 C C . ASP A 1 791 ? 26.789 -22.341 -14.029 1.00 78.25 791 ASP A C 1
ATOM 6313 O O . ASP A 1 791 ? 27.225 -23.469 -13.806 1.00 78.25 791 ASP A O 1
ATOM 6317 N N . SER A 1 792 ? 26.153 -21.665 -13.064 1.00 79.62 792 SER A N 1
ATOM 6318 C CA . SER A 1 792 ? 26.050 -22.152 -11.681 1.00 79.62 792 SER A CA 1
ATOM 6319 C C . SER A 1 792 ? 24.626 -22.151 -11.124 1.00 79.62 792 SER A C 1
ATOM 6321 O O . SER A 1 792 ? 23.915 -21.151 -11.194 1.00 79.62 792 SER A O 1
ATOM 6323 N N . GLY A 1 793 ? 24.290 -23.253 -10.445 1.00 77.31 793 GLY A N 1
ATOM 6324 C CA . GLY A 1 793 ? 23.119 -23.405 -9.578 1.00 77.31 793 GLY A CA 1
ATOM 6325 C C . GLY A 1 793 ? 21.768 -23.458 -10.285 1.00 77.31 793 GLY A C 1
ATOM 6326 O O . GLY A 1 793 ? 21.653 -23.508 -11.511 1.00 77.31 793 GLY A O 1
ATOM 6327 N N . LEU A 1 794 ? 20.719 -23.490 -9.471 1.00 85.50 794 LEU A N 1
ATOM 6328 C CA . LEU A 1 794 ? 19.337 -23.512 -9.918 1.00 85.50 794 LEU A CA 1
ATOM 6329 C C . LEU A 1 794 ? 18.916 -22.107 -10.370 1.00 85.50 794 LEU A C 1
ATOM 6331 O O . LEU A 1 794 ? 19.141 -21.111 -9.682 1.00 85.50 794 LEU A O 1
ATOM 6335 N N . ARG A 1 795 ? 18.231 -22.024 -11.510 1.00 90.62 795 ARG A N 1
ATOM 6336 C CA . ARG A 1 795 ? 17.556 -20.798 -11.957 1.00 90.62 795 ARG A CA 1
ATOM 6337 C C . ARG A 1 795 ? 16.145 -20.716 -11.384 1.00 90.62 795 ARG A C 1
ATOM 6339 O O . ARG A 1 795 ? 15.533 -21.735 -11.056 1.00 90.62 795 ARG A O 1
ATOM 6346 N N . LEU A 1 796 ? 15.617 -19.501 -11.255 1.00 89.81 796 LEU A N 1
ATOM 6347 C CA . LEU A 1 796 ? 14.271 -19.291 -10.734 1.00 89.81 796 LEU A CA 1
ATOM 6348 C C . LEU A 1 796 ? 13.227 -19.851 -11.698 1.00 89.81 796 LEU A C 1
ATOM 6350 O O . LEU A 1 796 ? 13.050 -19.353 -12.809 1.00 89.81 796 LEU A O 1
ATOM 6354 N N . ASP A 1 797 ? 12.456 -20.827 -11.230 1.00 88.00 797 ASP A N 1
ATOM 6355 C CA . ASP A 1 797 ? 11.340 -21.352 -12.002 1.00 88.00 797 ASP A CA 1
ATOM 6356 C C . ASP A 1 797 ? 10.054 -20.556 -11.736 1.00 88.00 797 ASP A C 1
ATOM 6358 O O . ASP A 1 797 ? 9.421 -20.636 -10.675 1.00 88.00 797 ASP A O 1
ATOM 6362 N N . PHE A 1 798 ? 9.629 -19.807 -12.752 1.00 85.00 798 PHE A N 1
ATOM 6363 C CA . PHE A 1 798 ? 8.436 -18.967 -12.709 1.00 85.00 798 PHE A CA 1
ATOM 6364 C C . PHE A 1 798 ? 7.145 -19.769 -12.481 1.00 85.00 798 PHE A C 1
ATOM 6366 O O . PHE A 1 798 ? 6.138 -19.196 -12.049 1.00 85.00 798 PHE A O 1
ATOM 6373 N N . LYS A 1 799 ? 7.142 -21.093 -12.707 1.00 83.50 799 LYS A N 1
ATOM 6374 C CA . LYS A 1 799 ? 5.981 -21.952 -12.426 1.00 83.50 799 LYS A CA 1
ATOM 6375 C C . LYS A 1 799 ? 5.665 -22.026 -10.934 1.00 83.50 799 LYS A C 1
ATOM 6377 O O . LYS A 1 799 ? 4.494 -22.130 -10.578 1.00 83.50 799 LYS A O 1
ATOM 6382 N N . HIS A 1 800 ? 6.686 -21.925 -10.082 1.00 82.31 800 HIS A N 1
ATOM 6383 C CA . HIS A 1 800 ? 6.554 -22.005 -8.627 1.00 82.31 800 HIS A CA 1
ATOM 6384 C C . HIS A 1 800 ? 6.148 -20.676 -7.985 1.00 82.31 800 HIS A C 1
ATOM 6386 O O . HIS A 1 800 ? 5.760 -20.655 -6.817 1.00 82.31 800 HIS A O 1
ATOM 6392 N N . LEU A 1 801 ? 6.197 -19.572 -8.734 1.00 79.88 801 LEU A N 1
ATOM 6393 C CA . LEU A 1 801 ? 5.784 -18.268 -8.235 1.00 79.88 801 LEU A CA 1
ATOM 6394 C C . LEU A 1 801 ? 4.261 -18.209 -8.023 1.00 79.88 801 LEU A C 1
ATOM 6396 O O . LEU A 1 801 ? 3.505 -18.683 -8.880 1.00 79.88 801 LEU A O 1
ATOM 6400 N N . PRO A 1 802 ? 3.780 -17.572 -6.936 1.00 72.81 802 PRO A N 1
ATOM 6401 C CA . PRO A 1 802 ? 2.350 -17.418 -6.701 1.00 72.81 802 PRO A CA 1
ATOM 6402 C C . PRO A 1 802 ? 1.651 -16.708 -7.872 1.00 72.81 802 PRO A C 1
ATOM 6404 O O . PRO A 1 802 ? 2.111 -15.672 -8.362 1.00 72.81 802 PRO A O 1
ATOM 6407 N N . ASN A 1 803 ? 0.496 -17.232 -8.295 1.00 61.62 803 ASN A N 1
ATOM 6408 C CA . ASN A 1 803 ? -0.242 -16.746 -9.472 1.00 61.62 803 ASN A CA 1
ATOM 6409 C C . ASN A 1 803 ? -0.643 -15.258 -9.391 1.00 61.62 803 ASN A C 1
ATOM 6411 O O . ASN A 1 803 ? -0.837 -14.617 -10.420 1.00 61.62 803 ASN A O 1
ATOM 6415 N N . SER A 1 804 ? -0.708 -14.678 -8.188 1.00 57.78 804 SER A N 1
ATOM 6416 C CA . SER A 1 804 ? -0.978 -13.252 -7.960 1.00 57.78 804 SER A CA 1
ATOM 6417 C C . SER A 1 804 ? 0.103 -12.301 -8.508 1.00 57.78 804 SER A C 1
ATOM 6419 O O . SER A 1 804 ? -0.167 -11.105 -8.638 1.00 57.78 804 SER A O 1
ATOM 6421 N N . PHE A 1 805 ? 1.297 -12.798 -8.864 1.00 53.31 805 PHE A N 1
ATOM 6422 C CA . PHE A 1 805 ? 2.422 -11.983 -9.353 1.00 53.31 805 PHE A CA 1
ATOM 6423 C C . PHE A 1 805 ? 2.695 -12.103 -10.853 1.00 53.31 805 PHE A C 1
ATOM 6425 O O . PHE A 1 805 ? 3.185 -11.137 -11.437 1.00 53.31 805 PHE A O 1
ATOM 6432 N N . LYS A 1 806 ? 2.284 -13.203 -11.503 1.00 49.56 806 LYS A N 1
ATOM 6433 C CA . LYS A 1 806 ? 2.390 -13.371 -12.969 1.00 49.56 806 LYS A CA 1
ATOM 6434 C C . LYS A 1 806 ? 1.678 -12.242 -13.738 1.00 49.56 806 LYS A C 1
ATOM 6436 O O . LYS A 1 806 ? 2.061 -11.908 -14.852 1.00 49.56 806 LYS A O 1
ATOM 6441 N N . TYR A 1 807 ? 0.712 -11.579 -13.092 1.00 42.12 807 TYR A N 1
ATOM 6442 C CA . TYR A 1 807 ? -0.074 -10.473 -13.643 1.00 42.12 807 TYR A CA 1
ATOM 6443 C C . TYR A 1 807 ? 0.285 -9.076 -13.092 1.00 42.12 807 TYR A C 1
ATOM 6445 O O . TYR A 1 807 ? -0.319 -8.095 -13.515 1.00 42.12 807 TYR A O 1
ATOM 6453 N N . LYS A 1 808 ? 1.257 -8.928 -12.182 1.00 46.88 808 LYS A N 1
ATOM 6454 C CA . LYS A 1 808 ? 1.706 -7.599 -11.700 1.00 46.88 808 LYS A CA 1
ATOM 6455 C C . LYS A 1 808 ? 2.905 -7.035 -12.463 1.00 46.88 808 LYS A C 1
ATOM 6457 O O . LYS A 1 808 ? 3.255 -5.878 -12.259 1.00 46.88 808 LYS A O 1
ATOM 6462 N N . SER A 1 809 ? 3.489 -7.813 -13.373 1.00 44.69 809 SER A N 1
ATOM 6463 C CA . SER A 1 809 ? 4.647 -7.428 -14.189 1.00 44.69 809 SER A CA 1
ATOM 6464 C C . SER A 1 809 ? 4.451 -6.120 -14.972 1.00 44.69 809 SER A C 1
ATOM 6466 O O . SER A 1 809 ? 5.399 -5.353 -15.114 1.00 44.69 809 SER A O 1
ATOM 6468 N N . ARG A 1 810 ? 3.219 -5.812 -15.408 1.00 42.81 810 ARG A N 1
ATOM 6469 C CA . ARG A 1 810 ? 2.892 -4.567 -16.132 1.00 42.81 810 ARG A CA 1
ATOM 6470 C C . ARG A 1 810 ? 2.785 -3.313 -15.249 1.00 42.81 810 ARG A C 1
ATOM 6472 O O . ARG A 1 810 ? 3.044 -2.228 -15.749 1.00 42.81 810 ARG A O 1
ATOM 6479 N N . ASP A 1 811 ? 2.468 -3.436 -13.958 1.00 43.19 811 ASP A N 1
ATOM 6480 C CA . ASP A 1 811 ? 2.406 -2.286 -13.028 1.00 43.19 811 ASP A CA 1
ATOM 6481 C C . ASP A 1 811 ? 3.780 -1.935 -12.427 1.00 43.19 811 ASP A C 1
ATOM 6483 O O . ASP A 1 811 ? 3.942 -0.912 -11.764 1.00 43.19 811 ASP A O 1
ATOM 6487 N N . MET A 1 812 ? 4.786 -2.793 -12.630 1.00 48.72 812 MET A N 1
ATOM 6488 C CA . MET A 1 812 ? 6.149 -2.590 -12.125 1.00 48.72 812 MET A CA 1
ATOM 6489 C C . MET A 1 812 ? 6.968 -1.608 -12.972 1.00 48.72 812 MET A C 1
ATOM 6491 O O . MET A 1 812 ? 8.072 -1.232 -12.575 1.00 48.72 812 MET A O 1
ATOM 6495 N N . TYR A 1 813 ? 6.440 -1.172 -14.118 1.00 50.97 813 TYR A N 1
ATOM 6496 C CA . TYR A 1 813 ? 6.985 -0.036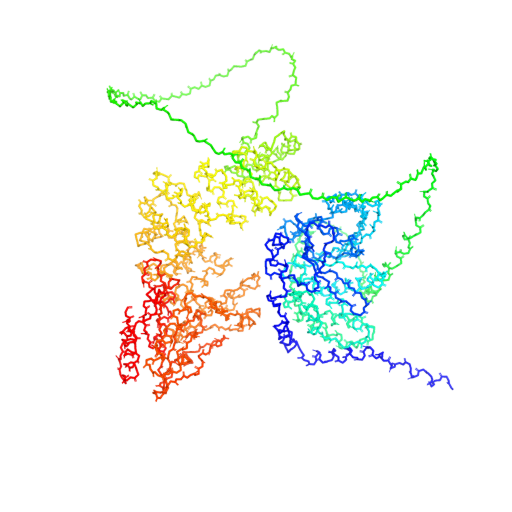 -14.847 1.00 50.97 813 TYR A CA 1
ATOM 6497 C C . TYR A 1 813 ? 6.693 1.221 -14.028 1.00 50.97 813 TYR A C 1
ATOM 6499 O O . TYR A 1 813 ? 5.559 1.688 -13.965 1.00 50.97 813 TYR A O 1
ATOM 6507 N N . THR A 1 814 ? 7.712 1.740 -13.339 1.00 48.75 814 THR A N 1
ATOM 6508 C CA . THR A 1 814 ? 7.611 3.016 -12.631 1.00 48.75 814 THR A CA 1
ATOM 6509 C C . THR A 1 814 ? 7.074 4.063 -13.597 1.00 48.75 814 THR A C 1
ATOM 6511 O O . THR A 1 814 ? 7.731 4.351 -14.599 1.00 48.75 814 THR A O 1
ATOM 6514 N N . VAL A 1 815 ? 5.903 4.630 -13.291 1.00 45.22 815 VAL A N 1
ATOM 6515 C CA . VAL A 1 815 ? 5.485 5.910 -13.865 1.00 45.22 815 VAL A CA 1
ATOM 6516 C C . VAL A 1 815 ? 6.641 6.863 -13.594 1.00 45.22 815 VAL A C 1
ATOM 6518 O O . VAL A 1 815 ? 6.994 7.094 -12.434 1.00 45.22 815 VAL A O 1
ATOM 6521 N N . VAL A 1 816 ? 7.316 7.297 -14.656 1.00 53.22 816 VAL A N 1
ATOM 6522 C CA . VAL A 1 816 ? 8.393 8.273 -14.534 1.00 53.22 816 VAL A CA 1
ATOM 6523 C C . VAL A 1 816 ? 7.738 9.533 -13.992 1.00 53.22 816 VAL A C 1
ATOM 6525 O O . VAL A 1 816 ? 6.823 10.062 -14.611 1.00 53.22 816 VAL A O 1
ATOM 6528 N N . ASP A 1 817 ? 8.158 9.967 -12.807 1.00 53.03 817 ASP A N 1
ATOM 6529 C CA . ASP A 1 817 ? 7.745 11.258 -12.271 1.00 53.03 817 ASP A CA 1
ATOM 6530 C C . ASP A 1 817 ? 8.294 12.340 -13.208 1.00 53.03 817 ASP A C 1
ATOM 6532 O O . ASP A 1 817 ? 9.513 12.572 -13.267 1.00 53.03 817 ASP A O 1
ATOM 6536 N N . ASP A 1 818 ? 7.393 12.921 -14.003 1.00 53.53 818 ASP A N 1
ATOM 6537 C CA . ASP A 1 818 ? 7.720 13.848 -15.083 1.00 53.53 818 ASP A CA 1
ATOM 6538 C C . ASP A 1 818 ? 8.467 15.093 -14.581 1.00 53.53 818 ASP A C 1
ATOM 6540 O O . ASP A 1 818 ? 9.224 15.685 -15.351 1.00 53.53 818 ASP A O 1
ATOM 6544 N N . ASP A 1 819 ? 8.368 15.411 -13.285 1.00 56.81 819 ASP A N 1
ATOM 6545 C CA . ASP A 1 819 ? 9.003 16.572 -12.653 1.00 56.81 819 ASP A CA 1
ATOM 6546 C C . ASP A 1 819 ? 10.290 16.266 -11.868 1.00 56.81 819 ASP A C 1
ATOM 6548 O O . ASP A 1 819 ? 10.900 17.168 -11.275 1.00 56.81 819 ASP A O 1
ATOM 6552 N N . SER A 1 820 ? 10.766 15.017 -11.868 1.00 77.62 820 SER A N 1
ATOM 6553 C CA . SER A 1 820 ? 11.945 14.652 -11.077 1.00 77.62 820 SER A CA 1
ATOM 6554 C C . SER A 1 820 ? 13.224 15.369 -11.545 1.00 77.62 820 SER A C 1
ATOM 6556 O O . SER A 1 820 ? 13.523 15.462 -12.737 1.00 77.62 820 SER A O 1
ATOM 6558 N N . ILE A 1 821 ? 14.056 15.818 -10.590 1.00 80.56 821 ILE A N 1
ATOM 6559 C CA . ILE A 1 821 ? 15.380 16.425 -10.869 1.00 80.56 821 ILE A CA 1
ATOM 6560 C C . ILE A 1 821 ? 16.231 15.499 -11.750 1.00 80.56 821 ILE A C 1
ATOM 6562 O O . ILE A 1 821 ? 16.974 15.957 -12.612 1.00 80.56 821 ILE A O 1
ATOM 6566 N N . TYR A 1 822 ? 16.089 14.186 -11.567 1.00 81.56 822 TYR A N 1
ATOM 6567 C CA . TYR A 1 822 ? 16.824 13.195 -12.341 1.00 81.56 822 TYR A CA 1
ATOM 6568 C C . TYR A 1 822 ? 16.415 13.174 -13.822 1.00 81.56 822 TYR A C 1
ATOM 6570 O O . TYR A 1 822 ? 17.281 13.134 -14.693 1.00 81.56 822 TYR A O 1
ATOM 6578 N N . LYS A 1 823 ? 15.114 13.290 -14.122 1.00 82.94 823 LYS A N 1
ATOM 6579 C CA . LYS A 1 823 ? 14.639 13.439 -15.503 1.00 82.94 823 LYS A CA 1
ATOM 6580 C C . LYS A 1 823 ? 15.142 14.746 -16.124 1.00 82.94 823 LYS A C 1
ATOM 6582 O O . LYS A 1 823 ? 15.563 14.737 -17.274 1.00 82.94 823 LYS A O 1
ATOM 6587 N N . LYS A 1 824 ? 15.187 15.843 -15.355 1.00 85.69 824 LYS A N 1
ATOM 6588 C CA . LYS A 1 824 ? 15.742 17.132 -15.817 1.00 85.69 824 LYS A CA 1
ATOM 6589 C C . LYS A 1 824 ? 17.222 17.029 -16.194 1.00 85.69 824 LYS A C 1
ATOM 6591 O O . LYS A 1 824 ? 17.599 17.520 -17.253 1.00 85.69 824 LYS A O 1
ATOM 6596 N N . ILE A 1 825 ? 18.034 16.343 -15.380 1.00 87.31 825 ILE A N 1
ATOM 6597 C CA . ILE A 1 825 ? 19.441 16.044 -15.706 1.00 87.31 825 ILE A CA 1
ATOM 6598 C C . ILE A 1 825 ? 19.532 15.333 -17.064 1.00 87.31 825 ILE A C 1
ATOM 6600 O O . ILE A 1 825 ? 20.307 15.752 -17.919 1.00 87.31 825 ILE A O 1
ATOM 6604 N N . HIS A 1 826 ? 18.713 14.300 -17.285 1.00 86.19 826 HIS A N 1
ATOM 6605 C CA . HIS A 1 826 ? 18.690 13.570 -18.556 1.00 86.19 826 HIS A CA 1
ATOM 6606 C C . HIS A 1 826 ? 18.266 14.450 -19.739 1.00 86.19 826 HIS A C 1
ATOM 6608 O O . HIS A 1 826 ? 18.939 14.446 -20.765 1.00 86.19 826 HIS A O 1
ATOM 6614 N N . CYS A 1 827 ? 17.212 15.259 -19.593 1.00 87.19 827 CYS A N 1
ATOM 6615 C CA . CYS A 1 827 ? 16.784 16.190 -20.640 1.00 87.19 827 CYS A CA 1
ATOM 6616 C C . CYS A 1 827 ? 17.891 17.188 -21.016 1.00 87.19 827 CYS A C 1
ATOM 6618 O O . CYS A 1 827 ? 18.102 17.436 -22.200 1.00 87.19 827 CYS A O 1
ATOM 6620 N N . HIS A 1 828 ? 18.628 17.725 -20.034 1.00 88.19 828 HIS A N 1
ATOM 6621 C CA . HIS A 1 828 ? 19.768 18.612 -20.296 1.00 88.19 828 HIS A CA 1
ATOM 6622 C C . HIS A 1 828 ? 20.882 17.903 -21.073 1.00 88.19 828 HIS A C 1
ATOM 6624 O O . HIS A 1 828 ? 21.447 18.481 -21.998 1.00 88.19 828 HIS A O 1
ATOM 6630 N N . ILE A 1 829 ? 21.195 16.654 -20.713 1.00 88.62 829 ILE A N 1
ATOM 6631 C CA . ILE A 1 829 ? 22.207 15.860 -21.417 1.00 88.62 829 ILE A CA 1
ATOM 6632 C C . ILE A 1 829 ? 21.756 15.573 -22.855 1.00 88.62 829 ILE A C 1
ATOM 6634 O O . ILE A 1 829 ? 22.538 15.767 -23.782 1.00 88.62 829 ILE A O 1
ATOM 6638 N N . ALA A 1 830 ? 20.503 15.155 -23.050 1.00 88.94 830 ALA A N 1
ATOM 6639 C CA . ALA A 1 830 ? 19.953 14.837 -24.365 1.00 88.94 830 ALA A CA 1
ATOM 6640 C C . ALA A 1 830 ? 19.952 16.047 -25.311 1.00 88.94 830 ALA A C 1
ATOM 6642 O O . ALA A 1 830 ? 20.348 15.912 -26.467 1.00 88.94 830 ALA A O 1
ATOM 6643 N N . ASP A 1 831 ? 19.566 17.230 -24.823 1.00 88.44 831 ASP A N 1
ATOM 6644 C CA . ASP A 1 831 ? 19.588 18.468 -25.610 1.00 88.44 831 ASP A CA 1
ATOM 6645 C C . ASP A 1 831 ? 21.021 18.885 -25.986 1.00 88.44 831 ASP A C 1
ATOM 6647 O O . ASP A 1 831 ? 21.305 19.163 -27.153 1.00 88.44 831 ASP A O 1
ATOM 6651 N N . ALA A 1 832 ? 21.952 18.862 -25.024 1.00 88.38 832 ALA A N 1
ATOM 6652 C CA . ALA A 1 832 ? 23.347 19.238 -25.254 1.00 88.38 832 ALA A CA 1
ATOM 6653 C C . ALA A 1 832 ? 24.049 18.293 -26.246 1.00 88.38 832 ALA A C 1
ATOM 6655 O O . ALA A 1 832 ? 24.673 18.738 -27.215 1.00 88.38 832 ALA A O 1
ATOM 6656 N N . VAL A 1 833 ? 23.913 16.980 -26.037 1.00 88.38 833 VAL A N 1
ATOM 6657 C CA . VAL A 1 833 ? 24.505 15.956 -26.907 1.00 88.38 833 VAL A CA 1
ATOM 6658 C C . VAL A 1 833 ? 23.855 15.981 -28.292 1.00 88.38 833 VAL A C 1
ATOM 6660 O O . VAL A 1 833 ? 24.579 15.983 -29.287 1.00 88.38 833 VAL A O 1
ATOM 6663 N N . GLY A 1 834 ? 22.522 16.077 -28.372 1.00 86.81 834 GLY A N 1
ATOM 6664 C CA . GLY A 1 834 ? 21.780 16.120 -29.635 1.00 86.81 834 GLY A CA 1
ATOM 6665 C C . GLY A 1 834 ? 22.186 17.297 -30.522 1.00 86.81 834 GLY A C 1
ATOM 6666 O O . GLY A 1 834 ? 22.521 17.109 -31.693 1.00 86.81 834 GLY A O 1
ATOM 6667 N N . LYS A 1 835 ? 22.276 18.507 -29.948 1.00 87.06 835 LYS A N 1
ATOM 6668 C CA . LYS A 1 835 ? 22.744 19.709 -30.663 1.00 87.06 835 LYS A CA 1
ATOM 6669 C C . LYS A 1 835 ? 24.158 19.544 -31.213 1.00 87.06 835 LYS A C 1
ATOM 6671 O O . LYS A 1 835 ? 24.422 19.910 -32.358 1.00 87.06 835 LYS A O 1
ATOM 6676 N N . ARG A 1 836 ? 25.076 18.995 -30.413 1.00 88.81 836 ARG A N 1
ATOM 6677 C CA . ARG A 1 836 ? 26.494 18.896 -30.785 1.00 88.81 836 ARG A CA 1
ATOM 6678 C C . ARG A 1 836 ? 26.767 17.779 -31.793 1.00 88.81 836 ARG A C 1
ATOM 6680 O O . ARG A 1 836 ? 27.567 17.993 -32.701 1.00 88.81 836 ARG A O 1
ATOM 6687 N N . LEU A 1 837 ? 26.099 16.632 -31.656 1.00 84.50 837 LEU A N 1
ATOM 6688 C CA . LEU A 1 837 ? 26.178 15.504 -32.595 1.00 84.50 837 LEU A CA 1
ATOM 6689 C C . LEU A 1 837 ? 25.281 15.681 -33.830 1.00 84.50 837 LEU A C 1
ATOM 6691 O O . LEU A 1 837 ? 25.344 14.854 -34.734 1.00 84.50 837 LEU A O 1
ATOM 6695 N N . ARG A 1 838 ? 24.476 16.754 -33.889 1.00 84.19 838 ARG A N 1
ATOM 6696 C CA . ARG A 1 838 ? 23.485 17.015 -34.948 1.00 84.19 838 ARG A CA 1
ATOM 6697 C C . ARG A 1 838 ? 22.523 15.838 -35.151 1.00 84.19 838 ARG A C 1
ATOM 6699 O O . ARG A 1 838 ? 22.141 15.530 -36.276 1.00 84.19 838 ARG A O 1
ATOM 6706 N N . CYS A 1 839 ? 22.130 15.189 -34.058 1.00 81.56 839 CYS A N 1
ATOM 6707 C CA . CYS A 1 839 ? 21.188 14.077 -34.066 1.00 81.56 839 CYS A CA 1
ATOM 6708 C C . CYS A 1 839 ? 19.882 14.449 -33.353 1.00 81.56 839 CYS A C 1
ATOM 6710 O O . CYS A 1 839 ? 19.820 15.395 -32.565 1.00 81.56 839 CYS A O 1
ATOM 6712 N N . SER A 1 840 ? 18.814 13.704 -33.650 1.00 81.31 840 SER A N 1
ATOM 6713 C CA . SER A 1 840 ? 17.544 13.848 -32.936 1.00 81.31 840 SER A CA 1
ATOM 6714 C C . SER A 1 840 ? 17.749 13.585 -31.443 1.00 81.31 840 SER A C 1
ATOM 6716 O O . SER A 1 840 ? 18.459 12.654 -31.070 1.00 81.31 840 SER A O 1
ATOM 6718 N N . THR A 1 841 ? 17.077 14.340 -30.572 1.00 75.88 841 THR A N 1
ATOM 6719 C CA . THR A 1 841 ? 17.107 14.090 -29.119 1.00 75.88 841 THR A CA 1
ATOM 6720 C C . THR A 1 841 ? 16.591 12.696 -28.755 1.00 75.88 841 THR A C 1
ATOM 6722 O O . THR A 1 841 ? 16.968 12.159 -27.716 1.00 75.88 841 THR A O 1
ATOM 6725 N N . ALA A 1 842 ? 15.807 12.060 -29.633 1.00 75.69 842 ALA A N 1
ATOM 6726 C CA . ALA A 1 842 ? 15.383 10.671 -29.481 1.00 75.69 842 ALA A CA 1
ATOM 6727 C C . ALA A 1 842 ? 16.535 9.646 -29.623 1.00 75.69 842 ALA A C 1
ATOM 6729 O O . ALA A 1 842 ? 16.365 8.500 -29.212 1.00 75.69 842 ALA A O 1
ATOM 6730 N N . ALA A 1 843 ? 17.707 10.049 -30.136 1.00 82.44 843 ALA A N 1
ATOM 6731 C CA . ALA A 1 843 ? 18.922 9.226 -30.165 1.00 82.44 843 ALA A CA 1
ATOM 6732 C C . ALA A 1 843 ? 19.557 9.067 -28.776 1.00 82.44 843 ALA A C 1
ATOM 6734 O O . ALA A 1 843 ? 20.347 8.151 -28.545 1.00 82.44 843 ALA A O 1
ATOM 6735 N N . VAL A 1 844 ? 19.199 9.949 -27.836 1.00 87.81 844 VAL A N 1
ATOM 6736 C CA . VAL A 1 844 ? 19.635 9.909 -26.440 1.00 87.81 844 VAL A CA 1
ATOM 6737 C C . VAL A 1 844 ? 18.469 9.407 -25.587 1.00 87.81 844 VAL A C 1
ATOM 6739 O O . VAL A 1 844 ? 17.614 10.158 -25.115 1.00 87.81 844 VAL A O 1
ATOM 6742 N N . GLN A 1 845 ? 18.408 8.092 -25.415 1.00 88.00 845 GLN A N 1
ATOM 6743 C CA . GLN A 1 845 ? 17.266 7.390 -24.838 1.00 88.00 845 GLN A CA 1
ATOM 6744 C C . GLN A 1 845 ? 17.247 7.471 -23.308 1.00 88.00 845 GLN A C 1
ATOM 6746 O O . GLN A 1 845 ? 18.294 7.491 -22.663 1.00 88.00 845 GLN A O 1
ATOM 6751 N N . PHE A 1 846 ? 16.045 7.472 -22.721 1.00 87.19 846 PHE A N 1
ATOM 6752 C CA . PHE A 1 846 ? 15.833 7.307 -21.279 1.00 87.19 846 PHE A CA 1
ATOM 6753 C C . PHE A 1 846 ? 15.123 5.984 -21.014 1.00 87.19 846 PHE A C 1
ATOM 6755 O O . PHE A 1 846 ? 13.899 5.894 -21.133 1.00 87.19 846 PHE A O 1
ATOM 6762 N N . CYS A 1 847 ? 15.870 4.936 -20.689 1.00 86.12 847 CYS A N 1
ATOM 6763 C CA . CYS A 1 847 ? 15.306 3.593 -20.588 1.00 86.12 847 CYS A CA 1
ATOM 6764 C C . CYS A 1 847 ? 15.990 2.755 -19.507 1.00 86.12 847 CYS A C 1
ATOM 6766 O O . CYS A 1 847 ? 16.975 3.155 -18.887 1.00 86.12 847 CYS A O 1
ATOM 6768 N N . ARG A 1 848 ? 15.436 1.572 -19.236 1.00 87.19 848 ARG A N 1
ATOM 6769 C CA . ARG A 1 848 ? 16.047 0.595 -18.327 1.00 87.19 848 ARG A CA 1
ATOM 6770 C C . ARG A 1 848 ? 17.099 -0.187 -19.089 1.00 87.19 848 ARG A C 1
ATOM 6772 O O . ARG A 1 848 ? 16.780 -0.733 -20.133 1.00 87.19 848 ARG A O 1
ATOM 6779 N N . ILE A 1 849 ? 18.308 -0.276 -18.546 1.00 90.31 849 ILE A N 1
ATOM 6780 C CA . ILE A 1 849 ? 19.422 -0.997 -19.184 1.00 90.31 849 ILE A CA 1
ATOM 6781 C C . ILE A 1 849 ? 19.514 -2.470 -18.786 1.00 90.31 849 ILE A C 1
ATOM 6783 O O . ILE A 1 849 ? 20.132 -3.245 -19.503 1.00 90.31 849 ILE A O 1
ATOM 6787 N N . LEU A 1 850 ? 18.886 -2.856 -17.672 1.00 92.25 850 LEU A N 1
ATOM 6788 C CA . LEU A 1 850 ? 18.883 -4.218 -17.141 1.00 92.25 850 LEU A CA 1
ATOM 6789 C C . LEU A 1 850 ? 17.463 -4.599 -16.683 1.00 92.25 850 LEU A C 1
ATOM 6791 O O . LEU A 1 850 ? 16.756 -3.745 -16.134 1.00 92.25 850 LEU A O 1
ATOM 6795 N N . PRO A 1 851 ? 17.044 -5.867 -16.840 1.00 90.00 851 PRO A N 1
ATOM 6796 C CA . PRO A 1 851 ? 15.665 -6.298 -16.592 1.00 90.00 851 PRO A CA 1
ATOM 6797 C C . PRO A 1 851 ? 15.216 -6.160 -15.127 1.00 90.00 851 PRO A C 1
ATOM 6799 O O . PRO A 1 851 ? 14.076 -5.782 -14.858 1.00 90.00 851 PRO A O 1
ATOM 6802 N N . HIS A 1 852 ? 16.101 -6.429 -14.165 1.00 91.00 852 HIS A N 1
ATOM 6803 C CA . HIS A 1 852 ? 15.844 -6.424 -12.714 1.00 91.00 852 HIS A CA 1
ATOM 6804 C C . HIS A 1 852 ? 16.063 -5.064 -12.031 1.00 91.00 852 HIS A C 1
ATOM 6806 O O . HIS A 1 852 ? 15.919 -4.928 -10.812 1.00 91.00 852 HIS A O 1
ATOM 6812 N N . PHE A 1 853 ? 16.391 -4.038 -12.813 1.00 88.50 853 PHE A N 1
ATOM 6813 C CA . PHE A 1 853 ? 16.695 -2.690 -12.354 1.00 88.50 853 PHE A CA 1
ATOM 6814 C C . PHE A 1 853 ? 15.665 -1.701 -12.904 1.00 88.50 853 PHE A C 1
ATOM 6816 O O . PHE A 1 853 ? 15.688 -1.326 -14.070 1.00 88.50 853 PHE A O 1
ATOM 6823 N N . PHE A 1 854 ? 14.773 -1.229 -12.035 1.00 78.88 854 PHE A N 1
ATOM 6824 C CA . PHE A 1 854 ? 13.618 -0.436 -12.471 1.00 78.88 854 PHE A CA 1
ATOM 6825 C C . PHE A 1 854 ? 13.909 1.052 -12.688 1.00 78.88 854 PHE A C 1
ATOM 6827 O O . PHE A 1 854 ? 13.169 1.695 -13.419 1.00 78.88 854 PHE A O 1
ATOM 6834 N N . ALA A 1 855 ? 14.978 1.608 -12.102 1.00 80.44 855 ALA A N 1
ATOM 6835 C CA . ALA A 1 855 ? 15.356 3.001 -12.362 1.00 80.44 855 ALA A CA 1
ATOM 6836 C C . ALA A 1 855 ? 15.948 3.165 -13.771 1.00 80.44 855 ALA A C 1
ATOM 6838 O O . ALA A 1 855 ? 16.715 2.304 -14.201 1.00 80.44 855 ALA A O 1
ATOM 6839 N N . PHE A 1 856 ? 15.624 4.270 -14.439 1.00 85.75 856 PHE A N 1
ATOM 6840 C CA . PHE A 1 856 ? 15.994 4.543 -15.830 1.00 85.75 856 PHE A CA 1
ATOM 6841 C C . PHE A 1 856 ? 17.370 5.208 -15.895 1.00 85.75 856 PHE A C 1
ATOM 6843 O O . PHE A 1 856 ? 17.763 5.895 -14.950 1.00 85.75 856 PHE A O 1
ATOM 6850 N N . ASP A 1 857 ? 18.076 5.011 -17.002 1.00 87.12 857 ASP A N 1
ATOM 6851 C CA . ASP A 1 857 ? 19.374 5.611 -17.294 1.00 87.12 857 ASP A CA 1
ATOM 6852 C C . ASP A 1 857 ? 19.364 6.236 -18.692 1.00 87.12 857 ASP A C 1
ATOM 6854 O O . ASP A 1 857 ? 18.528 5.906 -19.540 1.00 87.12 857 ASP A O 1
ATOM 6858 N N . THR A 1 858 ? 20.300 7.152 -18.919 1.00 90.00 858 THR A N 1
ATOM 6859 C CA . THR A 1 858 ? 20.546 7.734 -20.234 1.00 90.00 858 THR A CA 1
ATOM 6860 C C . THR A 1 858 ? 21.383 6.775 -21.068 1.00 90.00 858 THR A C 1
ATOM 6862 O O . THR A 1 858 ? 22.461 6.369 -20.631 1.00 90.00 858 THR A O 1
ATOM 6865 N N . VAL A 1 859 ? 20.921 6.436 -22.269 1.00 92.06 859 VAL A N 1
ATOM 6866 C CA . VAL A 1 859 ? 21.590 5.476 -23.153 1.00 92.06 859 VAL A CA 1
ATOM 6867 C C . VAL A 1 859 ? 21.713 6.049 -24.557 1.00 92.06 859 VAL A C 1
ATOM 6869 O O . VAL A 1 859 ? 20.762 6.617 -25.086 1.00 92.06 859 VAL A O 1
ATOM 6872 N N . ILE A 1 860 ? 22.879 5.872 -25.168 1.00 91.88 860 ILE A N 1
ATOM 6873 C CA . ILE A 1 860 ? 23.135 6.166 -26.579 1.00 91.88 860 ILE A CA 1
ATOM 6874 C C . ILE A 1 860 ? 23.552 4.856 -27.236 1.00 91.88 860 ILE A C 1
ATOM 6876 O O . ILE A 1 860 ? 24.400 4.135 -26.703 1.00 91.88 860 ILE A O 1
ATOM 6880 N N . ARG A 1 861 ? 22.925 4.527 -28.363 1.00 91.88 861 ARG A N 1
ATOM 6881 C CA . ARG A 1 861 ? 23.119 3.255 -29.058 1.00 91.88 861 ARG A CA 1
ATOM 6882 C C . ARG A 1 861 ? 23.598 3.518 -30.476 1.00 91.88 861 ARG A C 1
ATOM 6884 O O . ARG A 1 861 ? 23.049 4.386 -31.153 1.00 91.88 861 ARG A O 1
ATOM 6891 N N . PHE A 1 862 ? 24.596 2.754 -30.901 1.00 89.50 862 PHE A N 1
ATOM 6892 C CA . PHE A 1 862 ? 25.090 2.742 -32.270 1.00 89.50 862 PHE A CA 1
ATOM 6893 C C . PHE A 1 862 ? 25.002 1.329 -32.826 1.00 89.50 862 PHE A C 1
ATOM 6895 O O . PHE A 1 862 ? 25.346 0.382 -32.121 1.00 89.50 862 PHE A O 1
ATOM 6902 N N . ARG A 1 863 ? 24.580 1.193 -34.077 1.00 88.56 863 ARG A N 1
ATOM 6903 C CA . ARG A 1 863 ? 24.545 -0.068 -34.817 1.00 88.56 863 ARG A CA 1
ATOM 6904 C C . ARG A 1 863 ? 25.163 0.186 -36.182 1.00 88.56 863 ARG A C 1
ATOM 6906 O O . ARG A 1 863 ? 24.781 1.145 -36.844 1.00 88.56 863 ARG A O 1
ATOM 6913 N N . ASP A 1 864 ? 26.185 -0.589 -36.529 1.00 84.31 864 ASP A N 1
ATOM 6914 C CA . ASP A 1 864 ? 26.969 -0.407 -37.763 1.00 84.31 864 ASP A CA 1
ATOM 6915 C C . ASP A 1 864 ? 27.538 1.018 -37.965 1.00 84.31 864 ASP A C 1
ATOM 6917 O O . ASP A 1 864 ? 27.834 1.441 -39.078 1.00 84.31 864 ASP A O 1
ATOM 6921 N N . GLY A 1 865 ? 27.739 1.761 -36.869 1.00 79.81 865 GLY A N 1
ATOM 6922 C CA . GLY A 1 865 ? 28.252 3.138 -36.877 1.00 79.81 865 GLY A CA 1
ATOM 6923 C C . GLY A 1 865 ? 27.181 4.236 -36.859 1.00 79.81 865 GLY A C 1
ATOM 6924 O O . GLY A 1 865 ? 27.517 5.380 -36.556 1.00 79.81 865 GLY A O 1
ATOM 6925 N N . ASP A 1 866 ? 25.908 3.898 -37.075 1.00 84.69 866 ASP A N 1
ATOM 6926 C CA . ASP A 1 866 ? 24.778 4.836 -37.073 1.00 84.69 866 ASP A CA 1
ATOM 6927 C C . ASP A 1 866 ? 23.976 4.791 -35.765 1.00 84.69 866 ASP A C 1
ATOM 6929 O O . ASP A 1 866 ? 24.015 3.809 -35.026 1.00 84.69 866 ASP A O 1
ATOM 6933 N N . PHE A 1 867 ? 23.220 5.853 -35.462 1.00 87.12 867 PHE A N 1
ATOM 6934 C CA . PHE A 1 867 ? 22.371 5.903 -34.266 1.00 87.12 867 PHE A CA 1
ATOM 6935 C C . PHE A 1 867 ? 21.222 4.885 -34.332 1.00 87.12 867 PHE A C 1
ATOM 6937 O O . PHE A 1 867 ? 20.377 4.944 -35.225 1.00 87.12 867 PHE A O 1
ATOM 6944 N N . ASP A 1 868 ? 21.124 4.020 -33.321 1.00 86.88 868 ASP A N 1
ATOM 6945 C CA . ASP A 1 868 ? 19.999 3.097 -33.162 1.00 86.88 868 ASP A CA 1
ATOM 6946 C C . ASP A 1 868 ? 18.897 3.738 -32.302 1.00 86.88 868 ASP A C 1
ATOM 6948 O O . ASP A 1 868 ? 19.018 3.912 -31.086 1.00 86.88 868 ASP A O 1
ATOM 6952 N N . MET A 1 869 ? 17.792 4.087 -32.961 1.00 85.19 869 MET A N 1
ATOM 6953 C CA . MET A 1 869 ? 16.638 4.761 -32.359 1.00 85.19 869 MET A CA 1
ATOM 6954 C C . MET A 1 869 ? 15.626 3.786 -31.736 1.00 85.19 869 MET A C 1
ATOM 6956 O O . MET A 1 869 ? 14.641 4.226 -31.137 1.00 85.19 869 MET A O 1
ATOM 6960 N N . THR A 1 870 ? 15.831 2.471 -31.864 1.00 84.88 870 THR A N 1
ATOM 6961 C CA . THR A 1 870 ? 14.918 1.469 -31.296 1.00 84.88 870 THR A CA 1
ATOM 6962 C C . THR A 1 870 ? 14.960 1.510 -29.770 1.00 84.88 870 THR A C 1
ATOM 6964 O O . THR A 1 870 ? 16.023 1.659 -29.164 1.00 84.88 870 THR A O 1
ATOM 6967 N N . GLN A 1 871 ? 13.807 1.409 -29.106 1.00 77.88 871 GLN A N 1
ATOM 6968 C CA . GLN A 1 871 ? 13.769 1.449 -27.643 1.00 77.88 871 GLN A CA 1
ATOM 6969 C C . GLN A 1 871 ? 14.214 0.119 -27.037 1.00 77.88 871 GLN A C 1
ATOM 6971 O O . GLN A 1 871 ? 13.677 -0.935 -27.373 1.00 77.88 871 GLN A O 1
ATOM 6976 N N . LEU A 1 872 ? 15.122 0.180 -26.062 1.00 81.69 872 LEU A N 1
ATOM 6977 C CA . LEU A 1 872 ? 15.488 -0.982 -25.258 1.00 81.69 872 LEU A CA 1
ATOM 6978 C C . LEU A 1 872 ? 14.325 -1.358 -24.320 1.00 81.69 872 LEU A C 1
ATOM 6980 O O . LEU A 1 872 ? 13.986 -0.604 -23.400 1.00 81.69 872 LEU A O 1
ATOM 6984 N N . GLN A 1 873 ? 13.706 -2.518 -24.543 1.00 79.12 873 GLN A N 1
ATOM 6985 C CA . GLN A 1 873 ? 12.583 -3.005 -23.741 1.00 79.12 873 GLN A CA 1
ATOM 6986 C C . GLN A 1 873 ? 12.874 -4.392 -23.169 1.00 79.12 873 GLN A C 1
ATOM 6988 O O . GLN A 1 873 ? 13.239 -5.312 -23.890 1.00 79.12 873 GLN A O 1
ATOM 6993 N N . TYR A 1 874 ? 12.677 -4.528 -21.856 1.00 84.50 874 TYR A N 1
ATOM 6994 C CA . TYR A 1 874 ? 12.801 -5.798 -21.148 1.00 84.50 874 TYR A CA 1
ATOM 6995 C C . TYR A 1 874 ? 11.446 -6.249 -20.610 1.00 84.50 874 TYR A C 1
ATOM 6997 O O . TYR A 1 874 ? 10.748 -5.504 -19.902 1.00 84.50 874 TYR A O 1
ATOM 7005 N N . GLU A 1 875 ? 11.119 -7.501 -20.905 1.00 82.81 875 GLU A N 1
ATOM 7006 C CA . GLU A 1 875 ? 9.995 -8.224 -20.328 1.00 82.81 875 GLU A CA 1
ATOM 7007 C C . GLU A 1 875 ? 10.388 -8.873 -18.999 1.00 82.81 875 GLU A C 1
ATOM 7009 O O . GLU A 1 875 ? 11.569 -9.046 -18.692 1.00 82.81 875 GLU A O 1
ATOM 7014 N N . ILE A 1 876 ? 9.392 -9.230 -18.191 1.00 82.12 876 ILE A N 1
ATOM 7015 C CA . ILE A 1 876 ? 9.621 -9.997 -16.966 1.00 82.12 876 ILE A CA 1
ATOM 7016 C C . ILE A 1 876 ? 9.556 -11.482 -17.314 1.00 82.12 876 ILE A C 1
ATOM 7018 O O . ILE A 1 876 ? 8.470 -12.046 -17.440 1.00 82.12 876 ILE A O 1
ATOM 7022 N N . LYS A 1 877 ? 10.730 -12.091 -17.469 1.00 85.75 877 LYS A N 1
ATOM 7023 C CA . LYS A 1 877 ? 10.929 -13.513 -17.769 1.00 85.75 877 LYS A CA 1
ATOM 7024 C C . LYS A 1 877 ? 12.285 -13.977 -17.233 1.00 85.75 877 LYS A C 1
ATOM 7026 O O . LYS A 1 877 ? 13.100 -13.145 -16.846 1.00 85.75 877 LYS A O 1
ATOM 7031 N N . ALA A 1 878 ? 12.532 -15.282 -17.216 1.00 86.06 878 ALA A N 1
ATOM 7032 C CA . ALA A 1 878 ? 13.882 -15.789 -16.995 1.00 86.06 878 ALA A CA 1
ATOM 7033 C C . ALA A 1 878 ? 14.758 -15.443 -18.212 1.00 86.06 878 ALA A C 1
ATOM 7035 O O . ALA A 1 878 ? 14.328 -15.656 -19.344 1.00 86.06 878 ALA A O 1
ATOM 7036 N N . TYR A 1 879 ? 15.956 -14.912 -17.968 1.00 90.06 879 TYR A N 1
ATOM 7037 C CA . TYR A 1 879 ? 16.943 -14.594 -19.006 1.00 90.06 879 TYR A CA 1
ATOM 7038 C C . TYR A 1 879 ? 18.154 -15.516 -18.891 1.00 90.06 879 TYR A C 1
ATOM 7040 O O . TYR A 1 879 ? 18.607 -15.799 -17.775 1.00 90.06 879 TYR A O 1
ATOM 7048 N N . ASN A 1 880 ? 18.711 -15.954 -20.016 1.00 89.38 880 ASN A N 1
ATOM 7049 C CA . ASN A 1 880 ? 20.095 -16.432 -20.056 1.00 89.38 880 ASN A CA 1
ATOM 7050 C C . ASN A 1 880 ? 21.071 -15.255 -20.265 1.00 89.38 880 ASN A C 1
ATOM 7052 O O . ASN A 1 880 ? 20.655 -14.100 -20.396 1.00 89.38 880 ASN A O 1
ATOM 7056 N N . ARG A 1 881 ? 22.379 -15.529 -20.207 1.00 91.25 881 ARG A N 1
ATOM 7057 C CA . ARG A 1 881 ? 23.398 -14.482 -20.340 1.00 91.25 881 ARG A CA 1
ATOM 7058 C C . ARG A 1 881 ? 23.407 -13.916 -21.757 1.00 91.25 881 ARG A C 1
ATOM 7060 O O . ARG A 1 881 ? 23.508 -12.705 -21.925 1.00 91.25 881 ARG A O 1
ATOM 7067 N N . GLU A 1 882 ? 23.289 -14.787 -22.749 1.00 91.00 882 GLU A N 1
ATOM 7068 C CA . GLU A 1 882 ? 23.388 -14.495 -24.177 1.00 91.00 882 GLU A CA 1
ATOM 7069 C C . GLU A 1 882 ? 22.307 -13.506 -24.625 1.00 91.00 882 GLU A C 1
ATOM 7071 O O . GLU A 1 882 ? 22.605 -12.557 -25.344 1.00 91.00 882 GLU A O 1
ATOM 7076 N N . GLU A 1 883 ? 21.079 -13.656 -24.124 1.00 91.69 883 GLU A N 1
ATOM 7077 C CA . GLU A 1 883 ? 19.952 -12.742 -24.357 1.00 91.69 883 GLU A CA 1
ATOM 7078 C C . GLU A 1 883 ? 20.196 -11.323 -23.821 1.00 91.69 883 GLU A C 1
ATOM 7080 O O . GLU A 1 883 ? 19.529 -10.377 -24.243 1.00 91.69 883 GLU A O 1
ATOM 7085 N N . LEU A 1 884 ? 21.107 -11.169 -22.858 1.00 92.38 884 LEU A N 1
ATOM 7086 C CA . LEU A 1 884 ? 21.415 -9.893 -22.214 1.00 92.38 884 LEU A CA 1
ATOM 7087 C C . LEU A 1 884 ? 22.699 -9.249 -22.746 1.00 92.38 884 LEU A C 1
ATOM 7089 O O . LEU A 1 884 ? 22.936 -8.070 -22.463 1.00 92.38 884 LEU A O 1
ATOM 7093 N N . LEU A 1 885 ? 23.532 -9.991 -23.484 1.00 93.94 885 LEU A N 1
ATOM 7094 C CA . LEU A 1 885 ? 24.761 -9.459 -24.065 1.00 93.94 885 LEU A CA 1
ATOM 7095 C C . LEU A 1 885 ? 24.441 -8.350 -25.071 1.00 93.94 885 LEU A C 1
ATOM 7097 O O . LEU A 1 885 ? 23.484 -8.422 -25.843 1.00 93.94 885 LEU A O 1
ATOM 7101 N N . VAL A 1 886 ? 25.271 -7.310 -25.068 1.00 91.94 886 VAL A N 1
ATOM 7102 C CA . VAL A 1 886 ? 25.274 -6.319 -26.140 1.00 91.94 886 VAL A CA 1
ATOM 7103 C C . VAL A 1 886 ? 25.735 -7.025 -27.423 1.00 91.94 886 VAL A C 1
ATOM 7105 O O . VAL A 1 886 ? 26.813 -7.626 -27.411 1.00 91.94 886 VAL A O 1
ATOM 7108 N N . PRO A 1 887 ? 24.934 -6.985 -28.505 1.00 90.38 887 PRO A N 1
ATOM 7109 C CA . PRO A 1 887 ? 25.298 -7.600 -29.778 1.00 90.38 887 PRO A CA 1
ATOM 7110 C C . PRO A 1 887 ? 26.627 -7.067 -30.326 1.00 90.38 887 PRO A C 1
ATOM 7112 O O . PRO A 1 887 ? 26.974 -5.911 -30.100 1.00 90.38 887 PRO A O 1
ATOM 7115 N N . ALA A 1 888 ? 27.375 -7.898 -31.056 1.00 86.81 888 ALA A N 1
ATOM 7116 C CA . ALA A 1 888 ? 28.703 -7.531 -31.562 1.00 86.81 888 ALA A CA 1
ATOM 7117 C C . ALA A 1 888 ? 28.677 -6.404 -32.617 1.00 86.81 888 ALA A C 1
ATOM 7119 O O . ALA A 1 888 ? 29.662 -5.684 -32.765 1.00 86.81 888 ALA A O 1
ATOM 7120 N N . ASP A 1 889 ? 27.556 -6.252 -33.325 1.00 88.56 889 ASP A N 1
ATOM 7121 C CA . ASP A 1 889 ? 27.241 -5.180 -34.280 1.00 88.56 889 ASP A CA 1
ATOM 7122 C C . ASP A 1 889 ? 26.766 -3.883 -33.598 1.00 88.56 889 ASP A C 1
ATOM 7124 O O . ASP A 1 889 ? 26.519 -2.876 -34.264 1.00 88.56 889 ASP A O 1
ATOM 7128 N N . GLU A 1 890 ? 26.634 -3.886 -32.267 1.00 90.12 890 GLU A N 1
ATOM 7129 C CA . GLU A 1 890 ? 26.055 -2.791 -31.500 1.00 90.12 890 GLU A CA 1
ATOM 7130 C C . GLU A 1 890 ? 27.020 -2.234 -30.438 1.00 90.12 890 GLU A C 1
ATOM 7132 O O . GLU A 1 890 ? 27.686 -2.958 -29.701 1.00 90.12 890 GLU A O 1
ATOM 7137 N N . ILE A 1 891 ? 27.040 -0.910 -30.283 1.00 90.81 891 ILE A N 1
ATOM 7138 C CA . ILE A 1 891 ? 27.703 -0.222 -29.173 1.00 90.81 891 ILE A CA 1
ATOM 7139 C C . ILE A 1 891 ? 26.633 0.461 -28.325 1.00 90.81 891 ILE A C 1
ATOM 7141 O O . ILE A 1 891 ? 25.938 1.366 -28.785 1.00 90.81 891 ILE A O 1
ATOM 7145 N N . ARG A 1 892 ? 26.528 0.069 -27.050 1.00 93.19 892 ARG A N 1
ATOM 7146 C CA . ARG A 1 892 ? 25.650 0.724 -26.067 1.00 93.19 892 ARG A CA 1
ATOM 7147 C C . ARG A 1 892 ? 26.471 1.518 -25.063 1.00 93.19 892 ARG A C 1
ATOM 7149 O O . ARG A 1 892 ? 27.248 0.939 -24.306 1.00 93.19 892 ARG A O 1
ATOM 7156 N N . ILE A 1 893 ? 26.264 2.830 -25.019 1.00 93.19 893 ILE A N 1
ATOM 7157 C CA . ILE A 1 893 ? 26.900 3.744 -24.066 1.00 93.19 893 ILE A CA 1
ATOM 7158 C C . ILE A 1 893 ? 25.853 4.191 -23.048 1.00 93.19 893 ILE A C 1
ATOM 7160 O O . ILE A 1 893 ? 24.825 4.750 -23.419 1.00 93.19 893 ILE A O 1
ATOM 7164 N N . VAL A 1 894 ? 26.113 3.973 -21.762 1.00 92.62 894 VAL A N 1
ATOM 7165 C CA . VAL A 1 894 ? 25.256 4.426 -20.659 1.00 92.62 894 VAL A CA 1
ATOM 7166 C C . VAL A 1 894 ? 25.914 5.595 -19.946 1.00 92.62 894 VAL A C 1
ATOM 7168 O O . VAL A 1 894 ? 27.069 5.501 -19.529 1.00 92.62 894 VAL A O 1
ATOM 7171 N N . LEU A 1 895 ? 25.157 6.671 -19.740 1.00 90.75 895 LEU A N 1
ATOM 7172 C CA . LEU A 1 895 ? 25.588 7.809 -18.935 1.00 90.75 895 LEU A CA 1
ATOM 7173 C C . LEU A 1 895 ? 25.032 7.664 -17.512 1.00 90.75 895 LEU A C 1
ATOM 7175 O O . LEU A 1 895 ? 23.841 7.847 -17.254 1.00 90.75 895 LEU A O 1
ATOM 7179 N N . PHE A 1 896 ? 25.906 7.330 -16.568 1.00 88.50 896 PHE A N 1
ATOM 7180 C CA . PHE A 1 896 ? 25.577 7.230 -15.152 1.00 88.50 896 PHE A CA 1
ATOM 7181 C C . PHE A 1 896 ? 25.720 8.597 -14.482 1.00 88.50 896 PHE A C 1
ATOM 7183 O O . PHE A 1 896 ? 26.801 8.983 -14.047 1.00 88.50 896 PHE A O 1
ATOM 7190 N N . ALA A 1 897 ? 24.607 9.323 -14.369 1.00 86.31 897 ALA A N 1
ATOM 7191 C CA . ALA A 1 897 ? 24.569 10.568 -13.606 1.00 86.31 897 ALA A CA 1
ATOM 7192 C C . ALA A 1 897 ? 24.534 10.303 -12.088 1.00 86.31 897 ALA A C 1
ATOM 7194 O O . ALA A 1 897 ? 23.550 9.776 -11.552 1.00 86.31 897 ALA A O 1
ATOM 7195 N N . GLU A 1 898 ? 25.597 10.704 -11.394 1.00 82.81 898 GLU A N 1
ATOM 7196 C CA . GLU A 1 898 ? 25.749 10.643 -9.939 1.00 82.81 898 GLU A CA 1
ATOM 7197 C C . GLU A 1 898 ? 24.934 11.755 -9.262 1.00 82.81 898 GLU A C 1
ATOM 7199 O O . GLU A 1 898 ? 25.309 12.930 -9.281 1.00 82.81 898 GLU A O 1
ATOM 7204 N N . HIS A 1 899 ? 23.781 11.401 -8.686 1.00 80.69 899 HIS A N 1
ATOM 7205 C CA . HIS A 1 899 ? 22.892 12.358 -8.025 1.00 80.69 899 HIS A CA 1
ATOM 7206 C C . HIS A 1 899 ? 22.014 11.708 -6.941 1.00 80.69 899 HIS A C 1
ATOM 7208 O O . HIS A 1 899 ? 21.400 10.663 -7.168 1.00 80.69 899 HIS A O 1
ATOM 7214 N N . ASN A 1 900 ? 21.887 12.368 -5.784 1.00 75.62 900 ASN A N 1
ATOM 7215 C CA . ASN A 1 900 ? 21.028 12.009 -4.642 1.00 75.62 900 ASN A CA 1
ATOM 7216 C C . ASN A 1 900 ? 20.969 10.507 -4.339 1.00 75.62 900 ASN A C 1
ATOM 7218 O O . ASN A 1 900 ? 21.995 9.942 -3.996 1.00 75.62 900 ASN A O 1
ATOM 7222 N N . ASN A 1 901 ? 19.805 9.854 -4.472 1.00 76.81 901 ASN A N 1
ATOM 7223 C CA . ASN A 1 901 ? 19.553 8.445 -4.116 1.00 76.81 901 ASN A CA 1
ATOM 7224 C C . ASN A 1 901 ? 20.407 7.413 -4.891 1.00 76.81 901 ASN A C 1
ATOM 7226 O O . ASN A 1 901 ? 20.115 6.221 -4.844 1.00 76.81 901 ASN A O 1
ATOM 7230 N N . ARG A 1 902 ? 21.431 7.860 -5.622 1.00 86.12 902 ARG A N 1
ATOM 7231 C CA . ARG A 1 902 ? 22.462 7.064 -6.291 1.00 86.12 902 ARG A CA 1
ATOM 7232 C C . ARG A 1 902 ? 23.840 7.175 -5.628 1.00 86.12 902 ARG A C 1
ATOM 7234 O O . ARG A 1 902 ? 24.697 6.355 -5.933 1.00 86.12 902 ARG A O 1
ATOM 7241 N N . CYS A 1 903 ? 24.038 8.123 -4.712 1.00 89.44 903 CYS A N 1
ATOM 7242 C CA . CYS A 1 903 ? 25.290 8.375 -3.998 1.00 89.44 903 CYS A CA 1
ATOM 7243 C C . CYS A 1 903 ? 25.068 8.392 -2.481 1.00 89.44 903 CYS A C 1
ATOM 7245 O O . CYS A 1 903 ? 23.956 8.617 -1.996 1.00 89.44 903 CYS A O 1
ATOM 7247 N N . ARG A 1 904 ? 26.136 8.160 -1.712 1.00 90.94 904 ARG A N 1
ATOM 7248 C CA . ARG A 1 904 ? 26.111 8.399 -0.267 1.00 90.94 904 ARG A CA 1
ATOM 7249 C C . ARG A 1 904 ? 25.872 9.893 -0.043 1.00 90.94 904 ARG A C 1
ATOM 7251 O O . ARG A 1 904 ? 26.489 10.728 -0.709 1.00 90.94 904 ARG A O 1
ATOM 7258 N N . LEU A 1 905 ? 24.973 10.221 0.876 1.00 86.69 905 LEU A N 1
ATOM 7259 C CA . LEU A 1 905 ? 24.535 11.578 1.172 1.00 86.69 905 LEU A CA 1
ATOM 7260 C C . LEU A 1 905 ? 25.744 12.493 1.425 1.00 86.69 905 LEU A C 1
ATOM 7262 O O . LEU A 1 905 ? 26.654 12.123 2.161 1.00 86.69 905 LEU A O 1
ATOM 7266 N N . HIS A 1 906 ? 25.732 13.681 0.814 1.00 82.31 906 HIS A N 1
ATOM 7267 C CA . HIS A 1 906 ? 26.818 14.675 0.848 1.00 82.31 906 HIS A CA 1
ATOM 7268 C C . HIS A 1 906 ? 28.142 14.248 0.189 1.00 82.31 906 HIS A C 1
ATOM 7270 O O . HIS A 1 906 ? 29.158 14.910 0.383 1.00 82.31 906 HIS A O 1
ATOM 7276 N N . THR A 1 907 ? 28.148 13.186 -0.620 1.00 86.00 907 THR A N 1
ATOM 7277 C CA . THR A 1 907 ? 29.341 12.732 -1.348 1.00 86.00 907 THR A CA 1
ATOM 7278 C C . THR A 1 907 ? 29.022 12.401 -2.807 1.00 86.00 907 THR A C 1
ATOM 7280 O O . THR A 1 907 ? 27.859 12.293 -3.194 1.00 86.00 907 THR A O 1
ATOM 7283 N N . HIS A 1 908 ? 30.071 12.165 -3.595 1.00 84.25 908 HIS A N 1
ATOM 7284 C CA . HIS A 1 908 ? 29.979 11.595 -4.943 1.00 84.25 908 HIS A CA 1
ATOM 7285 C C . HIS A 1 908 ? 30.158 10.069 -4.959 1.00 84.25 908 HIS A C 1
ATOM 7287 O O . HIS A 1 908 ? 30.145 9.457 -6.014 1.00 84.25 908 HIS A O 1
ATOM 7293 N N . VAL A 1 909 ? 30.312 9.418 -3.800 1.00 89.19 909 VAL A N 1
ATOM 7294 C CA . VAL A 1 909 ? 30.541 7.969 -3.749 1.00 89.19 909 VAL A CA 1
ATOM 7295 C C . VAL A 1 909 ? 29.242 7.240 -4.108 1.00 89.19 909 VAL A C 1
ATOM 7297 O O . VAL A 1 909 ? 28.261 7.407 -3.378 1.00 89.19 909 VAL A O 1
ATOM 7300 N N . PRO A 1 910 ? 29.189 6.429 -5.182 1.00 90.69 910 PRO A N 1
ATOM 7301 C CA . PRO A 1 910 ? 27.958 5.751 -5.570 1.00 90.69 910 PRO A CA 1
ATOM 7302 C C . PRO A 1 910 ? 27.521 4.706 -4.538 1.00 90.69 910 PRO A C 1
ATOM 7304 O O . PRO A 1 910 ? 28.345 4.055 -3.897 1.00 90.69 910 PRO A O 1
ATOM 7307 N N . LEU A 1 911 ? 26.209 4.525 -4.398 1.00 94.44 911 LEU A N 1
ATOM 7308 C CA . LEU A 1 911 ? 25.618 3.469 -3.575 1.00 94.44 911 LEU A CA 1
ATOM 7309 C C . LEU A 1 911 ? 25.800 2.105 -4.249 1.00 94.44 911 LEU A C 1
ATOM 7311 O O . LEU A 1 911 ? 25.867 2.004 -5.474 1.00 94.44 911 LEU A O 1
ATOM 7315 N N . GLY A 1 912 ? 25.800 1.027 -3.471 1.00 94.62 912 GLY A N 1
ATOM 7316 C CA . GLY A 1 912 ? 26.144 -0.292 -3.999 1.00 94.62 912 GLY A CA 1
ATOM 7317 C C . GLY A 1 912 ? 25.157 -0.842 -5.022 1.00 94.62 912 GLY A C 1
ATOM 7318 O O . GLY A 1 912 ? 25.564 -1.569 -5.916 1.00 94.62 912 GLY A O 1
ATOM 7319 N N . HIS A 1 913 ? 23.886 -0.425 -5.020 1.00 91.81 913 HIS A N 1
ATOM 7320 C CA . HIS A 1 913 ? 22.975 -0.789 -6.115 1.00 91.81 913 HIS A CA 1
ATOM 7321 C C . HIS A 1 913 ? 23.368 -0.139 -7.457 1.00 91.81 913 HIS A C 1
ATOM 7323 O O . HIS A 1 913 ? 23.115 -0.725 -8.507 1.00 91.81 913 HIS A O 1
ATOM 7329 N N . VAL A 1 914 ? 23.995 1.044 -7.436 1.00 91.69 914 VAL A N 1
ATOM 7330 C CA . VAL A 1 914 ? 24.563 1.690 -8.631 1.00 91.69 914 VAL A CA 1
ATOM 7331 C C . VAL A 1 914 ? 25.835 0.969 -9.059 1.00 91.69 914 VAL A C 1
ATOM 7333 O O . VAL A 1 914 ? 26.011 0.706 -10.245 1.00 91.69 914 VAL A O 1
ATOM 7336 N N . GLN A 1 915 ? 26.675 0.570 -8.102 1.00 93.00 915 GLN A N 1
ATOM 7337 C CA . GLN A 1 915 ? 27.885 -0.208 -8.379 1.00 93.00 915 GLN A CA 1
ATOM 7338 C C . GLN A 1 915 ? 27.558 -1.584 -8.969 1.00 93.00 915 GLN A C 1
ATOM 7340 O O . GLN A 1 915 ? 28.129 -1.950 -9.990 1.00 93.00 915 GLN A O 1
ATOM 7345 N N . ALA A 1 916 ? 26.586 -2.307 -8.407 1.00 94.56 916 ALA A N 1
ATOM 7346 C CA . ALA A 1 916 ? 26.105 -3.581 -8.938 1.00 94.56 916 ALA A CA 1
ATOM 7347 C C . ALA A 1 916 ? 25.542 -3.423 -10.355 1.00 94.56 916 ALA A C 1
ATOM 7349 O O . ALA A 1 916 ? 25.887 -4.193 -11.248 1.00 94.56 916 ALA A O 1
ATOM 7350 N N . ARG A 1 917 ? 24.734 -2.377 -10.588 1.00 93.25 917 ARG A N 1
ATOM 7351 C CA . ARG A 1 917 ? 24.205 -2.056 -11.920 1.00 93.25 917 ARG A CA 1
ATOM 7352 C C . ARG A 1 917 ? 25.332 -1.807 -12.926 1.00 93.25 917 ARG A C 1
ATOM 7354 O O . ARG A 1 917 ? 25.303 -2.370 -14.014 1.00 93.25 917 ARG A O 1
ATOM 7361 N N . LYS A 1 918 ? 26.324 -0.990 -12.559 1.00 92.69 918 LYS A N 1
ATOM 7362 C CA . LYS A 1 918 ? 27.497 -0.687 -13.391 1.00 92.69 918 LYS A CA 1
ATOM 7363 C C . LYS A 1 918 ? 28.317 -1.945 -13.683 1.00 92.69 918 LYS A C 1
ATOM 7365 O O . LYS A 1 918 ? 28.624 -2.211 -14.839 1.00 92.69 918 LYS A O 1
ATOM 7370 N N . ARG A 1 919 ? 28.626 -2.737 -12.652 1.00 93.75 919 ARG A N 1
ATOM 7371 C CA . ARG A 1 919 ? 29.373 -4.000 -12.755 1.00 93.75 919 ARG A CA 1
ATOM 7372 C C . ARG A 1 919 ? 28.710 -4.963 -13.739 1.00 93.75 919 ARG A C 1
ATOM 7374 O O . ARG A 1 919 ? 29.379 -5.471 -14.633 1.00 93.75 919 ARG A O 1
ATOM 7381 N N . GLN A 1 920 ? 27.399 -5.151 -13.614 1.00 95.44 920 GLN A N 1
ATOM 7382 C CA . GLN A 1 920 ? 26.623 -6.038 -14.479 1.00 95.44 920 GLN A CA 1
ATOM 7383 C C . GLN A 1 920 ? 26.504 -5.503 -15.911 1.00 95.44 920 GLN A C 1
ATOM 7385 O O . GLN A 1 920 ? 26.670 -6.266 -16.855 1.00 95.44 920 GLN A O 1
ATOM 7390 N N . ALA A 1 921 ? 26.296 -4.196 -16.096 1.00 94.44 921 ALA A N 1
ATOM 7391 C CA . ALA A 1 921 ? 26.256 -3.590 -17.428 1.00 94.44 921 ALA A CA 1
ATOM 7392 C C . ALA A 1 921 ? 27.585 -3.779 -18.184 1.00 94.44 921 ALA A C 1
ATOM 7394 O O . ALA A 1 921 ? 27.586 -4.178 -19.347 1.00 94.44 921 ALA A O 1
ATOM 7395 N N . ILE A 1 922 ? 28.723 -3.571 -17.516 1.00 93.25 922 ILE A N 1
ATOM 7396 C CA . ILE A 1 922 ? 30.051 -3.766 -18.120 1.00 93.25 922 ILE A CA 1
ATOM 7397 C C . ILE A 1 922 ? 30.262 -5.225 -18.533 1.00 93.25 922 ILE A C 1
ATOM 7399 O O . ILE A 1 922 ? 30.744 -5.482 -19.633 1.00 93.25 922 ILE A O 1
ATOM 7403 N N . GLN A 1 923 ? 29.861 -6.184 -17.691 1.00 93.19 923 GLN A N 1
ATOM 7404 C CA . GLN A 1 923 ? 29.951 -7.613 -18.018 1.00 93.19 923 GLN A CA 1
ATOM 7405 C C . GLN A 1 923 ? 29.101 -8.026 -19.224 1.00 93.19 923 GLN A C 1
ATOM 7407 O O . GLN A 1 923 ? 29.407 -9.035 -19.861 1.00 93.19 923 GLN A O 1
ATOM 7412 N N . LEU A 1 924 ? 28.048 -7.265 -19.527 1.00 94.06 924 LEU A N 1
ATOM 7413 C CA . LEU A 1 924 ? 27.207 -7.473 -20.700 1.00 94.06 924 LEU A CA 1
ATOM 7414 C C . LEU A 1 924 ? 27.716 -6.742 -21.949 1.00 94.06 924 LEU A C 1
ATOM 7416 O O . LEU A 1 924 ? 27.150 -6.931 -23.016 1.00 94.06 924 LEU A O 1
ATOM 7420 N N . GLY A 1 925 ? 28.777 -5.935 -21.848 1.00 92.62 925 GLY A N 1
ATOM 7421 C CA . GLY A 1 925 ? 29.383 -5.231 -22.985 1.00 92.62 925 GLY A CA 1
ATOM 7422 C C . GLY A 1 925 ? 29.003 -3.753 -23.115 1.00 92.62 925 GLY A C 1
ATOM 7423 O O . GLY A 1 925 ? 29.449 -3.095 -24.055 1.00 92.62 925 GLY A O 1
ATOM 7424 N N . TYR A 1 926 ? 28.240 -3.192 -22.171 1.00 93.62 926 TYR A N 1
ATOM 7425 C CA . TYR A 1 926 ? 27.960 -1.754 -22.159 1.00 93.62 926 TYR A CA 1
ATOM 7426 C C . TYR A 1 926 ? 29.235 -0.941 -21.892 1.00 93.62 926 TYR A C 1
ATOM 7428 O O . TYR A 1 926 ? 30.083 -1.309 -21.075 1.00 93.62 926 TYR A O 1
ATOM 7436 N N . LYS A 1 927 ? 29.334 0.221 -22.538 1.00 93.06 927 LYS A N 1
ATOM 7437 C CA . LYS A 1 927 ? 30.298 1.275 -22.203 1.00 93.06 927 LYS A CA 1
ATOM 7438 C C . LYS A 1 927 ? 29.660 2.231 -21.204 1.00 93.06 927 LYS A C 1
ATOM 7440 O O . LYS A 1 927 ? 28.483 2.560 -21.328 1.00 93.06 927 LYS A O 1
ATOM 7445 N N . VAL A 1 928 ? 30.418 2.679 -20.214 1.00 92.06 928 VAL A N 1
ATOM 7446 C CA . VAL A 1 928 ? 29.913 3.504 -19.113 1.00 92.06 928 VAL A CA 1
ATOM 7447 C C . VAL A 1 928 ? 30.645 4.839 -19.079 1.00 92.06 928 VAL A C 1
ATOM 7449 O O . VAL A 1 928 ? 31.874 4.885 -19.050 1.00 92.06 928 VAL A O 1
ATOM 7452 N N . ILE A 1 929 ? 29.879 5.926 -19.028 1.00 91.81 929 ILE A N 1
ATOM 7453 C CA . ILE A 1 929 ? 30.386 7.268 -18.739 1.00 91.81 929 ILE A CA 1
ATOM 7454 C C . ILE A 1 929 ? 29.785 7.724 -17.411 1.00 91.81 929 ILE A C 1
ATOM 7456 O O . ILE A 1 929 ? 28.566 7.805 -17.273 1.00 91.81 929 ILE A O 1
ATOM 7460 N N . GLU A 1 930 ? 30.628 8.010 -16.425 1.00 89.81 930 GLU A N 1
ATOM 7461 C CA . GLU A 1 930 ? 30.200 8.567 -15.137 1.00 89.81 930 GLU A CA 1
ATOM 7462 C C . GLU A 1 930 ? 30.152 10.096 -15.239 1.00 89.81 930 GLU A C 1
ATOM 7464 O O . GLU A 1 930 ? 31.111 10.710 -15.711 1.00 89.81 930 GLU A O 1
ATOM 7469 N N . LEU A 1 931 ? 29.035 10.696 -14.811 1.00 88.69 931 LEU A N 1
ATOM 7470 C CA . LEU A 1 931 ? 28.783 12.137 -14.877 1.00 88.69 931 LEU A CA 1
ATOM 7471 C C . LEU A 1 931 ? 28.450 12.706 -13.499 1.00 88.69 931 LEU A C 1
ATOM 7473 O O . LEU A 1 931 ? 27.634 12.135 -12.768 1.00 88.69 931 LEU A O 1
ATOM 7477 N N . ASN A 1 932 ? 28.958 13.900 -13.189 1.00 86.25 932 ASN A N 1
ATOM 7478 C CA . ASN A 1 932 ? 28.561 14.630 -11.986 1.00 86.25 932 ASN A CA 1
ATOM 7479 C C . ASN A 1 932 ? 27.140 15.217 -12.113 1.00 86.25 932 ASN A C 1
ATOM 7481 O O . ASN A 1 932 ? 26.931 16.357 -12.542 1.00 86.25 932 ASN A O 1
ATOM 7485 N N . GLY A 1 933 ? 26.136 14.447 -11.692 1.00 85.81 933 GLY A N 1
ATOM 7486 C CA . GLY A 1 933 ? 24.728 14.837 -11.774 1.00 85.81 933 GLY A CA 1
ATOM 7487 C C . GLY A 1 933 ? 24.365 16.055 -10.917 1.00 85.81 933 GLY A C 1
ATOM 7488 O O . GLY A 1 933 ? 23.473 16.811 -11.295 1.00 85.81 933 GLY A O 1
ATOM 7489 N N . TYR A 1 934 ? 25.071 16.315 -9.809 1.00 83.69 934 TYR A N 1
ATOM 7490 C CA . TYR A 1 934 ? 24.863 17.520 -8.987 1.00 83.69 934 TYR A CA 1
ATOM 7491 C C . TYR A 1 934 ? 25.194 18.812 -9.735 1.00 83.69 934 TYR A C 1
ATOM 7493 O O . TYR A 1 934 ? 24.514 19.825 -9.549 1.00 83.69 934 TYR A O 1
ATOM 7501 N N . LYS A 1 935 ? 26.217 18.782 -10.594 1.00 85.31 935 LYS A N 1
ATOM 7502 C CA . LYS A 1 935 ? 26.594 19.919 -11.440 1.00 85.31 935 LYS A CA 1
ATOM 7503 C C . LYS A 1 935 ? 25.530 20.179 -12.510 1.00 85.31 935 LYS A C 1
ATOM 7505 O O . LYS A 1 935 ? 25.058 21.308 -12.637 1.00 85.31 935 LYS A O 1
ATOM 7510 N N . ILE A 1 936 ? 25.095 19.119 -13.195 1.00 86.94 936 ILE A N 1
ATOM 7511 C CA . ILE A 1 936 ? 24.114 19.168 -14.297 1.00 86.94 936 ILE A CA 1
ATOM 7512 C C . ILE A 1 936 ? 22.709 19.557 -13.804 1.00 86.94 936 ILE A C 1
ATOM 7514 O O . ILE A 1 936 ? 21.942 20.210 -14.513 1.00 86.94 936 ILE A O 1
ATOM 7518 N N . ALA A 1 937 ? 22.362 19.189 -12.567 1.00 84.94 937 ALA A N 1
ATOM 7519 C CA . ALA A 1 937 ? 21.091 19.563 -11.951 1.00 84.94 937 ALA A CA 1
ATOM 7520 C C . ALA A 1 937 ? 20.947 21.079 -11.738 1.00 84.94 937 ALA A C 1
ATOM 7522 O O . ALA A 1 937 ? 19.830 21.591 -11.741 1.00 84.94 937 ALA A O 1
ATOM 7523 N N . ARG A 1 938 ? 22.061 21.792 -11.515 1.00 84.56 938 ARG A N 1
ATOM 7524 C CA . ARG A 1 938 ? 22.066 23.237 -11.224 1.00 84.56 938 ARG A CA 1
ATOM 7525 C C . ARG A 1 938 ? 22.085 24.095 -12.481 1.00 84.56 938 ARG A C 1
ATOM 7527 O O . ARG A 1 938 ? 21.495 25.170 -12.481 1.00 84.56 938 ARG A O 1
ATOM 7534 N N . ARG A 1 939 ? 22.787 23.644 -13.522 1.00 87.06 939 ARG A N 1
ATOM 7535 C CA . ARG A 1 939 ? 22.858 24.319 -14.820 1.00 87.06 939 ARG A CA 1
ATOM 7536 C C . ARG A 1 939 ? 23.056 23.305 -15.950 1.00 87.06 939 ARG A C 1
ATOM 7538 O O . ARG A 1 939 ? 23.689 22.276 -15.712 1.00 87.06 939 ARG A O 1
ATOM 7545 N N . PRO A 1 940 ? 22.592 23.607 -17.174 1.00 83.25 940 PRO A N 1
ATOM 7546 C CA . PRO A 1 940 ? 22.972 22.845 -18.358 1.00 83.25 940 PRO A CA 1
ATOM 7547 C C . PRO A 1 940 ? 24.499 22.761 -18.528 1.00 83.25 940 PRO A C 1
ATOM 7549 O O . PRO A 1 940 ? 25.250 23.615 -18.031 1.00 83.25 940 PRO A O 1
ATOM 7552 N N . LEU A 1 941 ? 24.947 21.722 -19.236 1.00 86.81 941 LEU A N 1
ATOM 7553 C CA . LEU A 1 941 ? 26.340 21.589 -19.664 1.00 86.81 941 LEU A CA 1
ATOM 7554 C C . LEU A 1 941 ? 26.710 22.784 -20.550 1.00 86.81 941 LEU A C 1
ATOM 7556 O O . LEU A 1 941 ? 25.924 23.184 -21.406 1.00 86.81 941 LEU A O 1
ATOM 7560 N N . ASN A 1 942 ? 27.891 23.364 -20.335 1.00 89.38 942 ASN A N 1
ATOM 7561 C CA . ASN A 1 942 ? 28.404 24.404 -21.228 1.00 89.38 942 ASN A CA 1
ATOM 7562 C C . ASN A 1 942 ? 29.039 23.782 -22.487 1.00 89.38 942 ASN A C 1
ATOM 7564 O O . ASN A 1 942 ? 29.189 22.561 -22.579 1.00 89.38 942 ASN A O 1
ATOM 7568 N N . ASP A 1 943 ? 29.430 24.612 -23.454 1.00 87.94 943 ASP A N 1
ATOM 7569 C CA . ASP A 1 943 ? 29.961 24.131 -24.737 1.00 87.94 943 ASP A CA 1
ATOM 7570 C C . ASP A 1 943 ? 31.245 23.301 -24.591 1.00 87.94 943 ASP A C 1
ATOM 7572 O O . ASP A 1 943 ? 31.429 22.318 -25.308 1.00 87.94 943 ASP A O 1
ATOM 7576 N N . VAL A 1 944 ? 32.111 23.644 -23.630 1.00 90.31 944 VAL A N 1
ATOM 7577 C CA . VAL A 1 944 ? 33.364 22.918 -23.363 1.00 90.31 944 VAL A CA 1
ATOM 7578 C C . VAL A 1 944 ? 33.077 21.538 -22.772 1.00 90.31 944 VAL A C 1
ATOM 7580 O O . VAL A 1 944 ? 33.589 20.536 -23.265 1.00 90.31 944 VAL A O 1
ATOM 7583 N N . GLU A 1 945 ? 32.226 21.471 -21.747 1.00 90.50 945 GLU A N 1
ATOM 7584 C CA . GLU A 1 945 ? 31.799 20.223 -21.100 1.00 90.50 945 GLU A CA 1
ATOM 7585 C C . GLU A 1 945 ? 31.061 19.315 -22.094 1.00 90.50 945 GLU A C 1
ATOM 7587 O O . GLU A 1 945 ? 31.298 18.108 -22.147 1.00 90.50 945 GLU A O 1
ATOM 7592 N N . THR A 1 946 ? 30.213 19.905 -22.939 1.00 90.44 946 THR A N 1
ATOM 7593 C CA . THR A 1 946 ? 29.491 19.193 -24.000 1.00 90.44 946 THR A CA 1
ATOM 7594 C C . THR A 1 946 ? 30.453 18.651 -25.055 1.00 90.44 946 THR A C 1
ATOM 7596 O O . THR A 1 946 ? 30.333 17.494 -25.454 1.00 90.44 946 THR A O 1
ATOM 7599 N N . ALA A 1 947 ? 31.442 19.441 -25.486 1.00 89.44 947 ALA A N 1
ATOM 7600 C CA . ALA A 1 947 ? 32.465 18.988 -26.425 1.00 89.44 947 ALA A CA 1
ATOM 7601 C C . ALA A 1 947 ? 33.310 17.844 -25.844 1.00 89.44 947 ALA A C 1
ATOM 7603 O O . ALA A 1 947 ? 33.570 16.867 -26.542 1.00 89.44 947 ALA A O 1
ATOM 7604 N N . GLN A 1 948 ? 33.684 17.919 -24.564 1.00 89.38 948 GLN A N 1
ATOM 7605 C CA . GLN A 1 948 ? 34.392 16.837 -23.874 1.00 89.38 948 GLN A CA 1
ATOM 7606 C C . GLN A 1 948 ? 33.556 15.553 -23.822 1.00 89.38 948 GLN A C 1
ATOM 7608 O O . GLN A 1 948 ? 34.062 14.492 -24.181 1.00 89.38 948 GLN A O 1
ATOM 7613 N N . LEU A 1 949 ? 32.277 15.644 -23.439 1.00 90.50 949 LEU A N 1
ATOM 7614 C CA . LEU A 1 949 ? 31.373 14.490 -23.401 1.00 90.50 949 LEU A CA 1
ATOM 7615 C C . LEU A 1 949 ? 31.233 13.835 -24.780 1.00 90.50 949 LEU A C 1
ATOM 7617 O O . LEU A 1 949 ? 31.341 12.617 -24.906 1.00 90.50 949 LEU A O 1
ATOM 7621 N N . VAL A 1 950 ? 31.025 14.643 -25.820 1.00 90.00 950 VAL A N 1
ATOM 7622 C CA . VAL A 1 950 ? 30.878 14.158 -27.197 1.00 90.00 950 VAL A CA 1
ATOM 7623 C C . VAL A 1 950 ? 32.163 13.520 -27.717 1.00 90.00 950 VAL A C 1
ATOM 7625 O O . VAL A 1 950 ? 32.091 12.467 -28.346 1.00 90.00 950 VAL A O 1
ATOM 7628 N N . ASN A 1 951 ? 33.331 14.078 -27.398 1.00 88.75 951 ASN A N 1
ATOM 7629 C CA . ASN A 1 951 ? 34.610 13.470 -27.763 1.00 88.75 951 ASN A CA 1
ATOM 7630 C C . ASN A 1 951 ? 34.772 12.079 -27.130 1.00 88.75 951 ASN A C 1
ATOM 7632 O O . ASN A 1 951 ? 35.207 11.153 -27.809 1.00 88.75 951 ASN A O 1
ATOM 7636 N N . VAL A 1 952 ? 34.376 11.899 -25.863 1.00 88.62 952 VAL A N 1
ATOM 7637 C CA . VAL A 1 952 ? 34.397 10.582 -25.197 1.00 88.62 952 VAL A CA 1
ATOM 7638 C C . VAL A 1 952 ? 33.417 9.605 -25.862 1.00 88.62 952 VAL A C 1
ATOM 7640 O O . VAL A 1 952 ? 33.766 8.450 -26.102 1.00 88.62 952 VAL A O 1
ATOM 7643 N N . ILE A 1 953 ? 32.210 10.060 -26.216 1.00 89.06 953 ILE A N 1
ATOM 7644 C CA . ILE A 1 953 ? 31.224 9.247 -26.952 1.00 89.06 953 ILE A CA 1
ATOM 7645 C C . ILE A 1 953 ? 31.798 8.786 -28.303 1.00 89.06 953 ILE A C 1
ATOM 7647 O O . ILE A 1 953 ? 31.726 7.604 -28.636 1.00 89.06 953 ILE A O 1
ATOM 7651 N N . GLN A 1 954 ? 32.421 9.691 -29.061 1.00 85.88 954 GLN A N 1
ATOM 7652 C CA . GLN A 1 954 ? 33.029 9.380 -30.359 1.00 85.88 954 GLN A CA 1
ATOM 7653 C C . GLN A 1 954 ? 34.253 8.463 -30.235 1.00 85.88 954 GLN A C 1
ATOM 7655 O O . GLN A 1 954 ? 34.443 7.587 -31.075 1.00 85.88 954 GLN A O 1
ATOM 7660 N N . GLN A 1 955 ? 35.055 8.597 -29.173 1.00 84.00 955 GLN A N 1
ATOM 7661 C CA . GLN A 1 955 ? 36.157 7.671 -28.890 1.00 84.00 955 GLN A CA 1
ATOM 7662 C C . GLN A 1 955 ? 35.661 6.231 -28.726 1.00 84.00 955 GLN A C 1
ATOM 7664 O O . GLN A 1 955 ? 36.271 5.318 -29.282 1.00 84.00 955 GLN A O 1
ATOM 7669 N N . PHE A 1 956 ? 34.536 6.027 -28.030 1.00 84.62 956 PHE A N 1
ATOM 7670 C CA . PHE A 1 956 ? 33.929 4.700 -27.915 1.00 84.62 956 PHE A CA 1
ATOM 7671 C C . PHE A 1 956 ? 33.444 4.136 -29.252 1.00 84.62 956 PHE A C 1
ATOM 7673 O O . PHE A 1 956 ? 33.528 2.926 -29.443 1.00 84.62 956 PHE A O 1
ATOM 7680 N N . CYS A 1 957 ? 32.984 4.989 -30.170 1.00 77.25 957 CYS A N 1
ATOM 7681 C CA . CYS A 1 957 ? 32.550 4.575 -31.507 1.00 77.25 957 CYS A CA 1
ATOM 7682 C C . CYS A 1 957 ? 33.737 4.213 -32.415 1.00 77.25 957 CYS A C 1
ATOM 7684 O O . CYS A 1 957 ? 33.670 3.254 -33.177 1.00 77.25 957 CYS A O 1
ATOM 7686 N N . ASN A 1 958 ? 34.841 4.959 -32.309 1.00 72.69 958 ASN A N 1
ATOM 7687 C CA . ASN A 1 958 ? 36.002 4.813 -33.191 1.00 72.69 958 ASN A CA 1
ATOM 7688 C C . ASN A 1 958 ? 36.983 3.718 -32.739 1.00 72.69 958 ASN A C 1
ATOM 7690 O O . ASN A 1 958 ? 37.761 3.210 -33.549 1.00 72.69 958 ASN A O 1
ATOM 7694 N N . SER A 1 959 ? 36.994 3.343 -31.454 1.00 62.00 959 SER A N 1
ATOM 7695 C CA . SER A 1 959 ? 37.925 2.328 -30.960 1.00 62.00 959 SER A CA 1
ATOM 7696 C C . SER A 1 959 ? 37.452 0.912 -31.324 1.00 62.00 959 SER A C 1
ATOM 7698 O O . SER A 1 959 ? 36.632 0.327 -30.617 1.00 62.00 959 SER A O 1
ATOM 7700 N N . LYS A 1 960 ? 38.033 0.301 -32.366 1.00 53.25 960 LYS A N 1
ATOM 7701 C CA . LYS A 1 960 ? 37.889 -1.149 -32.632 1.00 53.25 960 LYS A CA 1
ATOM 7702 C C . LYS A 1 960 ? 38.593 -2.044 -31.586 1.00 53.25 960 LYS A C 1
ATOM 7704 O O . LYS A 1 960 ? 38.461 -3.261 -31.649 1.00 53.25 960 LYS A O 1
ATOM 7709 N N . ALA A 1 961 ? 39.311 -1.484 -30.601 1.00 45.03 961 ALA A N 1
ATOM 7710 C CA . ALA A 1 961 ? 39.954 -2.241 -29.520 1.00 45.03 961 ALA A CA 1
ATOM 7711 C C . ALA A 1 961 ? 40.007 -1.482 -28.175 1.00 45.03 961 ALA A C 1
ATOM 7713 O O . ALA A 1 961 ? 40.310 -0.294 -28.139 1.00 45.03 961 ALA A O 1
ATOM 7714 N N . LYS A 1 962 ? 39.747 -2.216 -27.076 1.00 48.09 962 LYS A N 1
ATOM 7715 C CA . LYS A 1 962 ? 40.119 -1.985 -25.654 1.00 48.09 962 LYS A CA 1
ATOM 7716 C C . LYS A 1 962 ? 40.136 -0.539 -25.096 1.00 48.09 962 LYS A C 1
ATOM 7718 O O . LYS A 1 962 ? 40.909 -0.262 -24.182 1.00 48.09 962 LYS A O 1
ATOM 7723 N N . ALA A 1 963 ? 39.263 0.373 -25.528 1.00 53.50 963 ALA A N 1
ATOM 7724 C CA . ALA A 1 963 ? 38.992 1.567 -24.720 1.00 53.50 963 ALA A CA 1
ATOM 7725 C C . ALA A 1 963 ? 38.436 1.142 -23.346 1.00 53.50 963 ALA A C 1
ATOM 7727 O O . ALA A 1 963 ? 37.615 0.217 -23.273 1.00 53.50 963 ALA A O 1
ATOM 7728 N N . SER A 1 964 ? 38.899 1.788 -22.264 1.00 58.28 964 SER A N 1
ATOM 7729 C CA . SER A 1 964 ? 38.414 1.532 -20.901 1.00 58.28 964 SER A CA 1
ATOM 7730 C C . SER A 1 964 ? 36.890 1.514 -20.896 1.00 58.28 964 SER A C 1
ATOM 7732 O O . SER A 1 964 ? 36.264 2.483 -21.310 1.00 58.28 964 SER A O 1
ATOM 7734 N N . SER A 1 965 ? 36.281 0.425 -20.420 1.00 72.94 965 SER A N 1
ATOM 7735 C CA . SER A 1 965 ? 34.815 0.303 -20.337 1.00 72.94 965 SER A CA 1
ATOM 7736 C C . SER A 1 965 ? 34.152 1.396 -19.489 1.00 72.94 965 SER A C 1
ATOM 7738 O O . SER A 1 965 ? 32.940 1.574 -19.579 1.00 72.94 965 SER A O 1
ATOM 7740 N N . ILE A 1 966 ? 34.944 2.129 -18.696 1.00 74.50 966 ILE A N 1
ATOM 7741 C CA . ILE A 1 966 ? 34.514 3.238 -17.852 1.00 74.50 966 ILE A CA 1
ATOM 7742 C C . ILE A 1 966 ? 35.360 4.471 -18.168 1.00 74.50 966 ILE A C 1
ATOM 7744 O O . ILE A 1 966 ? 36.592 4.415 -18.113 1.00 74.50 966 ILE A O 1
ATOM 7748 N N . VAL A 1 967 ? 34.699 5.599 -18.412 1.00 79.44 967 VAL A N 1
ATOM 7749 C CA . VAL A 1 967 ? 35.327 6.924 -18.463 1.00 79.44 967 VAL A CA 1
ATOM 7750 C C . VAL A 1 967 ? 34.587 7.857 -17.506 1.00 79.44 967 VAL A C 1
ATOM 7752 O O . VAL A 1 967 ? 33.359 7.880 -17.476 1.00 79.44 967 VAL A O 1
ATOM 7755 N N . ARG A 1 968 ? 35.324 8.634 -16.707 1.00 74.88 968 ARG A N 1
ATOM 7756 C CA . ARG A 1 968 ? 34.750 9.718 -15.897 1.00 74.88 968 ARG A CA 1
ATOM 7757 C C . ARG A 1 968 ? 34.794 11.008 -16.694 1.00 74.88 968 ARG A C 1
ATOM 7759 O O . ARG A 1 968 ? 35.872 11.408 -17.128 1.00 74.88 968 ARG A O 1
ATOM 7766 N N . ALA A 1 969 ? 33.646 11.650 -16.870 1.00 63.56 969 ALA A N 1
ATOM 7767 C CA . ALA A 1 969 ? 33.550 12.941 -17.531 1.00 63.56 969 ALA A CA 1
ATOM 7768 C C . ALA A 1 969 ? 33.042 13.991 -16.531 1.00 63.56 969 ALA A C 1
ATOM 7770 O O . ALA A 1 969 ? 31.891 13.921 -16.107 1.00 63.56 969 ALA A O 1
ATOM 7771 N N . PHE A 1 970 ? 33.951 14.928 -16.210 1.00 61.59 970 PHE A N 1
ATOM 7772 C CA . PHE A 1 970 ? 33.815 16.159 -15.404 1.00 61.59 970 PHE A CA 1
ATOM 7773 C C . PHE A 1 970 ? 33.192 16.087 -13.999 1.00 61.59 970 PHE A C 1
ATOM 7775 O O . PHE A 1 970 ? 32.040 15.635 -13.813 1.00 61.59 970 PHE A O 1
#

Organism: Trichinella pseudospiralis (NCBI:txid6337)

Sequence (970 aa):
LFIVLFCSAAMTMSNSDTKLVDWISDIIDLGPGALMERIIREERELIKPDSQSSKHFSLLENQPKNRYRDIPCLDHSRVLLRGSPSDYIHANWVTVPELGVRVILSQAPKDNTLSDFWDVILQENITLMVNLTKAQEIEIGKCLKYYPEVHKSLKCQGVQNIVVICVKVRKMAFFNKIKLVLYCKNSGQRRKVYLFTYNEWPDHEVPSCDQFVQFVLYMIKCMKKMNNEQHMLIHCSAGVGRSGTLIASIRLLLQLQAGERPNVFQMVNSIRQERARAVQGLNQYKLLYCVILHYYTLLKHAPSDKVAAVKQLIASLLPNEQNVHYAHRRMSELRKENSPRLDSSGTAMEKSAVSKLDQTAALSLIAEEKEAENVVRPLSSVALTATEQPVGSPNLKGAAKCTSSKGFLDKRKVFAKQTASPKQTKSADKNKPTEKVDASKNVGALKPQKSGQSGKTKKSSNKLPELIACGNQCPSEAWSLLGDKVVGFIESVIDQAESDEELSRLLLLIAYYLPVSEQRWSMHRSRLSDSIERISDEAFLCLVHAFMLRRSIPNSIFPILDLQIRRRLDRFTFDDLGLISLAYFKCCRRFQYGHVGRYLAVRLENHLATVDEVQNVPVAAVLKQLRYVQQGDLSNLLPSILRRFAELPSVSLKLVTWIHAAYFATRLCLFDEKFTKSLFEKVRANKGEIRAKDASVLLHYLALFDYSADGMDQFLVNVFETEPIAIKSVIKFPETLTSALRSAVIRGLYPMELIDNCFSSKFISRFANRHYFPFLDYYFIDCSVAIEKSDSGLRLDFKHLPNSFKYKSRDMYTVVDDDSIYKKIHCHIADAVGKRLRCSTAAVQFCRILPHFFAFDTVIRFRDGDFDMTQLQYEIKAYNREELLVPADEIRIVLFAEHNNRCRLHTHVPLGHVQARKRQAIQLGYKVIELNGYKIARRPLNDVETAQLVNVIQQFCNSKAKASSIVRAF

Solvent-accessible surface area (backbone atoms only — not comparable to full-atom values): 57108 Å² total; per-residue (Å²): 128,85,74,74,73,72,76,76,77,82,80,74,74,53,77,34,53,51,43,46,50,51,53,50,48,57,53,56,75,51,34,70,67,54,45,51,53,48,52,55,51,47,63,72,69,47,73,74,78,61,80,84,48,22,56,66,50,66,36,78,88,40,44,82,65,48,92,49,97,88,60,65,40,35,57,96,30,41,46,74,41,79,87,47,102,55,48,75,53,61,28,19,42,38,79,38,76,87,76,74,46,54,33,37,35,21,37,36,46,43,87,94,32,43,31,62,51,55,40,46,38,62,73,57,39,38,36,39,35,37,37,60,53,45,75,68,39,35,74,75,58,52,24,55,88,84,74,45,57,73,78,32,69,38,80,34,90,33,85,45,36,36,34,38,30,19,72,41,73,45,82,51,98,58,34,33,49,30,39,32,37,38,35,28,65,80,76,70,46,75,47,69,29,38,39,35,38,40,64,59,62,50,87,99,62,63,49,60,62,67,65,47,45,56,50,41,55,52,49,51,60,54,56,74,69,50,56,98,75,48,24,39,37,33,23,17,48,77,22,17,39,70,31,29,38,52,53,48,44,41,50,50,54,43,36,46,75,71,28,40,67,87,53,69,62,62,49,44,37,59,46,28,76,28,34,43,56,30,44,64,46,71,65,48,54,50,45,50,55,37,43,55,52,51,53,50,64,70,43,94,81,56,56,68,69,58,43,52,54,43,53,51,45,43,44,69,78,55,64,73,72,62,60,63,58,52,49,51,50,52,53,54,50,56,60,69,66,70,68,93,79,85,88,81,87,83,83,88,89,86,95,85,87,85,86,76,70,85,68,56,64,73,53,51,66,57,54,61,58,60,68,68,64,75,78,77,82,84,93,83,86,82,84,88,79,89,82,86,88,84,90,84,85,84,85,92,89,83,89,83,85,90,90,84,86,87,85,90,84,89,88,82,90,90,86,83,90,89,85,85,87,87,85,88,79,90,77,88,82,89,84,86,88,85,83,88,81,89,82,81,88,78,90,84,90,85,86,87,90,88,86,82,90,86,81,95,68,88,91,76,88,81,57,65,68,62,54,49,53,41,44,73,74,39,46,73,60,42,42,75,77,40,39,72,64,49,50,55,48,51,70,68,43,62,89,60,51,89,43,72,43,54,40,21,50,50,46,27,48,42,42,66,75,48,65,93,82,46,61,64,58,65,60,55,53,61,63,42,62,83,42,64,87,75,45,52,72,70,26,49,49,31,39,46,50,20,27,29,67,65,41,45,66,53,74,84,42,43,64,57,52,52,52,47,49,65,75,43,55,91,76,50,52,70,60,54,49,8,52,52,27,36,21,32,55,58,32,77,49,73,82,88,51,67,66,54,45,42,50,52,50,54,53,48,42,51,53,62,72,72,50,91,74,47,67,51,65,29,54,39,17,38,38,67,46,49,58,73,53,63,61,85,75,42,65,82,50,50,64,54,40,43,49,42,59,44,72,50,62,87,79,39,53,55,68,71,39,55,52,38,50,51,55,32,27,57,73,55,36,48,81,56,70,62,32,51,52,50,50,52,55,51,48,64,76,42,59,94,74,55,37,36,64,53,35,18,51,52,35,36,44,34,18,44,58,59,56,86,58,91,65,43,69,58,53,48,55,45,36,61,78,72,35,68,64,9,44,60,41,31,77,79,41,55,66,30,53,48,50,23,49,35,18,35,45,40,68,70,46,77,64,50,72,62,49,34,48,55,54,29,61,78,48,46,56,73,38,71,92,44,100,63,72,70,57,71,37,55,46,35,43,39,50,46,37,20,68,78,38,67,92,58,77,68,72,63,56,72,85,64,50,63,74,84,51,80,74,44,64,76,73,63,60,67,78,75,63,87,82,38,67,69,54,52,33,48,51,41,49,23,52,48,50,17,65,73,70,74,44,61,48,69,43,45,33,81,36,44,90,48,75,69,42,76,69,66,40,38,36,38,34,31,42,87,86,41,77,43,67,73,81,70,79,73,73,93,69,88,59,59,44,74,84,60,40,55,54,91,65,44,47,44,38,35,46,48,61,46,44,66,99,37,18,31,56,99,52,84,54,57,18,12,66,52,49,33,51,50,54,52,39,46,77,29,59,35,34,38,35,41,32,48,27,64,59,41,60,75,39,70,73,50,73,67,59,40,50,53,52,48,50,55,56,49,48,63,73,69,48,92,61,90,66,70,56,64,45,80,50,114

Mean predicted aligned error: 19.86 Å

pLDDT: mean 77.52, std 23.18, range [21.16, 98.75]

Radius of gyration: 36.62 Å; Cα contacts (8 Å, |Δi|>4): 1245; chains: 1; bounding box: 99×107×111 Å

InterPro domains:
  IPR000242 Tyrosine-specific protein phosphatase, PTPase domain [PF00102] (62-293)
  IPR000242 Tyrosine-specific protein phosphatase, PTPase domain [PR00700] (87-94)
  IPR000242 Tyrosine-specific protein phosphatase, PTPase domain [PR00700] (103-123)
  IPR000242 Tyrosine-specific protein phosphatase, PTPase domain [PR00700] (191-208)
  IPR000242 Tyrosine-specific protein phosphatase, PTPase domain [PR00700] (231-249)
  IPR000242 Tyrosine-specific protein phosphatase, PTPase domain [PR00700] (262-277)
  IPR000242 Tyrosine-specific protein phosphatase, PTPase domain [PR00700] (278-288)
  IPR000242 Tyrosine-specific protein phosphatase, PTPase domain [PS50055] (40-295)
  IPR000242 Tyrosine-specific protein phosphatase, PTPase domain [SM00194] (35-297)
  IPR000387 Tyrosine-specific protein phosphatases domain [PS50056] (210-286)
  IPR003595 Protein-tyrosine phosphatase, catalytic [SM00404] (192-294)
  IPR016130 Protein-tyrosine phosphatase, active site [PS00383] (234-244)
  IPR029021 Protein-tyrosine phosphatase-like [G3DSA:3.90.190.10] (33-303)
  IPR029021 Protein-tyrosine phosphatase-like [SSF52799] (52-298)
  IPR052782 Oocyte-to-zygote transition regulator [PTHR46163] (15-301)

Nearest PDB structures (foldseek):
  9cyp-assembly1_A  TM=8.752E-01  e=8.637E-17  Homo sapiens
  5ka3-assembly2_A  TM=8.262E-01  e=4.199E-17  Homo sapiens
  1c86-assembly1_A  TM=8.387E-01  e=1.265E-16  Homo sapiens
  4qah-assembly1_A  TM=8.335E-01  e=1.162E-16  Homo sapiens
  4y14-assembly1_A  TM=8.443E-01  e=2.106E-16  Homo sapiens

Secondary structure (DSSP, 8-state):
--SSSSSSSS----HHHHHHHHHHHHHHHHHHHHHHHHHHHHHHTSPPPPGGG-HHHHSTTTGGG-S-TTS---GGGEEEPPSSSS-EEEEEEEEEGGGTEEEEEEPPP-GGGHHHHHHHHHHTTEEEEEE---HHHHHTTSS---SPPTT-EEEE-STT-EEEEEEEEEE-SSEEEEEEEEEETTT--EEEEEEEEE----TTS---HHHHHHHHHHHHHHHTTS-TT-EEEEE-SSSSHHHHHHHHHHHHHHHHHTTPPP-HHHHHHHHHHHSTT-S-SHHHHHHHHHHHHHHHHTSTT--HHHHHHHHHHHHHHS--THHHHHHHHHHHHHHHH-S--------------SSSSTTHHHHHHHHHHHHTSTT----------------------------------------------------------------------------------------HHHHHHHHHH-HHHHHHHHHHHHHHHHHHHGGG--SHHHHHHHHHHHHHHS-TT-HHHHHHHHHHTTTTTTS-HHHHHHHHHHHHHHT---TTTHHHHHHHHHHHTTT--HHHHHHHHHHHHHTT---S-HHHHHHHHHHHHHHHHH-SS--HHHHHHHHHHHTTS-HHHHTTTHHHHHHHHHHS-TTSS-HHHHHHHHHHHHHHT---HHHHHHHHHHHHHTGGG--HHHHHHHHHHHHHHT---TTHHHHHHHHHHH-HHHHHHHHH-THHHHHHHHHHHHHT---HHHHHHHHSHHHHGGGTTSS---HHHHHHHHHHHHHH-TTSSPPP-GGGS-HHHHTTTTTTS----TT-HHHHHHHHHHHHHHHHHT--GGGEEEE-SSTT--S-EEEEEEETTEE--S-----SS---SGGGSPPTTEEEEEEEEE-GGGB-TTSSPBPHHHHHHHHHHHHTT-EEEEEEHHHHHHSPPPHHHHHHHHHHHHHHHH-SS---SEEEE-

Foldseek 3Di:
DVPVVPPPPPDDDDLLVVLLVVLLVVCLVCPQVNNLVVLLVLVVPFDADDPVQAVVCVDPVCVVLAPDNPFGQGDVFAQFQPPAPGRDHRWGWADQVLQRAIAIQHAAGDPVCLQVVVSSCVVLQAAEEEEAEAPVCCVQPLHPPNADDAQDWDFRPHSQRKIKHWPDWDDDDFKIWTWIWIQRPVVRDIDIHIYIYGHQQDDPAGGDLLVLLVVLVVVLVVVNPDDRSYYYYYYYSNSAAVVLLSVLLNSQVSCSVVSHNGDLSVSSNSRCVGGPCHNPDSNSSLSSVLSSLVVLLVDPPRDPVSNVSSVVSSCSSPPPPPVVVVVVVVVVVVVVVPDDDDDDDDDDDDDDDDPPPDPVVVVVVVVVVVVVVPPDDDDDDDDDDDDDYDDDDDDDDDDDDDDDYDDDDDDDDDDDDDDDDDDDDDDDDDDDDDDDDDDDDDDDDDDDDDDDDDDDDDPPPPCLVVLLVVLVPDLPVSCVVCQVVLVVSLVVPQVVDPDLLSNLSSLLSCLRRPDLPDVSNVVSVVVCLVCLLPHDPNSLLSNLLSLQSNLADHPSNVVVNLVSCVVCVVVDDLVSQLSNLSSCLSNVHARPDLVNLLSLLVNLLVQLVPDLARDARSLQSSLSRNLPHDLVSCVVRLVSNLVSQLVHDLPRYDLSSLLSSLLSLLSNLADDPSSLLSSVVSCVVPVQVQALQSLLSNLQSCLFAVDDDPCSLVSSLCCCVPHPRRVVVCLVVVVSLLSSQLSCLLNVHCPQVSLQVCLDLVNQVSCVPPPDDPVLSLLSNQQSCQQRVLPDHDHRDPVSHPPVVVSCQVVLQPPPPCPDLVVLLQQLLLVLLCVVVVHDSLQFDWADLGQSDRHTWTKHKDFQLHRDSDDDDDGRDRDHLVNNAADPRMAIETEAAQDRSQARPPDSHGTSNNVSVLVSCVSSPYAYEYEHSVVSSVDRDDPVLSVQVNVVVVCSSPDPDDDPSYDYRD